Protein AF-A0A1V5QQH8-F1 (afdb_monomer)

Sequence (1277 aa):
MRKKFFIALLLLTTLILFGCTEMTRSEKNLCIKFAGKSYAFIPNCTTESSCFEKVDSLFKTNLSYADESYLYEIKNHVARSWYFYNQALLEQKQITKYCNDSDAVGAAGAINQAQFLISDSFAELDQAMKKSFVLIAKKENEFTKNEIDQIKEEKIYLNLIELRQIVSELNYGATNSDTYVSYYSKKADAFAKSSASKGFDVLIEKSPFWIEHLDIINNTVLDELGIEKKSYFPFIQNAIPFIIQEAETAFYKKQSLLALQNFPIYEFMKLYSDLGGNNNSALKRFADLINRISENEKELNKKIENLWITTNKKIAKTSELIETENKTKEFSIISEKLILKTINTNSDLKKVLEEIKKEYLNLKEKKTNSNLNKGEELNKLFLIDEDLSEIIFQLEFNQKGFEEKLIEACKKEAGKKDFEKENYNTKTNQLIEEIKYFSSRVKNTSGREGLLACTELIQKKELLTQAINDYNLFESQKKEVAKDCLIFIEKIFQTENFYELKIEYEELKESQITKENMGEFVIKCNSIQEKIKKQLSEENIYKKILAEYLESKNNLNKLQKIYFYSNNNKILTQINSFEKTINSFDEYFFEDNLIFEKIGLIKETLLEKLETLNENISKTILEETINYVEANIQIKKINESIILLNEPNYSENIIVIENPFEEINKEIYLKINKKIDLFATKDDCVDSIQNNLLKLNCLPKGKTIATFFEETTLHQTEKDSIKYASNELSLLQREITIEPKIQAKKVLVKTLIPKDNSLTLVLINSKEILSSKENNHTSFLIEELKEDTKIEVNYYVKNGINISKELVETKTTDLDETLIYKVQAKNNFSTKVNATLIISLPSTSAEIIIYSNNYTKKEFKKIEEKVVLQNQPMEANEILYYEIWVKTSNALDYYKEGLERQESFFSARNLVEKEENTRKARESEKLDLMKKVFESNIEEINKIELKEKEKTELALMKQKLLEKIEELRKKQEELLLIGLISQSKKIKTTLDTIINEKLDDEKSIAKAFDSLVNLVYSSDNKIKSEVEKMWKDILKKTIDDEELTTIKNNFLETKIEFEEIFYLDASKSNNLFLKLKEEYDLFIKKLKELEKTKNIEQKELEKKFNYYIEYCNTNLNYFEEHLLKNNSELLKSKFILPLTQTRIEKIRFLLNELNIKEDSIENKLKIIEPLFDEVWLANENVKRQAITSFNDAIDNQSSKEILSQGKKLIDENNFIEAYLILKDTNQRPLDLTGLGVFLPILIIIITALILKNNFSKKEKEENEKKKILNEEWEKIE

Secondary structure (DSSP, 8-state):
-HHHHHHHHHHHHHHHHT---SPPHHHHHHHHHHTPPP--S----SSHHHHHHHHHTT------HHHHHHHHHHHHHHHHHHHHHHHHHHHHHHHHHHHHHT-HHHHHHHHHHHHHHHHHHHHHHHHHHHHHHHHHHHHHHHHHHTTGGG-TTSHHHHHHHHHHHHHHHHHH---SS-SHHHHHHHHHHHHHHHHHHHTTT----S--HHHHHHHHHHHHHHHHTT--S--S-HHHHHHHHHHHHHHHHHHHHHHHHHHHHHS-HHHHHHHHHHHH-SSSSHHHHHHHHHHHHHHHHHHHHHHHHHHHHHHHHHHHHHHHHHHHTT--HHHHHHHHHTT------HHHHHHHHHHHHHHHHHHHHHHHTT---HHHHHHHHHHHHHHHHHHHHHHHHHHHHHHHHHHHHHHHHHH--TT--S---HHHHHHHHHHHHHHHHHHH--THHHHHHHHHHHHHHHHHHHHHH-HHHHHHHHHHHHHHHHHHHHHHHTT---TTTHHHHHHHHHS---TTTHHHHHHHHHHHHHHHHHHHHHSHHHHHHHHHHHHHHHHHHHHHHHHHHH--HHHHHHHHHHHHHHHHHGGGEETTEE-HHHHTTTHHHHHHHHHHHHHHHHHHHHHHHHHHHHHT-EEEEE--S-EETTSPEEEEEEEEEEE-S--B-S-EEEE-SS---------TTEEEEETTEEEES-B-SEEEEEEEEEEE---EEEEEEEEEEESS-EEEEEEEEE--SS--S-EEEEEE-SSSSEEEEEEETTEEE-EEEETTEEEEEES---TT-EEEEEEEETTSEEEEEEEEEEEEETTEEEEEEEEEEEE-SSS-EEEEEEEE-S-SSSEEEEEETT-PBPP-EEETTEEEEEEEEE-TT-EEEEEEEEEES-HHHHHHHHHHHHTTSSSS--S-SSSSSS---------SSSSSSS------STTSTTTSHHHHHHHHHHHHHHHHHHHHHHHHHHHHHTT-HHHHHHHHHHHHHHHTS---SHHHHHHHHHHHHT-----HHHHHHHHHHHHHHHHTS----HHHHHHHHHHHHHHHHHHHHTTT-HHHHHHHHHHHHHHHHHHHHHHHHHHHHHHHHHHHHHHHHHHHHHHHHHHHHHHIIIIITTHHHHHHTTPPPSS-HHHHHHHHHHHHHHHH----HHHHHHHHHHHHHHHHHHHHHHHHHHHHHHHHHHHTT--HHHHHHHHHHHHTT-HHHHHHHHHGGG----------SSHHHHHHHHHHHHTTS-SS--TTSSTTHHHHTTTGGGS--

Radius of gyration: 54.79 Å; Cα contacts (8 Å, |Δi|>4): 1405; chains: 1; bounding box: 132×102×174 Å

Mean predicted aligned error: 24.64 Å

Foldseek 3Di:
DVVVVVVVVVVLVVLVVVLPLQQDPVLLVLLLVLLDAADFLQDQDQDLVRLLVVLVVLAPFDDPPVLVVLVSLLSSLLSLLSNLLNVLNVLSVQSNVCSVVSPLLSNLVSLLSSLVSLVSSVVSLVVSVVSLLVSLVVVLVLCVQLVVVLVCVAPLVVLNVLSVVSNCCVVPNADPDPALNNLQRVLVVVLVVLCVVLPSPLRDPPDDPVVVCVVVCVVPVCVVVVPPPDDPDVCVVVSVVVSVVSVSSNVSSVSSSSSSRSCSSNVSSHSSSQDSRCPVHSSSSSSVSNNSNRVSVVVLVVLLVVLLVLLVVLLVVLVVLLVVVPDDPLLVLLCVVLVPPDPVPSVVLVVVSVVLVVLSVVLVVCVVVVNRRSSNSNSSSVVSSVSSVVSVVVSVVCVVVSQVVSLVSLLVVLVDPPDPDPDDDPVLVVLVVLLPVLSVQSNVDGGPSNSVSSSSNVVSVVLSVCCVPPVVVSVVVLVVLLVVLLVLLVLLVVQDDDPVCVVLNVVLVPDDCDPVCSVVSNVSSVVSVVVSLVVLCVDPLQVLLLVLLVLLVVLLVLLVVLCVLPVDVVSVVVSVVLVVVSVVCCVQDDPSHGPSSVCRVCSVVSSVSSVVSSVVSVVVSVVSLLVSQLVPWDWDWPDDDAAEAQDWGKTKIKIKTARQGAKFQAKDKHAAPDDADFDDWPDPQWDDDDRRITIGNMDHHGMDITITIHIDHWHKDKDWDWPAAEQAKTKIKIKIWTADPDKHQKHKDKDFADDPDKDKWKAKVNDTFDWDDDDGIIIGMDRTDDHGTIIMMIITDHRQKPKDKDFDDWDDDPQKIKTKIKIKIWRQAQAKDFYKYKAFFLADPWDKWKAWPVRDTADWDDDGRITIRGRHIAGGRGMTIMIIITMGRDVVVRVVSVVVPVVVPPDPDPDDPPDDPPDPDDDDDDDDPDDPDPDDDDPPPPDPPDPCVVVVVLVVLVVVLVVLLVVLVVVLVVCVVVPVPVLSVVSVVLSVVLVPDDSPDPVNSVVNVVSSVPSDDDDQPPLLVVLVVLLVVLVVDDDPDPVLVVLNVVLVVLVVVLVVCSVPDVVVNVVSSVVNVVSSVVSVVVVVVVVVVVVVVLVVLVVVLVVLLVLLVVLLVLCCVQCVVCVVLCVVLVNDQLDDPVRSVVLVVQSVVLVPDPDRSVVSCVSSVVSSVSSVVRLVVLLVLLVVLLVVLVVVVHDPVLNVVLVVCSVVSVSRVSNSSSSVRPDDDDDDDDDDPPPPVVVVVVVVVVVPDDDDDDPDDCVVVVVVVVVVVPDDD

Structure (mmCIF, N/CA/C/O backbone):
data_AF-A0A1V5QQH8-F1
#
_entry.id   AF-A0A1V5QQH8-F1
#
loop_
_atom_site.group_PDB
_atom_site.id
_atom_site.type_symbol
_atom_site.label_atom_id
_atom_site.label_alt_id
_atom_site.label_comp_id
_atom_site.label_asym_id
_atom_site.label_entity_id
_atom_site.label_seq_id
_atom_site.pdbx_PDB_ins_code
_atom_site.Cartn_x
_atom_site.Cartn_y
_atom_site.Cartn_z
_atom_site.occupancy
_atom_site.B_iso_or_equiv
_atom_site.auth_seq_id
_atom_site.auth_comp_id
_atom_site.auth_asym_id
_atom_site.auth_atom_id
_atom_site.pdbx_PDB_model_num
ATOM 1 N N . MET A 1 1 ? 46.423 6.908 -83.424 1.00 46.75 1 MET A N 1
ATOM 2 C CA . MET A 1 1 ? 45.870 7.681 -82.284 1.00 46.75 1 MET A CA 1
ATOM 3 C C . MET A 1 1 ? 44.393 8.051 -82.438 1.00 46.75 1 MET A C 1
ATOM 5 O O . MET A 1 1 ? 43.635 7.701 -81.548 1.00 46.75 1 MET A O 1
ATOM 9 N N . ARG A 1 2 ? 43.936 8.659 -83.549 1.00 43.16 2 ARG A N 1
ATOM 10 C CA . ARG A 1 2 ? 42.536 9.131 -83.712 1.00 43.16 2 ARG A CA 1
ATOM 11 C C . ARG A 1 2 ? 41.419 8.105 -83.423 1.00 43.16 2 ARG A C 1
ATOM 13 O O . ARG A 1 2 ? 40.435 8.486 -82.809 1.00 43.16 2 ARG A O 1
ATOM 20 N N . LYS A 1 3 ? 41.565 6.817 -83.779 1.00 46.19 3 LYS A N 1
ATOM 21 C CA . LYS A 1 3 ? 40.560 5.773 -83.456 1.00 46.19 3 LYS A CA 1
ATOM 22 C C . LYS A 1 3 ? 40.491 5.416 -81.963 1.00 46.19 3 LYS A C 1
ATOM 24 O O . LYS A 1 3 ? 39.401 5.210 -81.457 1.00 46.19 3 LYS A O 1
ATOM 29 N N . LYS A 1 4 ? 41.627 5.382 -81.254 1.00 51.78 4 LYS A N 1
ATOM 30 C CA . LYS A 1 4 ? 41.658 5.135 -79.798 1.00 51.78 4 LYS A CA 1
ATOM 31 C C . LYS A 1 4 ? 41.099 6.330 -79.023 1.00 51.78 4 LYS A C 1
ATOM 33 O O . LYS A 1 4 ? 40.374 6.133 -78.063 1.00 51.78 4 LYS A O 1
ATOM 38 N N . PHE A 1 5 ? 41.363 7.546 -79.506 1.00 57.59 5 PHE A N 1
ATOM 39 C CA . PHE A 1 5 ? 40.759 8.767 -78.974 1.00 57.59 5 PHE A CA 1
ATOM 40 C C . PHE A 1 5 ? 39.244 8.796 -79.199 1.00 57.59 5 PHE A C 1
ATOM 42 O O . PHE A 1 5 ? 38.510 9.095 -78.273 1.00 57.59 5 PHE A O 1
ATOM 49 N N . PHE A 1 6 ? 38.762 8.412 -80.387 1.00 59.62 6 PHE A N 1
ATOM 50 C CA . PHE A 1 6 ? 37.323 8.319 -80.645 1.00 59.62 6 PHE A CA 1
ATOM 51 C C . PHE A 1 6 ? 36.645 7.228 -79.821 1.00 59.62 6 PHE A C 1
ATOM 53 O O . PHE A 1 6 ? 35.561 7.472 -79.326 1.00 59.62 6 PHE A O 1
ATOM 60 N N . ILE A 1 7 ? 37.267 6.060 -79.632 1.00 63.28 7 ILE A N 1
ATOM 61 C CA . ILE A 1 7 ? 36.711 5.006 -78.769 1.00 63.28 7 ILE A CA 1
ATOM 62 C C . ILE A 1 7 ? 36.689 5.465 -77.311 1.00 63.28 7 ILE A C 1
ATOM 64 O O . ILE A 1 7 ? 35.673 5.280 -76.661 1.00 63.28 7 ILE A O 1
ATOM 68 N N . ALA A 1 8 ? 37.750 6.110 -76.816 1.00 58.91 8 ALA A N 1
ATOM 69 C CA . ALA A 1 8 ? 37.782 6.668 -75.465 1.00 58.91 8 ALA A CA 1
ATOM 70 C C . ALA A 1 8 ? 36.750 7.792 -75.283 1.00 58.91 8 ALA A C 1
ATOM 72 O O . ALA A 1 8 ? 36.051 7.812 -74.280 1.00 58.91 8 ALA A O 1
ATOM 73 N N . LEU A 1 9 ? 36.596 8.677 -76.272 1.00 60.75 9 LEU A N 1
ATOM 74 C CA . LEU A 1 9 ? 35.591 9.738 -76.267 1.00 60.75 9 LEU A CA 1
ATOM 75 C C . LEU A 1 9 ? 34.174 9.165 -76.362 1.00 60.75 9 LEU A C 1
ATOM 77 O O . LEU A 1 9 ? 33.282 9.688 -75.710 1.00 60.75 9 LEU A O 1
ATOM 81 N N . LEU A 1 10 ? 33.965 8.091 -77.131 1.00 65.50 10 LEU A N 1
ATOM 82 C CA . LEU A 1 10 ? 32.679 7.406 -77.262 1.00 65.50 10 LEU A CA 1
ATOM 83 C C . LEU A 1 10 ? 32.325 6.647 -75.980 1.00 65.50 10 LEU A C 1
ATOM 85 O O . LEU A 1 10 ? 31.189 6.731 -75.551 1.00 65.50 10 LEU A O 1
ATOM 89 N N . LEU A 1 11 ? 33.298 5.996 -75.330 1.00 61.38 11 LEU A N 1
ATOM 90 C CA . LEU A 1 11 ? 33.142 5.363 -74.014 1.00 61.38 11 LEU A CA 1
ATOM 91 C C . LEU A 1 11 ? 32.833 6.397 -72.930 1.00 61.38 11 LEU A C 1
ATOM 93 O O . LEU A 1 11 ? 31.907 6.199 -72.148 1.00 61.38 11 LEU A O 1
ATOM 97 N N . LEU A 1 12 ? 33.559 7.518 -72.926 1.00 55.97 12 LEU A N 1
ATOM 98 C CA . LEU A 1 12 ? 33.344 8.631 -72.007 1.00 55.97 12 LEU A CA 1
ATOM 99 C C . LEU A 1 12 ? 31.979 9.289 -72.244 1.00 55.97 12 LEU A C 1
ATOM 101 O O . LEU A 1 12 ? 31.254 9.537 -71.294 1.00 55.97 12 LEU A O 1
ATOM 105 N N . THR A 1 13 ? 31.582 9.515 -73.500 1.00 55.53 13 THR A N 1
ATOM 106 C CA . THR A 1 13 ? 30.251 10.059 -73.817 1.00 55.53 13 THR A CA 1
ATOM 107 C C . THR A 1 13 ? 29.138 9.058 -73.544 1.00 55.53 13 THR A C 1
ATOM 109 O O . THR A 1 13 ? 28.093 9.486 -73.078 1.00 55.53 13 THR A O 1
ATOM 112 N N . THR A 1 14 ? 29.333 7.745 -73.715 1.00 58.09 14 THR A N 1
ATOM 113 C CA . THR A 1 14 ? 28.358 6.749 -73.238 1.00 58.09 14 THR A CA 1
ATOM 114 C C . THR A 1 14 ? 28.289 6.701 -71.711 1.00 58.09 14 THR A C 1
ATOM 116 O O . THR A 1 14 ? 27.193 6.626 -71.176 1.00 58.09 14 THR A O 1
ATOM 119 N N . LEU A 1 15 ? 29.406 6.830 -70.989 1.00 53.81 15 LEU A N 1
ATOM 120 C CA . LEU A 1 15 ? 29.409 6.919 -69.521 1.00 53.81 15 LEU A CA 1
ATOM 121 C C . LEU A 1 15 ? 28.699 8.189 -69.022 1.00 53.81 15 LEU A C 1
ATOM 123 O O . LEU A 1 15 ? 27.943 8.119 -68.061 1.00 53.81 15 LEU A O 1
ATOM 127 N N . ILE A 1 16 ? 28.872 9.319 -69.715 1.00 53.91 16 ILE A N 1
ATOM 128 C CA . ILE A 1 16 ? 28.201 10.590 -69.399 1.00 53.91 16 ILE A CA 1
ATOM 129 C C . ILE A 1 16 ? 26.708 10.552 -69.787 1.00 53.91 16 ILE A C 1
ATOM 131 O O . ILE A 1 16 ? 25.874 11.068 -69.052 1.00 53.91 16 ILE A O 1
ATOM 135 N N . LEU A 1 17 ? 26.339 9.921 -70.909 1.00 48.91 17 LEU A N 1
ATOM 136 C CA . LEU A 1 17 ? 24.946 9.843 -71.387 1.00 48.91 17 LEU A CA 1
ATOM 137 C C . LEU A 1 17 ? 24.090 8.801 -70.644 1.00 48.91 17 LEU A C 1
ATOM 139 O O . LEU A 1 17 ? 22.867 8.893 -70.692 1.00 48.91 17 LEU A O 1
ATOM 143 N N . PHE A 1 18 ? 24.702 7.835 -69.953 1.00 53.41 18 PHE A N 1
ATOM 144 C CA . PHE A 1 18 ? 24.005 6.887 -69.069 1.00 53.41 18 PHE A CA 1
ATOM 145 C C . PHE A 1 18 ? 24.032 7.304 -67.581 1.00 53.41 18 PHE A C 1
ATOM 147 O O . PHE A 1 18 ? 23.450 6.612 -66.747 1.00 53.41 18 PHE A O 1
ATOM 154 N N . GLY A 1 19 ? 24.656 8.440 -67.245 1.00 46.38 19 GLY A N 1
ATOM 155 C CA . GLY A 1 19 ? 24.858 8.944 -65.880 1.00 46.38 19 GLY A CA 1
ATOM 156 C C . GLY A 1 19 ? 23.728 9.813 -65.313 1.00 46.38 19 GLY A C 1
ATOM 157 O O . GLY A 1 19 ? 24.006 10.817 -64.673 1.00 46.38 19 GLY A O 1
ATOM 158 N N . CYS A 1 20 ? 22.456 9.466 -65.533 1.00 50.41 20 CYS A N 1
ATOM 159 C CA . CYS A 1 20 ? 21.377 9.990 -64.682 1.00 50.41 20 CYS A CA 1
ATOM 160 C C . CYS A 1 20 ? 21.197 9.034 -63.495 1.00 50.41 20 CYS A C 1
ATOM 162 O O . CYS A 1 20 ? 20.487 8.035 -63.601 1.00 50.41 20 CYS A O 1
ATOM 164 N N . THR A 1 21 ? 21.863 9.319 -62.377 1.00 56.34 21 THR A N 1
ATOM 165 C CA . THR A 1 21 ? 21.890 8.468 -61.171 1.00 56.34 21 THR A CA 1
ATOM 166 C C . THR A 1 21 ? 20.907 8.878 -60.082 1.00 56.34 21 THR A C 1
ATOM 168 O O . THR A 1 21 ? 20.904 8.268 -59.008 1.00 56.34 21 THR A O 1
ATOM 171 N N . GLU A 1 22 ? 19.994 9.815 -60.359 1.00 59.59 22 GLU A N 1
ATOM 172 C CA . GLU A 1 22 ? 18.837 10.023 -59.489 1.00 59.59 22 GLU A CA 1
ATOM 173 C C . GLU A 1 22 ? 18.123 8.679 -59.244 1.00 59.59 22 GLU A C 1
ATOM 175 O O . GLU A 1 22 ? 18.051 7.792 -60.110 1.00 59.59 22 GLU A O 1
ATOM 180 N N . MET A 1 23 ? 17.619 8.474 -58.024 1.00 67.50 23 MET A N 1
ATOM 181 C CA . MET A 1 23 ? 16.725 7.348 -57.768 1.00 67.50 23 MET A CA 1
ATOM 182 C C . MET A 1 23 ? 15.581 7.410 -58.777 1.00 67.50 23 MET A C 1
ATOM 184 O O . MET A 1 23 ? 14.878 8.416 -58.880 1.00 67.50 23 MET A O 1
ATOM 188 N N . THR A 1 24 ? 15.365 6.324 -59.521 1.00 73.88 24 THR A N 1
ATOM 189 C CA . THR A 1 24 ? 14.197 6.239 -60.393 1.00 73.88 24 THR A CA 1
ATOM 190 C C . THR A 1 24 ? 12.955 6.426 -59.531 1.00 73.88 24 THR A C 1
ATOM 192 O O . THR A 1 24 ? 12.937 6.092 -58.343 1.00 73.88 24 THR A O 1
ATOM 195 N N . ARG A 1 25 ? 11.863 6.912 -60.121 1.00 76.06 25 ARG A N 1
ATOM 196 C CA . ARG A 1 25 ? 10.605 7.102 -59.386 1.00 76.06 25 ARG A CA 1
ATOM 197 C C . ARG A 1 25 ? 10.161 5.836 -58.632 1.00 76.06 25 ARG A C 1
ATOM 199 O O . ARG A 1 25 ? 9.598 5.941 -57.548 1.00 76.06 25 ARG A O 1
ATOM 206 N N . SER A 1 26 ? 10.445 4.651 -59.180 1.00 77.12 26 SER A N 1
ATOM 207 C CA . SER A 1 26 ? 10.181 3.361 -58.529 1.00 77.12 26 SER A CA 1
ATOM 208 C C . SER A 1 26 ? 11.075 3.121 -57.307 1.00 77.12 26 SER A C 1
ATOM 210 O O . SER A 1 26 ? 10.582 2.733 -56.252 1.00 77.12 26 SER A O 1
ATOM 212 N N . GLU A 1 27 ? 12.377 3.379 -57.423 1.00 73.69 27 GLU A N 1
ATOM 213 C CA . GLU A 1 27 ? 13.353 3.221 -56.336 1.00 73.69 27 GLU A CA 1
ATOM 214 C C . GLU A 1 27 ? 13.132 4.233 -55.211 1.00 73.69 27 GLU A C 1
ATOM 216 O O . GLU A 1 27 ? 13.143 3.859 -54.043 1.00 73.69 27 GLU A O 1
ATOM 221 N N . LYS A 1 28 ? 12.832 5.490 -55.552 1.00 81.25 28 LYS A N 1
ATOM 222 C CA . LYS A 1 28 ? 12.445 6.527 -54.590 1.00 81.25 28 LYS A CA 1
ATOM 223 C C . LYS A 1 28 ? 11.205 6.111 -53.797 1.00 81.25 28 LYS A C 1
ATOM 225 O O . LYS A 1 28 ? 11.190 6.202 -52.572 1.00 81.25 28 LYS A O 1
ATOM 230 N N . ASN A 1 29 ? 10.187 5.582 -54.478 1.00 80.69 29 ASN A N 1
ATOM 231 C CA . ASN A 1 29 ? 8.984 5.073 -53.819 1.00 80.69 29 ASN A CA 1
ATOM 232 C C . ASN A 1 29 ? 9.277 3.863 -52.914 1.00 80.69 29 ASN A C 1
ATOM 234 O O . ASN A 1 29 ? 8.669 3.749 -51.852 1.00 80.69 29 ASN A O 1
ATOM 238 N N . LEU A 1 30 ? 10.204 2.978 -53.299 1.00 80.38 30 LEU A N 1
ATOM 239 C CA . LEU A 1 30 ? 10.646 1.859 -52.458 1.00 80.38 30 LEU A CA 1
ATOM 240 C C . LEU A 1 30 ? 11.425 2.341 -51.224 1.00 80.38 30 LEU A C 1
ATOM 242 O O . LEU A 1 30 ? 11.111 1.910 -50.118 1.00 80.38 30 LEU A O 1
ATOM 246 N N . CYS A 1 31 ? 12.360 3.280 -51.392 1.00 81.56 31 CYS A N 1
ATOM 247 C CA . CYS A 1 31 ? 13.115 3.909 -50.302 1.00 81.56 31 CYS A CA 1
ATOM 248 C C . CYS A 1 31 ? 12.163 4.551 -49.282 1.00 81.56 31 CYS A C 1
ATOM 250 O O . CYS A 1 31 ? 12.214 4.236 -48.097 1.00 81.56 31 CYS A O 1
ATOM 252 N N . ILE A 1 32 ? 11.204 5.361 -49.751 1.00 81.56 32 ILE A N 1
ATOM 253 C CA . ILE A 1 32 ? 10.186 6.003 -48.902 1.00 81.56 32 ILE A CA 1
ATOM 254 C C . ILE A 1 32 ? 9.287 4.966 -48.214 1.00 81.56 32 ILE A C 1
ATOM 256 O O . ILE A 1 32 ? 8.943 5.134 -47.045 1.00 81.56 32 ILE A O 1
ATOM 260 N N . LYS A 1 33 ? 8.907 3.887 -48.911 1.00 82.69 33 LYS A N 1
ATOM 261 C CA . LYS A 1 33 ? 8.078 2.815 -48.342 1.00 82.69 33 LYS A CA 1
ATOM 262 C C . LYS A 1 33 ? 8.772 2.136 -47.160 1.00 82.69 33 LYS A C 1
ATOM 264 O O . LYS A 1 33 ? 8.125 1.905 -46.143 1.00 82.69 33 LYS A O 1
ATOM 269 N N . PHE A 1 34 ? 10.064 1.834 -47.279 1.00 78.56 34 PHE A N 1
ATOM 270 C CA . PHE A 1 34 ? 10.830 1.189 -46.209 1.00 78.56 34 PHE A CA 1
ATOM 271 C C . PHE A 1 34 ? 11.289 2.167 -45.114 1.00 78.56 34 PHE A C 1
ATOM 273 O O . PHE A 1 34 ? 11.430 1.766 -43.961 1.00 78.56 34 PHE A O 1
ATOM 280 N N . ALA A 1 35 ? 11.425 3.457 -45.437 1.00 78.25 35 ALA A N 1
ATOM 281 C CA . ALA A 1 35 ? 11.695 4.539 -44.486 1.00 78.25 35 ALA A CA 1
ATOM 282 C C . ALA A 1 35 ? 10.433 5.086 -43.782 1.00 78.25 35 ALA A C 1
ATOM 284 O O . ALA A 1 35 ? 10.516 6.073 -43.051 1.00 78.25 35 ALA A O 1
ATOM 285 N N . GLY A 1 36 ? 9.260 4.478 -44.005 1.00 74.00 36 GLY A N 1
ATOM 286 C CA . GLY A 1 36 ? 7.967 4.964 -43.513 1.00 74.00 36 GLY A CA 1
ATOM 287 C C . GLY A 1 36 ? 7.938 5.234 -42.003 1.00 74.00 36 GLY A C 1
ATOM 288 O O . GLY A 1 36 ? 8.647 4.595 -41.237 1.00 74.00 36 GLY A O 1
ATOM 289 N N . LYS A 1 37 ? 7.107 6.185 -41.558 1.00 71.06 37 LYS A N 1
ATOM 290 C CA . LYS A 1 37 ? 7.063 6.628 -40.152 1.00 71.06 37 LYS A CA 1
ATOM 291 C C . LYS A 1 37 ? 6.632 5.503 -39.205 1.00 71.06 37 LYS A C 1
ATOM 293 O O . LYS A 1 37 ? 5.597 4.875 -39.426 1.00 71.06 37 LYS A O 1
ATOM 298 N N . SER A 1 38 ? 7.382 5.316 -38.118 1.00 65.94 38 SER A N 1
ATOM 299 C CA . SER A 1 38 ? 6.968 4.464 -36.999 1.00 65.94 38 SER A CA 1
ATOM 300 C C . SER A 1 38 ? 6.062 5.228 -36.029 1.00 65.94 38 SER A C 1
ATOM 302 O O . SER A 1 38 ? 6.305 6.399 -35.728 1.00 65.94 38 SER A O 1
ATOM 304 N N . TYR A 1 39 ? 5.043 4.546 -35.508 1.00 63.88 39 TYR A N 1
ATOM 305 C CA . TYR A 1 39 ? 4.309 4.966 -34.318 1.00 63.88 39 TYR A CA 1
ATOM 306 C C . TYR A 1 39 ? 4.676 4.003 -33.197 1.00 63.88 39 TYR A C 1
ATOM 308 O O . TYR A 1 39 ? 4.320 2.827 -33.254 1.00 63.88 39 TYR A O 1
ATOM 316 N N . ALA A 1 40 ? 5.375 4.507 -32.186 1.00 67.94 40 ALA A N 1
ATOM 317 C CA . ALA A 1 40 ? 5.591 3.781 -30.947 1.00 67.94 40 ALA A CA 1
ATOM 318 C C . ALA A 1 40 ? 4.991 4.551 -29.786 1.00 67.94 40 ALA A C 1
ATOM 320 O O . ALA A 1 40 ? 4.996 5.784 -29.764 1.00 67.94 40 ALA A O 1
ATOM 321 N N . PHE A 1 41 ? 4.538 3.807 -28.787 1.00 80.94 41 PHE A N 1
ATOM 322 C CA . PHE A 1 41 ? 4.101 4.341 -27.506 1.00 80.94 41 PHE A CA 1
ATOM 323 C C . PHE A 1 41 ? 5.314 4.678 -26.626 1.00 80.94 41 PHE A C 1
ATOM 325 O O . PHE A 1 41 ? 5.368 4.309 -25.463 1.00 80.94 41 PHE A O 1
ATOM 332 N N . ILE A 1 42 ? 6.332 5.333 -27.183 1.00 87.12 42 ILE A N 1
ATOM 333 C CA . ILE A 1 42 ? 7.502 5.805 -26.439 1.00 87.12 42 ILE A CA 1
ATOM 334 C C . ILE A 1 42 ? 7.376 7.320 -26.338 1.00 87.12 42 ILE A C 1
ATOM 336 O O . ILE A 1 42 ? 7.260 7.994 -27.367 1.00 87.12 42 ILE A O 1
ATOM 340 N N . PRO A 1 43 ? 7.337 7.890 -25.127 1.00 87.12 43 PRO A N 1
ATOM 341 C CA . PRO A 1 43 ? 7.184 9.322 -24.995 1.00 87.12 43 PRO A CA 1
ATOM 342 C C . PRO A 1 43 ? 8.471 10.034 -25.435 1.00 87.12 43 PRO A C 1
ATOM 344 O O . PRO A 1 43 ? 9.582 9.631 -25.104 1.00 87.12 43 PRO A O 1
ATOM 347 N N . ASN A 1 44 ? 8.309 11.134 -26.171 1.00 88.25 44 ASN A N 1
ATOM 348 C CA . ASN A 1 44 ? 9.429 11.879 -26.745 1.00 88.25 44 ASN A CA 1
ATOM 349 C C . ASN A 1 44 ? 10.312 12.496 -25.646 1.00 88.25 44 ASN A C 1
ATOM 351 O O . ASN A 1 44 ? 9.838 13.365 -24.915 1.00 88.25 44 ASN A O 1
ATOM 355 N N . CYS A 1 45 ? 11.560 12.064 -25.517 1.00 90.81 45 CYS A N 1
ATOM 356 C CA . CYS A 1 45 ? 12.553 12.611 -24.593 1.00 90.81 45 CYS A CA 1
ATOM 357 C C . CYS A 1 45 ? 13.892 12.757 -25.323 1.00 90.81 45 CYS A C 1
ATOM 359 O O . CYS A 1 45 ? 14.265 11.907 -26.128 1.00 90.81 45 CYS A O 1
ATOM 361 N N . THR A 1 46 ? 14.589 13.867 -25.081 1.00 85.75 46 THR A N 1
ATOM 362 C CA . THR A 1 46 ? 15.791 14.259 -25.839 1.00 85.75 46 THR A CA 1
ATOM 363 C C . THR A 1 46 ? 17.097 13.985 -25.097 1.00 85.75 46 THR A C 1
ATOM 365 O O . THR A 1 46 ? 18.158 14.028 -25.713 1.00 85.75 46 THR A O 1
ATOM 368 N N . THR A 1 47 ? 17.032 13.690 -23.798 1.00 89.69 47 THR A N 1
ATOM 369 C CA . THR A 1 47 ? 18.177 13.378 -22.929 1.00 89.69 47 THR A CA 1
ATOM 370 C C . THR A 1 47 ? 17.858 12.164 -22.059 1.00 89.69 47 THR A C 1
ATOM 372 O O . THR A 1 47 ? 16.687 11.923 -21.757 1.00 89.69 47 THR A O 1
ATOM 375 N N . GLU A 1 48 ? 18.883 11.427 -21.613 1.00 85.31 48 GLU A N 1
ATOM 376 C CA . GLU A 1 48 ? 18.708 10.284 -20.698 1.00 85.31 48 GLU A CA 1
ATOM 377 C C . GLU A 1 48 ? 17.946 10.676 -19.423 1.00 85.31 48 GLU A C 1
ATOM 379 O O . GLU A 1 48 ? 17.025 9.969 -19.028 1.00 85.31 48 GLU A O 1
ATOM 384 N N . SER A 1 49 ? 18.255 11.838 -18.833 1.00 87.31 49 SER A N 1
ATOM 385 C CA . SER A 1 49 ? 17.570 12.343 -17.631 1.00 87.31 49 SER A CA 1
ATOM 386 C C . SER A 1 49 ? 16.073 12.578 -17.869 1.00 87.31 49 SER A C 1
ATOM 388 O O . SER A 1 49 ? 15.230 12.089 -17.120 1.00 87.31 49 SER A O 1
ATOM 390 N N . SER A 1 50 ? 15.714 13.233 -18.982 1.00 93.00 50 SER A N 1
ATOM 391 C CA . SER A 1 50 ? 14.305 13.443 -19.339 1.00 93.00 50 SER A CA 1
ATOM 392 C C . SER A 1 50 ? 13.582 12.125 -19.636 1.00 93.00 50 SER A C 1
ATOM 394 O O . SER A 1 50 ? 12.387 11.994 -19.364 1.00 93.00 50 SER A O 1
ATOM 396 N N . CYS A 1 51 ? 14.282 11.131 -20.192 1.00 89.62 51 CYS A N 1
ATOM 397 C CA . CYS A 1 51 ? 13.723 9.794 -20.354 1.00 89.62 51 CYS A CA 1
ATOM 398 C C . CYS A 1 51 ? 13.525 9.106 -18.998 1.00 89.62 51 CYS A C 1
ATOM 400 O O . CYS A 1 51 ? 12.481 8.492 -18.791 1.00 89.62 51 CYS A O 1
ATOM 402 N N . PHE A 1 52 ? 14.463 9.262 -18.060 1.00 93.81 52 PHE A N 1
ATOM 403 C CA . PHE A 1 52 ? 14.370 8.689 -16.720 1.00 93.81 52 PHE A CA 1
ATOM 404 C C . PHE A 1 52 ? 13.163 9.219 -15.949 1.00 93.81 52 PHE A C 1
ATOM 406 O O . PHE A 1 52 ? 12.395 8.412 -15.444 1.00 93.81 52 PHE A O 1
ATOM 413 N N . GLU A 1 53 ? 12.915 10.531 -15.935 1.00 92.31 53 GLU A N 1
ATOM 414 C CA . GLU A 1 53 ? 11.725 11.118 -15.289 1.00 92.31 53 GLU A CA 1
ATOM 415 C C . GLU A 1 53 ? 10.415 10.498 -15.804 1.00 92.31 53 GLU A C 1
ATOM 417 O O . GLU A 1 53 ? 9.481 10.216 -15.050 1.00 92.31 53 GLU A O 1
ATOM 422 N N . LYS A 1 54 ? 10.345 10.239 -17.115 1.00 93.75 54 LYS A N 1
ATOM 423 C CA . LYS A 1 54 ? 9.168 9.626 -17.737 1.00 93.75 54 LYS A CA 1
ATOM 424 C C . LYS A 1 54 ? 9.030 8.156 -17.380 1.00 93.75 54 LYS A C 1
ATOM 426 O O . LYS A 1 54 ? 7.911 7.705 -17.147 1.00 93.75 54 LYS A O 1
ATOM 431 N N . VAL A 1 55 ? 10.136 7.421 -17.332 1.00 93.62 55 VAL A N 1
ATOM 432 C CA . VAL A 1 55 ? 10.141 6.030 -16.873 1.00 93.62 55 VAL A CA 1
ATOM 433 C C . VAL A 1 55 ? 9.757 5.960 -15.399 1.00 93.62 55 VAL A C 1
ATOM 435 O O . VAL A 1 55 ? 8.910 5.151 -15.039 1.00 93.62 55 VAL A O 1
ATOM 438 N N . ASP A 1 56 ? 10.308 6.834 -14.560 1.00 91.69 56 ASP A N 1
ATOM 439 C CA . ASP A 1 56 ? 10.033 6.896 -13.127 1.00 91.69 56 ASP A CA 1
ATOM 440 C C . ASP A 1 56 ? 8.537 7.086 -12.851 1.00 91.69 56 ASP A C 1
ATOM 442 O O . ASP A 1 56 ? 7.958 6.360 -12.045 1.00 91.69 56 ASP A O 1
ATOM 446 N N . SER A 1 57 ? 7.871 7.937 -13.640 1.00 91.12 57 SER A N 1
ATOM 447 C CA . SER A 1 57 ? 6.421 8.155 -13.548 1.00 91.12 57 SER A CA 1
ATOM 448 C C . SER A 1 57 ? 5.553 6.905 -13.794 1.00 91.12 57 SER A C 1
ATOM 450 O O . SER A 1 57 ? 4.385 6.888 -13.392 1.00 91.12 57 SER A O 1
ATOM 452 N N . LEU A 1 58 ? 6.096 5.852 -14.426 1.00 91.00 58 LEU A N 1
ATOM 453 C CA . LEU A 1 58 ? 5.403 4.569 -14.612 1.00 91.00 58 LEU A CA 1
ATOM 454 C C . LEU A 1 58 ? 5.356 3.728 -13.330 1.00 91.00 58 LEU A C 1
ATOM 456 O O . LEU A 1 58 ? 4.486 2.864 -13.208 1.00 91.00 58 LEU A O 1
ATOM 460 N N . PHE A 1 59 ? 6.272 3.963 -12.391 1.00 91.56 59 PHE A N 1
ATOM 461 C CA . PHE A 1 59 ? 6.463 3.152 -11.191 1.00 91.56 59 PHE A CA 1
ATOM 462 C C . PHE A 1 59 ? 6.159 3.983 -9.939 1.00 91.56 59 PHE A C 1
ATOM 464 O O . PHE A 1 59 ? 7.026 4.674 -9.406 1.00 91.56 59 PHE A O 1
ATOM 471 N N . LYS A 1 60 ? 4.919 3.895 -9.453 1.00 85.44 60 LYS A N 1
ATOM 472 C CA . LYS A 1 60 ? 4.430 4.573 -8.243 1.00 85.44 60 LYS A CA 1
ATOM 473 C C . LYS A 1 60 ? 4.502 3.626 -7.050 1.00 85.44 60 LYS A C 1
ATOM 475 O O . LYS A 1 60 ? 3.486 3.162 -6.544 1.00 85.44 60 LYS A O 1
ATOM 480 N N . THR A 1 61 ? 5.716 3.296 -6.641 1.00 83.94 61 THR A N 1
ATOM 481 C CA . THR A 1 61 ? 5.962 2.203 -5.700 1.00 83.94 61 THR A CA 1
ATOM 482 C C . THR A 1 61 ? 6.499 2.715 -4.369 1.00 83.94 61 THR A C 1
ATOM 484 O O . THR A 1 61 ? 7.325 3.615 -4.362 1.00 83.94 61 THR A O 1
ATOM 487 N N . ASN A 1 62 ? 6.101 2.079 -3.271 1.00 76.69 62 ASN A N 1
ATOM 488 C CA . ASN A 1 62 ? 6.752 2.121 -1.960 1.00 76.69 62 ASN A CA 1
ATOM 489 C C . ASN A 1 62 ? 7.318 0.724 -1.665 1.00 76.69 62 ASN A C 1
ATOM 491 O O . ASN A 1 62 ? 6.682 -0.065 -0.962 1.00 76.69 62 ASN A O 1
ATOM 495 N N . LEU A 1 63 ? 8.454 0.376 -2.270 1.00 80.50 63 LEU A N 1
ATOM 496 C CA . LEU A 1 63 ? 9.108 -0.911 -2.012 1.00 80.50 63 LEU A CA 1
ATOM 497 C C . LEU A 1 63 ? 10.110 -0.786 -0.859 1.00 80.50 63 LEU A C 1
ATOM 499 O O . LEU A 1 63 ? 10.386 0.301 -0.352 1.00 80.50 63 LEU A O 1
ATOM 503 N N . SER A 1 64 ? 10.684 -1.915 -0.440 1.00 74.31 64 SER A N 1
ATOM 504 C CA . SER A 1 64 ? 11.837 -1.891 0.459 1.00 74.31 64 SER A CA 1
ATOM 505 C C . SER A 1 64 ? 13.018 -1.168 -0.206 1.00 74.31 64 SER A C 1
ATOM 507 O O . SER A 1 64 ? 13.176 -1.230 -1.424 1.00 74.31 64 SER A O 1
ATOM 509 N N . TYR A 1 65 ? 13.902 -0.546 0.580 1.00 68.94 65 TYR A N 1
ATOM 510 C CA . TYR A 1 65 ? 15.088 0.148 0.051 1.00 68.94 65 TYR A CA 1
ATOM 511 C C . TYR A 1 65 ? 15.935 -0.734 -0.889 1.00 68.94 65 TYR A C 1
ATOM 513 O O . TYR A 1 65 ? 16.424 -0.283 -1.924 1.00 68.94 65 TYR A O 1
ATOM 521 N N . ALA A 1 66 ? 16.079 -2.020 -0.552 1.00 69.50 66 ALA A N 1
ATOM 522 C CA . ALA A 1 66 ? 16.834 -2.973 -1.361 1.00 69.50 66 ALA A CA 1
ATOM 523 C C . ALA A 1 66 ? 16.155 -3.280 -2.707 1.00 69.50 66 ALA A C 1
ATOM 525 O O . ALA A 1 66 ? 16.841 -3.566 -3.687 1.00 69.50 66 ALA A O 1
ATOM 526 N N . ASP A 1 67 ? 14.825 -3.247 -2.760 1.00 76.75 67 ASP A N 1
ATOM 527 C CA . ASP A 1 67 ? 14.063 -3.450 -3.992 1.00 76.75 67 ASP A CA 1
ATOM 528 C C . ASP A 1 67 ? 13.967 -2.163 -4.816 1.00 76.75 67 ASP A C 1
ATOM 530 O O . ASP A 1 67 ? 14.045 -2.228 -6.040 1.00 76.75 67 ASP A O 1
ATOM 534 N N . GLU A 1 68 ? 13.879 -0.993 -4.173 1.00 83.38 68 GLU A N 1
ATOM 535 C CA . GLU A 1 68 ? 13.928 0.308 -4.852 1.00 83.38 68 GLU A CA 1
ATOM 536 C C . GLU A 1 68 ? 15.260 0.532 -5.562 1.00 83.38 68 GLU A C 1
ATOM 538 O O . GLU A 1 68 ? 15.272 0.978 -6.707 1.00 83.38 68 GLU A O 1
ATOM 543 N N . SER A 1 69 ? 16.379 0.161 -4.931 1.00 77.31 69 SER A N 1
ATOM 544 C CA . SER A 1 69 ? 17.693 0.214 -5.579 1.00 77.31 69 SER A CA 1
ATOM 545 C C . SER A 1 69 ? 17.738 -0.656 -6.838 1.00 77.31 69 SER A C 1
ATOM 547 O O . SER A 1 69 ? 18.311 -0.253 -7.847 1.00 77.31 69 SER A O 1
ATOM 549 N N . TYR A 1 70 ? 17.120 -1.839 -6.801 1.00 79.44 70 TYR A N 1
ATOM 550 C CA . TYR A 1 70 ? 17.082 -2.752 -7.945 1.00 79.44 70 TYR A CA 1
ATOM 551 C C . TYR A 1 70 ? 16.149 -2.238 -9.050 1.00 79.44 70 TYR A C 1
ATOM 553 O O . TYR A 1 70 ? 16.463 -2.314 -10.239 1.00 79.44 70 TYR A O 1
ATOM 561 N N . LEU A 1 71 ? 15.011 -1.662 -8.659 1.00 89.50 71 LEU A N 1
ATOM 562 C CA . LEU A 1 71 ? 14.069 -1.028 -9.571 1.00 89.50 71 LEU A CA 1
ATOM 563 C C . LEU A 1 71 ? 14.677 0.210 -10.246 1.00 89.50 71 LEU A C 1
ATOM 565 O O . LEU A 1 71 ? 14.431 0.434 -11.427 1.00 89.50 71 LEU A O 1
ATOM 569 N N . TYR A 1 72 ? 15.502 0.981 -9.537 1.00 89.50 72 TYR A N 1
ATOM 570 C CA . TYR A 1 72 ? 16.217 2.133 -10.088 1.00 89.50 72 TYR A CA 1
ATOM 571 C C . TYR A 1 72 ? 17.147 1.737 -11.244 1.00 89.50 72 TYR A C 1
ATOM 573 O O . TYR A 1 72 ? 17.150 2.392 -12.286 1.00 89.50 72 TYR A O 1
ATOM 581 N N . GLU A 1 73 ? 17.874 0.622 -11.120 1.00 87.12 73 GLU A N 1
ATOM 582 C CA . GLU A 1 73 ? 18.698 0.100 -12.217 1.00 87.12 73 GLU A CA 1
ATOM 583 C C . GLU A 1 73 ? 17.850 -0.280 -13.438 1.00 87.12 73 GLU A C 1
ATOM 585 O O . GLU A 1 73 ? 18.205 0.065 -14.565 1.00 87.12 73 GLU A O 1
ATOM 590 N N . ILE A 1 74 ? 16.703 -0.935 -13.227 1.00 89.19 74 ILE A N 1
ATOM 591 C CA . ILE A 1 74 ? 15.761 -1.257 -14.310 1.00 89.19 74 ILE A CA 1
ATOM 592 C C . ILE A 1 74 ? 15.277 0.032 -14.987 1.00 89.19 74 ILE A C 1
ATOM 594 O O . ILE A 1 74 ? 15.322 0.133 -16.213 1.00 89.19 74 ILE A O 1
ATOM 598 N N . LYS A 1 75 ? 14.867 1.039 -14.202 1.00 94.38 75 LYS A N 1
ATOM 599 C CA . LYS A 1 75 ? 14.420 2.346 -14.708 1.00 94.38 75 LYS A CA 1
ATOM 600 C C . LYS A 1 75 ? 15.501 3.031 -15.553 1.00 94.38 75 LYS A C 1
ATOM 602 O O . LYS A 1 75 ? 15.189 3.548 -16.623 1.00 94.38 75 LYS A O 1
ATOM 607 N N . ASN A 1 76 ? 16.763 2.981 -15.126 1.00 91.00 76 ASN A N 1
ATOM 608 C CA . ASN A 1 76 ? 17.894 3.545 -15.871 1.00 91.00 76 ASN A CA 1
ATOM 609 C C . ASN A 1 76 ? 18.106 2.873 -17.230 1.00 91.00 76 ASN A C 1
ATOM 611 O O . ASN A 1 76 ? 18.238 3.566 -18.239 1.00 91.00 76 ASN A O 1
ATOM 615 N N . HIS A 1 77 ? 18.101 1.541 -17.279 1.00 89.25 77 HIS A N 1
ATOM 616 C CA . HIS A 1 77 ? 18.240 0.809 -18.540 1.00 89.25 77 HIS A CA 1
ATOM 617 C C . HIS A 1 77 ? 17.085 1.114 -19.502 1.00 89.25 77 HIS A C 1
ATOM 619 O O . HIS A 1 77 ? 17.300 1.383 -20.682 1.00 89.25 77 HIS A O 1
ATOM 625 N N . VAL A 1 78 ? 15.850 1.185 -18.999 1.00 93.69 78 VAL A N 1
ATOM 626 C CA . VAL A 1 78 ? 14.696 1.596 -19.814 1.00 93.69 78 VAL A CA 1
ATOM 627 C C . VAL A 1 78 ? 14.851 3.036 -20.314 1.00 93.69 78 VAL A C 1
ATOM 629 O O . VAL A 1 78 ? 14.565 3.311 -21.476 1.00 93.69 78 VAL A O 1
ATOM 632 N N . ALA A 1 79 ? 15.329 3.957 -19.476 1.00 93.31 79 ALA A N 1
ATOM 633 C CA . ALA A 1 79 ? 15.526 5.354 -19.853 1.00 93.31 79 ALA A CA 1
ATOM 634 C C . ALA A 1 79 ? 16.559 5.515 -20.978 1.00 93.31 79 ALA A C 1
ATOM 636 O O . ALA A 1 79 ? 16.301 6.229 -21.949 1.00 93.31 79 ALA A O 1
ATOM 637 N N . ARG A 1 80 ? 17.693 4.810 -20.887 1.00 88.75 80 ARG A N 1
ATOM 638 C CA . ARG A 1 80 ? 18.711 4.755 -21.951 1.00 88.75 80 ARG A CA 1
ATOM 639 C C . ARG A 1 80 ? 18.167 4.131 -23.224 1.00 88.75 80 ARG A C 1
ATOM 641 O O . ARG A 1 80 ? 18.349 4.666 -24.313 1.00 88.75 80 ARG A O 1
ATOM 648 N N . SER A 1 81 ? 17.421 3.046 -23.072 1.00 93.31 81 SER A N 1
ATOM 649 C CA . SER A 1 81 ? 16.743 2.385 -24.176 1.00 93.31 81 SER A CA 1
ATOM 650 C C . SER A 1 81 ? 15.792 3.341 -24.920 1.00 93.31 81 SER A C 1
ATOM 652 O O . SER A 1 81 ? 15.863 3.462 -26.144 1.00 93.31 81 SER A O 1
ATOM 654 N N . TRP A 1 82 ? 14.965 4.099 -24.191 1.00 94.56 82 TRP A N 1
ATOM 655 C CA . TRP A 1 82 ? 14.075 5.122 -24.755 1.00 94.56 82 TRP A CA 1
ATOM 656 C C . TRP A 1 82 ? 14.834 6.279 -25.401 1.00 94.56 82 TRP A C 1
ATOM 658 O O . TRP A 1 82 ? 14.399 6.802 -26.429 1.00 94.56 82 TRP A O 1
ATOM 668 N N . TYR A 1 83 ? 15.969 6.674 -24.823 1.00 94.31 83 TYR A N 1
ATOM 669 C CA . TYR A 1 83 ? 16.843 7.689 -25.397 1.00 94.31 83 TYR A CA 1
ATOM 670 C C . TYR A 1 83 ? 17.371 7.249 -26.769 1.00 94.31 83 TYR A C 1
ATOM 672 O O . TYR A 1 83 ? 17.146 7.957 -27.753 1.00 94.31 83 TYR A O 1
ATOM 680 N N . PHE A 1 84 ? 17.976 6.060 -26.871 1.00 88.94 84 PHE A N 1
ATOM 681 C CA . PHE A 1 84 ? 18.470 5.527 -28.145 1.00 88.94 84 PHE A CA 1
ATOM 682 C C . PHE A 1 84 ? 17.351 5.345 -29.174 1.00 88.94 84 PHE A C 1
ATOM 684 O O . PHE A 1 84 ? 17.511 5.724 -30.335 1.00 88.94 84 PHE A O 1
ATOM 691 N N . TYR A 1 85 ? 16.177 4.876 -28.743 1.00 92.56 85 TYR A N 1
ATOM 692 C CA . TYR A 1 85 ? 14.994 4.788 -29.599 1.00 92.56 85 TYR A CA 1
ATOM 693 C C . TYR A 1 85 ? 14.581 6.158 -30.174 1.00 92.56 85 TYR A C 1
ATOM 695 O O . TYR A 1 85 ? 14.308 6.289 -31.371 1.00 92.56 85 TYR A O 1
ATOM 703 N N . ASN A 1 86 ? 14.555 7.205 -29.343 1.00 92.12 86 ASN A N 1
ATOM 704 C CA . ASN A 1 86 ? 14.208 8.556 -29.787 1.00 92.12 86 ASN A CA 1
ATOM 705 C C . ASN A 1 86 ? 15.270 9.156 -30.721 1.00 92.12 86 ASN A C 1
ATOM 707 O O . ASN A 1 86 ? 14.905 9.869 -31.656 1.00 92.12 86 ASN A O 1
ATOM 711 N N . GLN A 1 87 ? 16.555 8.831 -30.541 1.00 90.75 87 GLN A N 1
ATOM 712 C CA . GLN A 1 87 ? 17.600 9.189 -31.509 1.00 90.75 87 GLN A CA 1
ATOM 713 C C . GLN A 1 87 ? 17.400 8.451 -32.844 1.00 90.75 87 GLN A C 1
ATOM 715 O O . GLN A 1 87 ? 17.466 9.069 -33.906 1.00 90.75 87 GLN A O 1
ATOM 720 N N . ALA A 1 88 ? 17.045 7.162 -32.816 1.00 89.62 88 ALA A N 1
ATOM 721 C CA . ALA A 1 88 ? 16.740 6.404 -34.031 1.00 89.62 88 ALA A CA 1
ATOM 722 C C . ALA A 1 88 ? 15.539 6.988 -34.801 1.00 89.62 88 ALA A C 1
ATOM 724 O O . ALA A 1 88 ? 15.534 6.994 -36.032 1.00 89.62 88 ALA A O 1
ATOM 725 N N . LEU A 1 89 ? 14.541 7.547 -34.101 1.00 90.19 89 LEU A N 1
ATOM 726 C CA . LEU A 1 89 ? 13.430 8.273 -34.736 1.00 90.19 89 LEU A CA 1
ATOM 727 C C . LEU A 1 89 ? 13.898 9.531 -35.479 1.00 90.19 89 LEU A C 1
ATOM 729 O O . LEU A 1 89 ? 13.272 9.922 -36.469 1.00 90.19 89 LEU A O 1
ATOM 733 N N . LEU A 1 90 ? 14.952 10.199 -35.003 1.00 89.44 90 LEU A N 1
ATOM 734 C CA . LEU A 1 90 ? 15.533 11.349 -35.698 1.00 89.44 90 LEU A CA 1
ATOM 735 C C . LEU A 1 90 ? 16.243 10.899 -36.976 1.00 89.44 90 LEU A C 1
ATOM 737 O O . LEU A 1 90 ? 15.990 11.478 -38.033 1.00 89.44 90 LEU A O 1
ATOM 741 N N . GLU A 1 91 ? 17.021 9.820 -36.916 1.00 88.75 91 GLU A N 1
ATOM 742 C CA . GLU A 1 91 ? 17.682 9.249 -38.095 1.00 88.75 91 GLU A CA 1
ATOM 743 C C . GLU A 1 91 ? 16.680 8.715 -39.125 1.00 88.75 91 GLU A C 1
ATOM 745 O O . GLU A 1 91 ? 16.814 8.982 -40.315 1.00 88.75 91 GLU A O 1
ATOM 750 N N . GLN A 1 92 ? 15.585 8.076 -38.701 1.00 88.94 92 GLN A N 1
ATOM 751 C CA . GLN A 1 92 ? 14.506 7.659 -39.606 1.00 88.94 92 GLN A CA 1
ATOM 752 C C . GLN A 1 92 ? 13.923 8.840 -40.406 1.00 88.94 92 GLN A C 1
ATOM 754 O O . GLN A 1 92 ? 13.620 8.718 -41.602 1.00 88.94 92 GLN A O 1
ATOM 759 N N . LYS A 1 93 ? 13.777 10.010 -39.766 1.00 89.62 93 LYS A N 1
ATOM 760 C CA . LYS A 1 93 ? 13.338 11.237 -40.449 1.00 89.62 93 LYS A CA 1
ATOM 761 C C . LYS A 1 93 ? 14.385 11.716 -41.455 1.00 89.62 93 LYS A C 1
ATOM 763 O O . LYS A 1 93 ? 13.992 12.150 -42.538 1.00 89.62 93 LYS A O 1
ATOM 768 N N . GLN A 1 94 ? 15.676 11.606 -41.131 1.00 88.50 94 GLN A N 1
ATOM 769 C CA . GLN A 1 94 ? 16.761 11.931 -42.062 1.00 88.50 94 GLN A CA 1
ATOM 770 C C . GLN A 1 94 ? 16.767 10.986 -43.264 1.00 88.50 94 GLN A C 1
ATOM 772 O O . GLN A 1 94 ? 16.781 11.459 -44.393 1.00 88.50 94 GLN A O 1
ATOM 777 N N . ILE A 1 95 ? 16.622 9.674 -43.061 1.00 86.56 95 ILE A N 1
ATOM 778 C CA . ILE A 1 95 ? 16.511 8.692 -44.153 1.00 86.56 95 ILE A CA 1
ATOM 779 C C . ILE A 1 95 ? 15.342 9.043 -45.074 1.00 86.56 95 ILE A C 1
ATOM 781 O O . ILE A 1 95 ? 15.500 9.078 -46.289 1.00 86.56 95 ILE A O 1
ATOM 785 N N . THR A 1 96 ? 14.175 9.369 -44.510 1.00 87.81 96 THR A N 1
ATOM 786 C CA . THR A 1 96 ? 13.006 9.784 -45.304 1.00 87.81 96 THR A CA 1
ATOM 787 C C . THR A 1 96 ? 13.298 11.043 -46.123 1.00 87.81 96 THR A C 1
ATOM 789 O O . THR A 1 96 ? 12.872 11.146 -47.274 1.00 87.81 96 THR A O 1
ATOM 792 N N . LYS A 1 97 ? 14.016 12.011 -45.541 1.00 89.88 97 LYS A N 1
ATOM 793 C CA . LYS A 1 97 ? 14.442 13.231 -46.230 1.00 89.88 97 LYS A CA 1
ATOM 794 C C . LYS A 1 97 ? 15.408 12.903 -47.374 1.00 89.88 97 LYS A C 1
ATOM 796 O O . LYS A 1 97 ? 15.119 13.264 -48.507 1.00 89.88 97 LYS A O 1
ATOM 801 N N . TYR A 1 98 ? 16.457 12.126 -47.116 1.00 87.56 98 TYR A N 1
ATOM 802 C CA . TYR A 1 98 ? 17.427 11.704 -48.128 1.00 87.56 98 TYR A CA 1
ATOM 803 C C . TYR A 1 98 ? 16.789 10.877 -49.256 1.00 87.56 98 TYR A C 1
ATOM 805 O O . TYR A 1 98 ? 17.057 11.132 -50.427 1.00 87.56 98 TYR A O 1
ATOM 813 N N . CYS A 1 99 ? 15.852 9.972 -48.947 1.00 84.62 99 CYS A N 1
ATOM 814 C CA . CYS A 1 99 ? 15.056 9.267 -49.959 1.00 84.62 99 CYS A CA 1
ATOM 815 C C . CYS A 1 99 ? 14.216 10.235 -50.820 1.00 84.62 99 CYS A C 1
ATOM 817 O O . CYS A 1 99 ? 14.028 9.999 -52.013 1.00 84.62 99 CYS A O 1
ATOM 819 N N . ASN A 1 100 ? 13.674 11.311 -50.235 1.00 86.00 100 ASN A N 1
ATOM 820 C CA . ASN A 1 100 ? 12.919 12.323 -50.981 1.00 86.00 100 ASN A CA 1
ATOM 821 C C . ASN A 1 100 ? 13.822 13.175 -51.877 1.00 86.00 100 ASN A C 1
ATOM 823 O O . ASN A 1 100 ? 13.429 13.480 -53.006 1.00 86.00 100 ASN A O 1
ATOM 827 N N . ASP A 1 101 ? 15.017 13.497 -51.396 1.00 85.25 101 ASP A N 1
ATOM 828 C CA . ASP A 1 101 ? 16.012 14.308 -52.098 1.00 85.25 101 ASP A CA 1
ATOM 829 C C . ASP A 1 101 ? 16.843 13.476 -53.101 1.00 85.25 101 ASP A C 1
ATOM 831 O O . ASP A 1 101 ? 17.620 14.026 -53.872 1.00 85.25 101 ASP A O 1
ATOM 835 N N . SER A 1 102 ? 16.626 12.154 -53.154 1.00 79.69 102 SER A N 1
ATOM 836 C CA . SER A 1 102 ? 17.386 11.179 -53.958 1.00 79.69 102 SER A CA 1
ATOM 837 C C . SER A 1 102 ? 18.878 11.078 -53.591 1.00 79.69 102 SER A C 1
ATOM 839 O O . SER A 1 102 ? 19.677 10.612 -54.401 1.00 79.69 102 SER A O 1
ATOM 841 N N . ASP A 1 103 ? 19.244 11.459 -52.363 1.00 79.75 103 ASP A N 1
ATOM 842 C CA . ASP A 1 103 ? 20.609 11.394 -51.826 1.00 79.75 103 ASP A CA 1
ATOM 843 C C . ASP A 1 103 ? 20.906 10.003 -51.235 1.00 79.75 103 ASP A C 1
ATOM 845 O O . ASP A 1 103 ? 20.614 9.703 -50.075 1.00 79.75 103 ASP A O 1
ATOM 849 N N . ALA A 1 104 ? 21.484 9.122 -52.053 1.00 72.00 104 ALA A N 1
ATOM 850 C CA . ALA A 1 104 ? 21.792 7.751 -51.654 1.00 72.00 104 ALA A CA 1
ATOM 851 C C . ALA A 1 104 ? 22.916 7.642 -50.604 1.00 72.00 104 ALA A C 1
ATOM 853 O O . ALA A 1 104 ? 22.881 6.740 -49.766 1.00 72.00 104 ALA A O 1
ATOM 854 N N . VAL A 1 105 ? 23.896 8.551 -50.625 1.00 72.38 105 VAL A N 1
ATOM 855 C CA . VAL A 1 105 ? 25.047 8.523 -49.706 1.00 72.38 105 VAL A CA 1
ATOM 856 C C . VAL A 1 105 ? 24.624 9.007 -48.318 1.00 72.38 105 VAL A C 1
ATOM 858 O O . VAL A 1 105 ? 24.935 8.358 -47.315 1.00 72.38 105 VAL A O 1
ATOM 861 N N . GLY A 1 106 ? 23.835 10.087 -48.254 1.00 75.69 106 GLY A N 1
ATOM 862 C CA . GLY A 1 106 ? 23.203 10.552 -47.018 1.00 75.69 106 GLY A CA 1
ATOM 863 C C . GLY A 1 106 ? 22.270 9.498 -46.414 1.00 75.69 106 GLY A C 1
ATOM 864 O O . GLY A 1 106 ? 22.343 9.215 -45.215 1.00 75.69 106 GLY A O 1
ATOM 865 N N . ALA A 1 107 ? 21.465 8.830 -47.252 1.00 79.25 107 ALA A N 1
ATOM 866 C CA . ALA A 1 107 ? 20.610 7.728 -46.816 1.00 79.25 107 ALA A CA 1
ATOM 867 C C . ALA A 1 107 ? 21.421 6.565 -46.215 1.00 79.25 107 ALA A C 1
ATOM 869 O O . ALA A 1 107 ? 21.060 6.082 -45.145 1.00 79.25 107 ALA A O 1
ATOM 870 N N . ALA A 1 108 ? 22.528 6.139 -46.840 1.00 74.75 108 ALA A N 1
ATOM 871 C CA . ALA A 1 108 ? 23.398 5.080 -46.314 1.00 74.75 108 ALA A CA 1
ATOM 872 C C . ALA A 1 108 ? 23.945 5.398 -44.911 1.00 74.75 108 ALA A C 1
ATOM 874 O O . ALA A 1 108 ? 23.893 4.553 -44.016 1.00 74.75 108 ALA A O 1
ATOM 875 N N . GLY A 1 109 ? 24.431 6.627 -44.701 1.00 73.75 109 GLY A N 1
ATOM 876 C CA . GLY A 1 109 ? 24.944 7.068 -43.403 1.00 73.75 109 GLY A CA 1
ATOM 877 C C . GLY A 1 109 ? 23.881 7.044 -42.303 1.00 73.75 109 GLY A C 1
ATOM 878 O O . GLY A 1 109 ? 24.134 6.511 -41.222 1.00 73.75 109 GLY A O 1
ATOM 879 N N . ALA A 1 110 ? 22.688 7.565 -42.598 1.00 82.56 110 ALA A N 1
ATOM 880 C CA . ALA A 1 110 ? 21.579 7.599 -41.648 1.00 82.56 110 ALA A CA 1
ATOM 881 C C . ALA A 1 110 ? 20.988 6.200 -41.370 1.00 82.56 110 ALA A C 1
ATOM 883 O O . ALA A 1 110 ? 20.584 5.923 -40.243 1.00 82.56 110 ALA A O 1
ATOM 884 N N . ILE A 1 111 ? 20.988 5.283 -42.352 1.00 83.06 111 ILE A N 1
ATOM 885 C CA . ILE A 1 111 ? 20.579 3.874 -42.166 1.00 83.06 111 ILE A CA 1
ATOM 886 C C . ILE A 1 111 ? 21.492 3.166 -41.160 1.00 83.06 111 ILE A C 1
ATOM 888 O O . ILE A 1 111 ? 20.983 2.585 -40.201 1.00 83.06 111 ILE A O 1
ATOM 892 N N . ASN A 1 112 ? 22.816 3.256 -41.333 1.00 75.81 112 ASN A N 1
ATOM 893 C CA . ASN A 1 112 ? 23.774 2.640 -40.407 1.00 75.81 112 ASN A CA 1
ATOM 894 C C . ASN A 1 112 ? 23.616 3.196 -38.980 1.00 75.81 112 ASN A C 1
ATOM 896 O O . ASN A 1 112 ? 23.636 2.441 -38.009 1.00 75.81 112 ASN A O 1
ATOM 900 N N . GLN A 1 113 ? 23.423 4.514 -38.847 1.00 81.31 113 GLN A N 1
ATOM 901 C CA . GLN A 1 113 ? 23.222 5.148 -37.543 1.00 81.31 113 GLN A CA 1
ATOM 902 C C . GLN A 1 113 ? 21.898 4.711 -36.895 1.00 81.31 113 GLN A C 1
ATOM 904 O O . GLN A 1 113 ? 21.869 4.403 -35.704 1.00 81.31 113 GLN A O 1
ATOM 909 N N . ALA A 1 114 ? 20.808 4.632 -37.664 1.00 85.62 114 ALA A N 1
ATOM 910 C CA . ALA A 1 114 ? 19.519 4.150 -37.171 1.00 85.62 114 ALA A CA 1
ATOM 911 C C . ALA A 1 114 ? 19.584 2.681 -36.722 1.00 85.62 114 ALA A C 1
ATOM 913 O O . ALA A 1 114 ? 19.028 2.346 -35.679 1.00 85.62 114 ALA A O 1
ATOM 914 N N . GLN A 1 115 ? 20.275 1.815 -37.471 1.00 81.00 115 GLN A N 1
ATOM 915 C CA . GLN A 1 115 ? 20.510 0.415 -37.094 1.00 81.00 115 GLN A CA 1
ATOM 916 C C . GLN A 1 115 ? 21.264 0.305 -35.766 1.00 81.00 115 GLN A C 1
ATOM 918 O O . GLN A 1 115 ? 20.804 -0.395 -34.865 1.00 81.00 115 GLN A O 1
ATOM 923 N N . PHE A 1 116 ? 22.372 1.040 -35.624 1.00 82.19 116 PHE A N 1
ATOM 924 C CA . PHE A 1 116 ? 23.157 1.083 -34.391 1.00 82.19 116 PHE A CA 1
ATOM 925 C C . PHE A 1 116 ? 22.302 1.511 -33.188 1.00 82.19 116 PHE A C 1
ATOM 927 O O . PHE A 1 116 ? 22.235 0.807 -32.185 1.00 82.19 116 PHE A O 1
ATOM 934 N N . LEU A 1 117 ? 21.560 2.614 -33.318 1.00 85.19 117 LEU A N 1
ATOM 935 C CA . LEU A 1 117 ? 20.710 3.135 -32.244 1.00 85.19 117 LEU A CA 1
ATOM 936 C C . LEU A 1 117 ? 19.548 2.193 -31.892 1.00 85.19 117 LEU A C 1
ATOM 938 O O . LEU A 1 117 ? 19.191 2.058 -30.723 1.00 85.19 117 LEU A O 1
ATOM 942 N N . ILE A 1 118 ? 18.953 1.519 -32.881 1.00 84.44 118 ILE A N 1
ATOM 943 C CA . ILE A 1 118 ? 17.921 0.507 -32.625 1.00 84.44 118 ILE A CA 1
ATOM 944 C C . ILE A 1 118 ? 18.531 -0.691 -31.893 1.00 84.44 118 ILE A C 1
ATOM 946 O O . ILE A 1 118 ? 17.945 -1.147 -30.912 1.00 84.44 118 ILE A O 1
ATOM 950 N N . SER A 1 119 ? 19.706 -1.164 -32.310 1.00 80.88 119 SER A N 1
ATOM 951 C CA . SER A 1 119 ? 20.441 -2.233 -31.626 1.00 80.88 119 SER A CA 1
ATOM 952 C C . SER A 1 119 ? 20.695 -1.902 -30.156 1.00 80.88 119 SER A C 1
ATOM 954 O O . SER A 1 119 ? 20.303 -2.674 -29.279 1.00 80.88 119 SER A O 1
ATOM 956 N N . ASP A 1 120 ? 21.252 -0.724 -29.876 1.00 82.00 120 ASP A N 1
ATOM 957 C CA . ASP A 1 120 ? 21.526 -0.273 -28.509 1.00 82.00 120 ASP A CA 1
ATOM 958 C C . ASP A 1 120 ? 20.238 -0.114 -27.693 1.00 82.00 120 ASP A C 1
ATOM 960 O O . ASP A 1 120 ? 20.185 -0.505 -26.524 1.00 82.00 120 ASP A O 1
ATOM 964 N N . SER A 1 121 ? 19.153 0.368 -28.314 1.00 87.56 121 SER A N 1
ATOM 965 C CA . SER A 1 121 ? 17.852 0.432 -27.644 1.00 87.56 121 SER A CA 1
ATOM 966 C C . SER A 1 121 ? 17.374 -0.956 -27.199 1.00 87.56 121 SER A C 1
ATOM 968 O O . SER A 1 121 ? 16.954 -1.118 -26.052 1.00 87.56 121 SER A O 1
ATOM 970 N N . PHE A 1 122 ? 17.486 -1.985 -28.044 1.00 83.81 122 PHE A N 1
ATOM 971 C CA . PHE A 1 122 ? 17.112 -3.352 -27.674 1.00 83.81 122 PHE A CA 1
ATOM 972 C C . PHE A 1 122 ? 18.056 -3.955 -26.631 1.00 83.81 122 PHE A C 1
ATOM 974 O O . PHE A 1 122 ? 17.577 -4.642 -25.731 1.00 83.81 122 PHE A O 1
ATOM 981 N N . ALA A 1 123 ? 19.361 -3.684 -26.710 1.00 79.06 123 ALA A N 1
ATOM 982 C CA . ALA A 1 123 ? 20.341 -4.183 -25.748 1.00 79.06 123 ALA A CA 1
ATOM 983 C C . ALA A 1 123 ? 20.067 -3.661 -24.328 1.00 79.06 123 ALA A C 1
ATOM 985 O O . ALA A 1 123 ? 20.023 -4.440 -23.375 1.00 79.06 123 ALA A O 1
ATOM 986 N N . GLU A 1 124 ? 19.814 -2.358 -24.188 1.00 86.75 124 GLU A N 1
ATOM 987 C CA . GLU A 1 124 ? 19.448 -1.745 -22.906 1.00 86.75 124 GLU A CA 1
ATOM 988 C C . GLU A 1 124 ? 18.095 -2.263 -22.395 1.00 86.75 124 GLU A C 1
ATOM 990 O O . GLU A 1 124 ? 17.941 -2.578 -21.212 1.00 86.75 124 GLU A O 1
ATOM 995 N N . LEU A 1 125 ? 17.112 -2.437 -23.287 1.00 87.19 125 LEU A N 1
ATOM 996 C CA . LEU A 1 125 ? 15.816 -2.997 -22.903 1.00 87.19 125 LEU A CA 1
ATOM 997 C C . LEU A 1 125 ? 15.950 -4.442 -22.407 1.00 87.19 125 LEU A C 1
ATOM 999 O O . LEU A 1 125 ? 15.346 -4.799 -21.402 1.00 87.19 125 LEU A O 1
ATOM 1003 N N . ASP A 1 126 ? 16.752 -5.269 -23.074 1.00 79.00 126 ASP A N 1
ATOM 1004 C CA . ASP A 1 126 ? 17.002 -6.652 -22.665 1.00 79.00 126 ASP A CA 1
ATOM 1005 C C . ASP A 1 126 ? 17.662 -6.727 -21.278 1.00 79.00 126 ASP A C 1
ATOM 1007 O O . ASP A 1 126 ? 17.264 -7.541 -20.441 1.00 79.00 126 ASP A O 1
ATOM 1011 N N . GLN A 1 127 ? 18.602 -5.823 -20.977 1.00 80.25 127 GLN A N 1
ATOM 1012 C CA . GLN A 1 127 ? 19.181 -5.705 -19.634 1.00 80.25 127 GLN A CA 1
ATOM 1013 C C . GLN A 1 127 ? 18.126 -5.339 -18.582 1.00 80.25 127 GLN A C 1
ATOM 1015 O O . GLN A 1 127 ? 18.092 -5.954 -17.509 1.00 80.25 127 GLN A O 1
ATOM 1020 N N . ALA A 1 128 ? 17.229 -4.398 -18.893 1.00 86.38 128 ALA A N 1
ATOM 1021 C CA . ALA A 1 128 ? 16.111 -4.052 -18.019 1.00 86.38 128 ALA A CA 1
ATOM 1022 C C . ALA A 1 128 ? 15.191 -5.258 -17.759 1.00 86.38 128 ALA A C 1
ATOM 1024 O O . ALA A 1 128 ? 14.845 -5.533 -16.609 1.00 86.38 128 ALA A O 1
ATOM 1025 N N . MET A 1 129 ? 14.829 -6.008 -18.806 1.00 84.50 129 MET A N 1
ATOM 1026 C CA . MET A 1 129 ? 13.949 -7.178 -18.689 1.00 84.50 129 MET A CA 1
ATOM 1027 C C . MET A 1 129 ? 14.617 -8.300 -17.878 1.00 84.50 129 MET A C 1
ATOM 1029 O O . MET A 1 129 ? 14.001 -8.825 -16.952 1.00 84.50 129 MET A O 1
ATOM 1033 N N . LYS A 1 130 ? 15.904 -8.593 -18.105 1.00 78.44 130 LYS A N 1
ATOM 1034 C CA . LYS A 1 130 ? 16.671 -9.564 -17.300 1.00 78.44 130 LYS A CA 1
ATOM 1035 C C . LYS A 1 130 ? 16.679 -9.216 -15.813 1.00 78.44 130 LYS A C 1
ATOM 1037 O O . LYS A 1 130 ? 16.416 -10.077 -14.976 1.00 78.44 130 LYS A O 1
ATOM 1042 N N . LYS A 1 131 ? 16.944 -7.952 -15.471 1.00 82.56 131 LYS A N 1
ATOM 1043 C CA . LYS A 1 131 ? 16.904 -7.481 -14.076 1.00 82.56 131 LYS A CA 1
ATOM 1044 C C . LYS A 1 131 ? 15.493 -7.557 -13.486 1.00 82.56 131 LYS A C 1
ATOM 1046 O O . LYS A 1 131 ? 15.339 -7.905 -12.317 1.00 82.56 131 LYS A O 1
ATOM 1051 N N . SER A 1 132 ? 14.463 -7.298 -14.289 1.00 86.56 132 SER A N 1
ATOM 1052 C CA . SER A 1 132 ? 13.070 -7.411 -13.845 1.00 86.56 132 SER A CA 1
ATOM 1053 C C . SER A 1 132 ? 12.691 -8.841 -13.436 1.00 86.56 132 SER A C 1
ATOM 1055 O O . SER A 1 132 ? 12.025 -9.024 -12.418 1.00 86.56 132 SER A O 1
ATOM 1057 N N . PHE A 1 133 ? 13.191 -9.862 -14.144 1.00 83.62 133 PHE A N 1
ATOM 1058 C CA . PHE A 1 133 ? 12.973 -11.269 -13.791 1.00 83.62 133 PHE A CA 1
ATOM 1059 C C . PHE A 1 133 ? 13.584 -11.614 -12.431 1.00 83.62 133 PHE A C 1
ATOM 1061 O O . PHE A 1 133 ? 12.968 -12.319 -11.633 1.00 83.62 133 PHE A O 1
ATOM 1068 N N . VAL A 1 134 ? 14.770 -11.069 -12.136 1.00 81.19 134 VAL A N 1
ATOM 1069 C CA . VAL A 1 134 ? 15.429 -11.247 -10.835 1.00 81.19 134 VAL A CA 1
ATOM 1070 C C . VAL A 1 134 ? 14.618 -10.597 -9.716 1.00 81.19 134 VAL A C 1
ATOM 1072 O O . VAL A 1 134 ? 14.422 -11.218 -8.671 1.00 81.19 134 VAL A O 1
ATOM 1075 N N . LEU A 1 135 ? 14.104 -9.380 -9.928 1.00 84.38 135 LEU A N 1
ATOM 1076 C CA . LEU A 1 135 ? 13.249 -8.712 -8.944 1.00 84.38 135 LEU A CA 1
ATOM 1077 C C . LEU A 1 135 ? 11.962 -9.510 -8.681 1.00 84.38 135 LEU A C 1
ATOM 1079 O O . LEU A 1 135 ? 11.576 -9.679 -7.527 1.00 84.38 135 LEU A O 1
ATOM 1083 N N . ILE A 1 136 ? 11.339 -10.052 -9.731 1.00 84.50 136 ILE A N 1
ATOM 1084 C CA . ILE A 1 136 ? 10.151 -10.909 -9.621 1.00 84.50 136 ILE A CA 1
ATOM 1085 C C . ILE A 1 136 ? 10.450 -12.170 -8.803 1.00 84.50 136 ILE A C 1
ATOM 1087 O O . ILE A 1 136 ? 9.725 -12.465 -7.855 1.00 84.50 136 ILE A O 1
ATOM 1091 N N . ALA A 1 137 ? 11.539 -12.879 -9.107 1.00 80.12 137 ALA A N 1
ATOM 1092 C CA . ALA A 1 137 ? 11.936 -14.069 -8.355 1.00 80.12 137 ALA A CA 1
ATOM 1093 C C . ALA A 1 137 ? 12.245 -13.750 -6.881 1.00 80.12 137 ALA A C 1
ATOM 1095 O O . ALA A 1 137 ? 11.902 -14.518 -5.982 1.00 80.12 137 ALA A O 1
ATOM 1096 N N . LYS A 1 138 ? 12.858 -12.590 -6.611 1.00 82.81 138 LYS A N 1
ATOM 1097 C CA . LYS A 1 138 ? 13.111 -12.118 -5.245 1.00 82.81 138 LYS A CA 1
ATOM 1098 C C . LYS A 1 138 ? 11.804 -11.863 -4.491 1.00 82.81 138 LYS A C 1
ATOM 1100 O O . LYS A 1 138 ? 11.694 -12.290 -3.343 1.00 82.81 138 LYS A O 1
ATOM 1105 N N . LYS A 1 139 ? 10.826 -11.216 -5.133 1.00 88.25 139 LYS A N 1
ATOM 1106 C CA . LYS A 1 139 ? 9.508 -10.945 -4.544 1.00 88.25 139 LYS A CA 1
ATOM 1107 C C . LYS A 1 139 ? 8.687 -12.204 -4.298 1.00 88.25 139 LYS A C 1
ATOM 1109 O O . LYS A 1 139 ? 8.088 -12.324 -3.236 1.00 88.25 139 LYS A O 1
ATOM 1114 N N . GLU A 1 140 ? 8.719 -13.170 -5.212 1.00 91.12 140 GLU A N 1
ATOM 1115 C CA . GLU A 1 140 ? 8.083 -14.476 -4.999 1.00 91.12 140 GLU A CA 1
ATOM 1116 C C . GLU A 1 140 ? 8.647 -15.167 -3.749 1.00 91.12 140 GLU A C 1
ATOM 1118 O O . GLU A 1 140 ? 7.894 -15.565 -2.861 1.00 91.12 140 GLU A O 1
ATOM 1123 N N . ASN A 1 141 ? 9.976 -15.227 -3.635 1.00 84.31 141 ASN A N 1
ATOM 1124 C CA . ASN A 1 141 ? 10.643 -15.844 -2.493 1.00 84.31 141 ASN A CA 1
ATOM 1125 C C . ASN A 1 141 ? 10.368 -15.082 -1.187 1.00 84.31 141 ASN A C 1
ATOM 1127 O O . ASN A 1 141 ? 10.165 -15.696 -0.143 1.00 84.31 141 ASN A O 1
ATOM 1131 N N . GLU A 1 142 ? 10.346 -13.748 -1.226 1.00 88.06 142 GLU A N 1
ATOM 1132 C CA . GLU A 1 142 ? 9.961 -12.922 -0.078 1.00 88.06 142 GLU A CA 1
ATOM 1133 C C . GLU A 1 142 ? 8.532 -13.239 0.384 1.00 88.06 142 GLU A C 1
ATOM 1135 O O . GLU A 1 142 ? 8.308 -13.434 1.575 1.00 88.06 142 GLU A O 1
ATOM 1140 N N . PHE A 1 143 ? 7.573 -13.343 -0.537 1.00 92.06 143 PHE A N 1
ATOM 1141 C CA . PHE A 1 143 ? 6.181 -13.667 -0.210 1.00 92.06 143 PHE A CA 1
ATOM 1142 C C . PHE A 1 143 ? 6.025 -15.087 0.325 1.00 92.06 143 PHE A C 1
ATOM 1144 O O . PHE A 1 143 ? 5.293 -15.295 1.291 1.00 92.06 143 PHE A O 1
ATOM 1151 N N . THR A 1 144 ? 6.749 -16.048 -0.247 1.00 85.12 144 THR A N 1
ATOM 1152 C CA . THR A 1 144 ? 6.786 -17.422 0.261 1.00 85.12 144 THR A CA 1
ATOM 1153 C C . THR A 1 144 ? 7.403 -17.477 1.666 1.00 85.12 144 THR A C 1
ATOM 1155 O O . THR A 1 144 ? 6.852 -18.136 2.541 1.00 85.12 144 THR A O 1
ATOM 1158 N N . LYS A 1 145 ? 8.490 -16.739 1.937 1.00 87.31 145 LYS A N 1
ATOM 1159 C CA . LYS A 1 145 ? 9.082 -16.638 3.287 1.00 87.31 145 LYS A CA 1
ATOM 1160 C C . LYS A 1 145 ? 8.170 -15.950 4.291 1.00 87.31 145 LYS A C 1
ATOM 1162 O O . LYS A 1 145 ? 8.139 -16.353 5.442 1.00 87.31 145 LYS A O 1
ATOM 1167 N N . ASN A 1 146 ? 7.438 -14.930 3.854 1.00 87.38 146 ASN A N 1
ATOM 1168 C CA . ASN A 1 146 ? 6.452 -14.235 4.675 1.00 87.38 146 ASN A CA 1
ATOM 1169 C C . ASN A 1 146 ? 5.141 -15.025 4.833 1.00 87.38 146 ASN A C 1
ATOM 1171 O O . ASN A 1 146 ? 4.208 -14.489 5.428 1.00 87.38 146 ASN A O 1
ATOM 1175 N N . GLU A 1 147 ? 5.066 -16.262 4.328 1.00 90.62 147 GLU A N 1
ATOM 1176 C CA . GLU A 1 147 ? 3.917 -17.170 4.459 1.00 90.62 147 GLU A CA 1
ATOM 1177 C C . GLU A 1 147 ? 2.601 -16.556 3.960 1.00 90.62 147 GLU A C 1
ATOM 1179 O O . GLU A 1 147 ? 1.524 -16.793 4.504 1.00 90.62 147 GLU A O 1
ATOM 1184 N N . ILE A 1 148 ? 2.675 -15.747 2.897 1.00 92.12 148 ILE A N 1
ATOM 1185 C CA . ILE A 1 148 ? 1.506 -15.088 2.293 1.00 92.12 148 ILE A CA 1
ATOM 1186 C C . ILE A 1 148 ? 0.464 -16.108 1.789 1.00 92.12 148 ILE A C 1
ATOM 1188 O O . ILE A 1 148 ? -0.707 -15.788 1.623 1.00 92.12 148 ILE A O 1
ATOM 1192 N N . ASP A 1 149 ? 0.848 -17.365 1.580 1.00 87.94 149 ASP A N 1
ATOM 1193 C CA . ASP A 1 149 ? -0.063 -18.455 1.230 1.00 87.94 149 ASP A CA 1
ATOM 1194 C C . ASP A 1 149 ? -1.015 -18.891 2.358 1.00 87.94 149 ASP A C 1
ATOM 1196 O O . ASP A 1 149 ? -1.987 -19.603 2.081 1.00 87.94 149 ASP A O 1
ATOM 1200 N N . GLN A 1 150 ? -0.781 -18.442 3.596 1.00 85.94 150 GLN A N 1
ATOM 1201 C CA . GLN A 1 150 ? -1.698 -18.642 4.723 1.00 85.94 150 GLN A CA 1
ATOM 1202 C C . GLN A 1 150 ? -2.893 -17.679 4.723 1.00 85.94 150 GLN A C 1
ATOM 1204 O O . GLN A 1 150 ? -3.873 -17.966 5.400 1.00 85.94 150 GLN A O 1
ATOM 1209 N N . ILE A 1 151 ? -2.833 -16.582 3.959 1.00 85.31 151 ILE A N 1
ATOM 1210 C CA . ILE A 1 151 ? -3.828 -15.492 3.956 1.00 85.31 151 ILE A CA 1
ATOM 1211 C C . ILE A 1 151 ? -4.480 -15.354 2.575 1.00 85.31 151 ILE A C 1
ATOM 1213 O O . ILE A 1 151 ? -4.297 -14.375 1.848 1.00 85.31 151 ILE A O 1
ATOM 1217 N N . LYS A 1 152 ? -5.202 -16.402 2.162 1.00 87.75 152 LYS A N 1
ATOM 1218 C CA . LYS A 1 152 ? -5.714 -16.572 0.786 1.00 87.75 152 LYS A CA 1
ATOM 1219 C C . LYS A 1 152 ? -6.776 -15.546 0.392 1.00 87.75 152 LYS A C 1
ATOM 1221 O O . LYS A 1 152 ? -7.000 -15.318 -0.794 1.00 87.75 152 LYS A O 1
ATOM 1226 N N . GLU A 1 153 ? -7.428 -14.965 1.385 1.00 82.00 153 GLU A N 1
ATOM 1227 C CA . GLU A 1 153 ? -8.440 -13.921 1.292 1.00 82.00 153 GLU A CA 1
ATOM 1228 C C . GLU A 1 153 ? -7.861 -12.535 0.961 1.00 82.00 153 GLU A C 1
ATOM 1230 O O . GLU A 1 153 ? -8.596 -11.652 0.520 1.00 82.00 153 GLU A O 1
ATOM 1235 N N . GLU A 1 154 ? -6.553 -12.323 1.130 1.00 88.62 154 GLU A N 1
ATOM 1236 C CA . GLU A 1 154 ? -5.920 -11.031 0.867 1.00 88.62 154 GLU A CA 1
ATOM 1237 C C . GLU A 1 154 ? -5.499 -10.876 -0.601 1.00 88.62 154 GLU A C 1
ATOM 1239 O O . GLU A 1 154 ? -4.928 -11.780 -1.213 1.00 88.62 154 GLU A O 1
ATOM 1244 N N . LYS A 1 155 ? -5.661 -9.670 -1.167 1.00 90.94 155 LYS A N 1
ATOM 1245 C CA . LYS A 1 155 ? -5.277 -9.360 -2.564 1.00 90.94 155 LYS A CA 1
ATOM 1246 C C . LYS A 1 155 ? -3.816 -9.697 -2.880 1.00 90.94 155 LYS A C 1
ATOM 1248 O O . LYS A 1 155 ? -3.484 -10.067 -4.004 1.00 90.94 155 LYS A O 1
ATOM 1253 N N . ILE A 1 156 ? -2.930 -9.587 -1.892 1.00 91.25 156 ILE A N 1
ATOM 1254 C CA . ILE A 1 156 ? -1.506 -9.896 -2.047 1.00 91.25 156 ILE A CA 1
ATOM 1255 C C . ILE A 1 156 ? -1.233 -11.381 -2.336 1.00 91.25 156 ILE A C 1
ATOM 1257 O O . ILE A 1 156 ? -0.223 -11.701 -2.964 1.00 91.25 156 ILE A O 1
ATOM 1261 N N . TYR A 1 157 ? -2.145 -12.284 -1.968 1.00 92.88 157 TYR A N 1
ATOM 1262 C CA . TYR A 1 157 ? -2.058 -13.697 -2.329 1.00 92.88 157 TYR A CA 1
ATOM 1263 C C . TYR A 1 157 ? -2.220 -13.915 -3.840 1.00 92.88 157 TYR A C 1
ATOM 1265 O O . TYR A 1 157 ? -1.506 -14.729 -4.429 1.00 92.88 157 TYR A O 1
ATOM 1273 N N . LEU A 1 158 ? -3.075 -13.129 -4.506 1.00 90.44 158 LEU A N 1
ATOM 1274 C CA . LEU A 1 158 ? -3.195 -13.160 -5.969 1.00 90.44 158 LEU A CA 1
ATOM 1275 C C . LEU A 1 158 ? -1.875 -12.769 -6.640 1.00 90.44 158 LEU A C 1
ATOM 1277 O O . LEU A 1 158 ? -1.469 -13.397 -7.616 1.00 90.44 158 LEU A O 1
ATOM 1281 N N . ASN A 1 159 ? -1.157 -11.801 -6.062 1.00 93.19 159 ASN A N 1
ATOM 1282 C CA . ASN A 1 159 ? 0.172 -11.430 -6.540 1.00 93.19 159 ASN A CA 1
ATOM 1283 C C . ASN A 1 159 ? 1.176 -12.577 -6.349 1.00 93.19 159 ASN A C 1
ATOM 1285 O O . ASN A 1 159 ? 1.991 -12.804 -7.234 1.00 93.19 159 ASN A O 1
ATOM 1289 N N . LEU A 1 160 ? 1.119 -13.335 -5.243 1.00 93.00 160 LEU A N 1
ATOM 1290 C CA . LEU A 1 160 ? 1.957 -14.531 -5.061 1.00 93.00 160 LEU A CA 1
ATOM 1291 C C . LEU A 1 160 ? 1.676 -15.589 -6.138 1.00 93.00 160 LEU A C 1
ATOM 1293 O O . LEU A 1 160 ? 2.614 -16.176 -6.676 1.00 93.00 160 LEU A O 1
ATOM 1297 N N . ILE A 1 161 ? 0.406 -15.826 -6.477 1.00 90.81 161 ILE A N 1
ATOM 1298 C CA . ILE A 1 161 ? 0.033 -16.751 -7.558 1.00 90.81 161 ILE A CA 1
ATOM 1299 C C . ILE A 1 161 ? 0.597 -16.262 -8.897 1.00 90.81 161 ILE A C 1
ATOM 1301 O O . ILE A 1 161 ? 1.246 -17.042 -9.596 1.00 90.81 161 ILE A O 1
ATOM 1305 N N . GLU A 1 162 ? 0.398 -14.982 -9.233 1.00 92.25 162 GLU A N 1
ATOM 1306 C CA . GLU A 1 162 ? 0.914 -14.379 -10.469 1.00 92.25 162 GLU A CA 1
ATOM 1307 C C . GLU A 1 162 ? 2.451 -14.464 -10.526 1.00 92.25 162 GLU A C 1
ATOM 1309 O O . GLU A 1 162 ? 3.013 -14.885 -11.537 1.00 92.25 162 GLU A O 1
ATOM 1314 N N . LEU A 1 163 ? 3.147 -14.162 -9.425 1.00 89.06 163 LEU A N 1
ATOM 1315 C CA . LEU A 1 163 ? 4.605 -14.263 -9.319 1.00 89.06 163 LEU A CA 1
ATOM 1316 C C . LEU A 1 163 ? 5.100 -15.708 -9.473 1.00 89.06 163 LEU A C 1
ATOM 1318 O O . LEU A 1 163 ? 6.050 -15.942 -10.219 1.00 89.06 163 LEU A O 1
ATOM 1322 N N . ARG A 1 164 ? 4.453 -16.690 -8.833 1.00 89.25 164 ARG A N 1
ATOM 1323 C CA . ARG A 1 164 ? 4.791 -18.118 -8.989 1.00 89.25 164 ARG A CA 1
ATOM 1324 C C . ARG A 1 164 ? 4.584 -18.596 -10.415 1.00 89.25 164 ARG A C 1
ATOM 1326 O O . ARG A 1 164 ? 5.421 -19.331 -10.938 1.00 89.25 164 ARG A O 1
ATOM 1333 N N . GLN A 1 165 ? 3.499 -18.167 -11.052 1.00 87.31 165 GLN A N 1
ATOM 1334 C CA . GLN A 1 165 ? 3.259 -18.455 -12.458 1.00 87.31 165 GLN A CA 1
ATOM 1335 C C . GLN A 1 165 ? 4.368 -17.858 -13.331 1.00 87.31 165 GLN A C 1
ATOM 1337 O O . GLN A 1 165 ? 4.923 -18.566 -14.166 1.00 87.31 165 GLN A O 1
ATOM 1342 N N . ILE A 1 166 ? 4.748 -16.600 -13.099 1.00 83.69 166 ILE A N 1
ATOM 1343 C CA . ILE A 1 166 ? 5.839 -15.951 -13.830 1.00 83.69 166 ILE A CA 1
ATOM 1344 C C . ILE A 1 166 ? 7.175 -16.683 -13.622 1.00 83.69 166 ILE A C 1
ATOM 1346 O O . ILE A 1 166 ? 7.885 -16.946 -14.590 1.00 83.69 166 ILE A O 1
ATOM 1350 N N . VAL A 1 167 ? 7.529 -17.041 -12.385 1.00 81.50 167 VAL A N 1
ATOM 1351 C CA . VAL A 1 167 ? 8.767 -17.784 -12.084 1.00 81.50 167 VAL A CA 1
ATOM 1352 C C . VAL A 1 167 ? 8.750 -19.170 -12.736 1.00 81.50 167 VAL A C 1
ATOM 1354 O O . VAL A 1 167 ? 9.765 -19.617 -13.267 1.00 81.50 167 VAL A O 1
ATOM 1357 N N . SER A 1 168 ? 7.596 -19.838 -12.753 1.00 78.38 168 SER A N 1
ATOM 1358 C CA . SER A 1 168 ? 7.409 -21.101 -13.471 1.00 78.38 168 SER A CA 1
ATOM 1359 C C . SER A 1 168 ? 7.639 -20.928 -14.977 1.00 78.38 168 SER A C 1
ATOM 1361 O O . SER A 1 168 ? 8.403 -21.683 -15.572 1.00 78.38 168 SER A O 1
ATOM 1363 N N . GLU A 1 169 ? 7.063 -19.891 -15.585 1.00 80.12 169 GLU A N 1
ATOM 1364 C CA . GLU A 1 169 ? 7.241 -19.577 -17.009 1.00 80.12 169 GLU A CA 1
ATOM 1365 C C . GLU A 1 169 ? 8.695 -19.230 -17.359 1.00 80.12 169 GLU A C 1
ATOM 1367 O O . GLU A 1 169 ? 9.173 -19.589 -18.433 1.00 80.12 169 GLU A O 1
ATOM 1372 N N . LEU A 1 170 ? 9.438 -18.596 -16.448 1.00 74.56 170 LEU A N 1
ATOM 1373 C CA . LEU A 1 170 ? 10.874 -18.357 -16.623 1.00 74.56 170 LEU A CA 1
ATOM 1374 C C . LEU A 1 170 ? 11.694 -19.656 -16.602 1.00 74.56 170 LEU A C 1
ATOM 1376 O O . LEU A 1 170 ? 12.675 -19.767 -17.334 1.00 74.56 170 LEU A O 1
ATOM 1380 N N . ASN A 1 171 ? 11.300 -20.636 -15.785 1.00 67.25 171 ASN A N 1
ATOM 1381 C CA . ASN A 1 171 ? 12.025 -21.902 -15.634 1.00 67.25 171 ASN A CA 1
ATOM 1382 C C . ASN A 1 171 ? 11.674 -22.937 -16.710 1.00 67.25 171 ASN A C 1
ATOM 1384 O O . ASN A 1 171 ? 12.539 -23.702 -17.137 1.00 67.25 171 ASN A O 1
ATOM 1388 N N . TYR A 1 172 ? 10.408 -22.989 -17.122 1.00 71.00 172 TYR A N 1
ATOM 1389 C CA . TYR A 1 172 ? 9.870 -24.045 -17.986 1.00 71.00 172 TYR A CA 1
ATOM 1390 C C . TYR A 1 172 ? 9.454 -23.550 -19.377 1.00 71.00 172 TYR A C 1
ATOM 1392 O O . TYR A 1 172 ? 9.104 -24.364 -20.231 1.00 71.00 172 TYR A O 1
ATOM 1400 N N . GLY A 1 173 ? 9.543 -22.241 -19.625 1.00 62.88 173 GLY A N 1
ATOM 1401 C CA . GLY A 1 173 ? 9.155 -21.597 -20.875 1.00 62.88 173 GLY A CA 1
ATOM 1402 C C . GLY A 1 173 ? 7.796 -20.900 -20.785 1.00 62.88 173 GLY A C 1
ATOM 1403 O O . GLY A 1 173 ? 6.913 -21.288 -20.017 1.00 62.88 173 GLY A O 1
ATOM 1404 N N . ALA A 1 174 ? 7.637 -19.846 -21.587 1.00 72.25 174 ALA A N 1
ATOM 1405 C CA . ALA A 1 174 ? 6.412 -19.058 -21.640 1.00 72.25 174 ALA A CA 1
ATOM 1406 C C . ALA A 1 174 ? 5.202 -19.899 -22.067 1.00 72.25 174 ALA A C 1
ATOM 1408 O O . ALA A 1 174 ? 5.276 -20.698 -23.003 1.00 72.25 174 ALA A O 1
ATOM 1409 N N . THR A 1 175 ? 4.068 -19.668 -21.410 1.00 69.38 175 THR A N 1
ATOM 1410 C CA . THR A 1 175 ? 2.792 -20.303 -21.752 1.00 69.38 175 THR A CA 1
ATOM 1411 C C . THR A 1 175 ? 1.928 -19.344 -22.577 1.00 69.38 175 THR A C 1
ATOM 1413 O O . THR A 1 175 ? 2.320 -18.218 -22.899 1.00 69.38 175 THR A O 1
ATOM 1416 N N . ASN A 1 176 ? 0.715 -19.761 -22.949 1.00 71.75 176 ASN A N 1
ATOM 1417 C CA . ASN A 1 176 ? -0.232 -18.866 -23.613 1.00 71.75 176 ASN A CA 1
ATOM 1418 C C . ASN A 1 176 ? -0.905 -17.848 -22.673 1.00 71.75 176 ASN A C 1
ATOM 1420 O O . ASN A 1 176 ? -1.784 -17.121 -23.134 1.00 71.75 176 ASN A O 1
ATOM 1424 N N . SER A 1 177 ? -0.457 -17.727 -21.423 1.00 74.44 177 SER A N 1
ATOM 1425 C CA . SER A 1 177 ? -0.987 -16.792 -20.430 1.00 74.44 177 SER A CA 1
ATOM 1426 C C . SER A 1 177 ? -0.807 -15.308 -20.807 1.00 74.44 177 SER A C 1
ATOM 1428 O O . SER A 1 177 ? -0.078 -14.951 -21.745 1.00 74.44 177 SER A O 1
ATOM 1430 N N . ASP A 1 178 ? -1.504 -14.437 -20.065 1.00 78.81 178 ASP A N 1
ATOM 1431 C CA . ASP A 1 178 ? -1.439 -12.971 -20.192 1.00 78.81 178 ASP A CA 1
ATOM 1432 C C . ASP A 1 178 ? -0.448 -12.319 -19.201 1.00 78.81 178 ASP A C 1
ATOM 1434 O O . ASP A 1 178 ? -0.516 -11.122 -18.912 1.00 78.81 178 ASP A O 1
ATOM 1438 N N . THR A 1 179 ? 0.497 -13.096 -18.664 1.00 85.19 179 THR A N 1
ATOM 1439 C CA . THR A 1 179 ? 1.523 -12.576 -17.751 1.00 85.19 179 THR A CA 1
ATOM 1440 C C . THR A 1 179 ? 2.522 -11.674 -18.481 1.00 85.19 179 THR A C 1
ATOM 1442 O O . THR A 1 179 ? 2.684 -11.710 -19.707 1.00 85.19 179 THR A O 1
ATOM 1445 N N . TYR A 1 180 ? 3.267 -10.885 -17.705 1.00 86.44 180 TYR A N 1
ATOM 1446 C CA . TYR A 1 180 ? 4.380 -10.082 -18.210 1.00 86.44 180 TYR A CA 1
ATOM 1447 C C . TYR A 1 180 ? 5.420 -10.918 -18.990 1.00 86.44 180 TYR A C 1
ATOM 1449 O O . TYR A 1 180 ? 5.784 -10.541 -20.106 1.00 86.44 180 TYR A O 1
ATOM 1457 N N . VAL A 1 181 ? 5.869 -12.058 -18.448 1.00 80.88 181 VAL A N 1
ATOM 1458 C CA . VAL A 1 181 ? 6.917 -12.893 -19.070 1.00 80.88 181 VAL A CA 1
ATOM 1459 C C . VAL A 1 181 ? 6.419 -13.603 -20.319 1.00 80.88 181 VAL A C 1
ATOM 1461 O O . VAL A 1 181 ? 7.142 -13.655 -21.317 1.00 80.88 181 VAL A O 1
ATOM 1464 N N . SER A 1 182 ? 5.180 -14.094 -20.313 1.00 81.88 182 SER A N 1
ATOM 1465 C CA . SER A 1 182 ? 4.601 -14.713 -21.505 1.00 81.88 182 SER A CA 1
ATOM 1466 C C . SER A 1 182 ? 4.382 -13.691 -22.620 1.00 81.88 182 SER A C 1
ATOM 1468 O O . SER A 1 182 ? 4.668 -13.977 -23.785 1.00 81.88 182 SER A O 1
ATOM 1470 N N . TYR A 1 183 ? 3.980 -12.461 -22.282 1.00 87.06 183 TYR A N 1
ATOM 1471 C CA . TYR A 1 183 ? 3.904 -11.367 -23.250 1.00 87.06 183 TYR A CA 1
ATOM 1472 C C . TYR A 1 183 ? 5.288 -10.979 -23.795 1.00 87.06 183 TYR A C 1
ATOM 1474 O O . TYR A 1 183 ? 5.456 -10.905 -25.013 1.00 87.06 183 TYR A O 1
ATOM 1482 N N . TYR A 1 184 ? 6.288 -10.788 -22.923 1.00 85.94 184 TYR A N 1
ATOM 1483 C CA . TYR A 1 184 ? 7.673 -10.514 -23.325 1.00 85.94 184 TYR A CA 1
ATOM 1484 C C . TYR A 1 184 ? 8.197 -11.596 -24.272 1.00 85.94 184 TYR A C 1
ATOM 1486 O O . TYR A 1 184 ? 8.652 -11.269 -25.361 1.00 85.94 184 TYR A O 1
ATOM 1494 N N . SER A 1 185 ? 8.057 -12.873 -23.911 1.00 80.88 185 SER A N 1
ATOM 1495 C CA . SER A 1 185 ? 8.595 -13.994 -24.691 1.00 80.88 185 SER A CA 1
ATOM 1496 C C . SER A 1 185 ? 7.949 -14.089 -26.074 1.00 80.88 185 SER A C 1
ATOM 1498 O O . SER A 1 185 ? 8.653 -14.171 -27.075 1.00 80.88 185 SER A O 1
ATOM 1500 N N . LYS A 1 186 ? 6.615 -13.954 -26.169 1.00 83.75 186 LYS A N 1
ATOM 1501 C CA . LYS A 1 186 ? 5.895 -13.927 -27.459 1.00 83.75 186 LYS A CA 1
ATOM 1502 C C . LYS A 1 186 ? 6.396 -12.803 -28.376 1.00 83.75 186 LYS A C 1
ATOM 1504 O O . LYS A 1 186 ? 6.506 -12.988 -29.590 1.00 83.75 186 LYS A O 1
ATOM 1509 N N . LYS A 1 187 ? 6.675 -11.625 -27.812 1.00 84.19 187 LYS A N 1
ATOM 1510 C CA . LYS A 1 187 ? 7.148 -10.453 -28.563 1.00 84.19 187 LYS A CA 1
ATOM 1511 C C . LYS A 1 187 ? 8.640 -10.532 -28.896 1.00 84.19 187 LYS A C 1
ATOM 1513 O O . LYS A 1 187 ? 9.018 -10.184 -30.012 1.00 84.19 187 LYS A O 1
ATOM 1518 N N . ALA A 1 188 ? 9.461 -11.053 -27.989 1.00 77.25 188 ALA A N 1
ATOM 1519 C CA . ALA A 1 188 ? 10.878 -11.318 -28.210 1.00 77.25 188 ALA A CA 1
ATOM 1520 C C . ALA A 1 188 ? 11.082 -12.383 -29.300 1.00 77.25 188 ALA A C 1
ATOM 1522 O O . ALA A 1 188 ? 11.902 -12.189 -30.192 1.00 77.25 188 ALA A O 1
ATOM 1523 N N . ASP A 1 189 ? 10.265 -13.439 -29.324 1.00 75.81 189 ASP A N 1
ATOM 1524 C CA . ASP A 1 189 ? 10.266 -14.442 -30.395 1.00 75.81 189 ASP A CA 1
ATOM 1525 C C . ASP A 1 189 ? 9.871 -13.847 -31.751 1.00 75.81 189 ASP A C 1
ATOM 1527 O O . ASP A 1 189 ? 10.446 -14.196 -32.785 1.00 75.81 189 ASP A O 1
ATOM 1531 N N . ALA A 1 190 ? 8.883 -12.945 -31.773 1.00 77.31 190 ALA A N 1
ATOM 1532 C CA . ALA A 1 190 ? 8.503 -12.230 -32.989 1.00 77.31 190 ALA A CA 1
ATOM 1533 C C . ALA A 1 190 ? 9.658 -11.354 -33.501 1.00 77.31 190 ALA A C 1
ATOM 1535 O O . ALA A 1 190 ? 9.939 -11.345 -34.702 1.00 77.31 190 ALA A O 1
ATOM 1536 N N . PHE A 1 191 ? 10.369 -10.682 -32.592 1.00 79.06 191 PHE A N 1
ATOM 1537 C CA . PHE A 1 191 ? 11.582 -9.936 -32.912 1.00 79.06 191 PHE A CA 1
ATOM 1538 C C . PHE A 1 191 ? 12.699 -10.846 -33.434 1.00 79.06 191 PHE A C 1
ATOM 1540 O O . PHE A 1 191 ? 13.242 -10.568 -34.500 1.00 79.06 191 PHE A O 1
ATOM 1547 N N . ALA A 1 192 ? 12.990 -11.962 -32.763 1.00 69.12 192 ALA A N 1
ATOM 1548 C CA . ALA A 1 192 ? 14.024 -12.908 -33.176 1.00 69.12 192 ALA A CA 1
ATOM 1549 C C . ALA A 1 192 ? 13.746 -13.484 -34.574 1.00 69.12 192 ALA A C 1
ATOM 1551 O O . ALA A 1 192 ? 14.642 -13.537 -35.414 1.00 69.12 192 ALA A O 1
ATOM 1552 N N . LYS A 1 193 ? 12.487 -13.835 -34.875 1.00 75.69 193 LYS A N 1
ATOM 1553 C CA . LYS A 1 193 ? 12.067 -14.292 -36.212 1.00 75.69 193 LYS A CA 1
ATOM 1554 C C . LYS A 1 193 ? 12.200 -13.195 -37.270 1.00 75.69 193 LYS A C 1
ATOM 1556 O O . LYS A 1 193 ? 12.642 -13.475 -38.385 1.00 75.69 193 LYS A O 1
ATOM 1561 N N . SER A 1 194 ? 11.839 -11.954 -36.940 1.00 71.19 194 SER A N 1
ATOM 1562 C CA . SER A 1 194 ? 11.999 -10.809 -37.849 1.00 71.19 194 SER A CA 1
ATOM 1563 C C . SER A 1 194 ? 13.476 -10.502 -38.117 1.00 71.19 194 SER A C 1
ATOM 1565 O O . SER A 1 194 ? 13.866 -10.293 -39.262 1.00 71.19 194 SER A O 1
ATOM 1567 N N . SER A 1 195 ? 14.308 -10.545 -37.077 1.00 68.56 195 SER A N 1
ATOM 1568 C CA . SER A 1 195 ? 15.758 -10.352 -37.146 1.00 68.56 195 SER A CA 1
ATOM 1569 C C . SER A 1 195 ? 16.437 -11.436 -37.996 1.00 68.56 195 SER A C 1
ATOM 1571 O O . SER A 1 195 ? 17.166 -11.117 -38.934 1.00 68.56 195 SER A O 1
ATOM 1573 N N . ALA A 1 196 ? 16.111 -12.713 -37.760 1.00 65.00 196 ALA A N 1
ATOM 1574 C CA . ALA A 1 196 ? 16.690 -13.845 -38.486 1.00 65.00 196 ALA A CA 1
ATOM 1575 C C . ALA A 1 196 ? 16.255 -13.928 -39.960 1.00 65.00 196 ALA A C 1
ATOM 1577 O O . ALA A 1 196 ? 17.037 -14.350 -40.806 1.00 65.00 196 ALA A O 1
ATOM 1578 N N . SER A 1 197 ? 15.014 -13.546 -40.281 1.00 67.06 197 SER A N 1
ATOM 1579 C CA . SER A 1 197 ? 14.495 -13.624 -41.657 1.00 67.06 197 SER A CA 1
ATOM 1580 C C . SER A 1 197 ? 14.928 -12.464 -42.549 1.00 67.06 197 SER A C 1
ATOM 1582 O O . SER A 1 197 ? 14.958 -12.629 -43.768 1.00 67.06 197 SER A O 1
ATOM 1584 N N . LYS A 1 198 ? 15.242 -11.301 -41.965 1.00 65.94 198 LYS A N 1
ATOM 1585 C CA . LYS A 1 198 ? 15.521 -10.078 -42.729 1.00 65.94 198 LYS A CA 1
ATOM 1586 C C . LYS A 1 198 ? 16.975 -9.604 -42.620 1.00 65.94 198 LYS A C 1
ATOM 1588 O O . LYS A 1 198 ? 17.445 -8.957 -43.543 1.00 65.94 198 LYS A O 1
ATOM 1593 N N . GLY A 1 199 ? 17.722 -10.036 -41.600 1.00 57.78 199 GLY A N 1
ATOM 1594 C CA . GLY A 1 199 ? 19.152 -9.757 -41.443 1.00 57.78 199 GLY A CA 1
ATOM 1595 C C . GLY A 1 199 ? 19.410 -8.437 -40.716 1.00 57.78 199 GLY A C 1
ATOM 1596 O O . GLY A 1 199 ? 19.452 -7.376 -41.330 1.00 57.78 199 GLY A O 1
ATOM 1597 N N . PHE A 1 200 ? 19.611 -8.513 -39.399 1.00 58.09 200 PHE A N 1
ATOM 1598 C CA . PHE A 1 200 ? 19.900 -7.359 -38.534 1.00 58.09 200 PHE A CA 1
ATOM 1599 C C . PHE A 1 200 ? 21.322 -6.785 -38.733 1.00 58.09 200 PHE A C 1
ATOM 1601 O O . PHE A 1 200 ? 21.554 -5.622 -38.423 1.00 58.09 200 PHE A O 1
ATOM 1608 N N . ASP A 1 201 ? 22.236 -7.562 -39.331 1.00 52.56 201 ASP A N 1
ATOM 1609 C CA . ASP A 1 201 ? 23.680 -7.268 -39.409 1.00 52.56 201 ASP A CA 1
ATOM 1610 C C . ASP A 1 201 ? 24.155 -6.686 -40.758 1.00 52.56 201 ASP A C 1
ATOM 1612 O O . ASP A 1 201 ? 25.345 -6.726 -41.077 1.00 52.56 201 ASP A O 1
ATOM 1616 N N . VAL A 1 202 ? 23.256 -6.160 -41.599 1.00 54.31 202 VAL A N 1
ATOM 1617 C CA . VAL A 1 202 ? 23.656 -5.563 -42.889 1.00 54.31 202 VAL A CA 1
ATOM 1618 C C . VAL A 1 202 ? 24.217 -4.157 -42.657 1.00 54.31 202 VAL A C 1
ATOM 1620 O O . VAL A 1 202 ? 23.514 -3.165 -42.844 1.00 54.31 202 VAL A O 1
ATOM 1623 N N . LEU A 1 203 ? 25.484 -4.079 -42.243 1.00 57.50 203 LEU A N 1
ATOM 1624 C CA . LEU A 1 203 ? 26.244 -2.830 -42.185 1.00 57.50 203 LEU A CA 1
ATOM 1625 C C . LEU A 1 203 ? 26.667 -2.414 -43.596 1.00 57.50 203 LEU A C 1
ATOM 1627 O O . LEU A 1 203 ? 27.312 -3.178 -44.317 1.00 57.50 203 LEU A O 1
ATOM 1631 N N . ILE A 1 204 ? 26.342 -1.181 -43.992 1.00 61.44 204 ILE A N 1
ATOM 1632 C CA . ILE A 1 204 ? 26.856 -0.612 -45.240 1.00 61.44 204 ILE A CA 1
ATOM 1633 C C . ILE A 1 204 ? 28.289 -0.140 -44.968 1.00 61.44 204 ILE A C 1
ATOM 1635 O O . ILE A 1 204 ? 28.489 0.926 -44.378 1.00 61.44 204 ILE A O 1
ATOM 1639 N N . GLU A 1 205 ? 29.294 -0.923 -45.366 1.00 56.72 205 GLU A N 1
ATOM 1640 C CA . GLU A 1 205 ? 30.698 -0.501 -45.294 1.00 56.72 205 GLU A CA 1
ATOM 1641 C C . GLU A 1 205 ? 30.898 0.780 -46.117 1.00 56.72 205 GLU A C 1
ATOM 1643 O O . GLU A 1 205 ? 30.614 0.821 -47.315 1.00 56.72 205 GLU A O 1
ATOM 1648 N N . LYS A 1 206 ? 31.395 1.846 -45.473 1.00 52.03 206 LYS A N 1
ATOM 1649 C CA . LYS A 1 206 ? 31.657 3.149 -46.114 1.00 52.03 206 LYS A CA 1
ATOM 1650 C C . LYS A 1 206 ? 32.876 3.140 -47.058 1.00 52.03 206 LYS A C 1
ATOM 1652 O O . LYS A 1 206 ? 33.279 4.198 -47.533 1.00 52.03 206 LYS A O 1
ATOM 1657 N N . SER A 1 207 ? 33.472 1.976 -47.321 1.00 49.16 207 SER A N 1
ATOM 1658 C CA . SER A 1 207 ? 34.608 1.801 -48.228 1.00 49.16 207 SER A CA 1
ATOM 1659 C C . SER A 1 207 ? 34.255 0.765 -49.301 1.00 49.16 207 SER A C 1
ATOM 1661 O O . SER A 1 207 ? 34.181 -0.428 -49.009 1.00 49.16 207 SER A O 1
ATOM 1663 N N . PRO A 1 208 ? 34.031 1.167 -50.561 1.00 51.59 208 PRO A N 1
ATOM 1664 C CA . PRO A 1 208 ? 34.091 0.247 -51.680 1.00 51.59 208 PRO A CA 1
ATOM 1665 C C . PRO A 1 208 ? 35.556 -0.171 -51.873 1.00 51.59 208 PRO A C 1
ATOM 1667 O O . PRO A 1 208 ? 36.413 0.680 -52.095 1.00 51.59 208 PRO A O 1
ATOM 1670 N N . PHE A 1 209 ? 35.830 -1.478 -51.887 1.00 44.62 209 PHE A N 1
ATOM 1671 C CA . PHE A 1 209 ? 37.148 -2.102 -52.128 1.00 44.62 209 PHE A CA 1
ATOM 1672 C C . PHE A 1 209 ? 37.983 -1.477 -53.278 1.00 44.62 209 PHE A C 1
ATOM 1674 O O . PHE A 1 209 ? 39.212 -1.521 -53.273 1.00 44.62 209 PHE A O 1
ATOM 1681 N N . TRP A 1 210 ? 37.329 -0.861 -54.268 1.00 46.09 210 TRP A N 1
ATOM 1682 C CA . TRP A 1 210 ? 37.962 -0.211 -55.420 1.00 46.09 210 TRP A CA 1
ATOM 1683 C C . TRP A 1 210 ? 38.578 1.167 -55.115 1.00 46.09 210 TRP A C 1
ATOM 1685 O O . TRP A 1 210 ? 39.483 1.575 -55.838 1.00 46.09 210 TRP A O 1
ATOM 1695 N N . ILE A 1 211 ? 38.133 1.874 -54.068 1.00 50.50 211 ILE A N 1
ATOM 1696 C CA . ILE A 1 211 ? 38.641 3.211 -53.703 1.00 50.50 211 ILE A CA 1
ATOM 1697 C C . ILE A 1 211 ? 40.062 3.124 -53.141 1.00 50.50 211 ILE A C 1
ATOM 1699 O O . ILE A 1 211 ? 40.930 3.883 -53.562 1.00 50.50 211 ILE A O 1
ATOM 1703 N N . GLU A 1 212 ? 40.347 2.132 -52.295 1.00 46.31 212 GLU A N 1
ATOM 1704 C CA . GLU A 1 212 ? 41.706 1.889 -51.781 1.00 46.31 212 GLU A CA 1
ATOM 1705 C C . GLU A 1 212 ? 42.700 1.490 -52.889 1.00 46.31 212 GLU A C 1
ATOM 1707 O O . GLU A 1 212 ? 43.897 1.746 -52.784 1.00 46.31 212 GLU A O 1
ATOM 1712 N N . HIS A 1 213 ? 42.216 0.898 -53.987 1.00 49.34 213 HIS A N 1
ATOM 1713 C CA . HIS A 1 213 ? 43.042 0.526 -55.143 1.00 49.34 213 HIS A CA 1
ATOM 1714 C C . HIS A 1 213 ? 43.127 1.631 -56.207 1.00 49.34 213 HIS A C 1
ATOM 1716 O O . HIS A 1 213 ? 44.003 1.582 -57.072 1.00 49.34 213 HIS A O 1
ATOM 1722 N N . LEU A 1 214 ? 42.258 2.645 -56.155 1.00 50.44 214 LEU A N 1
ATOM 1723 C CA . LEU A 1 214 ? 42.266 3.761 -57.098 1.00 50.44 214 LEU A CA 1
ATOM 1724 C C . LEU A 1 214 ? 43.444 4.703 -56.864 1.00 50.44 214 LEU A C 1
ATOM 1726 O O . LEU A 1 214 ? 44.006 5.156 -57.850 1.00 50.44 214 LEU A O 1
ATOM 1730 N N . ASP A 1 215 ? 43.907 4.916 -55.630 1.00 48.34 215 ASP A N 1
ATOM 1731 C CA . ASP A 1 215 ? 45.151 5.669 -55.378 1.00 48.34 215 ASP A CA 1
ATOM 1732 C C . ASP A 1 215 ? 46.384 4.958 -55.956 1.00 48.34 215 ASP A C 1
ATOM 1734 O O . ASP A 1 215 ? 47.324 5.596 -56.440 1.00 48.34 215 ASP A O 1
ATOM 1738 N N . ILE A 1 216 ? 46.358 3.623 -55.987 1.00 48.25 216 ILE A N 1
ATOM 1739 C CA . ILE A 1 216 ? 47.391 2.805 -56.627 1.00 48.25 216 ILE A CA 1
ATOM 1740 C C . ILE A 1 216 ? 47.270 2.919 -58.151 1.00 48.25 216 ILE A C 1
ATOM 1742 O O . ILE A 1 216 ? 48.276 3.116 -58.824 1.00 48.25 216 ILE A O 1
ATOM 1746 N N . ILE A 1 217 ? 46.065 2.877 -58.722 1.00 44.53 217 ILE A N 1
ATOM 1747 C CA . ILE A 1 217 ? 45.858 3.006 -60.175 1.00 44.53 217 ILE A CA 1
ATOM 1748 C C . ILE A 1 217 ? 46.171 4.430 -60.661 1.00 44.53 217 ILE A C 1
ATOM 1750 O O . ILE A 1 217 ? 46.800 4.589 -61.704 1.00 44.53 217 ILE A O 1
ATOM 1754 N N . ASN A 1 218 ? 45.797 5.461 -59.904 1.00 47.56 218 ASN A N 1
ATOM 1755 C CA . ASN A 1 218 ? 46.004 6.863 -60.259 1.00 47.56 218 ASN A CA 1
ATOM 1756 C C . ASN A 1 218 ? 47.497 7.222 -60.234 1.00 47.56 218 ASN A C 1
ATOM 1758 O O . ASN A 1 218 ? 47.963 7.928 -61.118 1.00 47.56 218 ASN A O 1
ATOM 1762 N N . ASN A 1 219 ? 48.279 6.666 -59.302 1.00 50.88 219 ASN A N 1
ATOM 1763 C CA . ASN A 1 219 ? 49.729 6.880 -59.277 1.00 50.88 219 ASN A CA 1
ATOM 1764 C C . ASN A 1 219 ? 50.487 5.957 -60.251 1.00 50.88 219 ASN A C 1
ATOM 1766 O O . ASN A 1 219 ? 51.403 6.408 -60.929 1.00 50.88 219 ASN A O 1
ATOM 1770 N N . THR A 1 220 ? 50.088 4.689 -60.396 1.00 50.94 220 THR A N 1
ATOM 1771 C CA . THR A 1 220 ? 50.856 3.709 -61.195 1.00 50.94 220 THR A CA 1
ATOM 1772 C C . THR A 1 220 ? 50.562 3.801 -62.696 1.00 50.94 220 THR A C 1
ATOM 1774 O O . THR A 1 220 ? 51.477 3.714 -63.510 1.00 50.94 220 THR A O 1
ATOM 1777 N N . VAL A 1 221 ? 49.303 4.021 -63.097 1.00 48.16 221 VAL A N 1
ATOM 1778 C CA . VAL A 1 221 ? 48.923 4.082 -64.523 1.00 48.16 221 VAL A CA 1
ATOM 1779 C C . VAL A 1 221 ? 49.293 5.428 -65.149 1.00 48.16 221 VAL A C 1
ATOM 1781 O O . VAL A 1 221 ? 49.635 5.474 -66.330 1.00 48.16 221 VAL A O 1
ATOM 1784 N N . LEU A 1 222 ? 49.265 6.526 -64.385 1.00 47.25 222 LEU A N 1
ATOM 1785 C CA . LEU A 1 222 ? 49.694 7.838 -64.884 1.00 47.25 222 LEU A CA 1
ATOM 1786 C C . LEU A 1 222 ? 51.221 7.923 -6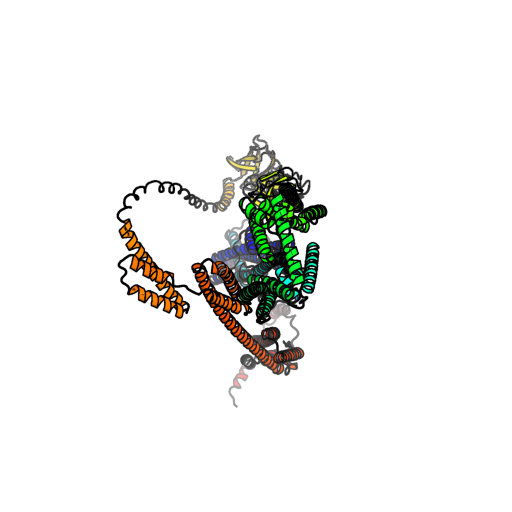5.055 1.00 47.25 222 LEU A C 1
ATOM 1788 O O . LEU A 1 222 ? 51.671 8.498 -66.050 1.00 47.25 222 LEU A O 1
ATOM 1792 N N . ASP A 1 223 ? 51.995 7.282 -64.170 1.00 49.56 223 ASP A N 1
ATOM 1793 C CA . ASP A 1 223 ? 53.455 7.176 -64.304 1.00 49.56 223 ASP A CA 1
ATOM 1794 C C . ASP A 1 223 ? 53.865 6.229 -65.453 1.00 49.56 223 ASP A C 1
ATOM 1796 O O . ASP A 1 223 ? 54.734 6.583 -66.254 1.00 49.56 223 ASP A O 1
ATOM 1800 N N . GLU A 1 224 ? 53.208 5.071 -65.631 1.00 49.78 224 GLU A N 1
ATOM 1801 C CA . GLU A 1 224 ? 53.498 4.153 -66.754 1.00 49.78 224 GLU A CA 1
ATOM 1802 C C . GLU A 1 224 ? 53.095 4.707 -68.135 1.00 49.78 224 GLU A C 1
ATOM 1804 O O . GLU A 1 224 ? 53.672 4.322 -69.155 1.00 49.78 224 GLU A O 1
ATOM 1809 N N . LEU A 1 225 ? 52.134 5.636 -68.199 1.00 45.31 225 LEU A N 1
ATOM 1810 C CA . LEU A 1 225 ? 51.746 6.313 -69.444 1.00 45.31 225 LEU A CA 1
ATOM 1811 C C . LEU A 1 225 ? 52.661 7.498 -69.812 1.00 45.31 225 LEU A C 1
ATOM 1813 O O . LEU A 1 225 ? 52.469 8.093 -70.876 1.00 45.31 225 LEU A O 1
ATOM 1817 N N . GLY A 1 226 ? 53.664 7.825 -68.984 1.00 40.53 226 GLY A N 1
ATOM 1818 C CA . GLY A 1 226 ? 54.666 8.861 -69.264 1.00 40.53 226 GLY A CA 1
ATOM 1819 C C . GLY A 1 226 ? 54.101 10.284 -69.318 1.00 40.53 226 GLY A C 1
ATOM 1820 O O . GLY A 1 226 ? 54.646 11.144 -70.012 1.00 40.53 226 GLY A O 1
ATOM 1821 N N . ILE A 1 227 ? 52.982 10.534 -68.635 1.00 48.06 227 ILE A N 1
ATOM 1822 C CA . ILE A 1 227 ? 52.306 11.831 -68.650 1.00 48.06 227 ILE A CA 1
ATOM 1823 C C . ILE A 1 227 ? 52.827 12.648 -67.465 1.00 48.06 227 ILE A C 1
ATOM 1825 O O . ILE A 1 227 ? 52.310 12.558 -66.355 1.00 48.06 227 ILE A O 1
ATOM 1829 N N . GLU A 1 228 ? 53.863 13.462 -67.692 1.00 45.88 228 GLU A N 1
ATOM 1830 C CA . GLU A 1 228 ? 54.319 14.446 -66.703 1.00 45.88 228 GLU A CA 1
ATOM 1831 C C . GLU A 1 228 ? 53.145 15.323 -66.223 1.00 45.88 228 GLU A C 1
ATOM 1833 O O . GLU A 1 228 ? 52.233 15.632 -66.994 1.00 45.88 228 GLU A O 1
ATOM 1838 N N . LYS A 1 229 ? 53.195 15.755 -64.951 1.00 44.81 229 LYS A N 1
ATOM 1839 C CA . LYS A 1 229 ? 52.168 16.470 -64.148 1.00 44.81 229 LYS A CA 1
ATOM 1840 C C . LYS A 1 229 ? 51.503 17.723 -64.767 1.00 44.81 229 LYS A C 1
ATOM 1842 O O . LYS A 1 229 ? 50.719 18.390 -64.098 1.00 44.81 229 LYS A O 1
ATOM 1847 N N . LYS A 1 230 ? 51.750 18.048 -66.036 1.00 44.94 230 LYS A N 1
ATOM 1848 C CA . LYS A 1 230 ? 50.982 19.003 -66.847 1.00 44.94 230 LYS A CA 1
ATOM 1849 C C . LYS A 1 230 ? 50.213 18.263 -67.946 1.00 44.94 230 LYS A C 1
ATOM 1851 O O . LYS A 1 230 ? 50.596 18.262 -69.114 1.00 44.94 230 LYS A O 1
ATOM 1856 N N . SER A 1 231 ? 49.095 17.646 -67.575 1.00 36.25 231 SER A N 1
ATOM 1857 C CA . SER A 1 231 ? 48.169 17.054 -68.546 1.00 36.25 231 SER A CA 1
ATOM 1858 C C . SER A 1 231 ? 47.398 18.139 -69.312 1.00 36.25 231 SER A C 1
ATOM 1860 O O . SER A 1 231 ? 46.739 18.985 -68.718 1.00 36.25 231 SER A O 1
ATOM 1862 N N . TYR A 1 232 ? 47.435 18.084 -70.647 1.00 41.78 232 TYR A N 1
ATOM 1863 C CA . TYR A 1 232 ? 46.804 19.025 -71.594 1.00 41.78 232 TYR A CA 1
ATOM 1864 C C . TYR A 1 232 ? 45.268 18.881 -71.746 1.00 41.78 232 TYR A C 1
ATOM 1866 O O . TYR A 1 232 ? 44.682 19.435 -72.676 1.00 41.78 232 TYR A O 1
ATOM 1874 N N . PHE A 1 233 ? 44.592 18.140 -70.862 1.00 41.34 233 PHE A N 1
ATOM 1875 C CA . PHE A 1 233 ? 43.164 17.824 -70.988 1.00 41.34 233 PHE A CA 1
ATOM 1876 C C . PHE A 1 233 ? 42.411 18.037 -69.662 1.00 41.34 233 PHE A C 1
ATOM 1878 O O . PHE A 1 233 ? 42.202 17.074 -68.921 1.00 41.34 233 PHE A O 1
ATOM 1885 N N . PRO A 1 234 ? 41.938 19.267 -69.373 1.00 45.78 234 PRO A N 1
ATOM 1886 C CA . PRO A 1 234 ? 41.184 19.584 -68.151 1.00 45.78 234 PRO A CA 1
ATOM 1887 C C . PRO A 1 234 ? 39.887 18.770 -67.983 1.00 45.78 234 PRO A C 1
ATOM 1889 O O . PRO A 1 234 ? 39.356 18.669 -66.883 1.00 45.78 234 PRO A O 1
ATOM 1892 N N . PHE A 1 235 ? 39.384 18.130 -69.046 1.00 46.62 235 PHE A N 1
ATOM 1893 C CA . PHE A 1 235 ? 38.188 17.290 -68.957 1.00 46.62 235 PHE A CA 1
ATOM 1894 C C . PHE A 1 235 ? 38.415 15.996 -68.156 1.00 46.62 235 PHE A C 1
ATOM 1896 O O . PHE A 1 235 ? 37.485 15.540 -67.506 1.00 46.62 235 PHE A O 1
ATOM 1903 N N . ILE A 1 236 ? 39.620 15.405 -68.170 1.00 46.69 236 ILE A N 1
ATOM 1904 C CA . ILE A 1 236 ? 39.892 14.132 -67.469 1.00 46.69 236 ILE A CA 1
ATOM 1905 C C . ILE A 1 236 ? 39.999 14.369 -65.958 1.00 46.69 236 ILE A C 1
ATOM 1907 O O . ILE A 1 236 ? 39.450 13.594 -65.179 1.00 46.69 236 ILE A O 1
ATOM 1911 N N . GLN A 1 237 ? 40.627 15.478 -65.550 1.00 47.06 237 GLN A N 1
ATOM 1912 C CA . GLN A 1 237 ? 40.737 15.883 -64.143 1.00 47.06 237 GLN A CA 1
ATOM 1913 C C . GLN A 1 237 ? 39.376 16.156 -63.490 1.00 47.06 237 GLN A C 1
ATOM 1915 O O . GLN A 1 237 ? 39.211 15.851 -62.317 1.00 47.06 237 GLN A O 1
ATOM 1920 N N . ASN A 1 238 ? 38.400 16.667 -64.248 1.00 46.03 238 ASN A N 1
ATOM 1921 C CA . ASN A 1 238 ? 37.049 16.924 -63.739 1.00 46.03 238 ASN A CA 1
ATOM 1922 C C . ASN A 1 238 ? 36.105 15.720 -63.912 1.00 46.03 238 ASN A C 1
ATOM 1924 O O . ASN A 1 238 ? 35.186 15.540 -63.118 1.00 46.03 238 ASN A O 1
ATOM 1928 N N . ALA A 1 239 ? 36.324 14.878 -64.928 1.00 49.34 239 ALA A N 1
ATOM 1929 C CA . ALA A 1 239 ? 35.479 13.714 -65.188 1.00 49.34 239 ALA A CA 1
ATOM 1930 C C . ALA A 1 239 ? 35.75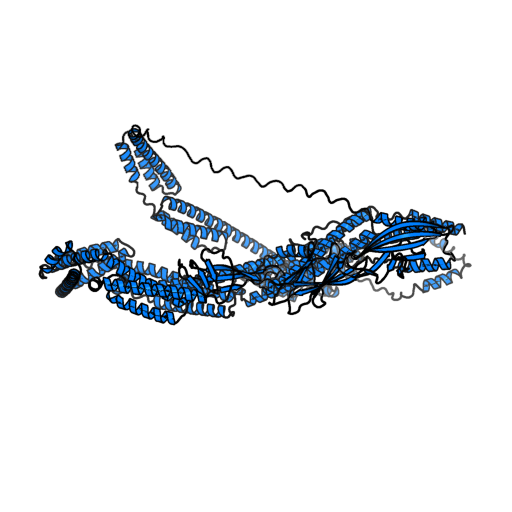9 12.543 -64.239 1.00 49.34 239 ALA A C 1
ATOM 1932 O O . ALA A 1 239 ? 34.830 11.807 -63.934 1.00 49.34 239 ALA A O 1
ATOM 1933 N N . ILE A 1 240 ? 36.997 12.352 -63.765 1.00 52.41 240 ILE A N 1
ATOM 1934 C CA . ILE A 1 240 ? 37.321 11.249 -62.844 1.00 52.41 240 ILE A CA 1
ATOM 1935 C C . ILE A 1 240 ? 36.603 11.409 -61.490 1.00 52.41 240 ILE A C 1
ATOM 1937 O O . ILE A 1 240 ? 35.912 10.468 -61.110 1.00 52.41 240 ILE A O 1
ATOM 1941 N N . PRO A 1 241 ? 36.659 12.566 -60.793 1.00 50.94 241 PRO A N 1
ATOM 1942 C CA . PRO A 1 241 ? 35.894 12.780 -59.563 1.00 50.94 241 PRO A CA 1
ATOM 1943 C C . PRO A 1 241 ? 34.387 12.634 -59.772 1.00 50.94 241 PRO A C 1
ATOM 1945 O O . PRO A 1 241 ? 33.723 12.017 -58.950 1.00 50.94 241 PRO A O 1
ATOM 1948 N N . PHE A 1 242 ? 33.863 13.124 -60.902 1.00 52.62 242 PHE A N 1
ATOM 1949 C CA . PHE A 1 242 ? 32.457 12.950 -61.267 1.00 52.62 242 PHE A CA 1
ATOM 1950 C C . PHE A 1 242 ? 32.106 11.465 -61.449 1.00 52.62 242 PHE A C 1
ATOM 1952 O O . PHE A 1 242 ? 31.194 10.976 -60.807 1.00 52.62 242 PHE A O 1
ATOM 1959 N N . ILE A 1 243 ? 32.871 10.696 -62.231 1.00 54.41 243 ILE A N 1
ATOM 1960 C CA . ILE A 1 243 ? 32.639 9.253 -62.431 1.00 54.41 243 ILE A CA 1
ATOM 1961 C C . ILE A 1 243 ? 32.777 8.466 -61.116 1.00 54.41 243 ILE A C 1
ATOM 1963 O O . ILE A 1 243 ? 32.031 7.512 -60.907 1.00 54.41 243 ILE A O 1
ATOM 1967 N N . ILE A 1 244 ? 33.701 8.856 -60.230 1.00 55.78 244 ILE A N 1
ATOM 1968 C CA . ILE A 1 244 ? 33.863 8.256 -58.895 1.00 55.78 244 ILE A CA 1
ATOM 1969 C C . ILE A 1 244 ? 32.634 8.549 -58.032 1.00 55.78 244 ILE A C 1
ATOM 1971 O O . ILE A 1 244 ? 32.039 7.613 -57.509 1.00 55.78 244 ILE A O 1
ATOM 1975 N N . GLN A 1 245 ? 32.204 9.808 -57.956 1.00 55.78 245 GLN A N 1
ATOM 1976 C CA . GLN A 1 245 ? 31.008 10.221 -57.221 1.00 55.78 245 GLN A CA 1
ATOM 1977 C C . GLN A 1 245 ? 29.744 9.525 -57.754 1.00 55.78 245 GLN A C 1
ATOM 1979 O O . GLN A 1 245 ? 28.889 9.092 -56.982 1.00 55.78 245 GLN A O 1
ATOM 1984 N N . GLU A 1 246 ? 29.637 9.359 -59.071 1.00 59.25 246 GLU A N 1
ATOM 1985 C CA . GLU A 1 246 ? 28.536 8.658 -59.735 1.00 59.25 246 GLU A CA 1
ATOM 1986 C C . GLU A 1 246 ? 28.552 7.145 -59.445 1.00 59.25 246 GLU A C 1
ATOM 1988 O O . GLU A 1 246 ? 27.514 6.547 -59.150 1.00 59.25 246 GLU A O 1
ATOM 1993 N N . ALA A 1 247 ? 29.730 6.511 -59.465 1.00 59.12 247 ALA A N 1
ATOM 1994 C CA . ALA A 1 247 ? 29.894 5.097 -59.129 1.00 59.12 247 ALA A CA 1
ATOM 1995 C C . ALA A 1 247 ? 29.642 4.817 -57.637 1.00 59.12 247 ALA A C 1
ATOM 1997 O O . ALA A 1 247 ? 28.992 3.823 -57.304 1.00 59.12 247 ALA A O 1
ATOM 1998 N N . GLU A 1 248 ? 30.097 5.703 -56.747 1.00 60.81 248 GLU A N 1
ATOM 1999 C CA . GLU A 1 248 ? 29.784 5.682 -55.315 1.00 60.81 248 GLU A CA 1
ATOM 2000 C C . GLU A 1 248 ? 28.278 5.806 -55.092 1.00 60.81 248 GLU A C 1
ATOM 2002 O O . GLU A 1 248 ? 27.680 4.962 -54.425 1.00 60.81 248 GLU A O 1
ATOM 2007 N N . THR A 1 249 ? 27.641 6.803 -55.710 1.00 60.22 249 THR A N 1
ATOM 2008 C CA . THR A 1 249 ? 26.195 7.033 -55.594 1.00 60.22 249 THR A CA 1
ATOM 2009 C C . THR A 1 249 ? 25.411 5.817 -56.085 1.00 60.22 249 THR A C 1
ATOM 2011 O O . THR A 1 249 ? 24.484 5.377 -55.408 1.00 60.22 249 THR A O 1
ATOM 2014 N N . ALA A 1 250 ? 25.806 5.198 -57.202 1.00 62.84 250 ALA A N 1
ATOM 2015 C CA . ALA A 1 250 ? 25.169 3.986 -57.718 1.00 62.84 250 ALA A CA 1
ATOM 2016 C C . ALA A 1 250 ? 25.371 2.753 -56.812 1.00 62.84 250 ALA A C 1
ATOM 2018 O O . ALA A 1 250 ? 24.436 1.966 -56.623 1.00 62.84 250 ALA A O 1
ATOM 2019 N N . PHE A 1 251 ? 26.564 2.581 -56.230 1.00 66.81 251 PHE A N 1
ATOM 2020 C CA . PHE A 1 251 ? 26.864 1.494 -55.293 1.00 66.81 251 PHE A CA 1
ATOM 2021 C C . PHE A 1 251 ? 26.070 1.642 -53.990 1.00 66.81 251 PHE A C 1
ATOM 2023 O O . PHE A 1 251 ? 25.339 0.722 -53.604 1.00 66.81 251 PHE A O 1
ATOM 2030 N N . TYR A 1 252 ? 26.140 2.816 -53.355 1.00 67.44 252 TYR A N 1
ATOM 2031 C CA . TYR A 1 252 ? 25.414 3.108 -52.122 1.00 67.44 252 TYR A CA 1
ATOM 2032 C C . TYR A 1 252 ? 23.904 3.097 -52.336 1.00 67.44 252 TYR A C 1
ATOM 2034 O O . TYR A 1 252 ? 23.195 2.539 -51.514 1.00 67.44 252 TYR A O 1
ATOM 2042 N N . LYS A 1 253 ? 23.392 3.565 -53.480 1.00 70.25 253 LYS A N 1
ATOM 2043 C CA . LYS A 1 253 ? 21.964 3.468 -53.835 1.00 70.25 253 LYS A CA 1
ATOM 2044 C C . LYS A 1 253 ? 21.440 2.034 -53.754 1.00 70.25 253 LYS A C 1
ATOM 2046 O O . LYS A 1 253 ? 20.392 1.796 -53.153 1.00 70.25 253 LYS A O 1
ATOM 2051 N N . LYS A 1 254 ? 22.164 1.071 -54.335 1.00 70.69 254 LYS A N 1
ATOM 2052 C CA . LYS A 1 254 ? 21.780 -0.348 -54.300 1.00 70.69 254 LYS A CA 1
ATOM 2053 C C . LYS A 1 254 ? 21.912 -0.933 -52.890 1.00 70.69 254 LYS A C 1
ATOM 2055 O O . LYS A 1 254 ? 21.016 -1.657 -52.460 1.00 70.69 254 LYS A O 1
ATOM 2060 N N . GLN A 1 255 ? 22.990 -0.605 -52.177 1.00 70.56 255 GLN A N 1
ATOM 2061 C CA . GLN A 1 255 ? 23.232 -1.076 -50.810 1.00 70.56 255 GLN A CA 1
ATOM 2062 C C . GLN A 1 255 ? 22.215 -0.514 -49.809 1.00 70.56 255 GLN A C 1
ATOM 2064 O O . GLN A 1 255 ? 21.667 -1.278 -49.030 1.00 70.56 255 GLN A O 1
ATOM 2069 N N . SER A 1 256 ? 21.877 0.775 -49.867 1.00 70.94 256 SER A N 1
ATOM 2070 C CA . SER A 1 256 ? 20.867 1.413 -49.012 1.00 70.94 256 SER A CA 1
ATOM 2071 C C . SER A 1 256 ? 19.470 0.842 -49.229 1.00 70.94 256 SER A C 1
ATOM 2073 O O . SER A 1 256 ? 18.743 0.627 -48.264 1.00 70.94 256 SER A O 1
ATOM 2075 N N . LEU A 1 257 ? 19.085 0.568 -50.481 1.00 74.56 257 LEU A N 1
ATOM 2076 C CA . LEU A 1 257 ? 17.802 -0.074 -50.784 1.00 74.56 257 LEU A CA 1
ATOM 2077 C C . LEU A 1 257 ? 17.759 -1.518 -50.277 1.00 74.56 257 LEU A C 1
ATOM 2079 O O . LEU A 1 257 ? 16.763 -1.908 -49.673 1.00 74.56 257 LEU A O 1
ATOM 2083 N N . LEU A 1 258 ? 18.833 -2.288 -50.477 1.00 75.81 258 LEU A N 1
ATOM 2084 C CA . LEU A 1 258 ? 18.951 -3.642 -49.931 1.00 75.81 258 LEU A CA 1
ATOM 2085 C C . LEU A 1 258 ? 18.955 -3.629 -48.399 1.00 75.81 258 LEU A C 1
ATOM 2087 O O . LEU A 1 258 ? 18.239 -4.417 -47.792 1.00 75.81 258 LEU A O 1
ATOM 2091 N N . ALA A 1 259 ? 19.683 -2.705 -47.774 1.00 73.38 259 ALA A N 1
ATOM 2092 C CA . ALA A 1 259 ? 19.737 -2.542 -46.327 1.00 73.38 259 ALA A CA 1
ATOM 2093 C C . ALA A 1 259 ? 18.373 -2.149 -45.750 1.00 73.38 259 ALA A C 1
ATOM 2095 O O . ALA A 1 259 ? 17.965 -2.730 -44.760 1.00 73.38 259 ALA A O 1
ATOM 2096 N N . LEU A 1 260 ? 17.615 -1.245 -46.378 1.00 76.31 260 LEU A N 1
ATOM 2097 C CA . LEU A 1 260 ? 16.251 -0.902 -45.945 1.00 76.31 260 LEU A CA 1
ATOM 2098 C C . LEU A 1 260 ? 15.231 -2.020 -46.201 1.00 76.31 260 LEU A C 1
ATOM 2100 O O . LEU A 1 260 ? 14.259 -2.151 -45.459 1.00 76.31 260 LEU A O 1
ATOM 2104 N N . GLN A 1 261 ? 15.432 -2.820 -47.248 1.00 80.25 261 GLN A N 1
ATOM 2105 C CA . GLN A 1 261 ? 14.596 -3.984 -47.540 1.00 80.25 261 GLN A CA 1
ATOM 2106 C C . GLN A 1 261 ? 14.840 -5.121 -46.532 1.00 80.25 261 GLN A C 1
ATOM 2108 O O . GLN A 1 261 ? 13.889 -5.776 -46.105 1.00 80.25 261 GLN A O 1
ATOM 2113 N N . ASN A 1 262 ? 16.099 -5.318 -46.140 1.00 76.75 262 ASN A N 1
ATOM 2114 C CA . ASN A 1 262 ? 16.555 -6.291 -45.144 1.00 76.75 262 ASN A CA 1
ATOM 2115 C C . ASN A 1 262 ? 16.356 -5.783 -43.702 1.00 76.75 262 ASN A C 1
ATOM 2117 O O . ASN A 1 262 ? 16.150 -6.543 -42.765 1.00 76.75 262 ASN A O 1
ATOM 2121 N N . PHE A 1 263 ? 16.328 -4.472 -43.507 1.00 76.19 263 PHE A N 1
ATOM 2122 C CA . PHE A 1 263 ? 16.117 -3.839 -42.215 1.00 76.19 263 PHE A CA 1
ATOM 2123 C C . PHE A 1 263 ? 15.081 -2.714 -42.331 1.00 76.19 263 PHE A C 1
ATOM 2125 O O . PHE A 1 263 ? 15.422 -1.527 -42.305 1.00 76.19 263 PHE A O 1
ATOM 2132 N N . PRO A 1 264 ? 13.786 -3.057 -42.470 1.00 80.00 264 PRO A N 1
ATOM 2133 C CA . PRO A 1 264 ? 12.721 -2.066 -42.466 1.00 80.00 264 PRO A CA 1
ATOM 2134 C C . PRO A 1 264 ? 12.615 -1.429 -41.076 1.00 80.00 264 PRO A C 1
ATOM 2136 O O . PRO A 1 264 ? 11.975 -1.963 -40.169 1.00 80.00 264 PRO A O 1
ATOM 2139 N N . ILE A 1 265 ? 13.238 -0.259 -40.920 1.00 79.88 265 ILE A N 1
ATOM 2140 C CA . ILE A 1 265 ? 13.370 0.487 -39.657 1.00 79.88 265 ILE A CA 1
ATOM 2141 C C . ILE A 1 265 ? 12.028 0.614 -38.924 1.00 79.88 265 ILE A C 1
ATOM 2143 O O . ILE A 1 265 ? 11.948 0.388 -37.719 1.00 79.88 265 ILE A O 1
ATOM 2147 N N . TYR A 1 266 ? 10.944 0.897 -39.651 1.00 81.69 266 TYR A N 1
ATOM 2148 C CA . TYR A 1 266 ? 9.613 1.054 -39.060 1.00 81.69 266 TYR A CA 1
ATOM 2149 C C . TYR A 1 266 ? 9.106 -0.208 -38.338 1.00 81.69 266 TYR A C 1
ATOM 2151 O O . TYR A 1 266 ? 8.398 -0.106 -37.337 1.00 81.69 266 TYR A O 1
ATOM 2159 N N . GLU A 1 267 ? 9.433 -1.398 -38.843 1.00 79.44 267 GLU A N 1
ATOM 2160 C CA . GLU A 1 267 ? 8.936 -2.671 -38.320 1.00 79.44 267 GLU A CA 1
ATOM 2161 C C . GLU A 1 267 ? 9.661 -3.042 -37.030 1.00 79.44 267 GLU A C 1
ATOM 2163 O O . GLU A 1 267 ? 9.021 -3.399 -36.041 1.00 79.44 267 GLU A O 1
ATOM 2168 N N . PHE A 1 268 ? 10.981 -2.859 -37.010 1.00 81.75 268 PHE A N 1
ATOM 2169 C CA . PHE A 1 268 ? 11.797 -3.057 -35.815 1.00 81.75 268 PHE A CA 1
ATOM 2170 C C . PHE A 1 268 ? 11.439 -2.064 -34.710 1.00 81.75 268 PHE A C 1
ATOM 2172 O O . PHE A 1 268 ? 11.305 -2.457 -33.553 1.00 81.75 268 PHE A O 1
ATOM 2179 N N . MET A 1 269 ? 11.174 -0.804 -35.058 1.00 84.81 269 MET A N 1
ATOM 2180 C CA . MET A 1 269 ? 10.699 0.191 -34.095 1.00 84.81 269 MET A CA 1
ATOM 2181 C C . MET A 1 269 ? 9.306 -0.134 -33.535 1.00 84.81 269 MET A C 1
ATOM 2183 O O . MET A 1 269 ? 9.033 0.119 -32.362 1.00 84.81 269 MET A O 1
ATOM 2187 N N . LYS A 1 270 ? 8.421 -0.733 -34.341 1.00 83.88 270 LYS A N 1
ATOM 2188 C CA . LYS A 1 270 ? 7.116 -1.215 -33.869 1.00 83.88 270 LYS A CA 1
ATOM 2189 C C . LYS A 1 270 ? 7.264 -2.402 -32.912 1.00 83.88 270 LYS A C 1
ATOM 2191 O O . LYS A 1 270 ? 6.634 -2.409 -31.859 1.00 83.88 270 LYS A O 1
ATOM 2196 N N . LEU A 1 271 ? 8.106 -3.379 -33.254 1.00 82.50 271 LEU A N 1
ATOM 2197 C CA . LEU A 1 271 ? 8.407 -4.526 -32.387 1.00 82.50 271 LEU A CA 1
ATOM 2198 C C . LEU A 1 271 ? 9.033 -4.078 -31.061 1.00 82.50 271 LEU A C 1
ATOM 2200 O O . LEU A 1 271 ? 8.675 -4.596 -30.006 1.00 82.50 271 LEU A O 1
ATOM 2204 N N . TYR A 1 272 ? 9.899 -3.064 -31.105 1.00 87.56 272 TYR A N 1
ATOM 2205 C CA . TYR A 1 272 ? 10.433 -2.422 -29.910 1.00 87.56 272 TYR A CA 1
ATOM 2206 C C . TYR A 1 272 ? 9.315 -1.826 -29.046 1.00 87.56 272 TYR A C 1
ATOM 2208 O O . TYR A 1 272 ? 9.291 -2.051 -27.839 1.00 87.56 272 TYR A O 1
ATOM 2216 N N . SER A 1 273 ? 8.354 -1.113 -29.646 1.00 86.38 273 SER A N 1
ATOM 2217 C CA . SER A 1 273 ? 7.224 -0.532 -28.910 1.00 86.38 273 SER A CA 1
ATOM 2218 C C . SER A 1 273 ? 6.411 -1.577 -28.141 1.00 86.38 273 SER A C 1
ATOM 2220 O O . SER A 1 273 ? 5.933 -1.276 -27.049 1.00 86.38 273 SER A O 1
ATOM 2222 N N . ASP A 1 274 ? 6.259 -2.788 -28.680 1.00 86.94 274 ASP A N 1
ATOM 2223 C CA . ASP A 1 274 ? 5.556 -3.880 -27.998 1.00 86.94 274 ASP A CA 1
ATOM 2224 C C . ASP A 1 274 ? 6.329 -4.386 -26.762 1.00 86.94 274 ASP A C 1
ATOM 2226 O O . ASP A 1 274 ? 5.737 -4.953 -25.848 1.00 86.94 274 ASP A O 1
ATOM 2230 N N . LEU A 1 275 ? 7.643 -4.175 -26.688 1.00 88.56 275 LEU A N 1
ATOM 2231 C CA . LEU A 1 275 ? 8.465 -4.571 -25.542 1.00 88.56 275 LEU A CA 1
ATOM 2232 C C . LEU A 1 275 ? 8.662 -3.408 -24.560 1.00 88.56 275 LEU A C 1
ATOM 2234 O O . LEU A 1 275 ? 8.352 -3.538 -23.377 1.00 88.56 275 LEU A O 1
ATOM 2238 N N . GLY A 1 276 ? 9.144 -2.268 -25.056 1.00 88.44 276 GLY A N 1
ATOM 2239 C CA . GLY A 1 276 ? 9.590 -1.124 -24.262 1.00 88.44 276 GLY A CA 1
ATOM 2240 C C . GLY A 1 276 ? 8.602 0.037 -24.185 1.00 88.44 276 GLY A C 1
ATOM 2241 O O . GLY A 1 276 ? 8.915 1.027 -23.538 1.00 88.44 276 GLY A O 1
ATOM 2242 N N . GLY A 1 277 ? 7.433 -0.037 -24.831 1.00 88.50 277 GLY A N 1
ATOM 2243 C CA . GLY A 1 277 ? 6.418 1.027 -24.822 1.00 88.50 277 GLY A CA 1
ATOM 2244 C C . GLY A 1 277 ? 5.953 1.440 -23.421 1.00 88.50 277 GLY A C 1
ATOM 2245 O O . GLY A 1 277 ? 6.049 0.673 -22.469 1.00 88.50 277 GLY A O 1
ATOM 2246 N N . ASN A 1 278 ? 5.371 2.627 -23.283 1.00 87.00 278 ASN A N 1
ATOM 2247 C CA . ASN A 1 278 ? 4.674 3.051 -22.067 1.00 87.00 278 ASN A CA 1
ATOM 2248 C C . ASN A 1 278 ? 3.224 2.534 -21.987 1.00 87.00 278 ASN A C 1
ATOM 2250 O O . ASN A 1 278 ? 2.615 2.613 -20.925 1.00 87.00 278 ASN A O 1
ATOM 2254 N N . ASN A 1 279 ? 2.698 1.980 -23.087 1.00 82.94 279 ASN A N 1
ATOM 2255 C CA . ASN A 1 279 ? 1.358 1.410 -23.215 1.00 82.94 279 ASN A CA 1
ATOM 2256 C C . ASN A 1 279 ? 1.412 0.079 -23.976 1.00 82.94 279 ASN A C 1
ATOM 2258 O O . ASN A 1 279 ? 2.204 -0.059 -24.908 1.00 82.94 279 ASN A O 1
ATOM 2262 N N . ASN A 1 280 ? 0.535 -0.867 -23.614 1.00 84.19 280 ASN A N 1
ATOM 2263 C CA . ASN A 1 280 ? 0.379 -2.179 -24.267 1.00 84.19 280 ASN A CA 1
ATOM 2264 C C . ASN A 1 280 ? 1.706 -2.920 -24.528 1.00 84.19 280 ASN A C 1
ATOM 2266 O O . ASN A 1 280 ? 1.881 -3.573 -25.559 1.00 84.19 280 ASN A O 1
ATOM 2270 N N . SER A 1 281 ? 2.642 -2.821 -23.587 1.00 90.94 281 SER A N 1
ATOM 2271 C CA . SER A 1 281 ? 3.994 -3.357 -23.718 1.00 90.94 281 SER A CA 1
ATOM 2272 C C . SER A 1 281 ? 4.353 -4.303 -22.575 1.00 90.94 281 SER A C 1
ATOM 2274 O O . SER A 1 281 ? 3.692 -4.323 -21.530 1.00 90.94 281 SER A O 1
ATOM 2276 N N . ALA A 1 282 ? 5.438 -5.059 -22.749 1.00 89.88 282 ALA A N 1
ATOM 2277 C CA . ALA A 1 282 ? 6.008 -5.861 -21.672 1.00 89.88 282 ALA A CA 1
ATOM 2278 C C . ALA A 1 282 ? 6.430 -4.976 -20.481 1.00 89.88 282 ALA A C 1
ATOM 2280 O O . ALA A 1 282 ? 6.051 -5.254 -19.346 1.00 89.88 282 ALA A O 1
ATOM 2281 N N . LEU A 1 283 ? 7.118 -3.858 -20.736 1.00 93.00 283 LEU A N 1
ATOM 2282 C CA . LEU A 1 283 ? 7.513 -2.898 -19.703 1.00 93.00 283 LEU A CA 1
ATOM 2283 C C . LEU A 1 283 ? 6.321 -2.386 -18.883 1.00 93.00 283 LEU A C 1
ATOM 2285 O O . LEU A 1 283 ? 6.402 -2.318 -17.658 1.00 93.00 283 LEU A O 1
ATOM 2289 N N . LYS A 1 284 ? 5.211 -2.032 -19.542 1.00 93.38 284 LYS A N 1
ATOM 2290 C CA . LYS A 1 284 ? 4.022 -1.520 -18.857 1.00 93.38 284 LYS A CA 1
ATOM 2291 C C . LYS A 1 284 ? 3.384 -2.594 -17.977 1.00 93.38 284 LYS A C 1
ATOM 2293 O O . LYS A 1 284 ? 3.084 -2.315 -16.823 1.00 93.38 284 LYS A O 1
ATOM 2298 N N . ARG A 1 285 ? 3.263 -3.830 -18.476 1.00 93.44 285 ARG A N 1
ATOM 2299 C CA . ARG A 1 285 ? 2.769 -4.971 -17.681 1.00 93.44 285 ARG A CA 1
ATOM 2300 C C . ARG A 1 285 ? 3.641 -5.234 -16.452 1.00 93.44 285 ARG A C 1
ATOM 2302 O O . ARG A 1 285 ? 3.109 -5.485 -15.377 1.00 93.44 285 ARG A O 1
ATOM 2309 N N . PHE A 1 286 ? 4.963 -5.135 -16.594 1.00 94.31 286 PHE A N 1
ATOM 2310 C CA . PHE A 1 286 ? 5.886 -5.230 -15.462 1.00 94.31 286 PHE A CA 1
ATOM 2311 C C . PHE A 1 286 ? 5.682 -4.091 -14.452 1.00 94.31 286 PHE A C 1
ATOM 2313 O O . PHE A 1 286 ? 5.563 -4.348 -13.256 1.00 94.31 286 PHE A O 1
ATOM 2320 N N . ALA A 1 287 ? 5.594 -2.842 -14.919 1.00 94.88 287 ALA A N 1
ATOM 2321 C CA . ALA A 1 287 ? 5.339 -1.694 -14.051 1.00 94.88 287 ALA A CA 1
ATOM 2322 C C . ALA A 1 287 ? 4.009 -1.829 -13.296 1.00 94.88 287 ALA A C 1
ATOM 2324 O O . ALA A 1 287 ? 3.960 -1.584 -12.093 1.00 94.88 287 ALA A O 1
ATOM 2325 N N . ASP A 1 288 ? 2.954 -2.284 -13.974 1.00 93.81 288 ASP A N 1
ATOM 2326 C CA . ASP A 1 288 ? 1.644 -2.520 -13.367 1.00 93.81 288 ASP A CA 1
ATOM 2327 C C . ASP A 1 288 ? 1.697 -3.624 -12.306 1.00 93.81 288 ASP A C 1
ATOM 2329 O O . ASP A 1 288 ? 1.164 -3.432 -11.216 1.00 93.81 288 ASP A O 1
ATOM 2333 N N . LEU A 1 289 ? 2.391 -4.736 -12.572 1.00 94.19 289 LEU A N 1
ATOM 2334 C CA . LEU A 1 289 ? 2.608 -5.800 -11.589 1.00 94.19 289 LEU A CA 1
ATOM 2335 C C . LEU A 1 289 ? 3.301 -5.272 -10.324 1.00 94.19 289 LEU A C 1
ATOM 2337 O O . LEU A 1 289 ? 2.828 -5.512 -9.215 1.00 94.19 289 LEU A O 1
ATOM 2341 N N . ILE A 1 290 ? 4.398 -4.526 -10.473 1.00 94.69 290 ILE A N 1
ATOM 2342 C CA . ILE A 1 290 ? 5.156 -4.003 -9.329 1.00 94.69 290 ILE A CA 1
ATOM 2343 C C . ILE A 1 290 ? 4.360 -2.942 -8.554 1.00 94.69 290 ILE A C 1
ATOM 2345 O O . ILE A 1 290 ? 4.375 -2.952 -7.321 1.00 94.69 290 ILE A O 1
ATOM 2349 N N . ASN A 1 291 ? 3.628 -2.061 -9.244 1.00 93.81 291 ASN A N 1
ATOM 2350 C CA . ASN A 1 291 ? 2.740 -1.092 -8.598 1.00 93.81 291 ASN A CA 1
ATOM 2351 C C . ASN A 1 291 ? 1.656 -1.810 -7.779 1.00 93.81 291 ASN A C 1
ATOM 2353 O O . ASN A 1 291 ? 1.499 -1.516 -6.595 1.00 93.81 291 ASN A O 1
ATOM 2357 N N . ARG A 1 292 ? 0.981 -2.813 -8.367 1.00 94.00 292 ARG A N 1
ATOM 2358 C CA . ARG A 1 292 ? -0.022 -3.631 -7.662 1.00 94.00 292 ARG A CA 1
ATOM 2359 C C . ARG A 1 292 ? 0.570 -4.346 -6.451 1.00 94.00 292 ARG A C 1
ATOM 2361 O O . ARG A 1 292 ? -0.067 -4.381 -5.402 1.00 94.00 292 ARG A O 1
ATOM 2368 N N . ILE A 1 293 ? 1.769 -4.917 -6.570 1.00 92.62 293 ILE A N 1
ATOM 2369 C CA . ILE A 1 293 ? 2.466 -5.563 -5.447 1.00 92.62 293 ILE A CA 1
ATOM 2370 C C . ILE A 1 293 ? 2.679 -4.567 -4.308 1.00 92.62 293 ILE A C 1
ATOM 2372 O O . ILE A 1 293 ? 2.317 -4.852 -3.169 1.00 92.62 293 ILE A O 1
ATOM 2376 N N . SER A 1 294 ? 3.208 -3.385 -4.621 1.00 91.69 294 SER A N 1
ATOM 2377 C CA . SER A 1 294 ? 3.507 -2.363 -3.621 1.00 91.69 294 SER A CA 1
ATOM 2378 C C . SER A 1 294 ? 2.252 -1.818 -2.928 1.00 91.69 294 SER A C 1
ATOM 2380 O O . SER A 1 294 ? 2.237 -1.664 -1.705 1.00 91.69 294 SER A O 1
ATOM 2382 N N . GLU A 1 295 ? 1.182 -1.560 -3.682 1.00 91.56 295 GLU A N 1
ATOM 2383 C CA . GLU A 1 295 ? -0.097 -1.100 -3.130 1.00 91.56 295 GLU A CA 1
ATOM 2384 C C . GLU A 1 295 ? -0.714 -2.144 -2.193 1.00 91.56 295 GLU A C 1
ATOM 2386 O O . GLU A 1 295 ? -1.082 -1.816 -1.063 1.00 91.56 295 GLU A O 1
ATOM 2391 N N . ASN A 1 296 ? -0.751 -3.410 -2.617 1.00 91.81 296 ASN A N 1
ATOM 2392 C CA . ASN A 1 296 ? -1.309 -4.496 -1.814 1.00 91.81 296 ASN A CA 1
ATOM 2393 C C . ASN A 1 296 ? -0.454 -4.809 -0.570 1.00 91.81 296 ASN A C 1
ATOM 2395 O O . ASN A 1 296 ? -1.008 -5.114 0.483 1.00 91.81 296 ASN A O 1
ATOM 2399 N N . GLU A 1 297 ? 0.881 -4.693 -0.637 1.00 88.81 297 GLU A N 1
ATOM 2400 C CA . GLU A 1 297 ? 1.754 -4.810 0.547 1.00 88.81 297 GLU A CA 1
ATOM 2401 C C . GLU A 1 297 ? 1.442 -3.716 1.576 1.00 88.81 297 GLU A C 1
ATOM 2403 O O . GLU A 1 297 ? 1.389 -3.974 2.783 1.00 88.81 297 GLU A O 1
ATOM 2408 N N . LYS A 1 298 ? 1.223 -2.482 1.109 1.00 87.38 298 LYS A N 1
ATOM 2409 C CA . LYS A 1 298 ? 0.850 -1.353 1.965 1.00 87.38 298 LYS A CA 1
ATOM 2410 C C . LYS A 1 298 ? -0.522 -1.567 2.609 1.00 87.38 298 LYS A C 1
ATOM 2412 O O . LYS A 1 298 ? -0.671 -1.293 3.801 1.00 87.38 298 LYS A O 1
ATOM 2417 N N . GLU A 1 299 ? -1.499 -2.053 1.843 1.00 88.69 299 GLU A N 1
ATOM 2418 C CA . GLU A 1 299 ? -2.842 -2.389 2.334 1.00 88.69 299 GLU A CA 1
ATOM 2419 C C . GLU A 1 299 ? -2.776 -3.485 3.409 1.00 88.69 299 GLU A C 1
ATOM 2421 O O . GLU A 1 299 ? -3.314 -3.289 4.502 1.00 88.69 299 GLU A O 1
ATOM 2426 N N . LEU A 1 300 ? -2.019 -4.564 3.162 1.00 89.94 300 LEU A N 1
ATOM 2427 C CA . LEU A 1 300 ? -1.794 -5.647 4.124 1.00 89.94 300 LEU A CA 1
ATOM 2428 C C . LEU A 1 300 ? -1.201 -5.129 5.443 1.00 89.94 300 LEU A C 1
ATOM 2430 O O . LEU A 1 300 ? -1.733 -5.420 6.514 1.00 89.94 300 LEU A O 1
ATOM 2434 N N . ASN A 1 301 ? -0.123 -4.337 5.389 1.00 86.81 301 ASN A N 1
ATOM 2435 C CA . ASN A 1 301 ? 0.519 -3.823 6.606 1.00 86.81 301 ASN A CA 1
ATOM 2436 C C . ASN A 1 301 ? -0.449 -2.959 7.431 1.00 86.81 301 ASN A C 1
ATOM 2438 O O . ASN A 1 301 ? -0.506 -3.088 8.654 1.00 86.81 301 ASN A O 1
ATOM 2442 N N . LYS A 1 302 ? -1.243 -2.111 6.761 1.00 87.62 302 LYS A N 1
ATOM 2443 C CA . LYS A 1 302 ? -2.259 -1.280 7.420 1.00 87.62 302 LYS A CA 1
ATOM 2444 C C . LYS A 1 302 ? -3.350 -2.142 8.061 1.00 87.62 302 LYS A C 1
ATOM 2446 O O . LYS A 1 302 ? -3.807 -1.835 9.160 1.00 87.62 302 LYS A O 1
ATOM 2451 N N . LYS A 1 303 ? -3.768 -3.224 7.396 1.00 89.31 303 LYS A N 1
ATOM 2452 C CA . LYS A 1 303 ? -4.775 -4.158 7.914 1.00 89.31 303 LYS A CA 1
ATOM 2453 C C . LYS A 1 303 ? -4.274 -4.898 9.155 1.00 89.31 303 LYS A C 1
ATOM 2455 O O . LYS A 1 303 ? -4.989 -4.924 10.151 1.00 89.31 303 LYS A O 1
ATOM 2460 N N . ILE A 1 304 ? -3.036 -5.397 9.131 1.00 88.81 304 ILE A N 1
ATOM 2461 C CA . ILE A 1 304 ? -2.373 -6.009 10.294 1.00 88.81 304 ILE A CA 1
ATOM 2462 C C . ILE A 1 304 ? -2.330 -5.024 11.472 1.00 88.81 304 ILE A C 1
ATOM 2464 O O . ILE A 1 304 ? -2.709 -5.376 12.587 1.00 88.81 304 ILE A O 1
ATOM 2468 N N . GLU A 1 305 ? -1.907 -3.778 11.240 1.00 87.25 305 GLU A N 1
ATOM 2469 C CA . GLU A 1 305 ? -1.838 -2.745 12.283 1.00 87.25 305 GLU A CA 1
ATOM 2470 C C . GLU A 1 305 ? -3.218 -2.434 12.890 1.00 87.25 305 GLU A C 1
ATOM 2472 O O . GLU A 1 305 ? -3.369 -2.375 14.113 1.00 87.25 305 GLU A O 1
ATOM 2477 N N . ASN A 1 306 ? -4.250 -2.321 12.051 1.00 88.06 306 ASN A N 1
ATOM 2478 C CA . ASN A 1 306 ? -5.626 -2.123 12.504 1.00 88.06 306 ASN A CA 1
ATOM 2479 C C . ASN A 1 306 ? -6.162 -3.318 13.308 1.00 88.06 306 ASN A C 1
ATOM 2481 O O . ASN A 1 306 ? -6.861 -3.112 14.305 1.00 88.06 306 ASN A O 1
ATOM 2485 N N . LEU A 1 307 ? -5.842 -4.549 12.895 1.00 87.69 307 LEU A N 1
ATOM 2486 C CA . LEU A 1 307 ? -6.220 -5.769 13.613 1.00 87.69 307 LEU A CA 1
ATOM 2487 C C . LEU A 1 307 ? -5.594 -5.790 15.004 1.00 87.69 307 LEU A C 1
ATOM 2489 O O . LEU A 1 307 ? -6.331 -5.912 15.973 1.00 87.69 307 LEU A O 1
ATOM 2493 N N . TRP A 1 308 ? -4.295 -5.506 15.140 1.00 88.94 308 TRP A N 1
ATOM 2494 C CA . TRP A 1 308 ? -3.649 -5.361 16.454 1.00 88.94 308 TRP A CA 1
ATOM 2495 C C . TRP A 1 308 ? -4.409 -4.415 17.395 1.00 88.94 308 TRP A C 1
ATOM 2497 O O . TRP A 1 308 ? -4.672 -4.755 18.551 1.00 88.94 308 TRP A O 1
ATOM 2507 N N . ILE A 1 309 ? -4.780 -3.228 16.905 1.00 84.81 309 ILE A N 1
ATOM 2508 C CA . ILE A 1 309 ? -5.513 -2.227 17.694 1.00 84.81 309 ILE A CA 1
ATOM 2509 C C . ILE A 1 309 ? -6.901 -2.749 18.085 1.00 84.81 309 ILE A C 1
ATOM 2511 O O . ILE A 1 309 ? -7.335 -2.570 19.226 1.00 84.81 309 ILE A O 1
ATOM 2515 N N . THR A 1 310 ? -7.605 -3.374 17.142 1.00 84.06 310 THR A N 1
ATOM 2516 C CA . THR A 1 310 ? -8.983 -3.846 17.325 1.00 84.06 310 THR A CA 1
ATOM 2517 C C . THR A 1 310 ? -9.042 -5.031 18.282 1.00 84.06 310 THR A C 1
ATOM 2519 O O . THR A 1 310 ? -9.805 -4.992 19.248 1.00 84.06 310 THR A O 1
ATOM 2522 N N . THR A 1 311 ? -8.171 -6.021 18.094 1.00 87.50 311 THR A N 1
ATOM 2523 C CA . THR A 1 311 ? -8.030 -7.186 18.968 1.00 87.50 311 THR A CA 1
ATOM 2524 C C . THR A 1 311 ? -7.724 -6.759 20.404 1.00 87.50 311 THR A C 1
ATOM 2526 O O . THR A 1 311 ? -8.396 -7.201 21.333 1.00 87.50 311 THR A O 1
ATOM 2529 N N . ASN A 1 312 ? -6.796 -5.816 20.613 1.00 85.06 312 ASN A N 1
ATOM 2530 C CA . ASN A 1 312 ? -6.478 -5.310 21.954 1.00 85.06 312 ASN A CA 1
ATOM 2531 C C . ASN A 1 312 ? -7.687 -4.645 22.640 1.00 85.06 312 ASN A C 1
ATOM 2533 O O . ASN A 1 312 ? -7.932 -4.850 23.829 1.00 85.06 312 ASN A O 1
ATOM 2537 N N . LYS A 1 313 ? -8.474 -3.864 21.884 1.00 84.75 313 LYS A N 1
ATOM 2538 C CA . LYS A 1 313 ? -9.718 -3.260 22.389 1.00 84.75 313 LYS A CA 1
ATOM 2539 C C . LYS A 1 313 ? -10.752 -4.323 22.758 1.00 84.75 313 LYS A C 1
ATOM 2541 O O . LYS A 1 313 ? -11.396 -4.187 23.796 1.00 84.75 313 LYS A O 1
ATOM 2546 N N . LYS A 1 314 ? -10.900 -5.377 21.946 1.00 86.44 314 LYS A N 1
ATOM 2547 C CA . LYS A 1 314 ? -11.807 -6.494 22.244 1.00 86.44 314 LYS A CA 1
ATOM 2548 C C . LYS A 1 314 ? -11.373 -7.247 23.501 1.00 86.44 314 LYS A C 1
ATOM 2550 O O . LYS A 1 314 ? -12.211 -7.426 24.370 1.00 86.44 314 LYS A O 1
ATOM 2555 N N . ILE A 1 315 ? -10.084 -7.563 23.678 1.00 85.69 315 ILE A N 1
ATOM 2556 C CA . ILE A 1 315 ? -9.561 -8.175 24.921 1.00 85.69 315 ILE A CA 1
ATOM 2557 C C . ILE A 1 315 ? -9.953 -7.349 26.158 1.00 85.69 315 ILE A C 1
ATOM 2559 O O . ILE A 1 315 ? -10.395 -7.908 27.168 1.00 85.69 315 ILE A O 1
ATOM 2563 N N . ALA A 1 316 ? -9.804 -6.021 26.085 1.00 80.25 316 ALA A N 1
ATOM 2564 C CA . ALA A 1 316 ? -10.181 -5.121 27.173 1.00 80.25 316 ALA A CA 1
ATOM 2565 C C . ALA A 1 316 ? -11.697 -5.142 27.437 1.00 80.25 316 ALA A C 1
ATOM 2567 O O . ALA A 1 316 ? -12.104 -5.348 28.580 1.00 80.25 316 ALA A O 1
ATOM 2568 N N . LYS A 1 317 ? -12.523 -5.020 26.386 1.00 82.06 317 LYS A N 1
ATOM 2569 C CA . LYS A 1 317 ? -13.992 -5.076 26.487 1.00 82.06 317 LYS A CA 1
ATOM 2570 C C . LYS A 1 317 ? -14.473 -6.408 27.078 1.00 82.06 317 LYS A C 1
ATOM 2572 O O . LYS A 1 317 ? -15.318 -6.413 27.966 1.00 82.06 317 LYS A O 1
ATOM 2577 N N . THR A 1 318 ? -13.926 -7.537 26.627 1.00 79.44 318 THR A N 1
ATOM 2578 C CA . THR A 1 318 ? -14.280 -8.868 27.145 1.00 79.44 318 THR A CA 1
ATOM 2579 C C . THR A 1 318 ? -13.919 -9.010 28.622 1.00 79.44 318 THR A C 1
ATOM 2581 O O . THR A 1 318 ? -14.699 -9.565 29.392 1.00 79.44 318 THR A O 1
ATOM 2584 N N . SER A 1 319 ? -12.763 -8.476 29.036 1.00 79.50 319 SER A N 1
ATOM 2585 C CA . SER A 1 319 ? -12.357 -8.476 30.449 1.00 79.50 319 SER A CA 1
ATOM 2586 C C . SER A 1 319 ? -13.344 -7.676 31.311 1.00 79.50 319 SER A C 1
ATOM 2588 O O . SER A 1 319 ? -13.773 -8.161 32.353 1.00 79.50 319 SER A O 1
ATOM 2590 N N . GLU A 1 320 ? -13.767 -6.498 30.842 1.00 76.31 320 GLU A N 1
ATOM 2591 C CA . GLU A 1 320 ? -14.748 -5.643 31.525 1.00 76.31 320 GLU A CA 1
ATOM 2592 C C . GLU A 1 320 ? -16.133 -6.306 31.644 1.00 76.31 320 GLU A C 1
ATOM 2594 O O . GLU A 1 320 ? -16.745 -6.268 32.714 1.00 76.31 320 GLU A O 1
ATOM 2599 N N . LEU A 1 321 ? -16.618 -6.964 30.583 1.00 70.44 321 LEU A N 1
ATOM 2600 C CA . LEU A 1 321 ? -17.902 -7.681 30.591 1.00 70.44 321 LEU A CA 1
ATOM 2601 C C . LEU A 1 321 ? -17.916 -8.840 31.603 1.00 70.44 321 LEU A C 1
ATOM 2603 O O . LEU A 1 321 ? -18.868 -8.978 32.367 1.00 70.44 321 LEU A O 1
ATOM 2607 N N . ILE A 1 322 ? -16.836 -9.627 31.679 1.00 71.38 322 ILE A N 1
ATOM 2608 C CA . ILE A 1 322 ? -16.705 -10.722 32.661 1.00 71.38 322 ILE A CA 1
ATOM 2609 C C . ILE A 1 322 ? -16.658 -10.186 34.107 1.00 71.38 322 ILE A C 1
ATOM 2611 O O . ILE A 1 322 ? -17.132 -10.844 35.039 1.00 71.38 322 ILE A O 1
ATOM 2615 N N . GLU A 1 323 ? -16.085 -8.999 34.323 1.00 65.56 323 GLU A N 1
ATOM 2616 C CA . GLU A 1 323 ? -15.997 -8.373 35.649 1.00 65.56 323 GLU A CA 1
ATOM 2617 C C . GLU A 1 323 ? -17.310 -7.713 36.099 1.00 65.56 323 GLU A C 1
ATOM 2619 O O . GLU A 1 323 ? -17.642 -7.755 37.289 1.00 65.56 323 GLU A O 1
ATOM 2624 N N . THR A 1 324 ? -18.077 -7.136 35.169 1.00 59.59 324 THR A N 1
ATOM 2625 C CA . THR A 1 324 ? -19.342 -6.435 35.454 1.00 59.59 324 THR A CA 1
ATOM 2626 C C . THR A 1 324 ? -20.525 -7.379 35.692 1.00 59.59 324 THR A C 1
ATOM 2628 O O . THR A 1 324 ? -21.395 -7.059 36.506 1.00 59.59 324 THR A O 1
ATOM 2631 N N . GLU A 1 325 ? -20.534 -8.577 35.097 1.00 54.69 325 GLU A N 1
ATOM 2632 C CA . GLU A 1 325 ? -21.621 -9.563 35.254 1.00 54.69 325 GLU A CA 1
ATOM 2633 C C . GLU A 1 325 ? -21.745 -10.145 36.684 1.00 54.69 325 GLU A C 1
ATOM 2635 O O . GLU A 1 325 ? -22.767 -10.723 37.042 1.00 54.69 325 GLU A O 1
ATOM 2640 N N . ASN A 1 326 ? -20.738 -9.950 37.546 1.00 49.78 326 ASN A N 1
ATOM 2641 C CA . ASN A 1 326 ? -20.700 -10.509 38.905 1.00 49.78 326 ASN A CA 1
ATOM 2642 C C . ASN A 1 326 ? -21.188 -9.566 40.029 1.00 49.78 326 ASN A C 1
ATOM 2644 O O . ASN A 1 326 ? -21.091 -9.945 41.197 1.00 49.78 326 ASN A O 1
ATOM 2648 N N . LYS A 1 327 ? -21.662 -8.338 39.746 1.00 47.06 327 LYS A N 1
ATOM 2649 C CA . LYS A 1 327 ? -21.731 -7.285 40.793 1.00 47.06 327 LYS A CA 1
ATOM 2650 C C . LYS A 1 327 ? -23.054 -6.550 41.043 1.00 47.06 327 LYS A C 1
ATOM 2652 O O . LYS A 1 327 ? -23.054 -5.637 41.863 1.00 47.06 327 LYS A O 1
ATOM 2657 N N . THR A 1 328 ? -24.195 -6.925 40.464 1.00 53.91 328 THR A N 1
ATOM 2658 C CA . THR A 1 328 ? -25.480 -6.313 40.878 1.00 53.91 328 THR A CA 1
ATOM 2659 C C . THR A 1 328 ? -26.191 -7.167 41.931 1.00 53.91 328 THR A C 1
ATOM 2661 O O . THR A 1 328 ? -26.632 -8.288 41.686 1.00 53.91 328 THR A O 1
ATOM 2664 N N . LYS A 1 329 ? -26.278 -6.627 43.150 1.00 52.53 329 LYS A N 1
ATOM 2665 C CA . LYS A 1 329 ? -26.831 -7.259 44.360 1.00 52.53 329 LYS A CA 1
ATOM 2666 C C . LYS A 1 329 ? -28.271 -7.758 44.190 1.00 52.53 329 LYS A C 1
ATOM 2668 O O . LYS A 1 329 ? -28.664 -8.732 44.826 1.00 52.53 329 LYS A O 1
ATOM 2673 N N . GLU A 1 330 ? -29.054 -7.131 43.307 1.00 55.47 330 GLU A N 1
ATOM 2674 C CA . GLU A 1 330 ? -30.417 -7.571 42.994 1.00 55.47 330 GLU A CA 1
ATOM 2675 C C . GLU A 1 330 ? -30.442 -8.938 42.285 1.00 55.47 330 GLU A C 1
ATOM 2677 O O . GLU A 1 330 ? -31.340 -9.744 42.527 1.00 55.47 330 GLU A O 1
ATOM 2682 N N . PHE A 1 331 ? -29.433 -9.241 41.460 1.00 60.34 331 PHE A N 1
ATOM 2683 C CA . PHE A 1 331 ? -29.340 -10.509 40.734 1.00 60.34 331 PHE A CA 1
ATOM 2684 C C . PHE A 1 331 ? -28.918 -11.675 41.632 1.00 60.34 331 PHE A C 1
ATOM 2686 O O . PHE A 1 331 ? -29.417 -12.792 41.456 1.00 60.34 331 PHE A O 1
ATOM 2693 N N . SER A 1 332 ? -28.045 -11.442 42.620 1.00 56.56 332 SER A N 1
ATOM 2694 C CA . SER A 1 332 ? -27.620 -12.506 43.541 1.00 56.56 332 SER A CA 1
ATOM 2695 C C . SER A 1 332 ? -28.765 -12.957 44.456 1.00 56.56 332 SER A C 1
ATOM 2697 O O . SER A 1 332 ? -28.999 -14.154 44.583 1.00 56.56 332 SER A O 1
ATOM 2699 N N . ILE A 1 333 ? -29.563 -12.021 44.991 1.00 60.91 333 ILE A N 1
ATOM 2700 C CA . ILE A 1 333 ? -30.694 -12.331 45.884 1.00 60.91 333 ILE A CA 1
ATOM 2701 C C . ILE A 1 333 ? -31.762 -13.165 45.159 1.00 60.91 333 ILE A C 1
ATOM 2703 O O . ILE A 1 333 ? -32.250 -14.161 45.698 1.00 60.91 333 ILE A O 1
ATOM 2707 N N . ILE A 1 334 ? -32.129 -12.780 43.930 1.00 63.09 334 ILE A N 1
ATOM 2708 C CA . ILE A 1 334 ? -33.162 -13.483 43.154 1.00 63.09 334 ILE A CA 1
ATOM 2709 C C . ILE A 1 334 ? -32.664 -14.872 42.720 1.00 63.09 334 ILE A C 1
ATOM 2711 O O . ILE A 1 334 ? -33.406 -15.852 42.833 1.00 63.09 334 ILE A O 1
ATOM 2715 N N . SER A 1 335 ? -31.416 -14.979 42.250 1.00 58.94 335 SER A N 1
ATOM 2716 C CA . SER A 1 335 ? -30.844 -16.252 41.785 1.00 58.94 335 SER A CA 1
ATOM 2717 C C . SER A 1 335 ? -30.634 -17.269 42.915 1.00 58.94 335 SER A C 1
ATOM 2719 O O . SER A 1 335 ? -30.943 -18.449 42.729 1.00 58.94 335 SER A O 1
ATOM 2721 N N . GLU A 1 336 ? -30.201 -16.817 44.096 1.00 63.62 336 GLU A N 1
ATOM 2722 C CA . GLU A 1 336 ? -29.997 -17.653 45.285 1.00 63.62 336 GLU A CA 1
ATOM 2723 C C . GLU A 1 336 ? -31.326 -18.190 45.848 1.00 63.62 336 GLU A C 1
ATOM 2725 O O . GLU A 1 336 ? -31.427 -19.363 46.214 1.00 63.62 336 GLU A O 1
ATOM 2730 N N . LYS A 1 337 ? -32.384 -17.365 45.861 1.00 67.31 337 LYS A N 1
ATOM 2731 C CA . LYS A 1 337 ? -33.687 -17.716 46.459 1.00 67.31 337 LYS A CA 1
ATOM 2732 C C . LYS A 1 337 ? -34.616 -18.501 45.534 1.00 67.31 337 LYS A C 1
ATOM 2734 O O . LYS A 1 337 ? -35.363 -19.353 46.013 1.00 67.31 337 LYS A O 1
ATOM 2739 N N . LEU A 1 338 ? -34.583 -18.254 44.221 1.00 64.44 338 LEU A N 1
ATOM 2740 C CA . LEU A 1 338 ? -35.437 -18.960 43.251 1.00 64.44 338 LEU A CA 1
ATOM 2741 C C . LEU A 1 338 ? -34.833 -20.283 42.738 1.00 64.44 338 LEU A C 1
ATOM 2743 O O . LEU A 1 338 ? -35.441 -20.934 41.890 1.00 64.44 338 LEU A O 1
ATOM 2747 N N . ILE A 1 339 ? -33.676 -20.705 43.273 1.00 53.38 339 ILE A N 1
ATOM 2748 C CA . ILE A 1 339 ? -32.951 -21.943 42.926 1.00 53.38 339 ILE A CA 1
ATOM 2749 C C . ILE A 1 339 ? -32.822 -22.112 41.404 1.00 53.38 339 ILE A C 1
ATOM 2751 O O . ILE A 1 339 ? -33.171 -23.144 40.822 1.00 53.38 339 ILE A O 1
ATOM 2755 N N . LEU A 1 340 ? -32.282 -21.099 40.732 1.00 52.28 340 LEU A N 1
ATOM 2756 C CA . LEU A 1 340 ? -31.712 -21.317 39.408 1.00 52.28 340 LEU A CA 1
ATOM 2757 C C . LEU A 1 340 ? -30.331 -21.927 39.635 1.00 52.28 340 LEU A C 1
ATOM 2759 O O . LEU A 1 340 ? -29.372 -21.207 39.892 1.00 52.28 340 LEU A O 1
ATOM 2763 N N . LYS A 1 341 ? -30.248 -23.268 39.616 1.00 46.09 341 LYS A N 1
ATOM 2764 C CA . LYS A 1 341 ? -28.973 -24.004 39.645 1.00 46.09 341 LYS A CA 1
ATOM 2765 C C . LYS A 1 341 ? -27.979 -23.290 38.729 1.00 46.09 341 LYS A C 1
ATOM 2767 O O . LYS A 1 341 ? -28.222 -23.177 37.529 1.00 46.09 341 LYS A O 1
ATOM 2772 N N . THR A 1 342 ? -26.900 -22.818 39.339 1.00 44.34 342 THR A N 1
ATOM 2773 C CA . THR A 1 342 ? -25.767 -22.122 38.741 1.00 44.34 342 THR A CA 1
ATOM 2774 C C . THR A 1 342 ? -25.373 -22.791 37.428 1.00 44.34 342 THR A C 1
ATOM 2776 O O . THR A 1 342 ? -24.853 -23.909 37.416 1.00 44.34 342 THR A O 1
ATOM 2779 N N . ILE A 1 343 ? -25.634 -22.115 36.308 1.00 41.97 343 ILE A N 1
ATOM 2780 C CA . ILE A 1 343 ? -24.959 -22.431 35.054 1.00 41.97 343 ILE A CA 1
ATOM 2781 C C . ILE A 1 343 ? -23.543 -21.889 35.233 1.00 41.97 343 ILE A C 1
ATOM 2783 O O . ILE A 1 343 ? -23.316 -20.687 35.295 1.00 41.97 343 ILE A O 1
ATOM 2787 N N . ASN A 1 344 ? -22.604 -22.806 35.419 1.00 44.41 344 ASN A N 1
ATOM 2788 C CA . ASN A 1 344 ? -21.207 -22.546 35.743 1.00 44.41 344 ASN A CA 1
ATOM 2789 C C . ASN A 1 344 ? -20.402 -22.113 34.493 1.00 44.41 344 ASN A C 1
ATOM 2791 O O . ASN A 1 344 ? -19.309 -22.613 34.268 1.00 44.41 344 ASN A O 1
ATOM 2795 N N . THR A 1 345 ? -20.949 -21.243 33.633 1.00 50.16 345 THR A N 1
ATOM 2796 C CA . THR A 1 345 ? -20.348 -20.875 32.331 1.00 50.16 345 THR A CA 1
ATOM 2797 C C . THR A 1 345 ? -19.212 -19.851 32.435 1.00 50.16 345 THR A C 1
ATOM 2799 O O . THR A 1 345 ? -18.344 -19.817 31.566 1.00 50.16 345 THR A O 1
ATOM 2802 N N . ASN A 1 346 ? -19.136 -19.062 33.515 1.00 57.84 346 ASN A N 1
ATOM 2803 C CA . ASN A 1 346 ? -18.154 -17.970 33.615 1.00 57.84 346 ASN A CA 1
ATOM 2804 C C . ASN A 1 346 ? -16.729 -18.416 33.996 1.00 57.84 346 ASN A C 1
ATOM 2806 O O . ASN A 1 346 ? -15.776 -17.694 33.702 1.00 57.84 346 ASN A O 1
ATOM 2810 N N . SER A 1 347 ? -16.531 -19.603 34.591 1.00 59.41 347 SER A N 1
ATOM 2811 C CA . SER A 1 347 ? -15.167 -20.102 34.852 1.00 59.41 347 SER A CA 1
ATOM 2812 C C . SER A 1 347 ? -14.450 -20.547 33.582 1.00 59.41 347 SER A C 1
ATOM 2814 O O . SER A 1 347 ? -13.229 -20.417 33.495 1.00 59.41 347 SER A O 1
ATOM 2816 N N . ASP A 1 348 ? -15.202 -21.067 32.612 1.00 64.12 348 ASP A N 1
ATOM 2817 C CA . ASP A 1 348 ? -14.647 -21.600 31.372 1.00 64.12 348 ASP A CA 1
ATOM 2818 C C . ASP A 1 348 ? -14.328 -20.461 30.398 1.00 64.12 348 ASP A C 1
ATOM 2820 O O . ASP A 1 348 ? -13.211 -20.400 29.893 1.00 64.12 348 ASP A O 1
ATOM 2824 N N . LEU A 1 349 ? -15.212 -19.464 30.265 1.00 71.62 349 LEU A N 1
ATOM 2825 C CA . LEU A 1 349 ? -14.946 -18.262 29.459 1.00 71.62 349 LEU A CA 1
ATOM 2826 C C . LEU A 1 349 ? -13.750 -17.449 29.975 1.00 71.62 349 LEU A C 1
ATOM 2828 O O . LEU A 1 349 ? -12.953 -16.944 29.185 1.00 71.62 349 LEU A O 1
ATOM 2832 N N . LYS A 1 350 ? -13.566 -17.368 31.301 1.00 76.00 350 LYS A N 1
ATOM 2833 C CA . LYS A 1 350 ? -12.395 -16.705 31.892 1.00 76.00 350 LYS A CA 1
ATOM 2834 C C . LYS A 1 350 ? -11.091 -17.441 31.567 1.00 76.00 350 LYS A C 1
ATOM 2836 O O . LYS A 1 350 ? -10.083 -16.788 31.319 1.00 76.00 350 LYS A O 1
ATOM 2841 N N . LYS A 1 351 ? -11.098 -18.780 31.551 1.00 79.94 351 LYS A N 1
ATOM 2842 C CA . LYS A 1 351 ? -9.927 -19.572 31.137 1.00 79.94 351 LYS A CA 1
ATOM 2843 C C . LYS A 1 351 ? -9.599 -19.355 29.663 1.00 79.94 351 LYS A C 1
ATOM 2845 O O . LYS A 1 351 ? -8.444 -19.085 29.360 1.00 79.94 351 LYS A O 1
ATOM 2850 N N . VAL A 1 352 ? -10.608 -19.398 28.790 1.00 79.62 352 VAL A N 1
ATOM 2851 C CA . VAL A 1 352 ? -10.434 -19.155 27.348 1.00 79.62 352 VAL A CA 1
ATOM 2852 C C . VAL A 1 352 ? -9.870 -17.750 27.098 1.00 79.62 352 VAL A C 1
ATOM 2854 O O . VAL A 1 352 ? -8.921 -17.595 26.336 1.00 79.62 352 VAL A O 1
ATOM 2857 N N . LEU A 1 353 ? -10.360 -16.721 27.802 1.00 84.00 353 LEU A N 1
ATOM 2858 C CA . LEU A 1 353 ? -9.817 -15.363 27.679 1.00 84.00 353 LEU A CA 1
ATOM 2859 C C . LEU A 1 353 ? -8.345 -15.261 28.122 1.00 84.00 353 LEU A C 1
ATOM 2861 O O . LEU A 1 353 ? -7.566 -14.546 27.494 1.00 84.00 353 LEU A O 1
ATOM 2865 N N . GLU A 1 354 ? -7.945 -15.946 29.196 1.00 84.38 354 GLU A N 1
ATOM 2866 C CA . GLU A 1 354 ? -6.543 -15.960 29.640 1.00 84.38 354 GLU A CA 1
ATOM 2867 C C . GLU A 1 354 ? -5.629 -16.720 28.662 1.00 84.38 354 GLU A C 1
ATOM 2869 O O . GLU A 1 354 ? -4.490 -16.305 28.436 1.00 84.38 354 GLU A O 1
ATOM 2874 N N . GLU A 1 355 ? -6.129 -17.781 28.022 1.00 86.00 355 GLU A N 1
ATOM 2875 C CA . GLU A 1 355 ? -5.428 -18.471 26.931 1.00 86.00 355 GLU A CA 1
ATOM 2876 C C . GLU A 1 355 ? -5.238 -17.549 25.719 1.00 86.00 355 GLU A C 1
ATOM 2878 O O . GLU A 1 355 ? -4.106 -17.385 25.256 1.00 86.00 355 GLU A O 1
ATOM 2883 N N . ILE A 1 356 ? -6.292 -16.843 25.300 1.00 86.81 356 ILE A N 1
ATOM 2884 C CA . ILE A 1 356 ? -6.239 -15.845 24.223 1.00 86.81 356 ILE A CA 1
ATOM 2885 C C . ILE A 1 356 ? -5.248 -14.717 24.544 1.00 86.81 356 ILE A C 1
ATOM 2887 O O . ILE A 1 356 ? -4.431 -14.344 23.701 1.00 86.81 356 ILE A O 1
ATOM 2891 N N . LYS A 1 357 ? -5.263 -14.174 25.771 1.00 86.56 357 LYS A N 1
ATOM 2892 C CA . LYS A 1 357 ? -4.298 -13.142 26.199 1.00 86.56 357 LYS A CA 1
ATOM 2893 C C . LYS A 1 357 ? -2.864 -13.648 26.109 1.00 86.56 357 LYS A C 1
ATOM 2895 O O . LYS A 1 357 ? -1.984 -12.922 25.645 1.00 86.56 357 LYS A O 1
ATOM 2900 N N . LYS A 1 358 ? -2.619 -14.882 26.552 1.00 87.69 358 LYS A N 1
ATOM 2901 C CA . LYS A 1 358 ? -1.296 -15.507 26.486 1.00 87.69 358 LYS A CA 1
ATOM 2902 C C . LYS A 1 358 ? -0.845 -15.693 25.039 1.00 87.69 358 LYS A C 1
ATOM 2904 O O . LYS A 1 358 ? 0.314 -15.414 24.730 1.00 87.69 358 LYS A O 1
ATOM 2909 N N . GLU A 1 359 ? -1.740 -16.128 24.158 1.00 85.50 359 GLU A N 1
ATOM 2910 C CA . GLU A 1 359 ? -1.447 -16.290 22.736 1.00 85.50 359 GLU A CA 1
ATOM 2911 C C . GLU A 1 359 ? -1.153 -14.947 22.058 1.00 85.50 359 GLU A C 1
ATOM 2913 O O . GLU A 1 359 ? -0.120 -14.808 21.402 1.00 85.50 359 GLU A O 1
ATOM 2918 N N . TYR A 1 360 ? -1.969 -13.924 22.319 1.00 90.62 360 TYR A N 1
ATOM 2919 C CA . TYR A 1 360 ? -1.759 -12.555 21.846 1.00 90.62 360 TYR A CA 1
ATOM 2920 C C . TYR A 1 360 ? -0.414 -11.965 22.311 1.00 90.62 360 TYR A C 1
ATOM 2922 O O . TYR A 1 360 ? 0.320 -11.374 21.515 1.00 90.62 360 TYR A O 1
ATOM 2930 N N . LEU A 1 361 ? -0.046 -12.151 23.586 1.00 86.06 361 LEU A N 1
ATOM 2931 C CA . LEU A 1 361 ? 1.241 -11.694 24.126 1.00 86.06 361 LEU A CA 1
ATOM 2932 C C . LEU A 1 361 ? 2.430 -12.418 23.483 1.00 86.06 361 LEU A C 1
ATOM 2934 O O . LEU A 1 361 ? 3.409 -11.768 23.122 1.00 86.06 361 LEU A O 1
ATOM 2938 N N . ASN A 1 362 ? 2.331 -13.734 23.283 1.00 86.88 362 ASN A N 1
ATOM 2939 C CA . ASN A 1 362 ? 3.356 -14.520 22.591 1.00 86.88 362 ASN A CA 1
ATOM 2940 C C . ASN A 1 362 ? 3.518 -14.061 21.131 1.00 86.88 362 ASN A C 1
ATOM 2942 O O . ASN A 1 362 ? 4.633 -13.906 20.632 1.00 86.88 362 ASN A O 1
ATOM 2946 N N . LEU A 1 363 ? 2.406 -13.770 20.449 1.00 86.00 363 LEU A N 1
ATOM 2947 C CA . LEU A 1 363 ? 2.423 -13.209 19.100 1.00 86.00 363 LEU A CA 1
ATOM 2948 C C . LEU A 1 363 ? 3.144 -11.852 19.065 1.00 86.00 363 LEU A C 1
ATOM 2950 O O . LEU A 1 363 ? 3.968 -11.594 18.186 1.00 86.00 363 LEU A O 1
ATOM 2954 N N . LYS A 1 364 ? 2.876 -11.001 20.062 1.00 85.69 364 LYS A N 1
ATOM 2955 C CA . LYS A 1 364 ? 3.490 -9.675 20.197 1.00 85.69 364 LYS A CA 1
ATOM 2956 C C . LYS A 1 364 ? 4.993 -9.774 20.459 1.00 85.69 364 LYS A C 1
ATOM 2958 O O . LYS A 1 364 ? 5.758 -9.020 19.864 1.00 85.69 364 LYS A O 1
ATOM 2963 N N . GLU A 1 365 ? 5.414 -10.729 21.285 1.00 81.56 365 GLU A N 1
ATOM 2964 C CA . GLU A 1 365 ? 6.825 -11.009 21.564 1.00 81.56 365 GLU A CA 1
ATOM 2965 C C . GLU A 1 365 ? 7.571 -11.484 20.303 1.00 81.56 365 GLU A C 1
ATOM 2967 O O . GLU A 1 365 ? 8.648 -10.971 19.974 1.00 81.56 365 GLU A O 1
ATOM 2972 N N . LYS A 1 366 ? 6.973 -12.405 19.533 1.00 80.50 366 LYS A N 1
ATOM 2973 C CA . LYS A 1 366 ? 7.527 -12.857 18.245 1.00 80.50 366 LYS A CA 1
ATOM 2974 C C . LYS A 1 366 ? 7.678 -11.715 17.241 1.00 80.50 366 LYS A C 1
ATOM 2976 O O . LYS A 1 366 ? 8.698 -11.651 16.552 1.00 80.50 366 LYS A O 1
ATOM 2981 N N . LYS A 1 367 ? 6.701 -10.801 17.191 1.00 82.06 367 LYS A N 1
ATOM 2982 C CA . LYS A 1 367 ? 6.757 -9.590 16.362 1.00 82.06 367 LYS A CA 1
ATOM 2983 C C . LYS A 1 367 ? 7.931 -8.690 16.753 1.00 82.06 367 LYS A C 1
ATOM 2985 O O . LYS A 1 367 ? 8.697 -8.288 15.882 1.00 82.06 367 LYS A O 1
ATOM 2990 N N . THR A 1 368 ? 8.121 -8.405 18.045 1.00 75.81 368 THR A N 1
ATOM 2991 C CA . THR A 1 368 ? 9.256 -7.586 18.523 1.00 75.81 368 THR A CA 1
ATOM 2992 C C . THR A 1 368 ? 10.613 -8.222 18.240 1.00 75.81 368 THR A C 1
ATOM 2994 O O . THR A 1 368 ? 11.566 -7.514 17.926 1.00 75.81 368 THR A O 1
ATOM 2997 N N . ASN A 1 369 ? 10.691 -9.553 18.264 1.00 70.94 369 ASN A N 1
ATOM 2998 C CA . ASN A 1 369 ? 11.911 -10.295 17.953 1.00 70.94 369 ASN A CA 1
ATOM 2999 C C . ASN A 1 369 ? 12.154 -10.476 16.440 1.00 70.94 369 ASN A C 1
ATOM 3001 O O . ASN A 1 369 ? 13.087 -11.180 16.065 1.00 70.94 369 ASN A O 1
ATOM 3005 N N . SER A 1 370 ? 11.346 -9.849 15.569 1.00 60.94 370 SER A N 1
ATOM 3006 C CA . SER A 1 370 ? 11.433 -9.935 14.096 1.00 60.94 370 SER A CA 1
ATOM 3007 C C . SER A 1 370 ? 11.353 -11.361 13.525 1.00 60.94 370 SER A C 1
ATOM 3009 O O . SER A 1 370 ? 11.799 -11.606 12.408 1.00 60.94 370 SER A O 1
ATOM 3011 N N . ASN A 1 371 ? 10.771 -12.299 14.278 1.00 65.75 371 ASN A N 1
ATOM 3012 C CA . ASN A 1 371 ? 10.663 -13.717 13.909 1.00 65.75 371 ASN A CA 1
ATOM 3013 C C . ASN A 1 371 ? 9.255 -14.104 13.434 1.00 65.75 371 ASN A C 1
ATOM 3015 O O . ASN A 1 371 ? 8.951 -15.291 13.341 1.00 65.75 371 ASN A O 1
ATOM 3019 N N . LEU A 1 372 ? 8.375 -13.126 13.211 1.00 78.94 372 LEU A N 1
ATOM 3020 C CA . LEU A 1 372 ? 6.991 -13.372 12.827 1.00 78.94 372 LEU A CA 1
ATOM 3021 C C . LEU A 1 372 ? 6.791 -13.034 11.350 1.00 78.94 372 LEU A C 1
ATOM 3023 O O . LEU A 1 372 ? 6.961 -11.887 10.935 1.00 78.94 372 LEU A O 1
ATOM 3027 N N . ASN A 1 373 ? 6.435 -14.052 10.573 1.00 87.81 373 ASN A N 1
ATOM 3028 C CA . ASN A 1 373 ? 6.088 -13.908 9.166 1.00 87.81 373 ASN A CA 1
ATOM 3029 C C . ASN A 1 373 ? 4.725 -13.210 9.042 1.00 87.81 373 ASN A C 1
ATOM 3031 O O . ASN A 1 373 ? 3.832 -13.436 9.857 1.00 87.81 373 ASN A O 1
ATOM 3035 N N . LYS A 1 374 ? 4.540 -12.358 8.025 1.00 87.12 374 LYS A N 1
ATOM 3036 C CA . LYS A 1 374 ? 3.330 -11.516 7.908 1.00 87.12 374 LYS A CA 1
ATOM 3037 C C . LYS A 1 374 ? 2.034 -12.314 7.728 1.00 87.12 374 LYS A C 1
ATOM 3039 O O . LYS A 1 374 ? 1.002 -11.908 8.256 1.00 87.12 374 LYS A O 1
ATOM 3044 N N . GLY A 1 375 ? 2.077 -13.419 6.983 1.00 87.00 375 GLY A N 1
ATOM 3045 C CA . GLY A 1 375 ? 0.932 -14.312 6.811 1.00 87.00 375 GLY A CA 1
ATOM 3046 C C . GLY A 1 375 ? 0.549 -15.012 8.113 1.00 87.00 375 GLY A C 1
ATOM 3047 O O . GLY A 1 375 ? -0.617 -14.972 8.500 1.00 87.00 375 GLY A O 1
ATOM 3048 N N . GLU A 1 376 ? 1.538 -15.545 8.844 1.00 87.06 376 GLU A N 1
ATOM 3049 C CA . GLU A 1 376 ? 1.332 -16.115 10.186 1.00 87.06 376 GLU A CA 1
ATOM 3050 C C . GLU A 1 376 ? 0.769 -15.061 11.156 1.00 87.06 376 GLU A C 1
ATOM 3052 O O . GLU A 1 376 ? -0.156 -15.349 11.916 1.00 87.06 376 GLU A O 1
ATOM 3057 N N . GLU A 1 377 ? 1.305 -13.834 11.123 1.00 89.12 377 GLU A N 1
ATOM 3058 C CA . GLU A 1 377 ? 0.858 -12.710 11.954 1.00 89.12 377 GLU A CA 1
ATOM 3059 C C . GLU A 1 377 ? -0.618 -12.389 11.720 1.00 89.12 377 GLU A C 1
ATOM 3061 O O . GLU A 1 377 ? -1.395 -12.366 12.676 1.00 89.12 377 GLU A O 1
ATOM 3066 N N . LEU A 1 378 ? -1.011 -12.150 10.465 1.00 90.00 378 LEU A N 1
ATOM 3067 C CA . LEU A 1 378 ? -2.383 -11.775 10.137 1.00 90.00 378 LEU A CA 1
ATOM 3068 C C . LEU A 1 378 ? -3.365 -12.904 10.465 1.00 90.00 378 LEU A C 1
ATOM 3070 O O . LEU A 1 378 ? -4.369 -12.645 11.124 1.00 90.00 378 LEU A O 1
ATOM 3074 N N . ASN A 1 379 ? -3.062 -14.138 10.054 1.00 87.56 379 ASN A N 1
ATOM 3075 C CA . ASN A 1 379 ? -3.939 -15.287 10.271 1.00 87.56 379 ASN A CA 1
ATOM 3076 C C . ASN A 1 379 ? -4.196 -15.521 11.769 1.00 87.56 379 ASN A C 1
ATOM 3078 O O . ASN A 1 379 ? -5.339 -15.635 12.204 1.00 87.56 379 ASN A O 1
ATOM 3082 N N . LYS A 1 380 ? -3.145 -15.498 12.599 1.00 88.62 380 LYS A N 1
ATOM 3083 C CA . LYS A 1 380 ? -3.302 -15.677 14.050 1.00 88.62 380 LYS A CA 1
ATOM 3084 C C . LYS A 1 380 ? -4.042 -14.525 14.718 1.00 88.62 380 LYS A C 1
ATOM 3086 O O . LYS A 1 380 ? -4.838 -14.770 15.617 1.00 88.62 380 LYS A O 1
ATOM 3091 N N . LEU A 1 381 ? -3.819 -13.282 14.288 1.00 88.44 381 LEU A N 1
ATOM 3092 C CA . LEU A 1 381 ? -4.608 -12.151 14.787 1.00 88.44 381 LEU A CA 1
ATOM 3093 C C . LEU A 1 381 ? -6.082 -12.271 14.413 1.00 88.44 381 LEU A C 1
ATOM 3095 O O . LEU A 1 381 ? -6.929 -11.909 15.223 1.00 88.44 381 LEU A O 1
ATOM 3099 N N . PHE A 1 382 ? -6.378 -12.767 13.212 1.00 87.19 382 PHE A N 1
ATOM 3100 C CA . PHE A 1 382 ? -7.745 -12.971 12.753 1.00 87.19 382 PHE A CA 1
ATOM 3101 C C . PHE A 1 382 ? -8.461 -14.029 13.596 1.00 87.19 382 PHE A C 1
ATOM 3103 O O . PHE A 1 382 ? -9.552 -13.760 14.086 1.00 87.19 382 PHE A O 1
ATOM 3110 N N . LEU A 1 383 ? -7.809 -15.169 13.854 1.00 85.81 383 LEU A N 1
ATOM 3111 C CA . LEU A 1 383 ? -8.334 -16.215 14.741 1.00 85.81 383 LEU A CA 1
ATOM 3112 C C . LEU A 1 383 ? -8.605 -15.677 16.152 1.00 85.81 383 LEU A C 1
ATOM 3114 O O . LEU A 1 383 ? -9.696 -15.852 16.682 1.00 85.81 383 LEU A O 1
ATOM 3118 N N . ILE A 1 384 ? -7.654 -14.933 16.727 1.00 87.56 384 ILE A N 1
ATOM 3119 C CA . ILE A 1 384 ? -7.842 -14.308 18.043 1.00 87.56 384 ILE A CA 1
ATOM 3120 C C . ILE A 1 384 ? -9.014 -13.308 18.026 1.00 87.56 384 ILE A C 1
ATOM 3122 O O . ILE A 1 384 ? -9.779 -13.222 18.988 1.00 87.56 384 ILE A O 1
ATOM 3126 N N . ASP A 1 385 ? -9.148 -12.507 16.967 1.00 88.00 385 ASP A N 1
ATOM 3127 C CA . ASP A 1 385 ? -10.235 -11.534 16.829 1.00 88.00 385 ASP A CA 1
ATOM 3128 C C . ASP A 1 385 ? -11.610 -12.209 16.697 1.00 88.00 385 ASP A C 1
ATOM 3130 O O . ASP A 1 385 ? -12.587 -11.724 17.281 1.00 88.00 385 ASP A O 1
ATOM 3134 N N . GLU A 1 386 ? -11.680 -13.327 15.973 1.00 83.25 386 GLU A N 1
ATOM 3135 C CA . GLU A 1 386 ? -12.874 -14.159 15.821 1.00 83.25 386 GLU A CA 1
ATOM 3136 C C . GLU A 1 386 ? -13.275 -14.787 17.162 1.00 83.25 386 GLU A C 1
ATOM 3138 O O . GLU A 1 386 ? -14.400 -14.559 17.617 1.00 83.25 386 GLU A O 1
ATOM 3143 N N . ASP A 1 387 ? -12.333 -15.428 17.860 1.00 82.19 387 ASP A N 1
ATOM 3144 C CA . ASP A 1 387 ? -12.553 -16.027 19.182 1.00 82.19 387 ASP A CA 1
ATOM 3145 C C . ASP A 1 387 ? -13.060 -14.986 20.195 1.00 82.19 387 ASP A C 1
ATOM 3147 O O . ASP A 1 387 ? -14.030 -15.206 20.924 1.00 82.19 387 ASP A O 1
ATOM 3151 N N . LEU A 1 388 ? -12.452 -13.793 20.227 1.00 83.31 388 LEU A N 1
ATOM 3152 C CA . LEU A 1 388 ? -12.904 -12.706 21.101 1.00 83.31 388 LEU A CA 1
ATOM 3153 C C . LEU A 1 388 ? -14.300 -12.206 20.739 1.00 83.31 388 LEU A C 1
ATOM 3155 O O . LEU A 1 388 ? -15.065 -11.839 21.631 1.00 83.31 388 LEU A O 1
ATOM 3159 N N . SER A 1 389 ? -14.630 -12.160 19.449 1.00 80.12 389 SER A N 1
ATOM 3160 C CA . SER A 1 389 ? -15.956 -11.747 18.984 1.00 80.12 389 SER A CA 1
ATOM 3161 C C . SER A 1 389 ? -17.016 -12.759 19.392 1.00 80.12 389 SER A C 1
ATOM 3163 O O . SER A 1 389 ? -18.092 -12.357 19.836 1.00 80.12 389 SER A O 1
ATOM 3165 N N . GLU A 1 390 ? -16.702 -14.053 19.306 1.00 78.25 390 GLU A N 1
ATOM 3166 C CA . GLU A 1 390 ? -17.576 -15.116 19.786 1.00 78.25 390 GLU A CA 1
ATOM 3167 C C . GLU A 1 390 ? -17.781 -15.018 21.300 1.00 78.25 390 GLU A C 1
ATOM 3169 O O . GLU A 1 390 ? -18.922 -15.045 21.757 1.00 78.25 390 GLU A O 1
ATOM 3174 N N . ILE A 1 391 ? -16.718 -14.813 22.085 1.00 76.69 391 ILE A N 1
ATOM 3175 C CA . ILE A 1 391 ? -16.840 -14.657 23.543 1.00 76.69 391 ILE A CA 1
ATOM 3176 C C . ILE A 1 391 ? -17.677 -13.424 23.896 1.00 76.69 391 ILE A C 1
ATOM 3178 O O . ILE A 1 391 ? -18.560 -13.516 24.747 1.00 76.69 391 ILE A O 1
ATOM 3182 N N . ILE A 1 392 ? -17.442 -12.277 23.248 1.00 76.62 392 ILE A N 1
ATOM 3183 C CA . ILE A 1 392 ? -18.245 -11.062 23.467 1.00 76.62 392 ILE A CA 1
ATOM 3184 C C . ILE A 1 392 ? -19.712 -11.339 23.140 1.00 76.62 392 ILE A C 1
ATOM 3186 O O . ILE A 1 392 ? -20.583 -11.001 23.936 1.00 76.62 392 ILE A O 1
ATOM 3190 N N . PHE A 1 393 ? -19.989 -11.992 22.010 1.00 71.25 393 PHE A N 1
ATOM 3191 C CA . PHE A 1 393 ? -21.346 -12.365 21.629 1.00 71.25 393 PHE A CA 1
ATOM 3192 C C . PHE A 1 393 ? -21.984 -13.314 22.649 1.00 71.25 393 PHE A C 1
ATOM 3194 O O . PHE A 1 393 ? -23.128 -13.099 23.041 1.00 71.25 393 PHE A O 1
ATOM 3201 N N . GLN A 1 394 ? -21.258 -14.333 23.120 1.00 67.12 394 GLN A N 1
ATOM 3202 C CA . GLN A 1 394 ? -21.744 -15.267 24.135 1.00 67.12 394 GLN A CA 1
ATOM 3203 C C . GLN A 1 394 ? -22.030 -14.560 25.467 1.00 67.12 394 GLN A C 1
ATOM 3205 O O . GLN A 1 394 ? -23.068 -14.826 26.068 1.00 67.12 394 GLN A O 1
ATOM 3210 N N . LEU A 1 395 ? -21.170 -13.639 25.911 1.00 69.38 395 LEU A N 1
ATOM 3211 C CA . LEU A 1 395 ? -21.384 -12.840 27.125 1.00 69.38 395 LEU A CA 1
ATOM 3212 C C . LEU A 1 395 ? -22.603 -11.916 26.981 1.00 69.38 395 LEU A C 1
ATOM 3214 O O . LEU A 1 395 ? -23.496 -11.939 27.823 1.00 69.38 395 LEU A O 1
ATOM 3218 N N . GLU A 1 396 ? -22.708 -11.171 25.878 1.00 65.00 396 GLU A N 1
ATOM 3219 C CA . GLU A 1 396 ? -23.841 -10.268 25.618 1.00 65.00 396 GLU A CA 1
ATOM 3220 C C . GLU A 1 396 ? -25.171 -11.036 25.444 1.00 65.00 396 GLU A C 1
ATOM 3222 O O . GLU A 1 396 ? -26.235 -10.576 25.875 1.00 65.00 396 GLU A O 1
ATOM 3227 N N . PHE A 1 397 ? -25.131 -12.231 24.842 1.00 56.44 397 PHE A N 1
ATOM 3228 C CA . PHE A 1 397 ? -26.291 -13.110 24.678 1.00 56.44 397 PHE A CA 1
ATOM 3229 C C . PHE A 1 397 ? -26.722 -13.753 26.004 1.00 56.44 397 PHE A C 1
ATOM 3231 O O . PHE A 1 397 ? -27.919 -13.798 26.310 1.00 56.44 397 PHE A O 1
ATOM 3238 N N . ASN A 1 398 ? -25.763 -14.216 26.812 1.00 59.34 398 ASN A N 1
ATOM 3239 C CA . ASN A 1 398 ? -26.029 -14.805 28.122 1.00 59.34 398 ASN A CA 1
ATOM 3240 C C . ASN A 1 398 ? -26.622 -13.777 29.089 1.00 59.34 398 ASN A C 1
ATOM 3242 O O . ASN A 1 398 ? -27.578 -14.114 29.785 1.00 59.34 398 ASN A O 1
ATOM 3246 N N . GLN A 1 399 ? -26.164 -12.524 29.055 1.00 59.78 399 GLN A N 1
ATOM 3247 C CA . GLN A 1 399 ? -26.683 -11.457 29.909 1.00 59.78 399 GLN A CA 1
ATOM 3248 C C . GLN A 1 399 ? -28.184 -11.197 29.664 1.00 59.78 399 GLN A C 1
ATOM 3250 O O . GLN A 1 399 ? -28.984 -11.211 30.603 1.00 59.78 399 GLN A O 1
ATOM 3255 N N . LYS A 1 400 ? -28.610 -11.070 28.395 1.00 56.19 400 LYS A N 1
ATOM 3256 C CA . LYS A 1 400 ? -30.038 -10.911 28.039 1.00 56.19 400 LYS A CA 1
ATOM 3257 C C . LYS A 1 400 ? -30.872 -12.153 28.353 1.00 56.19 400 LYS A C 1
ATOM 3259 O O . LYS A 1 400 ? -31.959 -12.042 28.917 1.00 56.19 400 LYS A O 1
ATOM 3264 N N . GLY A 1 401 ? -30.367 -13.343 28.018 1.00 56.50 401 GLY A N 1
ATOM 3265 C CA . GLY A 1 401 ? -31.071 -14.599 28.287 1.00 56.50 401 GLY A CA 1
ATOM 3266 C C . GLY A 1 401 ? -31.211 -14.908 29.783 1.00 56.50 401 GLY A C 1
ATOM 3267 O O . GLY A 1 401 ? -32.168 -15.566 30.197 1.00 56.50 401 GLY A O 1
ATOM 3268 N N . PHE A 1 402 ? -30.276 -14.435 30.608 1.00 64.12 402 PHE A N 1
ATOM 3269 C CA . PHE A 1 402 ? -30.312 -14.581 32.059 1.00 64.12 402 PHE A CA 1
ATOM 3270 C C . PHE A 1 402 ? -31.322 -13.624 32.706 1.00 64.12 402 PHE A C 1
ATOM 3272 O O . PHE A 1 402 ? -32.123 -14.063 33.535 1.00 64.12 402 PHE A O 1
ATOM 3279 N N . GLU A 1 403 ? -31.365 -12.360 32.272 1.00 63.56 403 GLU A N 1
ATOM 3280 C CA . GLU A 1 403 ? -32.381 -11.387 32.698 1.00 63.56 403 GLU A CA 1
ATOM 3281 C C . GLU A 1 403 ? -33.805 -11.859 32.383 1.00 63.56 403 GLU A C 1
ATOM 3283 O O . GLU A 1 403 ? -34.682 -11.822 33.249 1.00 63.56 403 GLU A O 1
ATOM 3288 N N . GLU A 1 404 ? -34.040 -12.365 31.170 1.00 65.00 404 GLU A N 1
ATOM 3289 C CA . GLU A 1 404 ? -35.351 -12.879 30.763 1.00 65.00 404 GLU A CA 1
ATOM 3290 C C . GLU A 1 404 ? -35.778 -14.096 31.597 1.00 65.00 404 GLU A C 1
ATOM 3292 O O . GLU A 1 404 ? -36.912 -14.139 32.081 1.00 65.00 404 GLU A O 1
ATOM 3297 N N . LYS A 1 405 ? -34.863 -15.045 31.852 1.00 65.75 405 LYS A N 1
ATOM 3298 C CA . LYS A 1 405 ? -35.126 -16.215 32.710 1.00 65.75 405 LYS A CA 1
ATOM 3299 C C . LYS A 1 405 ? -35.418 -15.829 34.159 1.00 65.75 405 LYS A C 1
ATOM 3301 O O . LYS A 1 405 ? -36.291 -16.437 34.781 1.00 65.75 405 LYS A O 1
ATOM 3306 N N . LEU A 1 406 ? -34.721 -14.830 34.702 1.00 68.31 406 LEU A N 1
ATOM 3307 C CA . LEU A 1 406 ? -34.980 -14.319 36.050 1.00 68.31 406 LEU A CA 1
ATOM 3308 C C . LEU A 1 406 ? -36.335 -13.618 36.134 1.00 68.31 406 LEU A C 1
ATOM 3310 O O . LEU A 1 406 ? -37.090 -13.876 37.068 1.00 68.31 406 LEU A O 1
ATOM 3314 N N . ILE A 1 407 ? -36.692 -12.796 35.143 1.00 70.62 407 ILE A N 1
ATOM 3315 C CA . ILE A 1 407 ? -38.010 -12.149 35.074 1.00 70.62 407 ILE A CA 1
ATOM 3316 C C . ILE A 1 407 ? -39.117 -13.196 34.948 1.00 70.62 407 ILE A C 1
ATOM 3318 O O . ILE A 1 407 ? -40.157 -13.070 35.592 1.00 70.62 407 ILE A O 1
ATOM 3322 N N . GLU A 1 408 ? -38.920 -14.240 34.148 1.00 71.88 408 GLU A N 1
ATOM 3323 C CA . GLU A 1 408 ? -39.899 -15.313 33.996 1.00 71.88 408 GLU A CA 1
ATOM 3324 C C . GLU A 1 408 ? -40.058 -16.127 35.289 1.00 71.88 408 GLU A C 1
ATOM 3326 O O . GLU A 1 408 ? -41.185 -16.374 35.731 1.00 71.88 408 GLU A O 1
ATOM 3331 N N . ALA A 1 409 ? -38.951 -16.458 35.962 1.00 71.56 409 ALA A N 1
ATOM 3332 C CA . ALA A 1 409 ? -38.970 -17.076 37.286 1.00 71.56 409 ALA A CA 1
ATOM 3333 C C . ALA A 1 409 ? -39.691 -16.185 38.315 1.00 71.56 409 ALA A C 1
ATOM 3335 O O . ALA A 1 409 ? -40.549 -16.666 39.057 1.00 71.56 409 ALA A O 1
ATOM 3336 N N . CYS A 1 410 ? -39.430 -14.878 38.295 1.00 76.88 410 CYS A N 1
ATOM 3337 C CA . CYS A 1 410 ? -40.091 -13.876 39.127 1.00 76.88 410 CYS A CA 1
ATOM 3338 C C . CYS A 1 410 ? -41.592 -13.753 38.847 1.00 76.88 410 CYS A C 1
ATOM 3340 O O . CYS A 1 410 ? -42.400 -13.718 39.775 1.00 76.88 410 CYS A O 1
ATOM 3342 N N . LYS A 1 411 ? -42.006 -13.744 37.577 1.00 79.12 411 LYS A N 1
ATOM 3343 C CA . LYS A 1 411 ? -43.424 -13.732 37.183 1.00 79.12 411 LYS A CA 1
ATOM 3344 C C . LYS A 1 411 ? -44.135 -15.007 37.619 1.00 79.12 411 LYS A C 1
ATOM 3346 O O . LYS A 1 411 ? -45.275 -14.945 38.085 1.00 79.12 411 LYS A O 1
ATOM 3351 N N . LYS A 1 412 ? -43.457 -16.153 37.527 1.00 78.69 412 LYS A N 1
ATOM 3352 C CA . LYS A 1 412 ? -43.958 -17.439 38.022 1.00 78.69 412 LYS A CA 1
ATOM 3353 C C . LYS A 1 412 ? -44.117 -17.425 39.543 1.00 78.69 412 LYS A C 1
ATOM 3355 O O . LYS A 1 412 ? -45.152 -17.857 40.045 1.00 78.69 412 LYS A O 1
ATOM 3360 N N . GLU A 1 413 ? -43.150 -16.863 40.264 1.00 75.50 413 GLU A N 1
ATOM 3361 C CA . GLU A 1 413 ? -43.202 -16.690 41.718 1.00 75.50 413 GLU A CA 1
ATOM 3362 C C . GLU A 1 413 ? -44.325 -15.731 42.154 1.00 75.50 413 GLU A C 1
ATOM 3364 O O . GLU A 1 413 ? -45.074 -16.020 43.091 1.00 75.50 413 GLU A O 1
ATOM 3369 N N . ALA A 1 414 ? -44.521 -14.630 41.424 1.00 76.06 414 ALA A N 1
ATOM 3370 C CA . ALA A 1 414 ? -45.638 -13.704 41.608 1.00 76.06 414 ALA A CA 1
ATOM 3371 C C . ALA A 1 414 ? -47.005 -14.326 41.268 1.00 76.06 414 ALA A C 1
ATOM 3373 O O . ALA A 1 414 ? -48.045 -13.843 41.722 1.00 76.06 414 ALA A O 1
ATOM 3374 N N . GLY A 1 415 ? -47.028 -15.383 40.454 1.00 67.06 415 GLY A N 1
ATOM 3375 C CA . GLY A 1 415 ? -48.224 -16.131 40.072 1.00 67.06 415 GLY A CA 1
ATOM 3376 C C . GLY A 1 415 ? -48.707 -17.154 41.103 1.00 67.06 415 GLY A C 1
ATOM 3377 O O . GLY A 1 415 ? -49.858 -17.581 41.010 1.00 67.06 415 GLY A O 1
ATOM 3378 N N . LYS A 1 416 ? -47.877 -17.545 42.080 1.00 73.94 416 LYS A N 1
ATOM 3379 C CA . LYS A 1 416 ? -48.258 -18.544 43.091 1.00 73.94 416 LYS A CA 1
ATOM 3380 C C . LYS A 1 416 ? -49.356 -18.010 44.020 1.00 73.94 416 LYS A C 1
ATOM 3382 O O . LYS A 1 416 ? -49.235 -16.928 44.594 1.00 73.94 416 LYS A O 1
ATOM 3387 N N . LYS A 1 417 ? -50.434 -18.785 44.169 1.00 59.44 417 LYS A N 1
ATOM 3388 C CA . LYS A 1 417 ? -51.582 -18.491 45.043 1.00 59.44 417 LYS A CA 1
ATOM 3389 C C . LYS A 1 417 ? -51.320 -18.946 46.484 1.00 59.44 417 LYS A C 1
ATOM 3391 O O . LYS A 1 417 ? -52.059 -19.756 47.030 1.00 59.44 417 LYS A O 1
ATOM 3396 N N . ASP A 1 418 ? -50.272 -18.427 47.111 1.00 59.44 418 ASP A N 1
ATOM 3397 C CA . ASP A 1 418 ? -49.869 -18.890 48.449 1.00 59.44 418 ASP A CA 1
ATOM 3398 C C . ASP A 1 418 ? -50.691 -18.251 49.596 1.00 59.44 418 ASP A C 1
ATOM 3400 O O . ASP A 1 418 ? -50.491 -18.586 50.761 1.00 59.44 418 ASP A O 1
ATOM 3404 N N . PHE A 1 419 ? -51.636 -17.345 49.293 1.00 60.53 419 PHE A N 1
ATOM 3405 C CA . PHE A 1 419 ? -52.244 -16.427 50.277 1.00 60.53 419 PHE A CA 1
ATOM 3406 C C . PHE A 1 419 ? -53.776 -16.536 50.431 1.00 60.53 419 PHE A C 1
ATOM 3408 O O . PHE A 1 419 ? -54.388 -15.675 51.058 1.00 60.53 419 PHE A O 1
ATOM 3415 N N . GLU A 1 420 ? -54.419 -17.580 49.893 1.00 51.78 420 GLU A N 1
ATOM 3416 C CA . GLU A 1 420 ? -55.884 -17.791 49.961 1.00 51.78 420 GLU A CA 1
ATOM 3417 C C . GLU A 1 420 ? -56.353 -18.500 51.260 1.00 51.78 420 GLU A C 1
ATOM 3419 O O . GLU A 1 420 ? -57.195 -19.394 51.215 1.00 51.78 420 GLU A O 1
ATOM 3424 N N . LYS A 1 421 ? -55.836 -18.136 52.446 1.00 53.28 421 LYS A N 1
ATOM 3425 C CA . LYS A 1 421 ? -56.464 -18.539 53.727 1.00 53.28 421 LYS A CA 1
ATOM 3426 C C . LYS A 1 421 ? -57.299 -17.387 54.291 1.00 53.28 421 LYS A C 1
ATOM 3428 O O . LYS A 1 421 ? -56.787 -16.305 54.543 1.00 53.28 421 LYS A O 1
ATOM 3433 N N . GLU A 1 422 ? -58.587 -17.638 54.517 1.00 47.41 422 GLU A N 1
ATOM 3434 C CA . GLU A 1 422 ? -59.624 -16.627 54.802 1.00 47.41 422 GLU A CA 1
ATOM 3435 C C . GLU A 1 422 ? -59.603 -15.993 56.212 1.00 47.41 422 GLU A C 1
ATOM 3437 O O . GLU A 1 422 ? -60.553 -15.312 56.581 1.00 47.41 422 GLU A O 1
ATOM 3442 N N . ASN A 1 423 ? -58.553 -16.152 57.025 1.00 53.09 423 ASN A N 1
ATOM 3443 C CA . ASN A 1 423 ? -58.511 -15.509 58.347 1.00 53.09 423 ASN A CA 1
ATOM 3444 C C . ASN A 1 423 ? -57.080 -15.190 58.795 1.00 53.09 423 ASN A C 1
ATOM 3446 O O . ASN A 1 423 ? -56.438 -15.972 59.496 1.00 53.09 423 ASN A O 1
ATOM 3450 N N . TYR A 1 424 ? -56.593 -14.011 58.408 1.00 58.94 424 TYR A N 1
ATOM 3451 C CA . TYR A 1 424 ? -55.371 -13.419 58.945 1.00 58.94 424 TYR A CA 1
ATOM 3452 C C . TYR A 1 424 ? -55.703 -12.178 59.792 1.00 58.94 424 TYR A C 1
ATOM 3454 O O . TYR A 1 424 ? -56.657 -11.450 59.518 1.00 58.94 424 TYR A O 1
ATOM 3462 N N . ASN A 1 425 ? -54.909 -11.942 60.841 1.00 60.88 425 ASN A N 1
ATOM 3463 C CA . ASN A 1 425 ? -54.970 -10.750 61.698 1.00 60.88 425 ASN A CA 1
ATOM 3464 C C . ASN A 1 425 ? -54.861 -9.458 60.848 1.00 60.88 425 ASN A C 1
ATOM 3466 O O . ASN A 1 425 ? -54.130 -9.419 59.859 1.00 60.88 425 ASN A O 1
ATOM 3470 N N . THR A 1 426 ? -55.545 -8.379 61.251 1.00 56.12 426 THR A N 1
ATOM 3471 C CA . THR A 1 426 ? -55.498 -7.042 60.626 1.00 56.12 426 THR A CA 1
ATOM 3472 C C . THR A 1 426 ? -54.081 -6.521 60.341 1.00 56.12 426 THR A C 1
ATOM 3474 O O . THR A 1 426 ? -53.883 -5.877 59.314 1.00 56.12 426 THR A O 1
ATOM 3477 N N . LYS A 1 427 ? -53.076 -6.845 61.171 1.00 54.97 427 LYS A N 1
ATOM 3478 C CA . LYS A 1 427 ? -51.655 -6.487 60.949 1.00 54.97 427 LYS A CA 1
ATOM 3479 C C . LYS A 1 427 ? -50.968 -7.325 59.852 1.00 54.97 427 LYS A C 1
ATOM 3481 O O . LYS A 1 427 ? -50.023 -6.856 59.225 1.00 54.97 427 LYS A O 1
ATOM 3486 N N . THR A 1 428 ? -51.443 -8.540 59.585 1.00 61.75 428 THR A N 1
ATOM 3487 C CA . THR A 1 428 ? -50.952 -9.430 58.515 1.00 61.75 428 THR A CA 1
ATOM 3488 C C . THR A 1 428 ? -51.571 -9.066 57.157 1.00 61.75 428 THR A C 1
ATOM 3490 O O . THR A 1 428 ? -50.938 -9.247 56.120 1.00 61.75 428 THR A O 1
ATOM 3493 N N . ASN A 1 429 ? -52.770 -8.470 57.161 1.00 63.25 429 ASN A N 1
ATOM 3494 C CA . ASN A 1 429 ? -53.475 -8.046 55.948 1.00 63.25 429 ASN A CA 1
ATOM 3495 C C . ASN A 1 429 ? -52.768 -6.904 55.195 1.00 63.25 429 ASN A C 1
ATOM 3497 O O . ASN A 1 429 ? -52.782 -6.909 53.969 1.00 63.25 429 ASN A O 1
ATOM 3501 N N . GLN A 1 430 ? -52.087 -5.977 55.884 1.00 65.75 430 GLN A N 1
ATOM 3502 C CA . GLN A 1 430 ? -51.269 -4.946 55.218 1.00 65.75 430 GLN A CA 1
ATOM 3503 C C . GLN A 1 430 ? -50.092 -5.550 54.434 1.00 65.75 430 GLN A C 1
ATOM 3505 O O . GLN A 1 430 ? -49.886 -5.197 53.278 1.00 65.75 430 GLN A O 1
ATOM 3510 N N . LEU A 1 431 ? -49.372 -6.516 55.021 1.00 68.50 431 LEU A N 1
ATOM 3511 C CA . LEU A 1 431 ? -48.299 -7.249 54.332 1.00 68.50 431 LEU A CA 1
ATOM 3512 C C . LEU A 1 431 ? -48.828 -8.027 53.120 1.00 68.50 431 LEU A C 1
ATOM 3514 O O . LEU A 1 431 ? -48.166 -8.082 52.090 1.00 68.50 431 LEU A O 1
ATOM 3518 N N . ILE A 1 432 ? -50.034 -8.592 53.220 1.00 72.25 432 ILE A N 1
ATOM 3519 C CA . ILE A 1 432 ? -50.695 -9.280 52.104 1.00 72.25 432 ILE A CA 1
ATOM 3520 C C . ILE A 1 432 ? -51.043 -8.298 50.972 1.00 72.25 432 ILE A C 1
ATOM 3522 O O . ILE A 1 432 ? -50.839 -8.633 49.806 1.00 72.25 432 ILE A O 1
ATOM 3526 N N . GLU A 1 433 ? -51.526 -7.090 51.277 1.00 69.69 433 GLU A N 1
ATOM 3527 C CA . GLU A 1 433 ? -51.799 -6.057 50.264 1.00 69.69 433 GLU A CA 1
ATOM 3528 C C . GLU A 1 433 ? -50.514 -5.527 49.605 1.00 69.69 433 GLU A C 1
ATOM 3530 O O . GLU A 1 433 ? -50.472 -5.383 48.383 1.00 69.69 433 GLU A O 1
ATOM 3535 N N . GLU A 1 434 ? -49.427 -5.337 50.361 1.00 71.38 434 GLU A N 1
ATOM 3536 C CA . GLU A 1 434 ? -48.110 -4.999 49.795 1.00 71.38 434 GLU A CA 1
ATOM 3537 C C . GLU A 1 434 ? -47.589 -6.115 48.872 1.00 71.38 434 GLU A C 1
ATOM 3539 O O . GLU A 1 434 ? -47.143 -5.845 47.755 1.00 71.38 434 GLU A O 1
ATOM 3544 N N . ILE A 1 435 ? -47.713 -7.384 49.280 1.00 77.56 435 ILE A N 1
ATOM 3545 C CA . ILE A 1 435 ? -47.351 -8.544 48.449 1.00 77.56 435 ILE A CA 1
ATOM 3546 C C . ILE A 1 435 ? -48.199 -8.590 47.172 1.00 77.56 435 ILE A C 1
ATOM 3548 O O . ILE A 1 435 ? -47.664 -8.867 46.099 1.00 77.56 435 ILE A O 1
ATOM 3552 N N . LYS A 1 436 ? -49.504 -8.288 47.241 1.00 76.12 436 LYS A N 1
ATOM 3553 C CA . LYS A 1 436 ? -50.371 -8.190 46.052 1.00 76.12 436 LYS A CA 1
ATOM 3554 C C . LYS A 1 436 ? -49.947 -7.045 45.134 1.00 76.12 436 LYS A C 1
ATOM 3556 O O . LYS A 1 436 ? -49.889 -7.242 43.919 1.00 76.12 436 LYS A O 1
ATOM 3561 N N . TYR A 1 437 ? -49.616 -5.883 45.696 1.00 77.12 437 TYR A N 1
ATOM 3562 C CA . TYR A 1 437 ? -49.132 -4.728 44.945 1.00 77.12 437 TYR A CA 1
ATOM 3563 C C . TYR A 1 437 ? -47.851 -5.066 44.175 1.00 77.12 437 TYR A C 1
ATOM 3565 O O . TYR A 1 437 ? -47.834 -4.953 42.945 1.00 77.12 437 TYR A O 1
ATOM 3573 N N . PHE A 1 438 ? -46.821 -5.579 44.859 1.00 76.69 438 PHE A N 1
ATOM 3574 C CA . PHE A 1 438 ? -45.557 -5.960 44.224 1.00 76.69 438 PHE A CA 1
ATOM 3575 C C . PHE A 1 438 ? -45.715 -7.157 43.275 1.00 76.69 438 PHE A C 1
ATOM 3577 O O . PHE A 1 438 ? -45.136 -7.144 42.193 1.00 76.69 438 PHE A O 1
ATOM 3584 N N . SER A 1 439 ? -46.581 -8.131 43.584 1.00 79.12 439 SER A N 1
ATOM 3585 C CA . SER A 1 439 ? -46.940 -9.227 42.665 1.00 79.12 439 SER A CA 1
ATOM 3586 C C . SER A 1 439 ? -47.566 -8.707 41.367 1.00 79.12 439 SER A C 1
ATOM 3588 O O . SER A 1 439 ? -47.221 -9.180 40.282 1.00 79.12 439 SER A O 1
ATOM 3590 N N . SER A 1 440 ? -48.449 -7.704 41.446 1.00 75.31 440 SER A N 1
ATOM 3591 C CA . SER A 1 440 ? -49.017 -7.060 40.255 1.00 75.31 440 SER A CA 1
ATOM 3592 C C . SER A 1 440 ? -47.952 -6.295 39.469 1.00 75.31 440 SER A C 1
ATOM 3594 O O . SER A 1 440 ? -47.921 -6.368 38.242 1.00 75.31 440 SER A O 1
ATOM 3596 N N . ARG A 1 441 ? -47.031 -5.623 40.171 1.00 76.00 441 ARG A N 1
ATOM 3597 C CA . ARG A 1 441 ? -45.965 -4.833 39.559 1.00 76.00 441 ARG A CA 1
ATOM 3598 C C . ARG A 1 441 ? -45.009 -5.737 38.783 1.00 76.00 441 ARG A C 1
ATOM 3600 O O . ARG A 1 441 ? -44.835 -5.506 37.598 1.00 76.00 441 ARG A O 1
ATOM 3607 N N . VAL A 1 442 ? -44.549 -6.845 39.373 1.00 82.25 442 VAL A N 1
ATOM 3608 C CA . VAL A 1 442 ? -43.726 -7.876 38.699 1.00 82.25 442 VAL A CA 1
ATOM 3609 C C . VAL A 1 442 ? -44.409 -8.463 37.457 1.00 82.25 442 VAL A C 1
ATOM 3611 O O . VAL A 1 442 ? -43.747 -8.766 36.465 1.00 82.25 442 VAL A O 1
ATOM 3614 N N . LYS A 1 443 ? -45.739 -8.633 37.476 1.00 79.75 443 LYS A N 1
ATOM 3615 C CA . LYS A 1 443 ? -46.496 -9.124 36.309 1.00 79.75 443 LYS A CA 1
ATOM 3616 C C . LYS A 1 443 ? -46.577 -8.090 35.184 1.00 79.75 443 LYS A C 1
ATOM 3618 O O . LYS A 1 443 ? -46.560 -8.481 34.017 1.00 79.75 443 LYS A O 1
ATOM 3623 N N . ASN A 1 444 ? -46.649 -6.809 35.540 1.00 74.31 444 ASN A N 1
ATOM 3624 C CA . ASN A 1 444 ? -46.927 -5.705 34.622 1.00 74.31 444 ASN A CA 1
ATOM 3625 C C . ASN A 1 444 ? -45.676 -4.957 34.140 1.00 74.31 444 ASN A C 1
ATOM 3627 O O . ASN A 1 444 ? -45.769 -4.210 33.170 1.00 74.31 444 ASN A O 1
ATOM 3631 N N . THR A 1 445 ? -44.522 -5.144 34.782 1.00 71.38 445 THR A N 1
ATOM 3632 C CA . THR A 1 445 ? -43.253 -4.516 34.394 1.00 71.38 445 THR A CA 1
ATOM 3633 C C . THR A 1 445 ? -42.266 -5.533 33.804 1.00 71.38 445 THR A C 1
ATOM 3635 O O . THR A 1 445 ? -42.397 -6.752 33.960 1.00 71.38 445 THR A O 1
ATOM 3638 N N . SER A 1 446 ? -41.291 -5.037 33.041 1.00 71.50 446 SER A N 1
ATOM 3639 C CA . SER A 1 446 ? -40.229 -5.816 32.387 1.00 71.50 446 SER A CA 1
ATOM 3640 C C . SER A 1 446 ? -38.858 -5.193 32.656 1.00 71.50 446 SER A C 1
ATOM 3642 O O . SER A 1 446 ? -38.773 -4.042 33.079 1.00 71.50 446 SER A O 1
ATOM 3644 N N . GLY A 1 447 ? -37.781 -5.939 32.405 1.00 66.25 447 GLY A N 1
ATOM 3645 C CA . GLY A 1 447 ? -36.412 -5.476 32.647 1.00 66.25 447 GLY A CA 1
ATOM 3646 C C . GLY A 1 447 ? -36.111 -5.246 34.133 1.00 66.25 447 GLY A C 1
ATOM 3647 O O . GLY A 1 447 ? -36.676 -5.905 35.011 1.00 66.25 447 GLY A O 1
ATOM 3648 N N . ARG A 1 448 ? -35.237 -4.274 34.417 1.00 62.50 448 ARG A N 1
ATOM 3649 C CA . ARG A 1 448 ? -34.737 -3.966 35.767 1.00 62.50 448 ARG A CA 1
ATOM 3650 C C . ARG A 1 448 ? -35.834 -3.576 36.765 1.00 62.50 448 ARG A C 1
ATOM 3652 O O . ARG A 1 448 ? -35.766 -3.980 37.920 1.00 62.50 448 ARG A O 1
ATOM 3659 N N . GLU A 1 449 ? -36.877 -2.865 36.333 1.00 65.88 449 GLU A N 1
ATOM 3660 C CA . GLU A 1 449 ? -38.017 -2.527 37.204 1.00 65.88 449 GLU A CA 1
ATOM 3661 C C . GLU A 1 449 ? -38.815 -3.764 37.642 1.00 65.88 449 GLU A C 1
ATOM 3663 O O . GLU A 1 449 ? -39.322 -3.813 38.764 1.00 65.88 449 GLU A O 1
ATOM 3668 N N . GLY A 1 450 ? -38.922 -4.775 36.772 1.00 71.31 450 GLY A N 1
ATOM 3669 C CA . GLY A 1 450 ? -39.541 -6.061 37.105 1.00 71.31 450 GLY A CA 1
ATOM 3670 C C . GLY A 1 450 ? -38.713 -6.864 38.106 1.00 71.31 450 GLY A C 1
ATOM 3671 O O . GLY A 1 450 ? -39.276 -7.458 39.025 1.00 71.31 450 GLY A O 1
ATOM 3672 N N . LEU A 1 451 ? -37.384 -6.831 37.973 1.00 70.19 451 LEU A N 1
ATOM 3673 C CA . LEU A 1 451 ? -36.458 -7.469 38.913 1.00 70.19 451 LEU A CA 1
ATOM 3674 C C . LEU A 1 451 ? -36.471 -6.776 40.283 1.00 70.19 451 LEU A C 1
ATOM 3676 O O . LEU A 1 451 ? -36.628 -7.455 41.291 1.00 70.19 451 LEU A O 1
ATOM 3680 N N . LEU A 1 452 ? -36.425 -5.440 40.335 1.00 69.69 452 LEU A N 1
ATOM 3681 C CA . LEU A 1 452 ? -36.534 -4.676 41.587 1.00 69.69 452 LEU A CA 1
ATOM 3682 C C . LEU A 1 452 ? -37.848 -4.966 42.322 1.00 69.69 452 LEU A C 1
ATOM 3684 O O . LEU A 1 452 ? -37.849 -5.262 43.516 1.00 69.69 452 LEU A O 1
ATOM 3688 N N . ALA A 1 453 ? -38.971 -4.960 41.597 1.00 74.62 453 ALA A N 1
ATOM 3689 C CA . ALA A 1 453 ? -40.263 -5.328 42.168 1.00 74.62 453 ALA A CA 1
ATOM 3690 C C . ALA A 1 453 ? -40.299 -6.792 42.651 1.00 74.62 453 ALA A C 1
ATOM 3692 O O . ALA A 1 453 ? -41.027 -7.109 43.591 1.00 74.62 453 ALA A O 1
ATOM 3693 N N . CYS A 1 454 ? -39.523 -7.683 42.027 1.00 79.31 454 CYS A N 1
ATOM 3694 C CA . CYS A 1 454 ? -39.428 -9.086 42.415 1.00 79.31 454 CYS A CA 1
ATOM 3695 C C . CYS A 1 454 ? -38.594 -9.289 43.680 1.00 79.31 454 CYS A C 1
ATOM 3697 O O . CYS A 1 454 ? -38.994 -10.069 44.542 1.00 79.31 454 CYS A O 1
ATOM 3699 N N . THR A 1 455 ? -37.490 -8.559 43.835 1.00 74.94 455 THR A N 1
ATOM 3700 C CA . THR A 1 455 ? -36.698 -8.556 45.072 1.00 74.94 455 THR A CA 1
ATOM 3701 C C . THR A 1 455 ? -37.564 -8.152 46.263 1.00 74.94 455 THR A C 1
ATOM 3703 O O . THR A 1 455 ? -37.618 -8.876 47.258 1.00 74.94 455 THR A O 1
ATOM 3706 N N . GLU A 1 456 ? -38.322 -7.061 46.122 1.00 76.56 456 GLU A N 1
ATOM 3707 C CA . GLU A 1 456 ? -39.283 -6.604 47.135 1.00 76.56 456 GLU A CA 1
ATOM 3708 C C . GLU A 1 456 ? -40.361 -7.659 47.411 1.00 76.56 456 GLU A C 1
ATOM 3710 O O . GLU A 1 456 ? -40.663 -7.973 48.562 1.00 76.56 456 GLU A O 1
ATOM 3715 N N . LEU A 1 457 ? -40.912 -8.282 46.364 1.00 80.88 457 LEU A N 1
ATOM 3716 C CA . LEU A 1 457 ? -41.900 -9.348 46.515 1.00 80.88 457 LEU A CA 1
ATOM 3717 C C . LEU A 1 457 ? -41.358 -10.535 47.329 1.00 80.88 457 LEU A C 1
ATOM 3719 O O . LEU A 1 457 ? -42.046 -11.011 48.232 1.00 80.88 457 LEU A O 1
ATOM 3723 N N . ILE A 1 458 ? -40.147 -11.012 47.023 1.00 77.44 458 ILE A N 1
ATOM 3724 C CA . ILE A 1 458 ? -39.512 -12.146 47.713 1.00 77.44 458 ILE A CA 1
ATOM 3725 C C . ILE A 1 458 ? -39.288 -11.806 49.191 1.00 77.44 458 ILE A C 1
ATOM 3727 O O . ILE A 1 458 ? -39.717 -12.567 50.058 1.00 77.44 458 ILE A O 1
ATOM 3731 N N . GLN A 1 459 ? -38.710 -10.641 49.493 1.00 74.88 459 GLN A N 1
ATOM 3732 C CA . GLN A 1 459 ? -38.463 -10.205 50.873 1.00 74.88 459 GLN A CA 1
ATOM 3733 C C . GLN A 1 459 ? -39.763 -10.091 51.684 1.00 74.88 459 GLN A C 1
ATOM 3735 O O . GLN A 1 459 ? -39.846 -10.557 52.823 1.00 74.88 459 GLN A O 1
ATOM 3740 N N . LYS A 1 460 ? -40.824 -9.530 51.091 1.00 76.38 460 LYS A N 1
ATOM 3741 C CA . LYS A 1 460 ? -42.133 -9.399 51.751 1.00 76.38 460 LYS A CA 1
ATOM 3742 C C . LYS A 1 460 ? -42.809 -10.756 51.969 1.00 76.38 460 LYS A C 1
ATOM 3744 O O . LYS A 1 460 ? -43.405 -10.968 53.026 1.00 76.38 460 LYS A O 1
ATOM 3749 N N . LYS A 1 461 ? -42.681 -11.700 51.026 1.00 75.31 461 LYS A N 1
ATOM 3750 C CA . LYS A 1 461 ? -43.161 -13.085 51.196 1.00 75.31 461 LYS A CA 1
ATOM 3751 C C . LYS A 1 461 ? -42.444 -13.815 52.336 1.00 75.31 461 LYS A C 1
ATOM 3753 O O . LYS A 1 461 ? -43.095 -14.548 53.085 1.00 75.31 461 LYS A O 1
ATOM 3758 N N . GLU A 1 462 ? -41.136 -13.623 52.495 1.00 72.69 462 GLU A N 1
ATOM 3759 C CA . GLU A 1 462 ? -40.376 -14.215 53.606 1.00 72.69 462 GLU A CA 1
ATOM 3760 C C . GLU A 1 462 ? -40.836 -13.668 54.958 1.00 72.69 462 GLU A C 1
ATOM 3762 O O . GLU A 1 462 ? -41.123 -14.448 55.868 1.00 72.69 462 GLU A O 1
ATOM 3767 N N . LEU A 1 463 ? -41.020 -12.347 55.051 1.00 67.44 463 LEU A N 1
ATOM 3768 C CA . LEU A 1 463 ? -41.565 -11.692 56.243 1.00 67.44 463 LEU A CA 1
ATOM 3769 C C . LEU A 1 463 ? -42.969 -12.202 56.594 1.00 67.44 463 LEU A C 1
ATOM 3771 O O . LEU A 1 463 ? -43.272 -12.416 57.767 1.00 67.44 463 LEU A O 1
ATOM 3775 N N . LEU A 1 464 ? -43.823 -12.446 55.595 1.00 72.56 464 LEU A N 1
ATOM 3776 C CA . LEU A 1 464 ? -45.146 -13.033 55.813 1.00 72.56 464 LEU A CA 1
ATOM 3777 C C . LEU A 1 464 ? -45.058 -14.497 56.272 1.00 72.56 464 LEU A C 1
ATOM 3779 O O . LEU A 1 464 ? -45.771 -14.894 57.190 1.00 72.56 464 LEU A O 1
ATOM 3783 N N . THR A 1 465 ? -44.166 -15.293 55.682 1.00 69.25 465 THR A N 1
ATOM 3784 C CA . THR A 1 465 ? -43.954 -16.699 56.066 1.00 69.25 465 THR A CA 1
ATOM 3785 C C . THR A 1 465 ? -43.459 -16.807 57.511 1.00 69.25 465 THR A C 1
ATOM 3787 O O . THR A 1 465 ? -43.936 -17.646 58.272 1.00 69.25 465 THR A O 1
ATOM 3790 N N . GLN A 1 466 ? -42.561 -15.912 57.927 1.00 63.72 466 GLN A N 1
ATOM 3791 C CA . GLN A 1 466 ? -42.119 -15.799 59.317 1.00 63.72 466 GLN A CA 1
ATOM 3792 C C . GLN A 1 466 ? -43.239 -15.320 60.248 1.00 63.72 466 GLN A C 1
ATOM 3794 O O . GLN A 1 466 ? -43.442 -15.929 61.294 1.00 63.72 466 GLN A O 1
ATOM 3799 N N . ALA A 1 467 ? -44.021 -14.308 59.859 1.00 63.47 467 ALA A N 1
ATOM 3800 C CA . ALA A 1 467 ? -45.158 -13.829 60.650 1.00 63.47 467 ALA A CA 1
ATOM 3801 C C . ALA A 1 467 ? -46.255 -14.896 60.847 1.00 63.47 467 ALA A C 1
ATOM 3803 O O . ALA A 1 467 ? -46.958 -14.869 61.856 1.00 63.47 467 ALA A O 1
ATOM 3804 N N . ILE A 1 468 ? -46.398 -15.830 59.897 1.00 66.44 468 ILE A N 1
ATOM 3805 C CA . ILE A 1 468 ? -47.316 -16.977 59.979 1.00 66.44 468 ILE A CA 1
ATOM 3806 C C . ILE A 1 468 ? -46.753 -18.090 60.880 1.00 66.44 468 ILE A C 1
ATOM 3808 O O . ILE A 1 468 ? -47.520 -18.711 61.614 1.00 66.44 468 ILE A O 1
ATOM 3812 N N . ASN A 1 469 ? -45.441 -18.348 60.829 1.00 62.41 469 ASN A N 1
ATOM 3813 C CA . ASN A 1 469 ? -44.814 -19.488 61.509 1.00 62.41 469 ASN A CA 1
ATOM 3814 C C . ASN A 1 469 ? -44.360 -19.190 62.950 1.00 62.41 469 ASN A C 1
ATOM 3816 O O . ASN A 1 469 ? -44.430 -20.081 63.793 1.00 62.41 469 ASN A O 1
ATOM 3820 N N . ASP A 1 470 ? -43.912 -17.967 63.248 1.00 59.41 470 ASP A N 1
ATOM 3821 C CA . ASP A 1 470 ? -43.497 -17.538 64.590 1.00 59.41 470 ASP A CA 1
ATOM 3822 C C . ASP A 1 470 ? -43.684 -16.019 64.763 1.00 59.41 470 ASP A C 1
ATOM 3824 O O . ASP A 1 470 ? -42.787 -15.200 64.540 1.00 59.41 470 ASP A O 1
ATOM 3828 N N . TYR A 1 471 ? -44.892 -15.632 65.181 1.00 61.66 471 TYR A N 1
ATOM 3829 C CA . TYR A 1 471 ? -45.260 -14.228 65.373 1.00 61.66 471 TYR A CA 1
ATOM 3830 C C . TYR A 1 471 ? -44.412 -13.524 66.452 1.00 61.66 471 TYR A C 1
ATOM 3832 O O . TYR A 1 471 ? -44.201 -12.313 66.376 1.00 61.66 471 TYR A O 1
ATOM 3840 N N . ASN A 1 472 ? -43.886 -14.258 67.441 1.00 56.62 472 ASN A N 1
ATOM 3841 C CA . ASN A 1 472 ? -43.059 -13.671 68.498 1.00 56.62 472 ASN A CA 1
ATOM 3842 C C . ASN A 1 472 ? -41.646 -13.334 67.996 1.00 56.62 472 ASN A C 1
ATOM 3844 O O . ASN A 1 472 ? -41.105 -12.302 68.394 1.00 56.62 472 ASN A O 1
ATOM 3848 N N . LEU A 1 473 ? -41.077 -14.150 67.102 1.00 56.16 473 LEU A N 1
ATOM 3849 C CA . LEU A 1 473 ? -39.803 -13.861 66.429 1.00 56.16 473 LEU A CA 1
ATOM 3850 C C . LEU A 1 473 ? -39.932 -12.670 65.461 1.00 56.16 473 LEU A C 1
ATOM 3852 O O . LEU A 1 473 ? -39.064 -11.798 65.421 1.00 56.16 473 LEU A O 1
ATOM 3856 N N . PHE A 1 474 ? -41.055 -12.577 64.743 1.00 62.94 474 PHE A N 1
ATOM 3857 C CA . PHE A 1 474 ? -41.387 -11.414 63.911 1.00 62.94 474 PHE A CA 1
ATOM 3858 C C . PHE A 1 474 ? -41.532 -10.123 64.741 1.00 62.94 474 PHE A C 1
ATOM 3860 O O . PHE A 1 474 ? -40.993 -9.080 64.361 1.00 62.94 474 PHE A O 1
ATOM 3867 N N . GLU A 1 475 ? -42.200 -10.172 65.904 1.00 57.84 475 GLU A N 1
ATOM 3868 C CA . GLU A 1 475 ? -42.254 -9.024 66.823 1.00 57.84 475 GLU A CA 1
ATOM 3869 C C . GLU A 1 475 ? -40.889 -8.688 67.440 1.00 57.84 475 GLU A C 1
ATOM 3871 O O . GLU A 1 475 ? -40.593 -7.505 67.612 1.00 57.84 475 GLU A O 1
ATOM 3876 N N . SER A 1 476 ? -40.032 -9.670 67.749 1.00 57.22 476 SER A N 1
ATOM 3877 C CA . SER A 1 476 ? -38.701 -9.388 68.305 1.00 57.22 476 SER A CA 1
ATOM 3878 C C . SER A 1 476 ? -37.781 -8.717 67.285 1.00 57.22 476 SER A C 1
ATOM 3880 O O . SER A 1 476 ? -37.077 -7.777 67.644 1.00 57.22 476 SER A O 1
ATOM 3882 N N . GLN A 1 477 ? -37.834 -9.129 66.015 1.00 58.66 477 GLN A N 1
ATOM 3883 C CA . GLN A 1 477 ? -37.078 -8.499 64.929 1.00 58.66 477 GLN A CA 1
ATOM 3884 C C . GLN A 1 477 ? -37.612 -7.103 64.590 1.00 58.66 477 GLN A C 1
ATOM 3886 O O . GLN A 1 477 ? -36.822 -6.177 64.440 1.00 58.66 477 GLN A O 1
ATOM 3891 N N . LYS A 1 478 ? -38.938 -6.885 64.572 1.00 60.91 478 LYS A N 1
ATOM 3892 C CA . LYS A 1 478 ? -39.492 -5.521 64.457 1.00 60.91 478 LYS A CA 1
ATOM 3893 C C . LYS A 1 478 ? -39.100 -4.626 65.632 1.00 60.91 478 LYS A C 1
ATOM 3895 O O . LYS A 1 478 ? -38.930 -3.425 65.441 1.00 60.91 478 LYS A O 1
ATOM 3900 N N . LYS A 1 479 ? -38.929 -5.192 66.831 1.00 60.44 479 LYS A N 1
ATOM 3901 C CA . LYS A 1 479 ? -38.427 -4.471 68.008 1.00 60.44 479 LYS A CA 1
ATOM 3902 C C . LYS A 1 479 ? -36.958 -4.083 67.884 1.00 60.44 479 LYS A C 1
ATOM 3904 O O . LYS A 1 479 ? -36.603 -3.016 68.372 1.00 60.44 479 LYS A O 1
ATOM 3909 N N . GLU A 1 480 ? -36.125 -4.914 67.261 1.00 61.44 480 GLU A N 1
ATOM 3910 C CA . GLU A 1 480 ? -34.742 -4.545 66.934 1.00 61.44 480 GLU A CA 1
ATOM 3911 C C . GLU A 1 480 ? -34.682 -3.497 65.825 1.00 61.44 480 GLU A C 1
ATOM 3913 O O . GLU A 1 480 ? -34.081 -2.456 66.040 1.00 61.44 480 GLU A O 1
ATOM 3918 N N . VAL A 1 481 ? -35.421 -3.665 64.725 1.00 62.50 481 VAL A N 1
ATOM 3919 C CA . VAL A 1 481 ? -35.480 -2.665 63.639 1.00 62.50 481 VAL A CA 1
ATOM 3920 C C . VAL A 1 481 ? -35.986 -1.304 64.141 1.00 62.50 481 VAL A C 1
ATOM 3922 O O . VAL A 1 481 ? -35.462 -0.262 63.756 1.00 62.50 481 VAL A O 1
ATOM 3925 N N . ALA A 1 482 ? -36.972 -1.291 65.046 1.00 65.56 482 ALA A N 1
ATOM 3926 C CA . ALA A 1 482 ? -37.444 -0.068 65.700 1.00 65.56 482 ALA A CA 1
ATOM 3927 C C . ALA A 1 482 ? -36.362 0.591 66.572 1.00 65.56 482 ALA A C 1
ATOM 3929 O O . ALA A 1 482 ? -36.275 1.816 66.616 1.00 65.56 482 ALA A O 1
ATOM 3930 N N . LYS A 1 483 ? -35.541 -0.210 67.265 1.00 70.75 483 LYS A N 1
ATOM 3931 C CA . LYS A 1 483 ? -34.409 0.288 68.056 1.00 70.75 483 LYS A CA 1
ATOM 3932 C C . LYS A 1 483 ? -33.296 0.821 67.163 1.00 70.75 483 LYS A C 1
ATOM 3934 O O . LYS A 1 483 ? -32.798 1.902 67.443 1.00 70.75 483 LYS A O 1
ATOM 3939 N N . ASP A 1 484 ? -32.948 0.115 66.095 1.00 71.69 484 ASP A N 1
ATOM 3940 C CA . ASP A 1 484 ? -31.890 0.516 65.165 1.00 71.69 484 ASP A CA 1
ATOM 3941 C C . ASP A 1 484 ? -32.247 1.817 64.441 1.00 71.69 484 ASP A C 1
ATOM 3943 O O . ASP A 1 484 ? -31.418 2.721 64.345 1.00 71.69 484 ASP A O 1
ATOM 3947 N N . CYS A 1 485 ? -33.505 1.962 64.014 1.00 79.12 485 CYS A N 1
ATOM 3948 C CA . CYS A 1 485 ? -34.004 3.208 63.440 1.00 79.12 485 CYS A CA 1
ATOM 3949 C C . CYS A 1 485 ? -33.963 4.365 64.456 1.00 79.12 485 CYS A C 1
ATOM 3951 O O . CYS A 1 485 ? -33.527 5.467 64.119 1.00 79.12 485 CYS A O 1
ATOM 3953 N N . LEU A 1 486 ? -34.342 4.131 65.718 1.00 79.69 486 LEU A N 1
ATOM 3954 C CA . LEU A 1 486 ? -34.248 5.167 66.749 1.00 79.69 486 LEU A CA 1
ATOM 3955 C C . LEU A 1 486 ? -32.784 5.558 67.014 1.00 79.69 486 LEU A C 1
ATOM 3957 O O . LEU A 1 486 ? -32.476 6.742 67.068 1.00 79.69 486 LEU A O 1
ATOM 3961 N N . ILE A 1 487 ? -31.877 4.579 67.095 1.00 79.25 487 ILE A N 1
ATOM 3962 C CA . ILE A 1 487 ? -30.431 4.791 67.272 1.00 79.25 487 ILE A CA 1
ATOM 3963 C C . ILE A 1 487 ? -29.844 5.598 66.104 1.00 79.25 487 ILE A C 1
ATOM 3965 O O . ILE A 1 487 ? -29.037 6.499 66.339 1.00 79.25 487 ILE A O 1
ATOM 3969 N N . PHE A 1 488 ? -30.253 5.309 64.862 1.00 82.38 488 PHE A N 1
ATOM 3970 C CA . PHE A 1 488 ? -29.893 6.100 63.681 1.00 82.38 488 PHE A CA 1
ATOM 3971 C C . PHE A 1 488 ? -30.291 7.566 63.873 1.00 82.38 488 PHE A C 1
ATOM 3973 O O . PHE A 1 488 ? -29.451 8.462 63.776 1.00 82.38 488 PHE A O 1
ATOM 3980 N N . ILE A 1 489 ? -31.573 7.811 64.166 1.00 81.56 489 ILE A N 1
ATOM 3981 C CA . ILE A 1 489 ? -32.128 9.165 64.267 1.00 81.56 489 ILE A CA 1
ATOM 3982 C C . ILE A 1 489 ? -31.470 9.918 65.430 1.00 81.56 489 ILE A C 1
ATOM 3984 O O . ILE A 1 489 ? -31.076 11.070 65.263 1.00 81.56 489 ILE A O 1
ATOM 3988 N N . GLU A 1 490 ? -31.276 9.263 66.579 1.00 81.31 490 GLU A N 1
ATOM 3989 C CA . GLU A 1 490 ? -30.612 9.845 67.749 1.00 81.31 490 GLU A CA 1
ATOM 3990 C C . GLU A 1 490 ? -29.171 10.271 67.450 1.00 81.31 490 GLU A C 1
ATOM 3992 O O . GLU A 1 490 ? -28.787 11.387 67.798 1.00 81.31 490 GLU A O 1
ATOM 3997 N N . LYS A 1 491 ? -28.375 9.427 66.782 1.00 80.06 491 LYS A N 1
ATOM 3998 C CA . LYS A 1 491 ? -26.995 9.773 66.394 1.00 80.06 491 LYS A CA 1
ATOM 3999 C C . LYS A 1 491 ? -26.943 10.944 65.419 1.00 80.06 491 LYS A C 1
ATOM 4001 O O . LYS A 1 491 ? -26.064 11.797 65.520 1.00 80.06 491 LYS A O 1
ATOM 4006 N N . ILE A 1 492 ? -27.885 11.006 64.485 1.00 82.69 492 ILE A N 1
ATOM 4007 C CA . ILE A 1 492 ? -27.941 12.089 63.509 1.00 82.69 492 ILE A CA 1
ATOM 4008 C C . ILE A 1 492 ? -28.352 13.412 64.178 1.00 82.69 492 ILE A C 1
ATOM 4010 O O . ILE A 1 492 ? -27.658 14.407 64.005 1.00 82.69 492 ILE A O 1
ATOM 4014 N N . PHE A 1 493 ? -29.370 13.431 65.044 1.00 81.69 493 PHE A N 1
ATOM 4015 C CA . PHE A 1 493 ? -29.756 14.642 65.791 1.00 81.69 493 PHE A CA 1
ATOM 4016 C C . PHE A 1 493 ? -28.728 15.102 66.842 1.00 81.69 493 PHE A C 1
ATOM 4018 O O . PHE A 1 493 ? -28.803 16.235 67.316 1.00 81.69 493 PHE A O 1
ATOM 4025 N N . GLN A 1 494 ? -27.766 14.254 67.225 1.00 79.62 494 GLN A N 1
ATOM 4026 C CA . GLN A 1 494 ? -26.616 14.667 68.044 1.00 79.62 494 GLN A CA 1
ATOM 4027 C C . GLN A 1 494 ? -25.608 15.524 67.267 1.00 79.62 494 GLN A C 1
ATOM 4029 O O . GLN A 1 494 ? -24.798 16.214 67.884 1.00 79.62 494 GLN A O 1
ATOM 4034 N N . THR A 1 495 ? -25.636 15.461 65.935 1.00 71.62 495 THR A N 1
ATOM 4035 C CA . THR A 1 495 ? -24.617 16.055 65.055 1.00 71.62 495 THR A CA 1
ATOM 4036 C C . THR A 1 495 ? -25.190 17.111 64.116 1.00 71.62 495 THR A C 1
ATOM 4038 O O . THR A 1 495 ? -24.511 18.088 63.816 1.00 71.62 495 THR A O 1
ATOM 4041 N N . GLU A 1 496 ? -26.458 16.972 63.733 1.00 77.88 496 GLU A N 1
ATOM 4042 C CA . GLU A 1 496 ? -27.155 17.817 62.768 1.00 77.88 496 GLU A CA 1
ATOM 4043 C C . GLU A 1 496 ? -28.462 18.360 63.361 1.00 77.88 496 GLU A C 1
ATOM 4045 O O . GLU A 1 496 ? -29.130 17.699 64.160 1.00 77.88 496 GLU A O 1
ATOM 4050 N N . ASN A 1 497 ? -28.859 19.573 62.969 1.00 76.00 497 ASN A N 1
ATOM 4051 C CA . ASN A 1 497 ? -30.046 20.233 63.514 1.00 76.00 497 ASN A CA 1
ATOM 4052 C C . ASN A 1 497 ? -31.138 20.404 62.451 1.00 76.00 497 ASN A C 1
ATOM 4054 O O . ASN A 1 497 ? -31.167 21.398 61.726 1.00 76.00 497 ASN A O 1
ATOM 4058 N N . PHE A 1 498 ? -32.083 19.466 62.408 1.00 81.69 498 PHE A N 1
ATOM 4059 C CA . PHE A 1 498 ? -33.253 19.546 61.531 1.00 81.69 498 PHE A CA 1
ATOM 4060 C C . PHE A 1 498 ? -34.415 20.223 62.256 1.00 81.69 498 PHE A C 1
ATOM 4062 O O . PHE A 1 498 ? -35.212 19.561 62.924 1.00 81.69 498 PHE A O 1
ATOM 4069 N N . TYR A 1 499 ? -34.524 21.548 62.130 1.00 74.69 499 TYR A N 1
ATOM 4070 C CA . TYR A 1 499 ? -35.555 22.338 62.820 1.00 74.69 499 TYR A CA 1
ATOM 4071 C C . TYR A 1 499 ? -36.980 21.811 62.571 1.00 74.69 499 TYR A C 1
ATOM 4073 O O . TYR A 1 499 ? -37.770 21.702 63.506 1.00 74.69 499 TYR A O 1
ATOM 4081 N N . GLU A 1 500 ? -37.282 21.416 61.333 1.00 75.06 500 GLU A N 1
ATOM 4082 C CA . GLU A 1 500 ? -38.605 20.928 60.919 1.00 75.06 500 GLU A CA 1
ATOM 4083 C C . GLU A 1 500 ? -38.910 19.504 61.412 1.00 75.06 500 GLU A C 1
ATOM 4085 O O . GLU A 1 500 ? -40.064 19.176 61.670 1.00 75.06 500 GLU A O 1
ATOM 4090 N N . LEU A 1 501 ? -37.885 18.664 61.592 1.00 83.75 501 LEU A N 1
ATOM 4091 C CA . LEU A 1 501 ? -38.041 17.264 62.013 1.00 83.75 501 LEU A CA 1
ATOM 4092 C C . LEU A 1 501 ? -37.909 17.081 63.527 1.00 83.75 501 LEU A C 1
ATOM 4094 O O . LEU A 1 501 ? -38.238 16.018 64.047 1.00 83.75 501 LEU A O 1
ATOM 4098 N N . LYS A 1 502 ? -37.444 18.110 64.245 1.00 78.94 502 LYS A N 1
ATOM 4099 C CA . LYS A 1 502 ? -37.199 18.060 65.689 1.00 78.94 502 LYS A CA 1
ATOM 4100 C C . LYS A 1 502 ? -38.462 17.734 66.485 1.00 78.94 502 LYS A C 1
ATOM 4102 O O . LYS A 1 502 ? -38.399 16.929 67.404 1.00 78.94 502 LYS A O 1
ATOM 4107 N N . ILE A 1 503 ? -39.601 18.321 66.115 1.00 78.94 503 ILE A N 1
ATOM 4108 C CA . ILE A 1 503 ? -40.888 18.057 66.779 1.00 78.94 503 ILE A CA 1
ATOM 4109 C C . ILE A 1 503 ? -41.321 16.603 66.536 1.00 78.94 503 ILE A C 1
ATOM 4111 O O . ILE A 1 503 ? -41.638 15.895 67.485 1.00 78.94 503 ILE A O 1
ATOM 4115 N N . GLU A 1 504 ? -41.257 16.129 65.285 1.00 81.12 504 GLU A N 1
ATOM 4116 C CA . GLU A 1 504 ? -41.612 14.745 64.930 1.00 81.12 504 GLU A CA 1
ATOM 4117 C C . GLU A 1 504 ? -40.711 13.712 65.637 1.00 81.12 504 GLU A C 1
ATOM 4119 O O . GLU A 1 504 ? -41.185 12.643 66.029 1.00 81.12 504 GLU A O 1
ATOM 4124 N N . TYR A 1 505 ? -39.425 14.032 65.816 1.00 84.06 505 TYR A N 1
ATOM 4125 C CA . TYR A 1 505 ? -38.456 13.203 66.533 1.00 84.06 505 TYR A CA 1
ATOM 4126 C C . TYR A 1 505 ? -38.695 13.172 68.047 1.00 84.06 505 TYR A C 1
ATOM 4128 O O . TYR A 1 505 ? -38.704 12.081 68.612 1.00 84.06 505 TYR A O 1
ATOM 4136 N N . GLU A 1 506 ? -38.920 14.313 68.708 1.00 80.50 506 GLU A N 1
ATOM 4137 C CA . GLU A 1 506 ? -39.219 14.327 70.150 1.00 80.50 506 GLU A CA 1
ATOM 4138 C C . GLU A 1 506 ? -40.532 13.577 70.442 1.00 80.50 506 GLU A C 1
ATOM 4140 O O . GLU A 1 506 ? -40.584 12.762 71.361 1.00 80.50 506 GLU A O 1
ATOM 4145 N N . GLU A 1 507 ? -41.552 13.721 69.585 1.00 80.38 507 GLU A N 1
ATOM 4146 C CA . GLU A 1 507 ? -42.781 12.917 69.666 1.00 80.38 507 GLU A CA 1
ATOM 4147 C C . GLU A 1 507 ? -42.520 11.409 69.510 1.00 80.38 507 GLU A C 1
ATOM 4149 O O . GLU A 1 507 ? -43.142 10.590 70.191 1.00 80.38 507 GLU A O 1
ATOM 4154 N N . LEU A 1 508 ? -41.622 11.016 68.598 1.00 82.75 508 LEU A N 1
ATOM 4155 C CA . LEU A 1 508 ? -41.229 9.617 68.421 1.00 82.75 508 LEU A CA 1
ATOM 4156 C C . LEU A 1 508 ? -40.465 9.103 69.652 1.00 82.75 508 LEU A C 1
ATOM 4158 O O . LEU A 1 508 ? -40.715 7.990 70.110 1.00 82.75 508 LEU A O 1
ATOM 4162 N N . LYS A 1 509 ? -39.571 9.915 70.219 1.00 80.38 509 LYS A N 1
ATOM 4163 C CA . LYS A 1 509 ? -38.736 9.565 71.373 1.00 80.38 509 LYS A CA 1
ATOM 4164 C C . LYS A 1 509 ? -39.537 9.422 72.669 1.00 80.38 509 LYS A C 1
ATOM 4166 O O . LYS A 1 509 ? -39.249 8.532 73.468 1.00 80.38 509 LYS A O 1
ATOM 4171 N N . GLU A 1 510 ? -40.549 10.265 72.872 1.00 79.62 510 GLU A N 1
ATOM 4172 C CA . GLU A 1 510 ? -41.462 10.183 74.020 1.00 79.62 510 GLU A CA 1
ATOM 4173 C C . GLU A 1 510 ? -42.429 8.989 73.924 1.00 79.62 510 GLU A C 1
ATOM 4175 O O . GLU A 1 510 ? -42.927 8.498 74.944 1.00 79.62 510 GLU A O 1
ATOM 4180 N N . SER A 1 511 ? -42.677 8.471 72.717 1.00 73.69 511 SER A N 1
ATOM 4181 C CA . SER A 1 511 ? -43.541 7.307 72.521 1.00 73.69 511 SER A CA 1
ATOM 4182 C C . SER A 1 511 ? -42.852 6.003 72.966 1.00 73.69 511 SER A C 1
ATOM 4184 O O . SER A 1 511 ? -41.876 5.542 72.380 1.00 73.69 511 SER A O 1
ATOM 4186 N N . GLN A 1 512 ? -43.348 5.372 74.039 1.00 66.75 512 GLN A N 1
ATOM 4187 C CA . GLN A 1 512 ? -42.821 4.079 74.500 1.00 66.75 512 GLN A CA 1
ATOM 4188 C C . GLN A 1 512 ? -43.157 2.963 73.498 1.00 66.75 512 GLN A C 1
ATOM 4190 O O . GLN A 1 512 ? -44.309 2.838 73.092 1.00 66.75 512 GLN A O 1
ATOM 4195 N N . ILE A 1 513 ? -42.187 2.107 73.146 1.00 68.88 513 ILE A N 1
ATOM 4196 C CA . ILE A 1 513 ? -42.406 0.955 72.249 1.00 68.88 513 ILE A CA 1
ATOM 4197 C C . ILE A 1 513 ? -43.240 -0.119 72.975 1.00 68.88 513 ILE A C 1
ATOM 4199 O O . ILE A 1 513 ? -42.701 -0.931 73.736 1.00 68.88 513 ILE A O 1
ATOM 4203 N N . THR A 1 514 ? -44.550 -0.155 72.723 1.00 66.94 514 THR A N 1
ATOM 4204 C CA . THR A 1 514 ? -45.488 -1.178 73.218 1.00 66.94 514 THR A CA 1
ATOM 4205 C C . THR A 1 514 ? -45.902 -2.146 72.104 1.00 66.94 514 THR A C 1
ATOM 4207 O O . THR A 1 514 ? -45.663 -1.913 70.918 1.00 66.94 514 THR A O 1
ATOM 4210 N N . LYS A 1 515 ? -46.529 -3.276 72.465 1.00 56.31 515 LYS A N 1
ATOM 4211 C CA . LYS A 1 515 ? -47.051 -4.238 71.474 1.00 56.31 515 LYS A CA 1
ATOM 4212 C C . LYS A 1 515 ? -48.165 -3.641 70.605 1.00 56.31 515 LYS A C 1
ATOM 4214 O O . LYS A 1 515 ? -48.293 -3.999 69.430 1.00 56.31 515 LYS A O 1
ATOM 4219 N N . GLU A 1 516 ? -48.977 -2.731 71.147 1.00 55.56 516 GLU A N 1
ATOM 4220 C CA . GLU A 1 516 ? -50.053 -2.110 70.374 1.00 55.56 516 GLU A CA 1
ATOM 4221 C C . GLU A 1 516 ? -49.5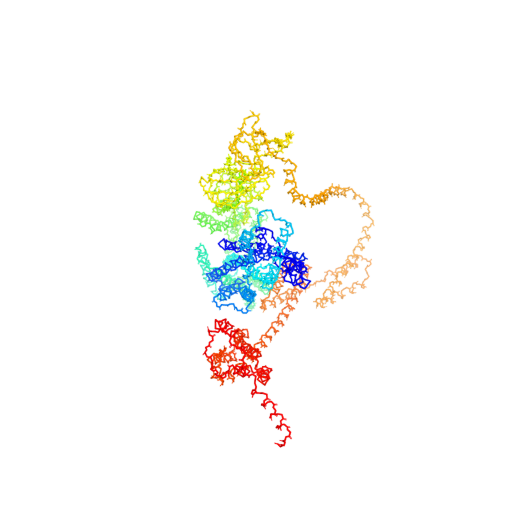24 -1.112 69.331 1.00 55.56 516 GLU A C 1
ATOM 4223 O O . GLU A 1 516 ? -49.975 -1.179 68.185 1.00 55.56 516 GLU A O 1
ATOM 4228 N N . ASN A 1 517 ? -48.532 -0.274 69.671 1.00 64.75 517 ASN A N 1
ATOM 4229 C CA . ASN A 1 517 ? -48.085 0.858 68.840 1.00 64.75 517 ASN A CA 1
ATOM 4230 C C . ASN A 1 517 ? -46.838 0.601 67.962 1.00 64.75 517 ASN A C 1
ATOM 4232 O O . ASN A 1 517 ? -46.490 1.442 67.137 1.00 64.75 517 ASN A O 1
ATOM 4236 N N . MET A 1 518 ? -46.187 -0.563 68.073 1.00 65.31 518 MET A N 1
ATOM 4237 C CA . MET A 1 518 ? -44.931 -0.878 67.367 1.00 65.31 518 MET A CA 1
ATOM 4238 C C . MET A 1 518 ? -44.980 -0.686 65.840 1.00 65.31 518 MET A C 1
ATOM 4240 O O . MET A 1 518 ? -43.994 -0.264 65.241 1.00 65.31 518 MET A O 1
ATOM 4244 N N . GLY A 1 519 ? -46.102 -1.003 65.187 1.00 61.91 519 GLY A N 1
ATOM 4245 C CA . GLY A 1 519 ? -46.233 -0.833 63.734 1.00 61.91 519 GLY A CA 1
ATOM 4246 C C . GLY A 1 519 ? -46.198 0.636 63.310 1.00 61.91 519 GLY A C 1
ATOM 4247 O O . GLY A 1 519 ? -45.484 0.993 62.379 1.00 61.91 519 GLY A O 1
ATOM 4248 N N . GLU A 1 520 ? -46.926 1.480 64.035 1.00 67.94 520 GLU A N 1
ATOM 4249 C CA . GLU A 1 520 ? -46.997 2.922 63.801 1.00 67.94 520 GLU A CA 1
ATOM 4250 C C . GLU A 1 520 ? -45.679 3.612 64.180 1.00 67.94 520 GLU A C 1
ATOM 4252 O O . GLU A 1 520 ? -45.199 4.470 63.442 1.00 67.94 520 GLU A O 1
ATOM 4257 N N . PHE A 1 521 ? -45.029 3.145 65.252 1.00 76.19 521 PHE A N 1
ATOM 4258 C CA . PHE A 1 521 ? -43.693 3.581 65.657 1.00 76.19 521 PHE A CA 1
ATOM 4259 C C . PHE A 1 521 ? -42.650 3.345 64.557 1.00 76.19 521 PHE A C 1
ATOM 4261 O O . PHE A 1 521 ? -41.929 4.268 64.191 1.00 76.19 521 PHE A O 1
ATOM 4268 N N . VAL A 1 522 ? -42.586 2.135 63.982 1.00 70.62 522 VAL A N 1
ATOM 4269 C CA . VAL A 1 522 ? -41.635 1.812 62.899 1.00 70.62 522 VAL A CA 1
ATOM 4270 C C . VAL A 1 522 ? -41.908 2.651 61.649 1.00 70.62 522 VAL A C 1
ATOM 4272 O O . VAL A 1 522 ? -40.966 3.134 61.030 1.00 70.62 522 VAL A O 1
ATOM 4275 N N . ILE A 1 523 ? -43.178 2.870 61.290 1.00 71.94 523 ILE A N 1
ATOM 4276 C CA . ILE A 1 523 ? -43.548 3.712 60.140 1.00 71.94 523 ILE A CA 1
ATOM 4277 C C . ILE A 1 523 ? -43.108 5.163 60.368 1.00 71.94 523 ILE A C 1
ATOM 4279 O O . ILE A 1 523 ? -42.476 5.753 59.490 1.00 71.94 523 ILE A O 1
ATOM 4283 N N . LYS A 1 524 ? -43.402 5.733 61.544 1.00 77.31 524 LYS A N 1
ATOM 4284 C CA . LYS A 1 524 ? -43.034 7.114 61.885 1.00 77.31 524 LYS A CA 1
ATOM 4285 C C . LYS A 1 524 ? -41.513 7.278 61.970 1.00 77.31 524 LYS A C 1
ATOM 4287 O O . LYS A 1 524 ? -40.980 8.234 61.416 1.00 77.31 524 LYS A O 1
ATOM 4292 N N . CYS A 1 525 ? -40.815 6.304 62.556 1.00 81.44 525 CYS A N 1
ATOM 4293 C CA . CYS A 1 525 ? -39.357 6.263 62.611 1.00 81.44 525 CYS A CA 1
ATOM 4294 C C . CYS A 1 525 ? -38.733 6.222 61.208 1.00 81.44 525 CYS A C 1
ATOM 4296 O O . CYS A 1 525 ? -37.954 7.105 60.860 1.00 81.44 525 CYS A O 1
ATOM 4298 N N . ASN A 1 526 ? -39.144 5.279 60.355 1.00 76.06 526 ASN A N 1
ATOM 4299 C CA . ASN A 1 526 ? -38.626 5.175 58.988 1.00 76.06 526 ASN A CA 1
ATOM 4300 C C . ASN A 1 526 ? -38.934 6.433 58.164 1.00 76.06 526 ASN A C 1
ATOM 4302 O O . ASN A 1 526 ? -38.088 6.889 57.406 1.00 76.06 526 ASN A O 1
ATOM 4306 N N . SER A 1 527 ? -40.115 7.034 58.340 1.00 81.56 527 SER A N 1
ATOM 4307 C CA . SER A 1 527 ? -40.464 8.306 57.696 1.00 81.56 527 SER A CA 1
ATOM 4308 C C . SER A 1 527 ? -39.501 9.430 58.095 1.00 81.56 527 SER A C 1
ATOM 4310 O O . SER A 1 527 ? -39.021 10.160 57.230 1.00 81.56 527 SER A O 1
ATOM 4312 N N . ILE A 1 528 ? -39.194 9.574 59.388 1.00 81.75 528 ILE A N 1
ATOM 4313 C CA . ILE A 1 528 ? -38.233 10.577 59.872 1.00 81.75 528 ILE A CA 1
ATOM 4314 C C . ILE A 1 528 ? -36.828 10.266 59.339 1.00 81.75 528 ILE A C 1
ATOM 4316 O O . ILE A 1 528 ? -36.162 11.163 58.828 1.00 81.75 528 ILE A O 1
ATOM 4320 N N . GLN A 1 529 ? -36.400 9.002 59.379 1.00 82.06 529 GLN A N 1
ATOM 4321 C CA . GLN A 1 529 ? -35.119 8.556 58.829 1.00 82.06 529 GLN A CA 1
ATOM 4322 C C . GLN A 1 529 ? -34.982 8.873 57.329 1.00 82.06 529 GLN A C 1
ATOM 4324 O O . GLN A 1 529 ? -33.937 9.368 56.912 1.00 82.06 529 GLN A O 1
ATOM 4329 N N . GLU A 1 530 ? -36.016 8.639 56.520 1.00 80.38 530 GLU A N 1
ATOM 4330 C CA . GLU A 1 530 ? -36.015 8.957 55.085 1.00 80.38 530 GLU A CA 1
ATOM 4331 C C . GLU A 1 530 ? -35.965 10.470 54.827 1.00 80.38 530 GLU A C 1
ATOM 4333 O O . GLU A 1 530 ? -35.192 10.926 53.984 1.00 80.38 530 GLU A O 1
ATOM 4338 N N . LYS A 1 531 ? -36.721 11.276 55.590 1.00 82.69 531 LYS A N 1
ATOM 4339 C CA . LYS A 1 531 ? -36.657 12.747 55.498 1.00 82.69 531 LYS A CA 1
ATOM 4340 C C . LYS A 1 531 ? -35.263 13.279 55.864 1.00 82.69 531 LYS A C 1
ATOM 4342 O O . LYS A 1 531 ? -34.741 14.134 55.151 1.00 82.69 531 LYS A O 1
ATOM 4347 N N . ILE A 1 532 ? -34.648 12.733 56.917 1.00 83.62 532 ILE A N 1
ATOM 4348 C CA . ILE A 1 532 ? -33.276 13.049 57.345 1.00 83.62 532 ILE A CA 1
ATOM 4349 C C . ILE A 1 532 ? -32.266 12.686 56.256 1.00 83.62 532 ILE A C 1
ATOM 4351 O O . ILE A 1 532 ? -31.462 13.528 55.863 1.00 83.62 532 ILE A O 1
ATOM 4355 N N . LYS A 1 533 ? -32.306 11.450 55.737 1.00 81.19 533 LYS A N 1
ATOM 4356 C CA . LYS A 1 533 ? -31.400 10.999 54.668 1.00 81.19 533 LYS A CA 1
ATOM 4357 C C . LYS A 1 533 ? -31.531 11.874 53.430 1.00 81.19 533 LYS A C 1
ATOM 4359 O O . LYS A 1 533 ? -30.518 12.241 52.845 1.00 81.19 533 LYS A O 1
ATOM 4364 N N . LYS A 1 534 ? -32.761 12.242 53.057 1.00 81.88 534 LYS A N 1
ATOM 4365 C CA . LYS A 1 534 ? -33.016 13.141 51.933 1.00 81.88 534 LYS A CA 1
ATOM 4366 C C . LYS A 1 534 ? -32.379 14.514 52.164 1.00 81.88 534 LYS A C 1
ATOM 4368 O O . LYS A 1 534 ? -31.597 14.945 51.323 1.00 81.88 534 LYS A O 1
ATOM 4373 N N . GLN A 1 535 ? -32.632 15.157 53.306 1.00 82.19 535 GLN A N 1
ATOM 4374 C CA . GLN A 1 535 ? -32.036 16.463 53.623 1.00 82.19 535 GLN A CA 1
ATOM 4375 C C . GLN A 1 535 ? -30.500 16.405 53.670 1.00 82.19 535 GLN A C 1
ATOM 4377 O O . GLN A 1 535 ? -29.843 17.239 53.052 1.00 82.19 535 GLN A O 1
ATOM 4382 N N . LEU A 1 536 ? -29.916 15.375 54.291 1.00 82.31 536 LEU A N 1
ATOM 4383 C CA . LEU A 1 536 ? -28.458 15.200 54.335 1.00 82.31 536 LEU A CA 1
ATOM 4384 C C . LEU A 1 536 ? -27.845 14.901 52.969 1.00 82.31 536 LEU A C 1
ATOM 4386 O O . LEU A 1 536 ? -26.758 15.377 52.661 1.00 82.31 536 LEU A O 1
ATOM 4390 N N . SER A 1 537 ? -28.538 14.142 52.121 1.00 79.75 537 SER A N 1
ATOM 4391 C CA . SER A 1 537 ? -28.093 13.897 50.747 1.00 79.75 537 SER A CA 1
ATOM 4392 C C . SER A 1 537 ? -28.141 15.157 49.879 1.00 79.75 537 SER A C 1
ATOM 4394 O O . SER A 1 537 ? -27.417 15.252 48.890 1.00 79.75 537 SER A O 1
ATOM 4396 N N . GLU A 1 538 ? -28.980 16.134 50.237 1.00 80.06 538 GLU A N 1
ATOM 4397 C CA . GLU A 1 538 ? -29.110 17.407 49.533 1.00 80.06 538 GLU A CA 1
ATOM 4398 C C . GLU A 1 538 ? -28.056 18.436 49.976 1.00 80.06 538 GLU A C 1
ATOM 4400 O O . GLU A 1 538 ? -27.705 19.315 49.176 1.00 80.06 538 GLU A O 1
ATOM 4405 N N . GLU A 1 539 ? -27.499 18.288 51.182 1.00 83.94 539 GLU A N 1
ATOM 4406 C CA . GLU A 1 539 ? -26.436 19.135 51.720 1.00 83.94 539 GLU A CA 1
ATOM 4407 C C . GLU A 1 539 ? -25.138 19.065 50.903 1.00 83.94 539 GLU A C 1
ATOM 4409 O O . GLU A 1 539 ? -24.641 18.007 50.507 1.00 83.94 539 GLU A O 1
ATOM 4414 N N . ASN A 1 540 ? -24.542 20.239 50.689 1.00 84.50 540 ASN A N 1
ATOM 4415 C CA . ASN A 1 540 ? -23.388 20.393 49.808 1.00 84.50 540 ASN A CA 1
ATOM 4416 C C . ASN A 1 540 ? -22.152 19.621 50.304 1.00 84.50 540 ASN A C 1
ATOM 4418 O O . ASN A 1 540 ? -21.416 19.061 49.499 1.00 84.50 540 ASN A O 1
ATOM 4422 N N . ILE A 1 541 ? -21.928 19.564 51.621 1.00 87.88 541 ILE A N 1
ATOM 4423 C CA . ILE A 1 541 ? -20.743 18.907 52.190 1.00 87.88 541 ILE A CA 1
ATOM 4424 C C . ILE A 1 541 ? -20.757 17.393 51.949 1.00 87.88 541 ILE A C 1
ATOM 4426 O O . ILE A 1 541 ? -19.753 16.829 51.529 1.00 87.88 541 ILE A O 1
ATOM 4430 N N . TYR A 1 542 ? -21.909 16.744 52.112 1.00 88.56 542 TYR A N 1
ATOM 4431 C CA . TYR A 1 542 ? -22.070 15.313 51.869 1.00 88.56 542 TYR A CA 1
ATOM 4432 C C . TYR A 1 542 ? -21.966 14.976 50.379 1.00 88.56 542 TYR A C 1
ATOM 4434 O O . TYR A 1 542 ? -21.263 14.034 50.016 1.00 88.56 542 TYR A O 1
ATOM 4442 N N . LYS A 1 543 ? -22.567 15.792 49.500 1.00 85.81 543 LYS A N 1
ATOM 4443 C CA . LYS A 1 543 ? -22.380 15.665 48.043 1.00 85.81 543 LYS A CA 1
ATOM 4444 C C . LYS A 1 543 ? -20.908 15.737 47.646 1.00 85.81 543 LYS A C 1
ATOM 4446 O O . LYS A 1 543 ? -20.464 14.918 46.847 1.00 85.81 543 LYS A O 1
ATOM 4451 N N . LYS A 1 544 ? -20.156 16.679 48.224 1.00 89.31 544 LYS A N 1
ATOM 4452 C CA . LYS A 1 544 ? -18.713 16.809 47.992 1.00 89.31 544 LYS A CA 1
ATOM 4453 C C . LYS A 1 544 ? -17.929 15.602 48.495 1.00 89.31 544 LYS A C 1
ATOM 4455 O O . LYS A 1 544 ? -17.136 15.070 47.738 1.00 89.31 544 LYS A O 1
ATOM 4460 N N . ILE A 1 545 ? -18.192 15.118 49.712 1.00 91.94 545 ILE A N 1
ATOM 4461 C CA . ILE A 1 545 ? -17.526 13.918 50.257 1.00 91.94 545 ILE A CA 1
ATOM 4462 C C . ILE A 1 545 ? -17.720 12.716 49.326 1.00 91.94 545 ILE A C 1
ATOM 4464 O O . ILE A 1 545 ? -16.767 11.996 49.033 1.00 91.94 545 ILE A O 1
ATOM 4468 N N . LEU A 1 546 ? -18.949 12.503 48.845 1.00 89.44 546 LEU A N 1
ATOM 4469 C CA . LEU A 1 546 ? -19.232 11.413 47.917 1.00 89.44 546 LEU A CA 1
ATOM 4470 C C . LEU A 1 546 ? -18.521 11.608 46.571 1.00 89.44 546 LEU A C 1
ATOM 4472 O O . LEU A 1 546 ? -17.931 10.661 46.055 1.00 89.44 546 LEU A O 1
ATOM 4476 N N . ALA A 1 547 ? -18.555 12.826 46.025 1.00 88.44 547 ALA A N 1
ATOM 4477 C CA . ALA A 1 547 ? -17.876 13.158 44.778 1.00 88.44 547 ALA A CA 1
ATOM 4478 C C . ALA A 1 547 ? -16.359 12.927 44.874 1.00 88.44 547 ALA A C 1
ATOM 4480 O O . ALA A 1 547 ? -15.818 12.215 44.036 1.00 88.44 547 ALA A O 1
ATOM 4481 N N . GLU A 1 548 ? -15.696 13.425 45.921 1.00 91.56 548 GLU A N 1
ATOM 4482 C CA . GLU A 1 548 ? -14.244 13.284 46.122 1.00 91.56 548 GLU A CA 1
ATOM 4483 C C . GLU A 1 548 ? -13.810 11.827 46.329 1.00 91.56 548 GLU A C 1
ATOM 4485 O O . GLU A 1 548 ? -12.762 11.402 45.840 1.00 91.56 548 GLU A O 1
ATOM 4490 N N . TYR A 1 549 ? -14.618 11.017 47.020 1.00 92.00 549 TYR A N 1
ATOM 4491 C CA . TYR A 1 549 ? -14.339 9.587 47.177 1.00 92.00 549 TYR A CA 1
ATOM 4492 C C . TYR A 1 549 ? -14.462 8.827 45.849 1.00 92.00 549 TYR A C 1
ATOM 4494 O O . TYR A 1 549 ? -13.587 8.027 45.501 1.00 92.00 549 TYR A O 1
ATOM 4502 N N . LEU A 1 550 ? -15.518 9.102 45.076 1.00 88.69 550 LEU A N 1
ATOM 4503 C CA . LEU A 1 550 ? -15.703 8.522 43.744 1.00 88.69 550 LEU A CA 1
ATOM 4504 C C . LEU A 1 550 ? -14.613 8.974 42.770 1.00 88.69 550 LEU A C 1
ATOM 4506 O O . LEU A 1 550 ? -14.094 8.165 41.998 1.00 88.69 550 LEU A O 1
ATOM 4510 N N . GLU A 1 551 ? -14.230 10.246 42.832 1.00 89.12 551 GLU A N 1
ATOM 4511 C CA . GLU A 1 551 ? -13.155 10.805 42.024 1.00 89.12 551 GLU A CA 1
ATOM 4512 C C . GLU A 1 551 ? -11.804 10.187 42.396 1.00 89.12 551 GLU A C 1
ATOM 4514 O O . GLU A 1 551 ? -11.075 9.757 41.504 1.00 89.12 551 GLU A O 1
ATOM 4519 N N . SER A 1 552 ? -11.524 9.992 43.689 1.00 89.62 552 SER A N 1
ATOM 4520 C CA . SER A 1 552 ? -10.332 9.279 44.167 1.00 89.62 552 SER A CA 1
ATOM 4521 C C . SER A 1 552 ? -10.261 7.842 43.633 1.00 89.62 552 SER A C 1
ATOM 4523 O O . SER A 1 552 ? -9.205 7.415 43.161 1.00 89.62 552 SER A O 1
ATOM 4525 N N . LYS A 1 553 ? -11.377 7.092 43.637 1.00 88.25 553 LYS A N 1
ATOM 4526 C CA . LYS A 1 553 ? -11.451 5.746 43.028 1.00 88.25 553 LYS A CA 1
ATOM 4527 C C . LYS A 1 553 ? -11.204 5.783 41.520 1.00 88.25 553 LYS A C 1
ATOM 4529 O O . LYS A 1 553 ? -10.464 4.955 40.989 1.00 88.25 553 LYS A O 1
ATOM 4534 N N . ASN A 1 554 ? -11.809 6.741 40.823 1.00 87.06 554 ASN A N 1
ATOM 4535 C CA . ASN A 1 554 ? -11.639 6.888 39.381 1.00 87.06 554 ASN A CA 1
ATOM 4536 C C . ASN A 1 554 ? -10.187 7.246 39.021 1.00 87.06 554 ASN A C 1
ATOM 4538 O O . ASN A 1 554 ? -9.595 6.649 38.121 1.00 87.06 554 ASN A O 1
ATOM 4542 N N . ASN A 1 555 ? -9.579 8.163 39.769 1.00 87.19 555 ASN A N 1
ATOM 4543 C CA . ASN A 1 555 ? -8.188 8.560 39.603 1.00 87.19 555 ASN A CA 1
ATOM 4544 C C . ASN A 1 555 ? -7.229 7.406 39.948 1.00 87.19 555 ASN A C 1
ATOM 4546 O O . ASN A 1 555 ? -6.269 7.173 39.211 1.00 87.19 555 ASN A O 1
ATOM 4550 N N . LEU A 1 556 ? -7.523 6.585 40.962 1.00 88.88 556 LEU A N 1
ATOM 4551 C CA . LEU A 1 556 ? -6.753 5.362 41.215 1.00 88.88 556 LEU A CA 1
ATOM 4552 C C . LEU A 1 556 ? -6.801 4.399 40.013 1.00 88.88 556 LEU A C 1
ATOM 4554 O O . LEU A 1 556 ? -5.759 3.893 39.594 1.00 88.88 556 LEU A O 1
ATOM 4558 N N . ASN A 1 557 ? -7.972 4.205 39.399 1.00 84.25 557 ASN A N 1
ATOM 4559 C CA . ASN A 1 557 ? -8.109 3.385 38.189 1.00 84.25 557 ASN A CA 1
ATOM 4560 C C . ASN A 1 557 ? -7.319 3.962 37.000 1.00 84.25 557 ASN A C 1
ATOM 4562 O O . ASN A 1 557 ? -6.719 3.211 36.226 1.00 84.25 557 ASN A O 1
ATOM 4566 N N . LYS A 1 558 ? -7.281 5.293 36.836 1.00 85.12 558 LYS A N 1
ATOM 4567 C CA . LYS A 1 558 ? -6.426 5.944 35.825 1.00 85.12 558 LYS A CA 1
ATOM 4568 C C . LYS A 1 558 ? -4.945 5.660 36.083 1.00 85.12 558 LYS A C 1
ATOM 4570 O O . LYS A 1 558 ? -4.227 5.295 35.153 1.00 85.12 558 LYS A O 1
ATOM 4575 N N . LEU A 1 559 ? -4.500 5.751 37.336 1.00 84.88 559 LEU A N 1
ATOM 4576 C CA . LEU A 1 559 ? -3.117 5.462 37.716 1.00 84.88 559 LEU A CA 1
ATOM 4577 C C . LEU A 1 559 ? -2.746 3.985 37.480 1.00 84.88 559 LEU A C 1
ATOM 4579 O O . LEU A 1 559 ? -1.657 3.694 36.987 1.00 84.88 559 LEU A O 1
ATOM 4583 N N . GLN A 1 560 ? -3.668 3.051 37.735 1.00 84.19 560 GLN A N 1
ATOM 4584 C CA . GLN A 1 560 ? -3.493 1.630 37.405 1.00 84.19 560 GLN A CA 1
ATOM 4585 C C . GLN A 1 560 ? -3.330 1.390 35.898 1.00 84.19 560 GLN A C 1
ATOM 4587 O O . GLN A 1 560 ? -2.486 0.587 35.492 1.00 84.19 560 GLN A O 1
ATOM 4592 N N . LYS A 1 561 ? -4.068 2.122 35.052 1.00 81.88 561 LYS A N 1
ATOM 4593 C CA . LYS A 1 561 ? -3.858 2.086 33.596 1.00 81.88 561 LYS A CA 1
ATOM 4594 C C . LYS A 1 561 ? -2.450 2.567 33.238 1.00 81.88 561 LYS A C 1
ATOM 4596 O O . LYS A 1 561 ? -1.771 1.888 32.478 1.00 81.88 561 LYS A O 1
ATOM 4601 N N . ILE A 1 562 ? -1.973 3.674 33.814 1.00 81.00 562 ILE A N 1
ATOM 4602 C CA . ILE A 1 562 ? -0.600 4.172 33.587 1.00 81.00 562 ILE A CA 1
ATOM 4603 C C . ILE A 1 562 ? 0.450 3.131 34.003 1.00 81.00 562 ILE A C 1
ATOM 4605 O O . ILE A 1 562 ? 1.411 2.896 33.264 1.00 81.00 562 ILE A O 1
ATOM 4609 N N . TYR A 1 563 ? 0.259 2.449 35.137 1.00 81.62 563 TYR A N 1
ATOM 4610 C CA . TYR A 1 563 ? 1.134 1.351 35.559 1.00 81.62 563 TYR A CA 1
ATOM 4611 C C . TYR A 1 563 ? 1.179 0.210 34.535 1.00 81.62 563 TYR A C 1
ATOM 4613 O O . TYR A 1 563 ? 2.266 -0.243 34.185 1.00 81.62 563 TYR A O 1
ATOM 4621 N N . PHE A 1 564 ? 0.030 -0.207 33.995 1.00 75.62 564 PHE A N 1
ATOM 4622 C CA . PHE A 1 564 ? -0.033 -1.261 32.977 1.00 75.62 564 PHE A CA 1
ATOM 4623 C C . PHE A 1 564 ? 0.807 -0.934 31.730 1.00 75.62 564 PHE A C 1
ATOM 4625 O O . PHE A 1 564 ? 1.450 -1.820 31.169 1.00 75.62 564 PHE A O 1
ATOM 4632 N N . TYR A 1 565 ? 0.843 0.335 31.312 1.00 70.12 565 TYR A N 1
ATOM 4633 C CA . TYR A 1 565 ? 1.633 0.767 30.153 1.00 70.12 565 TYR A CA 1
ATOM 4634 C C . TYR A 1 565 ? 3.117 1.005 30.468 1.00 70.12 565 TYR A C 1
ATOM 4636 O O . TYR A 1 565 ? 3.962 0.773 29.606 1.00 70.12 565 TYR A O 1
ATOM 4644 N N . SER A 1 566 ? 3.448 1.470 31.675 1.00 68.81 566 SER A N 1
ATOM 4645 C CA . SER A 1 566 ? 4.822 1.834 32.066 1.00 68.81 566 SER A CA 1
ATOM 4646 C C . SER A 1 566 ? 5.620 0.691 32.706 1.00 68.81 566 SER A C 1
ATOM 4648 O O . SER A 1 566 ? 6.848 0.733 32.702 1.00 68.81 566 SER A O 1
ATOM 4650 N N . ASN A 1 567 ? 4.942 -0.314 33.271 1.00 66.19 567 ASN A N 1
ATOM 4651 C CA . ASN A 1 567 ? 5.515 -1.432 34.029 1.00 66.19 567 ASN A CA 1
ATOM 4652 C C . ASN A 1 567 ? 6.519 -1.002 35.128 1.00 66.19 567 ASN A C 1
ATOM 4654 O O . ASN A 1 567 ? 7.498 -1.692 35.420 1.00 66.19 567 ASN A O 1
ATOM 4658 N N . ASN A 1 568 ? 6.302 0.172 35.732 1.00 72.31 568 ASN A N 1
ATOM 4659 C CA . ASN A 1 568 ? 7.198 0.752 36.729 1.00 72.31 568 ASN A CA 1
ATOM 4660 C C . ASN A 1 568 ? 6.802 0.321 38.155 1.00 72.31 568 ASN A C 1
ATOM 4662 O O . ASN A 1 568 ? 5.785 0.755 38.698 1.00 72.31 568 ASN A O 1
ATOM 4666 N N . ASN A 1 569 ? 7.641 -0.493 38.805 1.00 74.44 569 ASN A N 1
ATOM 4667 C CA . ASN A 1 569 ? 7.408 -1.004 40.167 1.00 74.44 569 ASN A CA 1
ATOM 4668 C C . ASN A 1 569 ? 7.260 0.095 41.241 1.00 74.44 569 ASN A C 1
ATOM 4670 O O . ASN A 1 569 ? 6.653 -0.140 42.292 1.00 74.44 569 ASN A O 1
ATOM 4674 N N . LYS A 1 570 ? 7.783 1.304 40.995 1.00 76.81 570 LYS A N 1
ATOM 4675 C CA . LYS A 1 570 ? 7.603 2.450 41.897 1.00 76.81 570 LYS A CA 1
ATOM 4676 C C . LYS A 1 570 ? 6.141 2.915 41.923 1.00 76.81 570 LYS A C 1
ATOM 4678 O O . LYS A 1 570 ? 5.619 3.186 43.003 1.00 76.81 570 LYS A O 1
ATOM 4683 N N . ILE A 1 571 ? 5.471 2.899 40.768 1.00 81.56 571 ILE A N 1
ATOM 4684 C CA . ILE A 1 571 ? 4.049 3.247 40.628 1.00 81.56 571 ILE A CA 1
ATOM 4685 C C . ILE A 1 571 ? 3.183 2.206 41.330 1.00 81.56 571 ILE A C 1
ATOM 4687 O O . ILE A 1 571 ? 2.280 2.572 42.071 1.00 81.56 571 ILE A O 1
ATOM 4691 N N . LEU A 1 572 ? 3.496 0.913 41.184 1.00 82.25 572 LEU A N 1
ATOM 4692 C CA . LEU A 1 572 ? 2.768 -0.152 41.886 1.00 82.25 572 LEU A CA 1
ATOM 4693 C C . LEU A 1 572 ? 2.779 0.058 43.407 1.00 82.25 572 LEU A C 1
ATOM 4695 O O . LEU A 1 572 ? 1.769 -0.131 44.079 1.00 82.25 572 LEU A O 1
ATOM 4699 N N . THR A 1 573 ? 3.913 0.502 43.952 1.00 83.81 573 THR A N 1
ATOM 4700 C CA . THR A 1 573 ? 4.037 0.796 45.387 1.00 83.81 573 THR A CA 1
ATOM 4701 C C . THR A 1 573 ? 3.139 1.969 45.805 1.00 83.81 573 THR A C 1
ATOM 4703 O O . THR A 1 573 ? 2.503 1.905 46.856 1.00 83.81 573 THR A O 1
ATOM 4706 N N . GLN A 1 574 ? 3.044 3.018 44.981 1.00 85.94 574 GLN A N 1
ATOM 4707 C CA . GLN A 1 574 ? 2.153 4.160 45.223 1.00 85.94 574 GLN A CA 1
ATOM 4708 C C . GLN A 1 574 ? 0.676 3.786 45.058 1.00 85.94 574 GLN A C 1
ATOM 4710 O O . GLN A 1 574 ? -0.124 4.155 45.912 1.00 85.94 574 GLN A O 1
ATOM 4715 N N . ILE A 1 575 ? 0.323 3.000 44.035 1.00 87.88 575 ILE A N 1
ATOM 4716 C CA . ILE A 1 575 ? -1.030 2.459 43.832 1.00 87.88 575 ILE A CA 1
ATOM 4717 C C . ILE A 1 575 ? -1.469 1.689 45.071 1.00 87.88 575 ILE A C 1
ATOM 4719 O O . ILE A 1 575 ? -2.505 2.009 45.637 1.00 87.88 575 ILE A O 1
ATOM 4723 N N . ASN A 1 576 ? -0.650 0.751 45.550 1.00 87.88 576 ASN A N 1
ATOM 4724 C CA . ASN A 1 576 ? -0.970 -0.032 46.744 1.00 87.88 576 ASN A CA 1
ATOM 4725 C C . ASN A 1 576 ? -1.126 0.857 47.989 1.00 87.88 576 ASN A C 1
ATOM 4727 O O . ASN A 1 576 ? -1.943 0.572 48.864 1.00 87.88 576 ASN A O 1
ATOM 4731 N N . SER A 1 577 ? -0.346 1.941 48.086 1.00 90.06 577 SER A N 1
ATOM 4732 C CA . SER A 1 577 ? -0.482 2.919 49.169 1.00 90.06 577 SER A CA 1
ATOM 4733 C C . SER A 1 577 ? -1.806 3.677 49.080 1.00 90.06 577 SER A C 1
ATOM 4735 O O . SER A 1 577 ? -2.509 3.775 50.082 1.00 90.06 577 SER A O 1
ATOM 4737 N N . PHE A 1 578 ? -2.159 4.198 47.903 1.00 93.19 578 PHE A N 1
ATOM 4738 C CA . PHE A 1 578 ? -3.409 4.926 47.689 1.00 93.19 578 PHE A CA 1
ATOM 4739 C C . PHE A 1 578 ? -4.627 4.023 47.850 1.00 93.19 578 PHE A C 1
ATOM 4741 O O . PHE A 1 578 ? -5.577 4.416 48.516 1.00 93.19 578 PHE A O 1
ATOM 4748 N N . GLU A 1 579 ? -4.575 2.799 47.331 1.00 90.50 579 GLU A N 1
ATOM 4749 C CA . GLU A 1 579 ? -5.614 1.786 47.505 1.00 90.50 579 GLU A CA 1
ATOM 4750 C C . GLU A 1 579 ? -5.837 1.485 48.988 1.00 90.50 579 GLU A C 1
ATOM 4752 O O . GLU A 1 579 ? -6.968 1.502 49.465 1.00 90.50 579 GLU A O 1
ATOM 4757 N N . LYS A 1 580 ? -4.762 1.319 49.767 1.00 89.81 580 LYS A N 1
ATOM 4758 C CA . LYS A 1 580 ? -4.870 1.138 51.218 1.00 89.81 580 LYS A CA 1
ATOM 4759 C C . LYS A 1 580 ? -5.510 2.345 51.913 1.00 89.81 580 LYS A C 1
ATOM 4761 O O . LYS A 1 580 ? -6.283 2.155 52.851 1.00 89.81 580 LYS A O 1
ATOM 4766 N N . THR A 1 581 ? -5.198 3.567 51.478 1.00 89.50 581 THR A N 1
ATOM 4767 C CA . THR A 1 581 ? -5.812 4.788 52.019 1.00 89.50 581 THR A CA 1
ATOM 4768 C C . THR A 1 581 ? -7.289 4.897 51.633 1.00 89.50 581 THR A C 1
ATOM 4770 O O . THR A 1 581 ? -8.104 5.159 52.513 1.00 89.50 581 THR A O 1
ATOM 4773 N N . ILE A 1 582 ? -7.664 4.622 50.379 1.00 89.00 582 ILE A N 1
ATOM 4774 C CA . ILE A 1 582 ? -9.069 4.590 49.934 1.00 89.00 582 ILE A CA 1
ATOM 4775 C C . ILE A 1 582 ? -9.856 3.552 50.733 1.00 89.00 582 ILE A C 1
ATOM 4777 O O . ILE A 1 582 ? -10.886 3.890 51.309 1.00 89.00 582 ILE A O 1
ATOM 4781 N N . ASN A 1 583 ? -9.320 2.337 50.866 1.00 87.31 583 ASN A N 1
ATOM 4782 C CA . ASN A 1 583 ? -9.962 1.256 51.612 1.00 87.31 583 ASN A CA 1
ATOM 4783 C C . ASN A 1 583 ? -10.121 1.592 53.105 1.00 87.31 583 ASN A C 1
ATOM 4785 O O . ASN A 1 583 ? -11.017 1.078 53.769 1.00 87.31 583 ASN A O 1
ATOM 4789 N N . SER A 1 584 ? -9.280 2.475 53.660 1.00 88.19 584 SER A N 1
ATOM 4790 C CA . SER A 1 584 ? -9.459 2.956 55.038 1.00 88.19 584 SER A CA 1
ATOM 4791 C C . SER A 1 584 ? -10.682 3.865 55.207 1.00 88.19 584 SER A C 1
ATOM 4793 O O . SER A 1 584 ? -11.187 3.994 56.318 1.00 88.19 584 SER A O 1
ATOM 4795 N N . PHE A 1 585 ? -11.184 4.458 54.118 1.00 90.25 585 PHE A N 1
ATOM 4796 C CA . PHE A 1 585 ? -12.408 5.255 54.122 1.00 90.25 585 PHE A CA 1
ATOM 4797 C C . PHE A 1 585 ? -13.669 4.423 53.876 1.00 90.25 585 PHE A C 1
ATOM 4799 O O . PHE A 1 585 ? -14.757 4.916 54.159 1.00 90.25 585 PHE A O 1
ATOM 4806 N N . ASP A 1 586 ? -13.554 3.166 53.433 1.00 83.62 586 ASP A N 1
ATOM 4807 C CA . ASP A 1 586 ? -14.701 2.289 53.150 1.00 83.62 586 ASP A CA 1
ATOM 4808 C C . ASP A 1 586 ? -15.634 2.120 54.354 1.00 83.62 586 ASP A C 1
ATOM 4810 O O . ASP A 1 586 ? -16.813 1.840 54.189 1.00 83.62 586 ASP A O 1
ATOM 4814 N N . GLU A 1 587 ? -15.172 2.342 55.586 1.00 84.19 587 GLU A N 1
ATOM 4815 C CA . GLU A 1 587 ? -16.062 2.296 56.747 1.00 84.19 587 GLU A CA 1
ATOM 4816 C C . GLU A 1 587 ? -17.155 3.379 56.748 1.00 84.19 587 GLU A C 1
ATOM 4818 O O . GLU A 1 587 ? -18.149 3.209 57.464 1.00 84.19 587 GLU A O 1
ATOM 4823 N N . TYR A 1 588 ? -16.977 4.452 55.970 1.00 87.75 588 TYR A N 1
ATOM 4824 C CA . TYR A 1 588 ? -17.903 5.576 55.793 1.00 87.75 588 TYR A CA 1
ATOM 4825 C C . TYR A 1 588 ? -18.783 5.438 54.546 1.00 87.75 588 TYR A C 1
ATOM 4827 O O . TYR A 1 588 ? -19.744 6.195 54.397 1.00 87.75 588 TYR A O 1
ATOM 4835 N N . PHE A 1 589 ? -18.483 4.475 53.672 1.00 86.00 589 PHE A N 1
ATOM 4836 C CA . PHE A 1 589 ? -19.168 4.285 52.399 1.00 86.00 589 PHE A CA 1
ATOM 4837 C C . PHE A 1 589 ? -19.712 2.862 52.276 1.00 86.00 589 PHE A C 1
ATOM 4839 O O . PHE A 1 589 ? -19.083 1.888 52.667 1.00 86.00 589 PHE A O 1
ATOM 4846 N N . PHE A 1 590 ? -20.894 2.713 51.696 1.00 74.38 590 PHE A N 1
ATOM 4847 C CA . PHE A 1 590 ? -21.446 1.406 51.365 1.00 74.38 590 PHE A CA 1
ATOM 4848 C C . PHE A 1 590 ? -21.954 1.422 49.932 1.00 74.38 590 PHE A C 1
ATOM 4850 O O . PHE A 1 590 ? -22.889 2.161 49.637 1.00 74.38 590 PHE A O 1
ATOM 4857 N N . GLU A 1 591 ? -21.339 0.624 49.052 1.00 63.31 591 GLU A N 1
ATOM 4858 C CA . GLU A 1 591 ? -21.722 0.540 47.629 1.00 63.31 591 GLU A CA 1
ATOM 4859 C C . GLU A 1 591 ? -21.874 1.938 47.002 1.00 63.31 591 GLU A C 1
ATOM 4861 O O . GLU A 1 591 ? -22.900 2.261 46.411 1.00 63.31 591 GLU A O 1
ATOM 4866 N N . ASP A 1 592 ? -20.868 2.792 47.220 1.00 70.12 592 ASP A N 1
ATOM 4867 C CA . ASP A 1 592 ? -20.821 4.173 46.727 1.00 70.12 592 ASP A CA 1
ATOM 4868 C C . ASP A 1 592 ? -21.937 5.096 47.268 1.00 70.12 592 ASP A C 1
ATOM 4870 O O . ASP A 1 592 ? -22.274 6.110 46.665 1.00 70.12 592 ASP A O 1
ATOM 4874 N N . ASN A 1 593 ? -22.486 4.782 48.447 1.00 74.31 593 ASN A N 1
ATOM 4875 C CA . ASN A 1 593 ? -23.378 5.655 49.214 1.00 74.31 593 ASN A CA 1
ATOM 4876 C C . ASN A 1 593 ? -22.775 6.022 50.575 1.00 74.31 593 ASN A C 1
ATOM 4878 O O . ASN A 1 593 ? -21.998 5.264 51.151 1.00 74.31 593 ASN A O 1
ATOM 4882 N N . LEU A 1 594 ? -23.165 7.177 51.116 1.00 81.88 594 LEU A N 1
ATOM 4883 C CA . LEU A 1 594 ? -22.690 7.677 52.408 1.00 81.88 594 LEU A CA 1
ATOM 4884 C C . LEU A 1 594 ? -23.372 6.964 53.581 1.00 81.88 594 LEU A C 1
ATOM 4886 O O . LEU A 1 594 ? -24.597 6.848 53.630 1.00 81.88 594 LEU A O 1
ATOM 4890 N N . ILE A 1 595 ? -22.589 6.586 54.589 1.00 84.44 595 ILE A N 1
ATOM 4891 C CA . ILE A 1 595 ? -23.101 6.130 55.885 1.00 84.44 595 ILE A CA 1
ATOM 4892 C C . ILE A 1 595 ? -23.168 7.340 56.824 1.00 84.44 595 ILE A C 1
ATOM 4894 O O . ILE A 1 595 ? -22.253 7.597 57.610 1.00 84.44 595 ILE A O 1
ATOM 4898 N N . PHE A 1 596 ? -24.261 8.103 56.736 1.00 81.56 596 PHE A N 1
ATOM 4899 C CA . PHE A 1 596 ? -24.425 9.388 57.435 1.00 81.56 596 PHE A CA 1
ATOM 4900 C C . PHE A 1 596 ? -24.113 9.327 58.942 1.00 81.56 596 PHE A C 1
ATOM 4902 O O . PHE A 1 596 ? -23.445 10.216 59.467 1.00 81.56 596 PHE A O 1
ATOM 4909 N N . GLU A 1 597 ? -24.510 8.245 59.621 1.00 75.38 597 GLU A N 1
ATOM 4910 C CA . GLU A 1 597 ? -24.318 8.044 61.069 1.00 75.38 597 GLU A CA 1
ATOM 4911 C C . GLU A 1 597 ? -22.852 8.052 61.516 1.00 75.38 597 GLU A C 1
ATOM 4913 O O . GLU A 1 597 ? -22.560 8.334 62.677 1.00 75.38 597 GLU A O 1
ATOM 4918 N N . LYS A 1 598 ? -21.930 7.689 60.620 1.00 81.19 598 LYS A N 1
ATOM 4919 C CA . LYS A 1 598 ? -20.492 7.632 60.907 1.00 81.19 598 LYS A CA 1
ATOM 4920 C C . LYS A 1 598 ? -19.761 8.897 60.476 1.00 81.19 598 LYS A C 1
ATOM 4922 O O . LYS A 1 598 ? -18.676 9.169 60.976 1.00 81.19 598 LYS A O 1
ATOM 4927 N N . ILE A 1 599 ? -20.350 9.654 59.553 1.00 84.06 599 ILE A N 1
ATOM 4928 C CA . ILE A 1 599 ? -19.724 10.823 58.934 1.00 84.06 599 ILE A CA 1
ATOM 4929 C C . ILE A 1 599 ? -20.032 12.101 59.716 1.00 84.06 599 ILE A C 1
ATOM 4931 O O . ILE A 1 599 ? -19.169 12.968 59.774 1.00 84.06 599 ILE A O 1
ATOM 4935 N N . GLY A 1 600 ? -21.208 12.218 60.350 1.00 77.31 600 GLY A N 1
ATOM 4936 C CA . GLY A 1 600 ? -21.683 13.461 60.987 1.00 77.31 600 GLY A CA 1
ATOM 4937 C C . GLY A 1 600 ? -20.630 14.228 61.803 1.00 77.31 600 GLY A C 1
ATOM 4938 O O . GLY A 1 600 ? -20.404 15.409 61.558 1.00 77.31 600 GLY A O 1
ATOM 4939 N N . LEU A 1 601 ? -19.905 13.549 62.702 1.00 78.19 601 LEU A N 1
ATOM 4940 C CA . LEU A 1 601 ? -18.886 14.172 63.569 1.00 78.19 601 LEU A CA 1
ATOM 4941 C C . LEU A 1 601 ? -17.544 14.481 62.888 1.00 78.19 601 LEU A C 1
ATOM 4943 O O . LEU A 1 601 ? -16.739 15.219 63.448 1.00 78.19 601 LEU A O 1
ATOM 4947 N N . ILE A 1 602 ? -17.271 13.892 61.725 1.00 84.75 602 ILE A N 1
ATOM 4948 C CA . ILE A 1 602 ? -15.963 13.958 61.056 1.00 84.75 602 ILE A CA 1
ATOM 4949 C C . ILE A 1 602 ? -16.053 14.496 59.625 1.00 84.75 602 ILE A C 1
ATOM 4951 O O . ILE A 1 602 ? -15.054 14.469 58.916 1.00 84.75 602 ILE A O 1
ATOM 4955 N N . LYS A 1 603 ? -17.230 14.954 59.182 1.00 86.88 603 LYS A N 1
ATOM 4956 C CA . LYS A 1 603 ? -17.523 15.310 57.785 1.00 86.88 603 LYS A CA 1
ATOM 4957 C C . LYS A 1 603 ? -16.513 16.290 57.186 1.00 86.88 603 LYS A C 1
ATOM 4959 O O . LYS A 1 603 ? -16.033 16.061 56.082 1.00 86.88 603 LYS A O 1
ATOM 4964 N N . GLU A 1 604 ? -16.126 17.317 57.941 1.00 86.50 604 GLU A N 1
ATOM 4965 C CA . GLU A 1 604 ? -15.125 18.298 57.504 1.00 86.50 604 GLU A CA 1
ATOM 4966 C C . GLU A 1 604 ? -13.730 17.668 57.376 1.00 86.50 604 GLU A C 1
ATOM 4968 O O . GLU A 1 604 ? -13.081 17.804 56.345 1.00 86.50 604 GLU A O 1
ATOM 4973 N N . THR A 1 605 ? -13.298 16.896 58.377 1.00 88.31 605 THR A N 1
ATOM 4974 C CA . THR A 1 605 ? -11.991 16.216 58.369 1.00 88.31 605 THR A CA 1
ATOM 4975 C C . THR A 1 605 ? -11.906 15.110 57.313 1.00 88.31 605 THR A C 1
ATOM 4977 O O . THR A 1 605 ? -10.839 14.852 56.760 1.00 88.31 605 THR A O 1
ATOM 4980 N N . LEU A 1 606 ? -13.013 14.414 57.049 1.00 91.06 606 LEU A N 1
ATOM 4981 C CA . LEU A 1 606 ? -13.100 13.386 56.016 1.00 91.06 606 LEU A CA 1
ATOM 4982 C C . LEU A 1 606 ? -13.006 14.016 54.626 1.00 91.06 606 LEU A C 1
ATOM 4984 O O . LEU A 1 606 ? -12.261 13.502 53.796 1.00 91.06 606 LEU A O 1
ATOM 4988 N N . LEU A 1 607 ? -13.706 15.133 54.398 1.00 92.75 607 LEU A N 1
ATOM 4989 C CA . LEU A 1 607 ? -13.613 15.883 53.149 1.00 92.75 607 LEU A CA 1
ATOM 4990 C C . LEU A 1 607 ? -12.176 16.354 52.898 1.00 92.75 607 LEU A C 1
ATOM 4992 O O . LEU A 1 607 ? -11.625 16.031 51.856 1.00 92.75 607 LEU A O 1
ATOM 4996 N N . GLU A 1 608 ? -11.536 16.999 53.877 1.00 91.25 608 GLU A N 1
ATOM 4997 C CA . GLU A 1 608 ? -10.147 17.472 53.760 1.00 91.25 608 GLU A CA 1
ATOM 4998 C C . GLU A 1 608 ? -9.170 16.327 53.426 1.00 91.25 608 GLU A C 1
ATOM 5000 O O . GLU A 1 608 ? -8.287 16.463 52.577 1.00 91.25 608 GLU A O 1
ATOM 5005 N N . LYS A 1 609 ? -9.338 15.157 54.060 1.00 91.81 609 LYS A N 1
ATOM 5006 C CA . LYS A 1 609 ? -8.514 13.971 53.778 1.00 91.81 609 LYS A CA 1
ATOM 5007 C C . LYS A 1 609 ? -8.752 13.396 52.383 1.00 91.81 609 LYS A C 1
ATOM 5009 O O . LYS A 1 609 ? -7.794 12.921 51.775 1.00 91.81 609 LYS A O 1
ATOM 5014 N N . LEU A 1 610 ? -9.995 13.402 51.903 1.00 92.62 610 LEU A N 1
ATOM 5015 C CA . LEU A 1 610 ? -10.341 12.939 50.560 1.00 92.62 610 LEU A CA 1
ATOM 5016 C C . LEU A 1 610 ? -9.828 13.911 49.495 1.00 92.62 610 LEU A C 1
ATOM 5018 O O . LEU A 1 610 ? -9.177 13.454 48.564 1.00 92.62 610 LEU A O 1
ATOM 5022 N N . GLU A 1 611 ? -10.004 15.221 49.682 1.00 91.31 611 GLU A N 1
ATOM 5023 C CA . GLU A 1 611 ? -9.438 16.261 48.810 1.00 91.31 611 GLU A CA 1
ATOM 5024 C C . GLU A 1 611 ? -7.906 16.122 48.742 1.00 91.31 611 GLU A C 1
ATOM 5026 O O . GLU A 1 611 ? -7.331 16.013 47.660 1.00 91.31 611 GLU A O 1
ATOM 5031 N N . THR A 1 612 ? -7.238 15.978 49.894 1.00 91.88 612 THR A N 1
ATOM 5032 C CA . THR A 1 612 ? -5.780 15.763 49.959 1.00 91.88 612 THR A CA 1
ATOM 5033 C C . THR A 1 612 ? -5.353 14.474 49.250 1.00 91.88 612 THR A C 1
ATOM 5035 O O . THR A 1 612 ? -4.322 14.427 48.572 1.00 91.88 612 THR A O 1
ATOM 5038 N N . LEU A 1 613 ? -6.102 13.382 49.418 1.00 91.81 613 LEU A N 1
ATOM 5039 C CA . LEU A 1 613 ? -5.825 12.127 48.724 1.00 91.81 613 LEU A CA 1
ATOM 5040 C C . LEU A 1 613 ? -5.963 12.309 47.210 1.00 91.81 613 LEU A C 1
ATOM 5042 O O . LEU A 1 613 ? -5.078 11.893 46.463 1.00 91.81 613 LEU A O 1
ATOM 5046 N N . ASN A 1 614 ? -7.043 12.944 46.771 1.00 89.31 614 ASN A N 1
ATOM 5047 C CA . ASN A 1 614 ? -7.356 13.135 45.368 1.00 89.31 614 ASN A CA 1
ATOM 5048 C C . ASN A 1 614 ? -6.327 14.048 44.678 1.00 89.31 614 ASN A C 1
ATOM 5050 O O . ASN A 1 614 ? -5.851 13.731 43.584 1.00 89.31 614 ASN A O 1
ATOM 5054 N N . GLU A 1 615 ? -5.877 15.110 45.353 1.00 89.56 615 GLU A N 1
ATOM 5055 C CA . G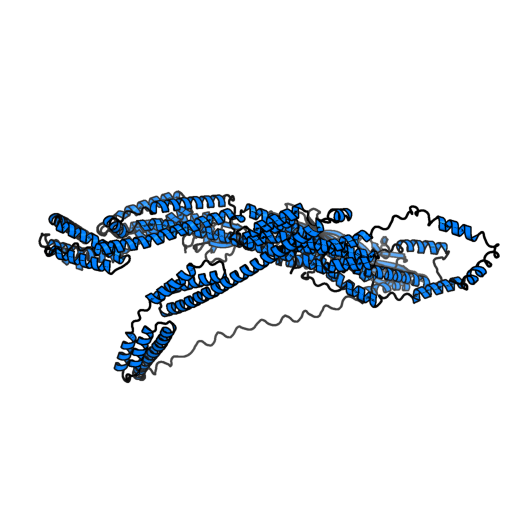LU A 1 615 ? -4.754 15.948 44.916 1.00 89.56 615 GLU A CA 1
ATOM 5056 C C . GLU A 1 615 ? -3.461 15.135 44.749 1.00 89.56 615 GLU A C 1
ATOM 5058 O O . GLU A 1 615 ? -2.772 15.258 43.733 1.00 89.56 615 GLU A O 1
ATOM 5063 N N . ASN A 1 616 ? -3.139 14.260 45.708 1.00 91.25 616 ASN A N 1
ATOM 5064 C CA . ASN A 1 616 ? -1.939 13.423 45.653 1.00 91.25 616 ASN A CA 1
ATOM 5065 C C . ASN A 1 616 ? -1.996 12.379 44.529 1.00 91.25 616 ASN A C 1
ATOM 5067 O O . ASN A 1 616 ? -0.995 12.165 43.838 1.00 91.25 616 ASN A O 1
ATOM 5071 N N . ILE A 1 617 ? -3.149 11.738 44.317 1.00 89.69 617 ILE A N 1
ATOM 5072 C CA . ILE A 1 617 ? -3.338 10.800 43.204 1.00 89.69 617 ILE A CA 1
ATOM 5073 C C . ILE A 1 617 ? -3.233 11.562 41.878 1.00 89.69 617 ILE A C 1
ATOM 5075 O O . ILE A 1 617 ? -2.472 11.151 41.006 1.00 89.69 617 ILE A O 1
ATOM 5079 N N . SER A 1 618 ? -3.914 12.702 41.742 1.00 87.12 618 SER A N 1
ATOM 5080 C CA . SER A 1 618 ? -3.891 13.540 40.534 1.00 87.12 618 SER A CA 1
ATOM 5081 C C . SER A 1 618 ? -2.487 14.035 40.188 1.00 87.12 618 SER A C 1
ATOM 5083 O O . SER A 1 618 ? -2.074 13.996 39.027 1.00 87.12 618 SER A O 1
ATOM 5085 N N . LYS A 1 619 ? -1.713 14.450 41.196 1.00 88.56 619 LYS A N 1
ATOM 5086 C CA . LYS A 1 619 ? -0.306 14.821 41.027 1.00 88.56 619 LYS A CA 1
ATOM 5087 C C . LYS A 1 619 ? 0.526 13.642 40.521 1.00 88.56 619 LYS A C 1
ATOM 5089 O O . LYS A 1 619 ? 1.318 13.808 39.600 1.00 88.56 619 LYS A O 1
ATOM 5094 N N . THR A 1 620 ? 0.300 12.452 41.077 1.00 88.19 620 THR A N 1
ATOM 5095 C CA . THR A 1 620 ? 1.004 11.227 40.675 1.00 88.19 620 THR A CA 1
ATOM 5096 C C . THR A 1 620 ? 0.635 10.809 39.246 1.00 88.19 620 THR A C 1
ATOM 5098 O O . THR A 1 620 ? 1.511 10.441 38.472 1.00 88.19 620 THR A O 1
ATOM 5101 N N . ILE A 1 621 ? -0.641 10.915 38.855 1.00 86.12 621 ILE A N 1
ATOM 5102 C CA . ILE A 1 621 ? -1.103 10.679 37.475 1.00 86.12 621 ILE A CA 1
ATOM 5103 C C . ILE A 1 621 ? -0.363 11.593 36.499 1.00 86.12 621 ILE A C 1
ATOM 5105 O O . ILE A 1 621 ? 0.112 11.121 35.466 1.00 86.12 621 ILE A O 1
ATOM 5109 N N . LEU A 1 622 ? -0.253 12.886 36.821 1.00 85.94 622 LEU A N 1
ATOM 5110 C CA . LEU A 1 622 ? 0.440 13.858 35.978 1.00 85.94 622 LEU A CA 1
ATOM 5111 C C . LEU A 1 622 ? 1.929 13.517 35.843 1.00 85.94 622 LEU A C 1
ATOM 5113 O O . LEU A 1 622 ? 2.434 13.431 34.725 1.00 85.94 622 LEU A O 1
ATOM 5117 N N . GLU A 1 623 ? 2.613 13.298 36.968 1.00 87.00 623 GLU A N 1
ATOM 5118 C CA . GLU A 1 623 ? 4.040 12.959 36.998 1.00 87.00 623 GLU A CA 1
ATOM 5119 C C . GLU A 1 623 ? 4.333 11.683 36.199 1.00 87.00 623 GLU A C 1
ATOM 5121 O O . GLU A 1 623 ? 5.234 11.667 35.365 1.00 87.00 623 GLU A O 1
ATOM 5126 N N . GLU A 1 624 ? 3.544 10.627 36.391 1.00 86.19 624 GLU A N 1
ATOM 5127 C CA . GLU A 1 624 ? 3.781 9.351 35.714 1.00 86.19 624 GLU A CA 1
ATOM 5128 C C . GLU A 1 624 ? 3.346 9.358 34.244 1.00 86.19 624 GLU A C 1
ATOM 5130 O O . GLU A 1 624 ? 3.961 8.679 33.420 1.00 86.19 624 GLU A O 1
ATOM 5135 N N . THR A 1 625 ? 2.351 10.171 33.876 1.00 86.25 625 THR A N 1
ATOM 5136 C CA . THR A 1 625 ? 2.025 10.426 32.465 1.00 86.25 625 THR A CA 1
ATOM 5137 C C . THR A 1 625 ? 3.184 11.127 31.765 1.00 86.25 625 THR A C 1
ATOM 5139 O O . THR A 1 625 ? 3.589 10.695 30.688 1.00 86.25 625 THR A O 1
ATOM 5142 N N . ILE A 1 626 ? 3.760 12.161 32.388 1.00 85.00 626 ILE A N 1
ATOM 5143 C CA . ILE A 1 626 ? 4.941 12.860 31.867 1.00 85.00 626 ILE A CA 1
ATOM 5144 C C . ILE A 1 626 ? 6.112 11.883 31.736 1.00 85.00 626 ILE A C 1
ATOM 5146 O O . ILE A 1 626 ? 6.667 11.770 30.648 1.00 85.00 626 ILE A O 1
ATOM 5150 N N . ASN A 1 627 ? 6.430 11.112 32.782 1.00 84.06 627 ASN A N 1
ATOM 5151 C CA . ASN A 1 627 ? 7.516 10.126 32.748 1.00 84.06 627 ASN A CA 1
ATOM 5152 C C . ASN A 1 627 ? 7.333 9.100 31.622 1.00 84.06 627 ASN A C 1
ATOM 5154 O O . ASN A 1 627 ? 8.286 8.762 30.920 1.00 84.06 627 ASN A O 1
ATOM 5158 N N . TYR A 1 628 ? 6.109 8.591 31.447 1.00 85.25 628 TYR A N 1
ATOM 5159 C CA . TYR A 1 628 ? 5.795 7.657 30.372 1.00 85.25 628 TYR A CA 1
ATOM 5160 C C . TYR A 1 628 ? 6.012 8.300 29.004 1.00 85.25 628 TYR A C 1
ATOM 5162 O O . TYR A 1 628 ? 6.657 7.709 28.140 1.00 85.25 628 TYR A O 1
ATOM 5170 N N . VAL A 1 629 ? 5.486 9.506 28.805 1.00 85.31 629 VAL A N 1
ATOM 5171 C CA . VAL A 1 629 ? 5.587 10.220 27.534 1.00 85.31 629 VAL A CA 1
ATOM 5172 C C . VAL A 1 629 ? 7.049 10.526 27.221 1.00 85.31 629 VAL A C 1
ATOM 5174 O O . VAL A 1 629 ? 7.493 10.172 26.136 1.00 85.31 629 VAL A O 1
ATOM 5177 N N . GLU A 1 630 ? 7.814 11.073 28.175 1.00 84.31 630 GLU A N 1
ATOM 5178 C CA . GLU A 1 630 ? 9.259 11.323 28.058 1.00 84.31 630 GLU A CA 1
ATOM 5179 C C . GLU A 1 630 ? 10.037 10.063 27.662 1.00 84.31 630 GLU A C 1
ATOM 5181 O O . GLU A 1 630 ? 10.866 10.103 26.751 1.00 84.31 630 GLU A O 1
ATOM 5186 N N . ALA A 1 631 ? 9.746 8.928 28.305 1.00 78.69 631 ALA A N 1
ATOM 5187 C CA . ALA A 1 631 ? 10.406 7.657 28.019 1.00 78.69 631 ALA A CA 1
ATOM 5188 C C . ALA A 1 631 ? 10.105 7.115 26.610 1.00 78.69 631 ALA A C 1
ATOM 5190 O O . ALA A 1 631 ? 10.887 6.320 26.086 1.00 78.69 631 ALA A O 1
ATOM 5191 N N . ASN A 1 632 ? 8.997 7.538 25.997 1.00 78.38 632 ASN A N 1
ATOM 5192 C CA . ASN A 1 632 ? 8.515 7.037 24.709 1.00 78.38 632 ASN A CA 1
ATOM 5193 C C . ASN A 1 632 ? 8.596 8.069 23.571 1.00 78.38 632 ASN A C 1
ATOM 5195 O O . ASN A 1 632 ? 8.118 7.794 22.468 1.00 78.38 632 ASN A O 1
ATOM 5199 N N . ILE A 1 633 ? 9.226 9.231 23.788 1.00 82.56 633 ILE A N 1
ATOM 5200 C CA . ILE A 1 633 ? 9.457 10.210 22.718 1.00 82.56 633 ILE A CA 1
ATOM 5201 C C . ILE A 1 633 ? 10.335 9.582 21.636 1.00 82.56 633 ILE A C 1
ATOM 5203 O O . ILE A 1 633 ? 11.486 9.209 21.876 1.00 82.56 633 ILE A O 1
ATOM 5207 N N . GLN A 1 634 ? 9.822 9.532 20.407 1.00 79.69 634 GLN A N 1
ATOM 5208 C CA . GLN A 1 634 ? 10.603 9.096 19.254 1.00 79.69 634 GLN A CA 1
ATOM 5209 C C . GLN A 1 634 ? 11.118 10.314 18.497 1.00 79.69 634 GLN A C 1
ATOM 5211 O O . GLN A 1 634 ? 10.343 11.125 18.000 1.00 79.69 634 GLN A O 1
ATOM 5216 N N . ILE A 1 635 ? 12.436 10.414 18.348 1.00 67.31 635 ILE A N 1
ATOM 5217 C CA . ILE A 1 635 ? 13.060 11.421 17.489 1.00 67.31 635 ILE A CA 1
ATOM 5218 C C . ILE A 1 635 ? 13.443 10.731 16.186 1.00 67.31 635 ILE A C 1
ATOM 5220 O O . ILE A 1 635 ? 14.394 9.950 16.133 1.00 67.31 635 ILE A O 1
ATOM 5224 N N . LYS A 1 636 ? 12.691 11.006 15.124 1.00 69.25 636 LYS A N 1
ATOM 5225 C CA . LYS A 1 636 ? 13.002 10.556 13.770 1.00 69.25 636 LYS A CA 1
ATOM 5226 C C . LYS A 1 636 ? 13.798 11.646 13.072 1.00 69.25 636 LYS A C 1
ATOM 5228 O O . LYS A 1 636 ? 13.263 12.700 12.747 1.00 69.25 636 LYS A O 1
ATOM 5233 N N . LYS A 1 637 ? 15.082 11.389 12.831 1.00 56.69 637 LYS A N 1
ATOM 5234 C CA . LYS A 1 637 ? 15.895 12.250 11.971 1.00 56.69 637 LYS A CA 1
ATOM 5235 C C . LYS A 1 637 ? 15.625 11.882 10.516 1.00 56.69 637 LYS A C 1
ATOM 5237 O O . LYS A 1 637 ? 15.877 10.743 10.121 1.00 56.69 637 LYS A O 1
ATOM 5242 N N . ILE A 1 638 ? 15.142 12.829 9.724 1.00 55.44 638 ILE A N 1
ATOM 5243 C CA . ILE A 1 638 ? 15.108 12.701 8.271 1.00 55.44 638 ILE A CA 1
ATOM 5244 C C . ILE A 1 638 ? 16.481 13.170 7.767 1.00 55.44 638 ILE A C 1
ATOM 5246 O O . ILE A 1 638 ? 16.743 14.359 7.626 1.00 55.44 638 ILE A O 1
ATOM 5250 N N . ASN A 1 639 ? 17.395 12.221 7.557 1.00 49.00 639 ASN A N 1
ATOM 5251 C CA . ASN A 1 639 ? 18.661 12.436 6.844 1.00 49.00 639 ASN A CA 1
ATOM 5252 C C . ASN A 1 639 ? 18.473 11.957 5.394 1.00 49.00 639 ASN A C 1
ATOM 5254 O O . ASN A 1 639 ? 17.890 10.898 5.190 1.00 49.00 639 ASN A O 1
ATOM 5258 N N . GLU A 1 640 ? 18.972 12.579 4.334 1.00 47.84 640 GLU A N 1
ATOM 5259 C CA . GLU A 1 640 ? 19.703 13.828 4.100 1.00 47.84 640 GLU A CA 1
ATOM 5260 C C . GLU A 1 640 ? 19.262 14.237 2.687 1.00 47.84 640 GLU A C 1
ATOM 5262 O O . GLU A 1 640 ? 19.424 13.457 1.743 1.00 47.84 640 GLU A O 1
ATOM 5267 N N . SER A 1 641 ? 18.682 15.427 2.519 1.00 54.62 641 SER A N 1
ATOM 5268 C CA . SER A 1 641 ? 18.692 16.058 1.201 1.00 54.62 641 SER A CA 1
ATOM 5269 C C . SER A 1 641 ? 20.148 16.247 0.782 1.00 54.62 641 SER A C 1
ATOM 5271 O O . SER A 1 641 ? 21.019 16.452 1.628 1.00 54.62 641 SER A O 1
ATOM 5273 N N . ILE A 1 642 ? 20.410 16.154 -0.520 1.00 61.12 642 ILE A N 1
ATOM 5274 C CA . ILE A 1 642 ? 21.724 16.415 -1.110 1.00 61.12 642 ILE A CA 1
ATOM 5275 C C . ILE A 1 642 ? 22.292 17.706 -0.503 1.00 61.12 642 ILE A C 1
ATOM 5277 O O . ILE A 1 642 ? 21.676 18.761 -0.641 1.00 61.12 642 ILE A O 1
ATOM 5281 N N . ILE A 1 643 ? 23.433 17.610 0.187 1.00 66.06 643 ILE A N 1
ATOM 5282 C CA . ILE A 1 643 ? 24.025 18.760 0.870 1.00 66.06 643 ILE A CA 1
ATOM 5283 C C . ILE A 1 643 ? 24.582 19.712 -0.185 1.00 66.06 643 ILE A C 1
ATOM 5285 O O . ILE A 1 643 ? 25.445 19.333 -0.983 1.00 66.06 643 ILE A O 1
ATOM 5289 N N . LEU A 1 644 ? 24.080 20.945 -0.181 1.00 67.25 644 LEU A N 1
ATOM 5290 C CA . LEU A 1 644 ? 24.565 22.037 -1.015 1.00 67.25 644 LEU A CA 1
ATOM 5291 C C . LEU A 1 644 ? 25.704 22.745 -0.278 1.00 67.25 644 LEU A C 1
ATOM 5293 O O . LEU A 1 644 ? 25.519 23.277 0.818 1.00 67.25 644 LEU A O 1
ATOM 5297 N N . LEU A 1 645 ? 26.902 22.733 -0.864 1.00 68.31 645 LEU A N 1
ATOM 5298 C CA . LEU A 1 645 ? 28.050 23.453 -0.308 1.00 68.31 645 LEU A CA 1
ATOM 5299 C C . LEU A 1 645 ? 27.815 24.968 -0.352 1.00 68.31 645 LEU A C 1
ATOM 5301 O O . LEU A 1 645 ? 27.271 25.488 -1.324 1.00 68.31 645 LEU A O 1
ATOM 5305 N N . ASN A 1 646 ? 28.278 25.672 0.685 1.00 64.69 646 ASN A N 1
ATOM 5306 C CA . ASN A 1 646 ? 28.112 27.115 0.902 1.00 64.69 646 ASN A CA 1
ATOM 5307 C C . ASN A 1 646 ? 26.661 27.613 1.063 1.00 64.69 646 ASN A C 1
ATOM 5309 O O . ASN A 1 646 ? 26.447 28.825 1.107 1.00 64.69 646 ASN A O 1
ATOM 5313 N N . GLU A 1 647 ? 25.685 26.714 1.196 1.00 64.31 647 GLU A N 1
ATOM 5314 C CA . GLU A 1 647 ? 24.291 27.044 1.510 1.00 64.31 647 GLU A CA 1
ATOM 5315 C C . GLU A 1 647 ? 23.911 26.475 2.894 1.00 64.31 647 GLU A C 1
ATOM 5317 O O . GLU A 1 647 ? 24.479 25.461 3.318 1.00 64.31 647 GLU A O 1
ATOM 5322 N N . PRO A 1 648 ? 22.989 27.119 3.638 1.00 56.97 648 PRO A N 1
ATOM 5323 C CA . PRO A 1 648 ? 22.465 26.561 4.879 1.00 56.97 648 PRO A CA 1
ATOM 5324 C C . PRO A 1 648 ? 21.610 25.327 4.564 1.00 56.97 648 PRO A C 1
ATOM 5326 O O . PRO A 1 648 ? 20.613 25.409 3.848 1.00 56.97 648 PRO A O 1
ATOM 5329 N N . ASN A 1 649 ? 22.008 24.167 5.084 1.00 63.16 649 ASN A N 1
ATOM 5330 C CA . ASN A 1 649 ? 21.279 22.915 4.907 1.00 63.16 649 ASN A CA 1
ATOM 5331 C C . ASN A 1 649 ? 20.473 22.621 6.164 1.00 63.16 649 ASN A C 1
ATOM 5333 O O . ASN A 1 649 ? 21.038 22.489 7.248 1.00 63.16 649 ASN A O 1
ATOM 5337 N N . TYR A 1 650 ? 19.161 22.487 6.007 1.00 61.94 650 TYR A N 1
ATOM 5338 C CA . TYR A 1 650 ? 18.247 22.176 7.098 1.00 61.94 650 TYR A CA 1
ATOM 5339 C C . TYR A 1 650 ? 17.986 20.671 7.132 1.00 61.94 650 TYR A C 1
ATOM 5341 O O . TYR A 1 650 ? 17.427 20.110 6.194 1.00 61.94 650 TYR A O 1
ATOM 5349 N N . SER A 1 651 ? 18.376 20.008 8.215 1.00 60.66 651 SER A N 1
ATOM 5350 C CA . SER A 1 651 ? 17.986 18.626 8.488 1.00 60.66 651 SER A CA 1
ATOM 5351 C C . SER A 1 651 ? 16.703 18.599 9.312 1.00 60.66 651 SER A C 1
ATOM 5353 O O . SER A 1 651 ? 16.597 19.255 10.341 1.00 60.66 651 SER A O 1
ATOM 5355 N N . GLU A 1 652 ? 15.688 17.882 8.846 1.00 67.06 652 GLU A N 1
ATOM 5356 C CA . GLU A 1 652 ? 14.405 17.815 9.541 1.00 67.06 652 GLU A CA 1
ATOM 5357 C C . GLU A 1 652 ? 14.468 16.746 10.645 1.00 67.06 652 GLU A C 1
ATOM 5359 O O . GLU A 1 652 ? 14.714 15.563 10.401 1.00 67.06 652 GLU A O 1
ATOM 5364 N N . ASN A 1 653 ? 14.257 17.164 11.888 1.00 70.38 653 ASN A N 1
ATOM 5365 C CA . ASN A 1 653 ? 14.044 16.298 13.035 1.00 70.38 653 ASN A CA 1
ATOM 5366 C C . ASN A 1 653 ? 12.540 16.279 13.345 1.00 70.38 653 ASN A C 1
ATOM 5368 O O . ASN A 1 653 ? 11.966 17.290 13.742 1.00 70.38 653 ASN A O 1
ATOM 5372 N N . ILE A 1 654 ? 11.903 15.119 13.207 1.00 76.62 654 ILE A N 1
ATOM 5373 C CA . ILE A 1 654 ? 10.520 14.908 13.632 1.00 76.62 654 ILE A CA 1
ATOM 5374 C C . ILE A 1 654 ? 10.533 14.325 15.041 1.00 76.62 654 ILE A C 1
ATOM 5376 O O . ILE A 1 654 ? 11.023 13.216 15.259 1.00 76.62 654 ILE A O 1
ATOM 5380 N N . ILE A 1 655 ? 9.963 15.051 15.994 1.00 79.38 655 ILE A N 1
ATOM 5381 C CA . ILE A 1 655 ? 9.673 14.551 17.334 1.00 79.38 655 ILE A CA 1
ATOM 5382 C C . ILE A 1 655 ? 8.238 14.033 17.337 1.00 79.38 655 ILE A C 1
ATOM 5384 O O . ILE A 1 655 ? 7.290 14.763 17.061 1.00 79.38 655 ILE A O 1
ATOM 5388 N N . VAL A 1 656 ? 8.087 12.752 17.645 1.00 82.06 656 VAL A N 1
ATOM 5389 C CA . VAL A 1 656 ? 6.798 12.097 17.832 1.00 82.06 656 VAL A CA 1
ATOM 5390 C C . VAL A 1 656 ? 6.584 11.883 19.322 1.00 82.06 656 VAL A C 1
ATOM 5392 O O . VAL A 1 656 ? 7.397 11.237 19.986 1.00 82.06 656 VAL A O 1
ATOM 5395 N N . ILE A 1 657 ? 5.473 12.410 19.817 1.00 85.50 657 ILE A N 1
ATOM 5396 C CA . ILE A 1 657 ? 5.040 12.314 21.206 1.00 85.50 657 ILE A CA 1
ATOM 5397 C C . ILE A 1 657 ? 3.739 11.521 21.204 1.00 85.50 657 ILE A C 1
ATOM 5399 O O . ILE A 1 657 ? 2.804 11.872 20.487 1.00 85.50 657 ILE A O 1
ATOM 5403 N N . GLU A 1 658 ? 3.671 10.442 21.975 1.00 82.06 658 GLU A N 1
ATOM 5404 C CA . GLU A 1 658 ? 2.465 9.620 22.081 1.00 82.06 658 GLU A CA 1
ATOM 5405 C C . GLU A 1 658 ? 1.935 9.666 23.515 1.00 82.06 658 GLU A C 1
ATOM 5407 O O . GLU A 1 658 ? 2.601 9.237 24.455 1.00 82.06 658 GLU A O 1
ATOM 5412 N N . ASN A 1 659 ? 0.719 10.189 23.675 1.00 86.06 659 ASN A N 1
ATOM 5413 C CA . ASN A 1 659 ? -0.020 10.218 24.930 1.00 86.06 659 ASN A CA 1
ATOM 5414 C C . ASN A 1 659 ? -1.260 9.307 24.826 1.00 86.06 659 ASN A C 1
ATOM 5416 O O . ASN A 1 659 ? -2.303 9.730 24.319 1.00 86.06 659 ASN A O 1
ATOM 5420 N N . PRO A 1 660 ? -1.197 8.053 25.303 1.00 77.38 660 PRO A N 1
ATOM 5421 C CA . PRO A 1 660 ? -2.322 7.123 25.217 1.00 77.38 660 PRO A CA 1
ATOM 5422 C C . PRO A 1 660 ? -3.436 7.401 26.245 1.00 77.38 660 PRO A C 1
ATOM 5424 O O . PRO A 1 660 ? -4.475 6.735 26.203 1.00 77.38 660 PRO A O 1
ATOM 5427 N N . PHE A 1 661 ? -3.238 8.342 27.174 1.00 83.38 661 PHE A N 1
ATOM 5428 C CA . PHE A 1 661 ? -4.095 8.526 28.345 1.00 83.38 661 PHE A CA 1
ATOM 5429 C C . PHE A 1 661 ? -5.206 9.561 28.101 1.00 83.38 661 PHE A C 1
ATOM 5431 O O . PHE A 1 661 ? -6.203 9.261 27.435 1.00 83.38 661 PHE A O 1
ATOM 5438 N N . GLU A 1 662 ? -5.064 10.763 28.653 1.00 79.75 662 GLU A N 1
ATOM 5439 C CA . GLU A 1 662 ? -6.019 11.865 28.561 1.00 79.75 662 GLU A CA 1
ATOM 5440 C C . GLU A 1 662 ? -5.319 13.169 28.183 1.00 79.75 662 GLU A C 1
ATOM 5442 O O . GLU A 1 662 ? -4.109 13.307 28.354 1.00 79.75 662 GLU A O 1
ATOM 5447 N N . GLU A 1 663 ? -6.080 14.100 27.614 1.00 81.62 663 GLU A N 1
ATOM 5448 C CA . GLU A 1 663 ? -5.572 15.407 27.207 1.00 81.62 663 GLU A CA 1
ATOM 5449 C C . GLU A 1 663 ? -5.182 16.237 28.433 1.00 81.62 663 GLU A C 1
ATOM 5451 O O . GLU A 1 663 ? -5.970 16.404 29.366 1.00 81.62 663 GLU A O 1
ATOM 5456 N N . ILE A 1 664 ? -3.960 16.765 28.422 1.00 84.44 664 ILE A N 1
ATOM 5457 C CA . ILE A 1 664 ? -3.437 17.620 29.485 1.00 84.44 664 ILE A CA 1
ATOM 5458 C C . ILE A 1 664 ? -3.324 19.037 28.942 1.00 84.44 664 ILE A C 1
ATOM 5460 O O . ILE A 1 664 ? -2.390 19.362 28.216 1.00 84.44 664 ILE A O 1
ATOM 5464 N N . ASN A 1 665 ? -4.254 19.900 29.340 1.00 81.88 665 ASN A N 1
ATOM 5465 C CA . ASN A 1 665 ? -4.267 21.316 28.964 1.00 81.88 665 ASN A CA 1
ATOM 5466 C C . ASN A 1 665 ? -3.525 22.173 29.993 1.00 81.88 665 ASN A C 1
ATOM 5468 O O . ASN A 1 665 ? -4.099 23.054 30.633 1.00 81.88 665 ASN A O 1
ATOM 5472 N N . LYS A 1 666 ? -2.247 21.848 30.205 1.00 83.06 666 LYS A N 1
ATOM 5473 C CA . LYS A 1 666 ? -1.325 22.564 31.093 1.00 83.06 666 LYS A CA 1
ATOM 5474 C C . LYS A 1 666 ? 0.061 22.603 30.463 1.00 83.06 666 LYS A C 1
ATOM 5476 O O . LYS A 1 666 ? 0.435 21.689 29.732 1.00 83.06 666 LYS A O 1
ATOM 5481 N N . GLU A 1 667 ? 0.828 23.627 30.824 1.00 83.38 667 GLU A N 1
ATOM 5482 C CA . GLU A 1 667 ? 2.227 23.740 30.426 1.00 83.38 667 GLU A CA 1
ATOM 5483 C C . GLU A 1 667 ? 3.050 22.593 31.033 1.00 83.38 667 GLU A C 1
ATOM 5485 O O . GLU A 1 667 ? 3.081 22.424 32.256 1.00 83.38 667 GLU A O 1
ATOM 5490 N N . ILE A 1 668 ? 3.707 21.807 30.180 1.00 87.25 668 ILE A N 1
ATOM 5491 C CA . ILE A 1 668 ? 4.598 20.716 30.586 1.00 87.25 668 ILE A CA 1
ATOM 5492 C C . ILE A 1 668 ? 5.945 20.820 29.873 1.00 87.25 668 ILE A C 1
ATOM 5494 O O . ILE A 1 668 ? 6.058 21.326 28.755 1.00 87.25 668 ILE A O 1
ATOM 5498 N N . TYR A 1 669 ? 6.970 20.300 30.538 1.00 85.44 669 TYR A N 1
ATOM 5499 C CA . TYR A 1 669 ? 8.332 20.244 30.031 1.00 85.44 669 TYR A CA 1
ATOM 5500 C C . TYR A 1 669 ? 8.716 18.784 29.867 1.00 85.44 669 TYR A C 1
ATOM 5502 O O . TYR A 1 669 ? 8.677 18.040 30.842 1.00 85.44 669 TYR A O 1
ATOM 5510 N N . LEU A 1 670 ? 9.079 18.392 28.648 1.00 85.75 670 LEU A N 1
ATOM 5511 C CA . LEU A 1 670 ? 9.557 17.048 28.354 1.00 85.75 670 LEU A CA 1
ATOM 5512 C C . LEU A 1 670 ? 11.052 17.077 28.062 1.00 85.75 670 LEU A C 1
ATOM 5514 O O . LEU A 1 670 ? 11.519 17.813 27.189 1.00 85.75 670 LEU A O 1
ATOM 5518 N N . LYS A 1 671 ? 11.816 16.251 28.765 1.00 82.50 671 LYS A N 1
ATOM 5519 C CA . LYS A 1 671 ? 13.239 16.078 28.515 1.00 82.50 671 LYS A CA 1
ATOM 5520 C C . LYS A 1 671 ? 13.462 15.132 27.339 1.00 82.50 671 LYS A C 1
ATOM 5522 O O . LYS A 1 671 ? 13.039 13.982 27.354 1.00 82.50 671 LYS A O 1
ATOM 5527 N N . ILE A 1 672 ? 14.199 15.598 26.338 1.00 79.44 672 ILE A N 1
ATOM 5528 C CA . ILE A 1 672 ? 14.620 14.791 25.195 1.00 79.44 672 ILE A CA 1
ATOM 5529 C C . ILE A 1 672 ? 16.086 14.363 25.321 1.00 79.44 672 ILE A C 1
ATOM 5531 O O . ILE A 1 672 ? 16.942 15.072 25.845 1.00 79.44 672 ILE A O 1
ATOM 5535 N N . ASN A 1 673 ? 16.420 13.185 24.801 1.00 68.00 673 ASN A N 1
ATOM 5536 C CA . ASN A 1 673 ? 17.768 12.616 24.934 1.00 68.00 673 ASN A CA 1
ATOM 5537 C C . ASN A 1 673 ? 18.810 13.223 23.973 1.00 68.00 673 ASN A C 1
ATOM 5539 O O . ASN A 1 673 ? 19.941 12.742 23.910 1.00 68.00 673 ASN A O 1
ATOM 5543 N N . LYS A 1 674 ? 18.463 14.276 23.223 1.00 66.19 674 LYS A N 1
ATOM 5544 C CA . LYS A 1 674 ? 19.328 14.891 22.211 1.00 66.19 674 LYS A CA 1
ATOM 5545 C C . LYS A 1 674 ? 19.282 16.414 22.315 1.00 66.19 674 LYS A C 1
ATOM 5547 O O . LYS A 1 674 ? 18.212 16.984 22.498 1.00 66.19 674 LYS A O 1
ATOM 5552 N N . LYS A 1 675 ? 20.437 17.067 22.168 1.00 60.22 675 LYS A N 1
ATOM 5553 C CA . LYS A 1 675 ? 20.502 18.524 22.030 1.00 60.22 675 LYS A CA 1
ATOM 5554 C C . LYS A 1 675 ? 20.110 18.916 20.615 1.00 60.22 675 LYS A C 1
ATOM 5556 O O . LYS A 1 675 ? 20.712 18.431 19.662 1.00 60.22 675 LYS A O 1
ATOM 5561 N N . ILE A 1 676 ? 19.062 19.724 20.509 1.00 61.94 676 ILE A N 1
ATOM 5562 C CA . ILE A 1 676 ? 18.512 20.247 19.260 1.00 61.94 676 ILE A CA 1
ATOM 5563 C C . ILE A 1 676 ? 18.403 21.756 19.468 1.00 61.94 676 ILE A C 1
ATOM 5565 O O . ILE A 1 676 ? 17.711 22.191 20.386 1.00 61.94 676 ILE A O 1
ATOM 5569 N N . ASP A 1 677 ? 19.123 22.537 18.668 1.00 55.56 677 ASP A N 1
ATOM 5570 C CA . ASP A 1 677 ? 19.251 23.988 18.846 1.00 55.56 677 ASP A CA 1
ATOM 5571 C C . ASP A 1 677 ? 18.468 24.755 17.760 1.00 55.56 677 ASP A C 1
ATOM 5573 O O . ASP A 1 677 ? 19.115 25.445 16.989 1.00 55.56 677 ASP A O 1
ATOM 5577 N N . LEU A 1 678 ? 17.131 24.641 17.606 1.00 57.62 678 LEU A N 1
ATOM 5578 C CA . LEU A 1 678 ? 16.449 25.274 16.447 1.00 57.62 678 LEU A CA 1
ATOM 5579 C C . LEU A 1 678 ? 14.994 25.764 16.569 1.00 57.62 678 LEU A C 1
ATOM 5581 O O . LEU A 1 678 ? 14.243 25.409 17.474 1.00 57.62 678 LEU A O 1
ATOM 5585 N N . PHE A 1 679 ? 14.664 26.610 15.576 1.00 55.25 679 PHE A N 1
ATOM 5586 C CA . PHE A 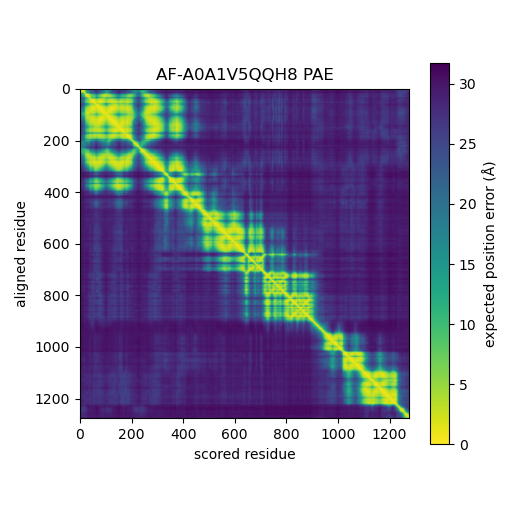1 679 ? 13.486 27.456 15.352 1.00 55.25 679 PHE A CA 1
ATOM 5587 C C . PHE A 1 679 ? 12.280 26.753 14.683 1.00 55.25 679 PHE A C 1
ATOM 5589 O O . PHE A 1 679 ? 12.444 25.972 13.749 1.00 55.25 679 PHE A O 1
ATOM 5596 N N . ALA A 1 680 ? 11.091 27.202 15.117 1.00 52.75 680 ALA A N 1
ATOM 5597 C CA . ALA A 1 680 ? 9.738 27.112 14.541 1.00 52.75 680 ALA A CA 1
ATOM 5598 C C . ALA A 1 680 ? 9.082 25.723 14.368 1.00 52.75 680 ALA A C 1
ATOM 5600 O O . ALA A 1 680 ? 9.390 24.968 13.449 1.00 52.75 680 ALA A O 1
ATOM 5601 N N . THR A 1 681 ? 8.062 25.477 15.196 1.00 55.78 681 THR A N 1
ATOM 5602 C CA . THR A 1 681 ? 7.059 24.404 15.103 1.00 55.78 681 THR A CA 1
ATOM 5603 C C . THR A 1 681 ? 5.781 24.916 14.413 1.00 55.78 681 THR A C 1
ATOM 5605 O O . THR A 1 681 ? 5.482 26.109 14.433 1.00 55.78 681 THR A O 1
ATOM 5608 N N . LYS A 1 682 ? 5.017 24.019 13.774 1.00 54.81 682 LYS A N 1
ATOM 5609 C CA . LYS A 1 682 ? 3.684 24.292 13.181 1.00 54.81 682 LYS A CA 1
ATOM 5610 C C . LYS A 1 682 ? 2.526 23.728 14.025 1.00 54.81 682 LYS A C 1
ATOM 5612 O O . LYS A 1 682 ? 1.415 23.614 13.520 1.00 54.81 682 LYS A O 1
ATOM 5617 N N . ASP A 1 683 ? 2.802 23.327 15.263 1.00 67.62 683 ASP A N 1
ATOM 5618 C CA . ASP A 1 683 ? 1.845 22.645 16.137 1.00 67.62 683 ASP A CA 1
ATOM 5619 C C . ASP A 1 683 ? 1.449 23.568 17.296 1.00 67.62 683 ASP A C 1
ATOM 5621 O O . ASP A 1 683 ? 2.319 24.058 18.017 1.00 67.62 683 ASP A O 1
ATOM 5625 N N . ASP A 1 684 ? 0.146 23.793 17.470 1.00 66.94 684 ASP A N 1
ATOM 5626 C CA . ASP A 1 684 ? -0.417 24.701 18.477 1.00 66.94 684 ASP A CA 1
ATOM 5627 C C . ASP A 1 684 ? -0.102 24.263 19.922 1.00 66.94 684 ASP A C 1
ATOM 5629 O O . ASP A 1 684 ? -0.096 25.089 20.839 1.00 66.94 684 ASP A O 1
ATOM 5633 N N . CYS A 1 685 ? 0.201 22.976 20.142 1.00 74.88 685 CYS A N 1
ATOM 5634 C CA . CYS A 1 685 ? 0.569 22.458 21.458 1.00 74.88 685 CYS A CA 1
ATOM 5635 C C . CYS A 1 685 ? 2.069 22.543 21.762 1.00 74.88 685 CYS A C 1
ATOM 5637 O O . CYS A 1 685 ? 2.441 22.405 22.930 1.00 74.88 685 CYS A O 1
ATOM 5639 N N . VAL A 1 686 ? 2.936 22.773 20.769 1.00 76.12 686 VAL A N 1
ATOM 5640 C CA . VAL A 1 686 ? 4.396 22.755 20.948 1.00 76.12 686 VAL A CA 1
ATOM 5641 C C . VAL A 1 686 ? 4.966 24.158 20.793 1.00 76.12 686 VAL A C 1
ATOM 5643 O O . VAL A 1 686 ? 5.090 24.666 19.683 1.00 76.12 686 VAL A O 1
ATOM 5646 N N . ASP A 1 687 ? 5.364 24.758 21.914 1.00 73.62 687 ASP A N 1
ATOM 5647 C CA . ASP A 1 687 ? 5.789 26.159 21.981 1.00 73.62 687 ASP A CA 1
ATOM 5648 C C . ASP A 1 687 ? 7.261 26.331 21.573 1.00 73.62 687 ASP A C 1
ATOM 5650 O O . ASP A 1 687 ? 7.601 27.099 20.674 1.00 73.62 687 ASP A O 1
ATOM 5654 N N . SER A 1 688 ? 8.174 25.601 22.223 1.00 73.06 688 SER A N 1
ATOM 5655 C CA . SER A 1 688 ? 9.616 25.749 21.974 1.00 73.06 688 SER A CA 1
ATOM 5656 C C . SER A 1 688 ? 10.439 24.537 22.408 1.00 73.06 688 SER A C 1
ATOM 5658 O O . SER A 1 688 ? 9.982 23.697 23.182 1.00 73.06 688 SER A O 1
ATOM 5660 N N . ILE A 1 689 ? 11.684 24.459 21.926 1.00 73.62 689 ILE A N 1
ATOM 5661 C CA . ILE A 1 689 ? 12.691 23.508 22.402 1.00 73.62 689 ILE A CA 1
ATOM 5662 C C . ILE A 1 689 ? 13.979 24.254 22.764 1.00 73.62 689 ILE A C 1
ATOM 5664 O O . ILE A 1 689 ? 14.509 25.018 21.961 1.00 73.62 689 ILE A O 1
ATOM 5668 N N . GLN A 1 690 ? 14.476 24.081 23.989 1.00 70.44 690 GLN A N 1
ATOM 5669 C CA . GLN A 1 690 ? 15.719 24.706 24.458 1.00 70.44 690 GLN A CA 1
ATOM 5670 C C . GLN A 1 690 ? 16.512 23.724 25.317 1.00 70.44 690 GLN A C 1
ATOM 5672 O O . GLN A 1 690 ? 15.978 23.184 26.279 1.00 70.44 690 GLN A O 1
ATOM 5677 N N . ASN A 1 691 ? 17.800 23.511 25.017 1.00 67.25 691 ASN A N 1
ATOM 5678 C CA . ASN A 1 691 ? 18.704 22.692 25.843 1.00 67.25 691 ASN A CA 1
ATOM 5679 C C . ASN A 1 691 ? 18.110 21.330 26.259 1.00 67.25 691 ASN A C 1
ATOM 5681 O O . ASN A 1 691 ? 18.157 20.958 27.432 1.00 67.25 691 ASN A O 1
ATOM 5685 N N . ASN A 1 692 ? 17.552 20.592 25.296 1.00 75.88 692 ASN A N 1
ATOM 5686 C CA . ASN A 1 692 ? 16.914 19.285 25.492 1.00 75.88 692 ASN A CA 1
ATOM 5687 C C . ASN A 1 692 ? 15.565 19.316 26.233 1.00 75.88 692 ASN A C 1
ATOM 5689 O O . ASN A 1 692 ? 15.060 18.256 26.595 1.00 75.88 692 ASN A O 1
ATOM 5693 N N . LEU A 1 693 ? 14.984 20.486 26.486 1.00 80.69 693 LEU A N 1
ATOM 5694 C CA . LEU A 1 693 ? 13.658 20.620 27.082 1.00 80.69 693 LEU A CA 1
ATOM 5695 C C . LEU A 1 693 ? 12.674 21.070 26.013 1.00 80.69 693 LEU A C 1
ATOM 5697 O O . LEU A 1 693 ? 12.833 22.138 25.425 1.00 80.69 693 LEU A O 1
ATOM 5701 N N . LEU A 1 694 ? 11.670 20.239 25.772 1.00 83.62 694 LEU A N 1
ATOM 5702 C CA . LEU A 1 694 ? 10.537 20.533 24.918 1.00 83.62 694 LEU A CA 1
ATOM 5703 C C . LEU A 1 694 ? 9.422 21.131 25.775 1.00 83.62 694 LEU A C 1
ATOM 5705 O O . LEU A 1 694 ? 8.906 20.463 26.671 1.00 83.62 694 LEU A O 1
ATOM 5709 N N . LYS A 1 695 ? 9.061 22.381 25.499 1.00 85.69 695 LYS A N 1
ATOM 5710 C CA . LYS A 1 695 ? 7.958 23.075 26.156 1.00 85.69 695 LYS A CA 1
ATOM 5711 C C . LYS A 1 695 ? 6.671 22.843 25.369 1.00 85.69 695 LYS A C 1
ATOM 5713 O O . LYS A 1 695 ? 6.577 23.219 24.199 1.00 85.69 695 LYS A O 1
ATOM 5718 N N . LEU A 1 696 ? 5.683 22.248 26.026 1.00 85.25 696 LEU A N 1
ATOM 5719 C CA . LEU A 1 696 ? 4.354 22.006 25.479 1.00 85.25 696 LEU A CA 1
ATOM 5720 C C . LEU A 1 696 ? 3.322 22.828 26.251 1.00 85.25 696 LEU A C 1
ATOM 5722 O O . LEU A 1 696 ? 3.315 22.798 27.479 1.00 85.25 696 LEU A O 1
ATOM 5726 N N . ASN A 1 697 ? 2.432 23.521 25.545 1.00 82.88 697 ASN A N 1
ATOM 5727 C CA . ASN A 1 697 ? 1.289 24.222 26.144 1.00 82.88 697 ASN A CA 1
ATOM 5728 C C . ASN A 1 697 ? 0.124 23.265 26.442 1.00 82.88 697 ASN A C 1
ATOM 5730 O O . ASN A 1 697 ? -0.686 23.518 27.334 1.00 82.88 697 ASN A O 1
ATOM 5734 N N . CYS A 1 698 ? 0.055 22.169 25.687 1.00 85.31 698 CYS A N 1
ATOM 5735 C CA . CYS A 1 698 ? -0.886 21.077 25.873 1.00 85.31 698 CYS A CA 1
ATOM 5736 C C . CYS A 1 698 ? -0.256 19.743 25.465 1.00 85.31 698 CYS A C 1
ATOM 5738 O O . CYS A 1 698 ? 0.673 19.692 24.661 1.00 85.31 698 CYS A O 1
ATOM 5740 N N . LEU A 1 699 ? -0.786 18.648 26.004 1.00 84.56 699 LEU A N 1
ATOM 5741 C CA . LEU A 1 699 ? -0.476 17.291 25.572 1.00 84.56 699 LEU A CA 1
ATOM 5742 C C . LEU A 1 699 ? -1.782 16.591 25.180 1.00 84.56 699 LEU A C 1
ATOM 5744 O O . LEU A 1 699 ? -2.453 16.021 26.046 1.00 84.56 699 LEU A O 1
ATOM 5748 N N . PRO A 1 700 ? -2.174 16.643 23.897 1.00 81.56 700 PRO A N 1
ATOM 5749 C CA . PRO A 1 700 ? -3.421 16.053 23.445 1.00 81.56 700 PRO A CA 1
ATOM 5750 C C . PRO A 1 700 ? -3.374 14.533 23.579 1.00 81.56 700 PRO A C 1
ATOM 5752 O O . PRO A 1 700 ? -2.307 13.916 23.583 1.00 81.56 700 PRO A O 1
ATOM 5755 N N . LYS A 1 701 ? -4.547 13.912 23.692 1.00 82.12 701 LYS A N 1
ATOM 5756 C CA . LYS A 1 701 ? -4.657 12.454 23.658 1.00 82.12 701 LYS A CA 1
ATOM 5757 C C . LYS A 1 701 ? -4.355 11.950 22.244 1.00 82.12 701 LYS A C 1
ATOM 5759 O O . LYS A 1 701 ? -4.969 12.397 21.280 1.00 82.12 701 LYS A O 1
ATOM 5764 N N . GLY A 1 702 ? -3.470 10.966 22.127 1.00 79.31 702 GLY A N 1
ATOM 5765 C CA . GLY A 1 702 ? -3.036 10.383 20.862 1.00 79.31 702 GLY A CA 1
ATOM 5766 C C . GLY A 1 702 ? -1.611 10.789 20.493 1.00 79.31 702 GLY A C 1
ATOM 5767 O O . GLY A 1 702 ? -0.743 10.891 21.355 1.00 79.31 702 GLY A O 1
ATOM 5768 N N . LYS A 1 703 ? -1.357 10.945 19.194 1.00 80.69 703 LYS A N 1
ATOM 5769 C CA . LYS A 1 703 ? -0.024 11.193 18.641 1.00 80.69 703 LYS A CA 1
ATOM 5770 C C . LYS A 1 703 ? 0.128 12.653 18.226 1.00 80.69 703 LYS A C 1
ATOM 5772 O O . LYS A 1 703 ? -0.596 13.107 17.344 1.00 80.69 703 LYS A O 1
ATOM 5777 N N . THR A 1 704 ? 1.116 13.332 18.795 1.00 78.75 704 THR A N 1
ATOM 5778 C CA . THR A 1 704 ? 1.541 14.689 18.428 1.00 78.75 704 THR A CA 1
ATOM 5779 C C . THR A 1 704 ? 2.839 14.607 17.636 1.00 78.75 704 THR A C 1
ATOM 5781 O O . THR A 1 704 ? 3.747 13.851 17.991 1.00 78.75 704 THR A O 1
ATOM 5784 N N . ILE A 1 705 ? 2.929 15.360 16.540 1.00 77.44 705 ILE A N 1
ATOM 5785 C CA . ILE A 1 705 ? 4.091 15.354 15.648 1.00 77.44 705 ILE A CA 1
ATOM 5786 C C . ILE A 1 705 ? 4.618 16.781 15.549 1.00 77.44 705 ILE A C 1
ATOM 5788 O O . ILE A 1 705 ? 3.996 17.633 14.925 1.00 77.44 705 ILE A O 1
ATOM 5792 N N . ALA A 1 706 ? 5.791 17.020 16.127 1.00 74.81 706 ALA A N 1
ATOM 5793 C CA . ALA A 1 706 ? 6.465 18.305 16.072 1.00 74.81 706 ALA A CA 1
ATOM 5794 C C . ALA A 1 706 ? 7.691 18.220 15.160 1.00 74.81 706 ALA A C 1
ATOM 5796 O O . ALA A 1 706 ? 8.592 17.407 15.374 1.00 74.81 706 ALA A O 1
ATOM 5797 N N . THR A 1 707 ? 7.727 19.074 14.143 1.00 70.38 707 THR A N 1
ATOM 5798 C CA . THR A 1 707 ? 8.864 19.193 13.230 1.00 70.38 707 THR A CA 1
ATOM 5799 C C . THR A 1 707 ? 9.805 20.296 13.703 1.00 70.38 707 THR A C 1
ATOM 5801 O O . THR A 1 707 ? 9.367 21.417 13.948 1.00 70.38 707 THR A O 1
ATOM 5804 N N . PHE A 1 708 ? 11.097 19.979 13.775 1.00 70.44 708 PHE A N 1
ATOM 5805 C CA . PHE A 1 708 ? 12.190 20.909 14.045 1.00 70.44 708 PHE A CA 1
ATOM 5806 C C . PHE A 1 708 ? 13.215 20.819 12.922 1.00 70.44 708 PHE A C 1
ATOM 5808 O O . PHE A 1 708 ? 13.491 19.737 12.414 1.00 70.44 708 PHE A O 1
ATOM 5815 N N . PHE A 1 709 ? 13.822 21.935 12.552 1.00 63.72 709 PHE A N 1
ATOM 5816 C CA . PHE A 1 709 ? 14.885 21.951 11.546 1.00 63.72 709 PHE A CA 1
ATOM 5817 C C . PHE A 1 709 ? 16.250 21.917 12.229 1.00 63.72 709 PHE A C 1
ATOM 5819 O O . PHE A 1 709 ? 16.325 22.237 13.402 1.00 63.72 709 PHE A O 1
ATOM 5826 N N . GLU A 1 710 ? 17.326 21.527 11.543 1.00 65.38 710 GLU A N 1
ATOM 5827 C CA . GLU A 1 710 ? 18.708 21.654 12.014 1.00 65.38 710 GLU A CA 1
ATOM 5828 C C . GLU A 1 710 ? 19.651 22.190 10.944 1.00 65.38 710 GLU A C 1
ATOM 5830 O O . GLU A 1 710 ? 19.900 21.508 9.957 1.00 65.38 710 GLU A O 1
ATOM 5835 N N . GLU A 1 711 ? 20.143 23.420 11.133 1.00 64.38 711 GLU A N 1
ATOM 5836 C CA . GLU A 1 711 ? 20.955 24.155 10.159 1.00 64.38 711 GLU A CA 1
ATOM 5837 C C . GLU A 1 711 ? 22.434 23.748 10.237 1.00 64.38 711 GLU A C 1
ATOM 5839 O O . GLU A 1 711 ? 23.077 23.860 11.281 1.00 64.38 711 GLU A O 1
ATOM 5844 N N . THR A 1 712 ? 22.988 23.295 9.111 1.00 65.25 712 THR A N 1
ATOM 5845 C CA . THR A 1 712 ? 24.410 22.967 8.944 1.00 65.25 712 THR A CA 1
ATOM 5846 C C . THR A 1 712 ? 24.966 23.580 7.659 1.00 65.25 712 THR A C 1
ATOM 5848 O O . THR A 1 712 ? 24.327 23.533 6.608 1.00 65.25 712 THR A O 1
ATOM 5851 N N . THR A 1 713 ? 26.184 24.123 7.722 1.00 63.03 713 THR A N 1
ATOM 5852 C CA . THR A 1 713 ? 26.855 24.749 6.569 1.00 63.03 713 THR A CA 1
ATOM 5853 C C . THR A 1 713 ? 28.228 24.112 6.365 1.00 63.03 713 THR A C 1
ATOM 5855 O O . THR A 1 713 ? 29.049 24.096 7.282 1.00 63.03 713 THR A O 1
ATOM 5858 N N . LEU A 1 714 ? 28.483 23.581 5.165 1.00 69.12 714 LEU A N 1
ATOM 5859 C CA . LEU A 1 714 ? 29.793 23.073 4.741 1.00 69.12 714 LEU A CA 1
ATOM 5860 C C . LEU A 1 714 ? 30.445 24.069 3.777 1.00 69.12 714 LEU A C 1
ATOM 5862 O O . LEU A 1 714 ? 29.780 24.588 2.879 1.00 69.12 714 LEU A O 1
ATOM 5866 N N . HIS A 1 715 ? 31.743 24.316 3.949 1.00 70.38 715 HIS A N 1
ATOM 5867 C CA . HIS A 1 715 ? 32.496 25.293 3.161 1.00 70.38 715 HIS A CA 1
ATOM 5868 C C . HIS A 1 715 ? 33.413 24.621 2.133 1.00 70.38 715 HIS A C 1
ATOM 5870 O O . HIS A 1 715 ? 34.016 23.582 2.409 1.00 70.38 715 HIS A O 1
ATOM 5876 N N . GLN A 1 716 ? 33.548 25.249 0.961 1.00 80.12 716 GLN A N 1
ATOM 5877 C CA . GLN A 1 716 ? 34.503 24.847 -0.079 1.00 80.12 716 GLN A CA 1
ATOM 5878 C C . GLN A 1 716 ? 35.520 25.961 -0.354 1.00 80.12 716 GLN A C 1
ATOM 5880 O O . GLN A 1 716 ? 35.187 27.146 -0.297 1.00 80.12 716 GLN A O 1
ATOM 5885 N N . THR A 1 717 ? 36.744 25.581 -0.715 1.00 78.88 717 THR A N 1
ATOM 5886 C CA . THR A 1 717 ? 37.773 26.498 -1.227 1.00 78.88 717 THR A CA 1
ATOM 5887 C C . THR A 1 717 ? 38.199 26.078 -2.632 1.00 78.88 717 THR A C 1
ATOM 5889 O O . THR A 1 717 ? 38.290 24.888 -2.929 1.00 78.88 717 THR A O 1
ATOM 5892 N N . GLU A 1 718 ? 38.437 27.053 -3.512 1.00 83.62 718 GLU A N 1
ATOM 5893 C CA . GLU A 1 718 ? 38.767 26.823 -4.923 1.00 83.62 718 GLU A CA 1
ATOM 5894 C C . GLU A 1 718 ? 40.105 27.475 -5.282 1.00 83.62 718 GLU A C 1
ATOM 5896 O O . GLU A 1 718 ? 40.378 28.616 -4.897 1.00 83.62 718 GLU A O 1
ATOM 5901 N N . LYS A 1 719 ? 40.935 26.770 -6.053 1.00 82.88 719 LYS A N 1
ATOM 5902 C CA . LYS A 1 719 ? 42.217 27.278 -6.543 1.00 82.88 719 LYS A CA 1
ATOM 5903 C C . LYS A 1 719 ? 42.402 26.974 -8.026 1.00 82.88 719 LYS A C 1
ATOM 5905 O O . LYS A 1 719 ? 42.506 25.816 -8.419 1.00 82.88 719 LYS A O 1
ATOM 5910 N N . ASP A 1 720 ? 42.519 28.026 -8.831 1.00 80.50 720 ASP A N 1
ATOM 5911 C CA . ASP A 1 720 ? 42.721 27.914 -10.277 1.00 80.50 720 ASP A CA 1
ATOM 5912 C C . ASP A 1 720 ? 44.201 27.839 -10.653 1.00 80.50 720 ASP A C 1
ATOM 5914 O O . ASP A 1 720 ? 45.049 28.568 -10.134 1.00 80.50 720 ASP A O 1
ATOM 5918 N N . SER A 1 721 ? 44.509 26.978 -11.618 1.00 81.81 721 SER A N 1
ATOM 5919 C CA . SER A 1 721 ? 45.815 26.879 -12.258 1.00 81.81 721 SER A CA 1
ATOM 5920 C C . SER A 1 721 ? 45.652 26.667 -13.762 1.00 81.81 721 SER A C 1
ATOM 5922 O O . SER A 1 721 ? 44.846 25.856 -14.206 1.00 81.81 721 SER A O 1
ATOM 5924 N N . ILE A 1 722 ? 46.416 27.391 -14.577 1.00 82.81 722 ILE A N 1
ATOM 5925 C CA . ILE A 1 722 ? 46.381 27.231 -16.036 1.00 82.81 722 ILE A CA 1
ATOM 5926 C C . ILE A 1 722 ? 47.465 26.230 -16.417 1.00 82.81 722 ILE A C 1
ATOM 5928 O O . ILE A 1 722 ? 48.650 26.491 -16.211 1.00 82.81 722 ILE A O 1
ATOM 5932 N N . LYS A 1 723 ? 47.063 25.071 -16.945 1.00 82.38 723 LYS A N 1
ATOM 5933 C CA . LYS A 1 723 ? 47.996 24.008 -17.350 1.00 82.38 723 LYS A CA 1
ATOM 5934 C C . LYS A 1 723 ? 48.519 24.222 -18.763 1.00 82.38 723 LYS A C 1
ATOM 5936 O O . LYS A 1 723 ? 49.679 23.937 -19.041 1.00 82.38 723 LYS A O 1
ATOM 5941 N N . TYR A 1 724 ? 47.666 24.742 -19.641 1.00 82.06 724 TYR A N 1
ATOM 5942 C CA . TYR A 1 724 ? 47.993 25.007 -21.037 1.00 82.06 724 TYR A CA 1
ATOM 5943 C C . TYR A 1 724 ? 47.217 26.228 -21.535 1.00 82.06 724 TYR A C 1
ATOM 5945 O O . TYR A 1 724 ? 46.029 26.353 -21.251 1.00 82.06 724 TYR A O 1
ATOM 5953 N N . ALA A 1 725 ? 47.861 27.119 -22.287 1.00 84.12 725 ALA A N 1
ATOM 5954 C CA . ALA A 1 725 ? 47.206 28.277 -22.888 1.00 84.12 725 ALA A CA 1
ATOM 5955 C C . ALA A 1 725 ? 47.535 28.363 -24.380 1.00 84.12 725 ALA A C 1
ATOM 5957 O O . ALA A 1 725 ? 48.702 28.417 -24.768 1.00 84.12 725 ALA A O 1
ATOM 5958 N N . SER A 1 726 ? 46.503 28.412 -25.216 1.00 86.12 726 SER A N 1
ATOM 5959 C CA . SER A 1 726 ? 46.617 28.749 -26.634 1.00 86.12 726 SER A CA 1
ATOM 5960 C C . SER A 1 726 ? 45.386 29.515 -27.101 1.00 86.12 726 SER A C 1
ATOM 5962 O O . SER A 1 726 ? 44.359 29.563 -26.414 1.00 86.12 726 SER A O 1
ATOM 5964 N N . ASN A 1 727 ? 45.482 30.122 -28.278 1.00 80.38 727 ASN A N 1
ATOM 5965 C CA . ASN A 1 727 ? 44.351 30.808 -28.895 1.00 80.38 727 ASN A CA 1
ATOM 5966 C C . ASN A 1 727 ? 43.335 29.866 -29.556 1.00 80.38 727 ASN A C 1
ATOM 5968 O O . ASN A 1 727 ? 42.239 30.313 -29.871 1.00 80.38 727 ASN A O 1
ATOM 5972 N N . GLU A 1 728 ? 43.660 28.583 -29.737 1.00 79.88 728 GLU A N 1
ATOM 5973 C CA . GLU A 1 728 ? 42.693 27.575 -30.192 1.00 79.88 728 GLU A CA 1
ATOM 5974 C C . GLU A 1 728 ? 41.968 26.932 -29.003 1.00 79.88 728 GLU A C 1
ATOM 5976 O O . GLU A 1 728 ? 40.737 26.901 -28.954 1.00 79.88 728 GLU A O 1
ATOM 5981 N N . LEU A 1 729 ? 42.727 26.468 -28.007 1.00 80.75 729 LEU A N 1
ATOM 5982 C CA . LEU A 1 729 ? 42.198 25.841 -26.797 1.00 80.75 729 LEU A CA 1
ATOM 5983 C C . LEU A 1 729 ? 43.143 26.038 -25.610 1.00 80.75 729 LEU A C 1
ATOM 5985 O O . LEU A 1 729 ? 44.349 25.820 -25.713 1.00 80.75 729 LEU A O 1
ATOM 5989 N N . SER A 1 730 ? 42.602 26.431 -24.465 1.00 83.62 730 SER A N 1
ATOM 5990 C CA . SER A 1 730 ? 43.344 26.548 -23.207 1.00 83.62 730 SER A CA 1
ATOM 5991 C C . SER A 1 730 ? 42.764 25.599 -22.158 1.00 83.62 730 SER A C 1
ATOM 5993 O O . SER A 1 730 ? 41.560 25.382 -22.143 1.00 83.62 730 SER A O 1
ATOM 5995 N N . LEU A 1 731 ? 43.594 25.047 -21.275 1.00 83.06 731 LEU A N 1
ATOM 5996 C CA . LEU A 1 731 ? 43.185 24.178 -20.171 1.00 83.06 731 LEU A CA 1
ATOM 5997 C C . LEU A 1 731 ? 43.403 24.888 -18.831 1.00 83.06 731 LEU A C 1
ATOM 5999 O O . LEU A 1 731 ? 44.544 25.116 -18.413 1.00 83.06 731 LEU A O 1
ATOM 6003 N N . LEU A 1 732 ? 42.301 25.202 -18.155 1.00 83.69 732 LEU A N 1
ATOM 6004 C CA . LEU A 1 732 ? 42.264 25.707 -16.787 1.00 83.69 732 LEU A CA 1
ATOM 6005 C C . LEU A 1 732 ? 41.854 24.567 -15.855 1.00 83.69 732 LEU A C 1
ATOM 6007 O O . LEU A 1 732 ? 40.783 24.000 -16.016 1.00 83.69 732 LEU A O 1
ATOM 6011 N N . GLN A 1 733 ? 42.689 24.245 -14.876 1.00 85.69 733 GLN A N 1
ATOM 6012 C CA . GLN A 1 733 ? 42.396 23.266 -13.835 1.00 85.69 733 GLN A CA 1
ATOM 6013 C C . GLN A 1 733 ? 42.082 23.987 -12.525 1.00 85.69 733 GLN A C 1
ATOM 6015 O O . GLN A 1 733 ? 42.917 24.738 -12.017 1.00 85.69 733 GLN A O 1
ATOM 6020 N N . ARG A 1 734 ? 40.908 23.713 -11.963 1.00 86.62 734 ARG A N 1
ATOM 6021 C CA . ARG A 1 734 ? 40.469 24.163 -10.643 1.00 86.62 734 ARG A CA 1
ATOM 6022 C C . ARG A 1 734 ? 40.573 23.019 -9.645 1.00 86.62 734 ARG A C 1
ATOM 6024 O O . ARG A 1 734 ? 39.942 21.985 -9.833 1.00 86.62 734 ARG A O 1
ATOM 6031 N N . GLU A 1 735 ? 41.345 23.208 -8.585 1.00 85.38 735 GLU A N 1
ATOM 6032 C CA . GLU A 1 735 ? 41.377 22.305 -7.432 1.00 85.38 735 GLU A CA 1
ATOM 6033 C C . GLU A 1 735 ? 40.352 22.799 -6.402 1.00 85.38 735 GLU A C 1
ATOM 6035 O O . GLU A 1 735 ? 40.414 23.955 -5.975 1.00 85.38 735 GLU A O 1
ATOM 6040 N N . ILE A 1 736 ? 39.392 21.949 -6.034 1.00 84.38 736 ILE A N 1
ATOM 6041 C CA . ILE A 1 736 ? 38.387 22.225 -5.002 1.00 84.38 736 ILE A CA 1
ATOM 6042 C C . ILE A 1 736 ? 38.729 21.383 -3.777 1.00 84.38 736 ILE A C 1
ATOM 6044 O O . ILE A 1 736 ? 38.842 20.158 -3.866 1.00 84.38 736 ILE A O 1
ATOM 6048 N N . THR A 1 737 ? 38.893 22.054 -2.637 1.00 77.88 737 THR A N 1
ATOM 6049 C CA . THR A 1 737 ? 39.113 21.414 -1.335 1.00 77.88 737 THR A CA 1
ATOM 6050 C C . THR A 1 737 ? 37.901 21.674 -0.450 1.00 77.88 737 THR A C 1
ATOM 6052 O O . THR A 1 737 ? 37.504 22.825 -0.250 1.00 77.88 737 THR A O 1
ATOM 6055 N N . ILE A 1 738 ? 37.306 20.600 0.062 1.00 74.62 738 ILE A N 1
ATOM 6056 C CA . ILE A 1 738 ? 36.170 20.634 0.986 1.00 74.62 738 ILE A CA 1
ATOM 6057 C C . ILE A 1 738 ? 36.712 20.212 2.349 1.00 74.62 738 ILE A C 1
ATOM 6059 O O . ILE A 1 738 ? 37.319 19.151 2.440 1.00 74.62 738 ILE A O 1
ATOM 6063 N N . GLU A 1 739 ? 36.522 21.021 3.390 1.00 62.97 739 GLU A N 1
ATOM 6064 C CA . GLU A 1 739 ? 36.929 20.674 4.760 1.00 62.97 739 GLU A CA 1
ATOM 6065 C C . GLU A 1 739 ? 35.783 19.912 5.452 1.00 62.97 739 GLU A C 1
ATOM 6067 O O . GLU A 1 739 ? 34.777 20.536 5.813 1.00 62.97 739 GLU A O 1
ATOM 6072 N N . PRO A 1 740 ? 35.856 18.582 5.654 1.00 54.88 740 PRO A N 1
ATOM 6073 C CA . PRO A 1 740 ? 34.764 17.866 6.291 1.00 54.88 740 PRO A CA 1
ATOM 6074 C C . PRO A 1 740 ? 34.955 17.868 7.813 1.00 54.88 740 PRO A C 1
ATOM 6076 O O . PRO A 1 740 ? 35.962 17.394 8.328 1.00 54.88 740 PRO A O 1
ATOM 6079 N N . LYS A 1 741 ? 33.952 18.350 8.559 1.00 54.75 741 LYS A N 1
ATOM 6080 C CA . LYS A 1 741 ? 33.781 18.008 9.989 1.00 54.75 741 LYS A CA 1
ATOM 6081 C C . LYS A 1 741 ? 32.801 16.846 10.205 1.00 54.75 741 LYS A C 1
ATOM 6083 O O . LYS A 1 741 ? 32.619 16.412 11.337 1.00 54.75 741 LYS A O 1
ATOM 6088 N N . ILE A 1 742 ? 32.135 16.376 9.145 1.00 57.12 742 ILE A N 1
ATOM 6089 C CA . ILE A 1 742 ? 31.046 15.389 9.195 1.00 57.12 742 ILE A CA 1
ATOM 6090 C C . ILE A 1 742 ? 31.131 14.486 7.951 1.00 57.12 742 ILE A C 1
ATOM 6092 O O . ILE A 1 742 ? 31.396 14.979 6.855 1.00 57.12 742 ILE A O 1
ATOM 6096 N N . GLN A 1 743 ? 30.883 13.180 8.107 1.00 55.00 743 GLN A N 1
ATOM 6097 C CA . GLN A 1 743 ? 30.656 12.259 6.985 1.00 55.00 743 GLN A CA 1
ATOM 6098 C C . GLN A 1 743 ? 29.291 12.547 6.345 1.00 55.00 743 GLN A C 1
ATOM 6100 O O . GLN A 1 743 ? 28.261 12.330 6.980 1.00 55.00 743 GLN A O 1
ATOM 6105 N N . ALA A 1 744 ? 29.282 13.009 5.094 1.00 59.78 744 ALA A N 1
ATOM 6106 C CA . ALA A 1 744 ? 28.069 13.234 4.307 1.00 59.78 744 ALA A CA 1
ATOM 6107 C C . ALA A 1 744 ? 27.948 12.195 3.184 1.00 59.78 744 ALA A C 1
ATOM 6109 O O . ALA A 1 744 ? 28.925 11.927 2.477 1.00 59.78 744 ALA A O 1
ATOM 6110 N N . LYS A 1 745 ? 26.742 11.634 2.996 1.00 60.97 745 LYS A N 1
ATOM 6111 C CA . LYS A 1 745 ? 26.493 10.606 1.967 1.00 60.97 745 LYS A CA 1
ATOM 6112 C C . LYS A 1 745 ? 26.319 11.167 0.559 1.00 60.97 745 LYS A C 1
ATOM 6114 O O . LYS A 1 745 ? 26.608 10.465 -0.391 1.00 60.97 745 LYS A O 1
ATOM 6119 N N . LYS A 1 746 ? 25.796 12.380 0.374 1.00 69.88 746 LYS A N 1
ATOM 6120 C CA . LYS A 1 746 ? 25.644 12.980 -0.964 1.00 69.88 746 LYS A CA 1
ATOM 6121 C C . LYS A 1 746 ? 25.881 14.480 -0.903 1.00 69.88 746 LYS A C 1
ATOM 6123 O O . LYS A 1 746 ? 25.113 15.193 -0.263 1.00 69.88 746 LYS A O 1
ATOM 6128 N N . VAL A 1 747 ? 26.921 14.953 -1.586 1.00 73.12 747 VAL A N 1
ATOM 6129 C CA . VAL A 1 747 ? 27.284 16.376 -1.645 1.00 73.12 747 VAL A CA 1
ATOM 6130 C C . VAL A 1 747 ? 27.189 16.854 -3.087 1.00 73.12 747 VAL A C 1
ATOM 6132 O O . VAL A 1 747 ? 27.831 16.280 -3.967 1.00 73.12 747 VAL A O 1
ATOM 6135 N N . LEU A 1 748 ? 26.394 17.895 -3.341 1.00 80.81 748 LEU A N 1
ATOM 6136 C CA . LEU A 1 748 ? 26.384 18.576 -4.634 1.00 80.81 748 LEU A CA 1
ATOM 6137 C C . LEU A 1 748 ? 27.384 19.722 -4.590 1.00 80.81 748 LEU A C 1
ATOM 6139 O O . LEU A 1 748 ? 27.197 20.710 -3.878 1.00 80.81 748 LEU A O 1
ATOM 6143 N N . VAL A 1 749 ? 28.434 19.595 -5.390 1.00 80.12 749 VAL A N 1
ATOM 6144 C CA . VAL A 1 749 ? 29.417 20.657 -5.578 1.00 80.12 749 VAL A CA 1
ATOM 6145 C C . VAL A 1 749 ? 28.964 21.511 -6.749 1.00 80.12 749 VAL A C 1
ATOM 6147 O O . VAL A 1 749 ? 28.697 20.984 -7.828 1.00 80.12 749 VAL A O 1
ATOM 6150 N N . LYS A 1 750 ? 28.882 22.827 -6.545 1.00 82.31 750 LYS A N 1
ATOM 6151 C CA . LYS A 1 750 ? 28.661 23.817 -7.606 1.00 82.31 750 LYS A CA 1
ATOM 6152 C C . LYS A 1 750 ? 29.881 24.724 -7.677 1.00 82.31 750 LYS A C 1
ATOM 6154 O O . LYS A 1 750 ? 30.279 25.308 -6.672 1.00 82.31 750 LYS A O 1
ATOM 6159 N N . THR A 1 751 ? 30.456 24.863 -8.866 1.00 83.56 751 THR A N 1
ATOM 6160 C CA . THR A 1 751 ? 31.611 25.735 -9.102 1.00 83.56 751 THR A CA 1
ATOM 6161 C C . THR A 1 751 ? 31.439 26.533 -10.394 1.00 83.56 751 THR A C 1
ATOM 6163 O O . THR A 1 751 ? 30.802 26.076 -11.343 1.00 83.56 751 THR A O 1
ATOM 6166 N N . LEU A 1 752 ? 31.957 27.761 -10.429 1.00 80.75 752 LEU A N 1
ATOM 6167 C CA . LEU A 1 752 ? 31.758 28.696 -11.541 1.00 80.75 752 LEU A CA 1
ATOM 6168 C C . LEU A 1 752 ? 32.541 28.291 -12.797 1.00 80.75 752 LEU A C 1
ATOM 6170 O O . LEU A 1 752 ? 33.745 28.058 -12.749 1.00 80.75 752 LEU A O 1
ATOM 6174 N N . ILE A 1 753 ? 31.889 28.318 -13.951 1.00 77.44 753 ILE A N 1
ATOM 6175 C CA . ILE A 1 753 ? 32.516 28.083 -15.248 1.00 77.44 753 ILE A CA 1
ATOM 6176 C C . ILE A 1 753 ? 33.284 29.338 -15.680 1.00 77.44 753 ILE A C 1
ATOM 6178 O O . ILE A 1 753 ? 32.704 30.426 -15.748 1.00 77.44 753 ILE A O 1
ATOM 6182 N N . PRO A 1 754 ? 34.568 29.219 -16.049 1.00 69.06 754 PRO A N 1
ATOM 6183 C CA . PRO A 1 754 ? 35.308 30.328 -16.627 1.00 69.06 754 PRO A CA 1
ATOM 6184 C C . PRO A 1 754 ? 34.831 30.603 -18.070 1.00 69.06 754 PRO A C 1
ATOM 6186 O O . PRO A 1 754 ? 35.302 29.960 -19.003 1.00 69.06 754 PRO A O 1
ATOM 6189 N N . LYS A 1 755 ? 33.910 31.574 -18.229 1.00 64.44 755 LYS A N 1
ATOM 6190 C CA . LYS A 1 755 ? 33.363 32.163 -19.482 1.00 64.44 755 LYS A CA 1
ATOM 6191 C C . LYS A 1 755 ? 32.728 31.196 -20.511 1.00 64.44 755 LYS A C 1
ATOM 6193 O O . LYS A 1 755 ? 33.015 30.002 -20.583 1.00 64.44 755 LYS A O 1
ATOM 6198 N N . ASP A 1 756 ? 31.843 31.753 -21.342 1.00 54.38 756 ASP A N 1
ATOM 6199 C CA . ASP A 1 756 ? 31.026 31.042 -22.336 1.00 54.38 756 ASP A CA 1
ATOM 6200 C C . ASP A 1 756 ? 31.870 30.451 -23.476 1.00 54.38 756 ASP A C 1
ATOM 6202 O O . ASP A 1 756 ? 32.118 31.116 -24.479 1.00 54.38 756 ASP A O 1
ATOM 6206 N N . ASN A 1 757 ? 32.376 29.227 -23.280 1.00 55.44 757 ASN A N 1
ATOM 6207 C CA . ASN A 1 757 ? 32.700 28.184 -24.280 1.00 55.44 757 ASN A CA 1
ATOM 6208 C C . ASN A 1 757 ? 33.779 27.220 -23.756 1.00 55.44 757 ASN A C 1
ATOM 6210 O O . ASN A 1 757 ? 34.780 26.960 -24.430 1.00 55.44 757 ASN A O 1
ATOM 6214 N N . SER A 1 758 ? 33.584 26.689 -22.548 1.00 61.91 758 SER A N 1
ATOM 6215 C CA . SER A 1 758 ? 34.430 25.634 -21.992 1.00 61.91 758 SER A CA 1
ATOM 6216 C C . SER A 1 758 ? 33.740 24.271 -21.976 1.00 61.91 758 SER A C 1
ATOM 6218 O O . SER A 1 758 ? 32.563 24.169 -21.611 1.00 61.91 758 SER A O 1
ATOM 6220 N N . LEU A 1 759 ? 34.479 23.243 -22.410 1.00 67.94 759 LEU A N 1
ATOM 6221 C CA . LEU A 1 759 ? 34.162 21.835 -22.150 1.00 67.94 759 LEU A CA 1
ATOM 6222 C C . LEU A 1 759 ? 34.733 21.489 -20.772 1.00 67.94 759 LEU A C 1
ATOM 6224 O O . LEU A 1 759 ? 35.870 21.864 -20.485 1.00 67.94 759 LEU A O 1
ATOM 6228 N N . THR A 1 760 ? 33.946 20.838 -19.920 1.00 71.56 760 THR A N 1
ATOM 6229 C CA . THR A 1 760 ? 34.327 20.566 -18.528 1.00 71.56 760 THR A CA 1
ATOM 6230 C C . THR A 1 760 ? 34.519 19.071 -18.313 1.00 71.56 760 THR A C 1
ATOM 6232 O O . THR A 1 760 ? 33.662 18.282 -18.698 1.00 71.56 760 THR A O 1
ATOM 6235 N N . LEU A 1 761 ? 35.627 18.695 -17.681 1.00 75.12 761 LEU A N 1
ATOM 6236 C CA . LEU A 1 761 ? 35.937 17.341 -17.235 1.00 75.12 761 LEU A CA 1
ATOM 6237 C C . LEU A 1 761 ? 36.182 17.382 -15.723 1.00 75.12 761 LEU A C 1
ATOM 6239 O O . LEU A 1 761 ? 37.053 18.121 -15.268 1.00 75.12 761 LEU A O 1
ATOM 6243 N N . VAL A 1 762 ? 35.436 16.606 -14.940 1.00 76.56 762 VAL A N 1
ATOM 6244 C CA . VAL A 1 762 ? 35.595 16.546 -13.477 1.00 76.56 762 VAL A CA 1
ATOM 6245 C C . VAL A 1 762 ? 36.286 15.244 -13.096 1.00 76.56 762 VAL A C 1
ATOM 6247 O O . VAL A 1 762 ? 35.827 14.168 -13.470 1.00 76.56 762 VAL A O 1
ATOM 6250 N N . LEU A 1 763 ? 37.374 15.342 -12.335 1.00 73.88 763 LEU A N 1
ATOM 6251 C CA . LEU A 1 763 ? 38.128 14.217 -11.799 1.00 73.88 763 LEU A CA 1
ATOM 6252 C C . LEU A 1 763 ? 38.110 14.257 -10.265 1.00 73.88 763 LEU A C 1
ATOM 6254 O O . LEU A 1 763 ? 38.473 15.261 -9.655 1.00 73.88 763 LEU A O 1
ATOM 6258 N N . ILE A 1 764 ? 37.756 13.144 -9.625 1.00 72.81 764 ILE A N 1
ATOM 6259 C CA . ILE A 1 764 ? 37.927 12.946 -8.178 1.00 72.81 764 ILE A CA 1
ATOM 6260 C C . ILE A 1 764 ? 38.858 11.762 -7.980 1.00 72.81 764 ILE A C 1
ATOM 6262 O O . ILE A 1 764 ? 38.593 10.676 -8.491 1.00 72.81 764 ILE A O 1
ATOM 6266 N N . ASN A 1 765 ? 39.965 11.956 -7.257 1.00 68.38 765 ASN A N 1
ATOM 6267 C CA . ASN A 1 765 ? 40.986 10.917 -7.068 1.00 68.38 765 ASN A CA 1
ATOM 6268 C C . ASN A 1 765 ? 41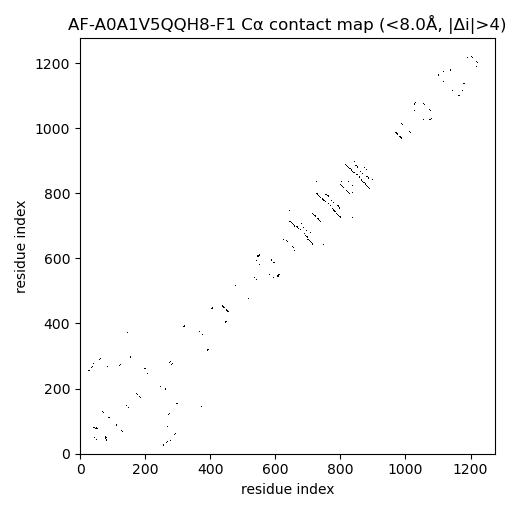.409 10.250 -8.398 1.00 68.38 765 ASN A C 1
ATOM 6270 O O . ASN A 1 765 ? 41.558 9.032 -8.476 1.00 68.38 765 ASN A O 1
ATOM 6274 N N . SER A 1 766 ? 41.578 11.054 -9.457 1.00 66.62 766 SER A N 1
ATOM 6275 C CA . SER A 1 766 ? 41.899 10.609 -10.828 1.00 66.62 766 SER A CA 1
ATOM 6276 C C . SER A 1 766 ? 40.827 9.761 -11.540 1.00 66.62 766 SER A C 1
ATOM 6278 O O . SER A 1 766 ? 41.127 9.146 -12.561 1.00 66.62 766 SER A O 1
ATOM 6280 N N . LYS A 1 767 ? 39.581 9.721 -11.047 1.00 68.06 767 LYS A N 1
ATOM 6281 C CA . LYS A 1 767 ? 38.438 9.097 -11.735 1.00 68.06 767 LYS A CA 1
ATOM 6282 C C . LYS A 1 767 ? 37.478 10.152 -12.263 1.00 68.06 767 LYS A C 1
ATOM 6284 O O . LYS A 1 767 ? 37.125 11.077 -11.536 1.00 68.06 767 LYS A O 1
ATOM 6289 N N . GLU A 1 768 ? 37.055 9.987 -13.509 1.00 72.56 768 GLU A N 1
ATOM 6290 C CA . GLU A 1 768 ? 36.067 10.854 -14.144 1.00 72.56 768 GLU A CA 1
ATOM 6291 C C . GLU A 1 768 ? 34.685 10.674 -13.518 1.00 72.56 768 GLU A C 1
ATOM 6293 O O . GLU A 1 768 ? 34.248 9.551 -13.259 1.00 72.56 768 GLU A O 1
ATOM 6298 N N . ILE A 1 769 ? 34.010 11.796 -13.269 1.00 75.62 769 ILE A N 1
ATOM 6299 C CA . ILE A 1 769 ? 32.643 11.833 -12.756 1.00 75.62 769 ILE A CA 1
ATOM 6300 C C . ILE A 1 769 ? 31.784 12.681 -13.687 1.00 75.62 769 ILE A C 1
ATOM 6302 O O . ILE A 1 769 ? 32.208 13.732 -14.175 1.00 75.62 769 ILE A O 1
ATOM 6306 N N . LEU A 1 770 ? 30.554 12.217 -13.909 1.00 73.62 770 LEU A N 1
ATOM 6307 C CA . LEU A 1 770 ? 29.554 12.937 -14.686 1.00 73.62 770 LEU A CA 1
ATOM 6308 C C . LEU A 1 770 ? 29.257 14.292 -14.033 1.00 73.62 770 LEU A C 1
ATOM 6310 O O . LEU A 1 770 ? 28.918 14.375 -12.853 1.00 73.62 770 LEU A O 1
ATOM 6314 N N . SER A 1 771 ? 29.369 15.352 -14.828 1.00 79.00 771 SER A N 1
ATOM 6315 C CA . SER A 1 771 ? 29.053 16.714 -14.410 1.00 79.00 771 SER A CA 1
ATOM 6316 C C . SER A 1 771 ? 27.968 17.305 -15.300 1.00 79.00 771 SER A C 1
ATOM 6318 O O . SER A 1 771 ? 27.919 17.048 -16.503 1.00 79.00 771 SER A O 1
ATOM 6320 N N . SER A 1 772 ? 27.080 18.089 -14.701 1.00 76.50 772 SER A N 1
ATOM 6321 C CA . SER A 1 772 ? 26.065 18.873 -15.394 1.00 76.50 772 SER A CA 1
ATOM 6322 C C . SER A 1 772 ? 26.500 20.330 -15.488 1.00 76.50 772 SER A C 1
ATOM 6324 O O . SER A 1 772 ? 27.126 20.881 -14.582 1.00 76.50 772 SER A O 1
ATOM 6326 N N . LYS A 1 773 ? 26.158 20.974 -16.602 1.00 72.12 773 LYS A N 1
ATOM 6327 C CA . LYS A 1 773 ? 26.394 22.399 -16.827 1.00 72.12 773 LYS A CA 1
ATOM 6328 C C . LYS A 1 773 ? 25.061 23.131 -16.775 1.00 72.12 773 LYS A C 1
ATOM 6330 O O . LYS A 1 773 ? 24.216 22.921 -17.638 1.00 72.12 773 LYS A O 1
ATOM 6335 N N . GLU A 1 774 ? 24.896 24.002 -15.786 1.00 68.69 774 GLU A N 1
ATOM 6336 C CA . GLU A 1 774 ? 23.703 24.833 -15.616 1.00 68.69 774 GLU A CA 1
ATOM 6337 C C . GLU A 1 774 ? 24.116 26.305 -15.539 1.00 68.69 774 GLU A C 1
ATOM 6339 O O . GLU A 1 774 ? 24.886 26.710 -14.663 1.00 68.69 774 GLU A O 1
ATOM 6344 N N . ASN A 1 775 ? 23.602 27.127 -16.459 1.00 72.44 775 ASN A N 1
ATOM 6345 C CA . ASN A 1 775 ? 23.963 28.541 -16.593 1.00 72.44 775 ASN A CA 1
ATOM 6346 C C . ASN A 1 775 ? 25.498 28.729 -16.686 1.00 72.44 775 ASN A C 1
ATOM 6348 O O . ASN A 1 775 ? 26.132 28.248 -17.626 1.00 72.44 775 ASN A O 1
ATOM 6352 N N . ASN A 1 776 ? 26.085 29.378 -15.669 1.00 73.94 776 ASN A N 1
ATOM 6353 C CA . ASN A 1 776 ? 27.516 29.657 -15.515 1.00 73.94 776 ASN A CA 1
ATOM 6354 C C . ASN A 1 776 ? 28.200 28.737 -14.489 1.00 73.94 776 ASN A C 1
ATOM 6356 O O . ASN A 1 776 ? 29.258 29.098 -13.985 1.00 73.94 776 ASN A O 1
ATOM 6360 N N . HIS A 1 777 ? 27.617 27.590 -14.130 1.00 79.25 777 HIS A N 1
ATOM 6361 C CA . HIS A 1 777 ? 28.185 26.674 -13.136 1.00 79.25 777 HIS A CA 1
ATOM 6362 C C . HIS A 1 777 ? 28.323 25.252 -13.683 1.00 79.25 777 HIS A C 1
ATOM 6364 O O . HIS A 1 777 ? 27.504 24.783 -14.472 1.00 79.25 777 HIS A O 1
ATOM 6370 N N . THR A 1 778 ? 29.382 24.569 -13.250 1.00 81.19 778 THR A N 1
ATOM 6371 C CA . THR A 1 778 ? 29.495 23.112 -13.332 1.00 81.19 778 THR A CA 1
ATOM 6372 C C . THR A 1 778 ? 29.055 22.550 -11.993 1.00 81.19 778 THR A C 1
ATOM 6374 O O . THR A 1 778 ? 29.551 22.976 -10.946 1.00 81.19 778 THR A O 1
ATOM 6377 N N . SER A 1 779 ? 28.116 21.615 -12.036 1.00 82.56 779 SER A N 1
ATOM 6378 C CA . SER A 1 779 ? 27.601 20.898 -10.882 1.00 82.56 779 SER A CA 1
ATOM 6379 C C . SER A 1 779 ? 27.894 19.406 -11.006 1.00 82.56 779 SER A C 1
ATOM 6381 O O . SER A 1 779 ? 27.823 18.836 -12.093 1.00 82.56 779 SER A O 1
ATOM 6383 N N . PHE A 1 780 ? 28.269 18.764 -9.905 1.00 85.19 780 PHE A N 1
ATOM 6384 C CA . PHE A 1 780 ? 28.508 17.320 -9.870 1.00 85.19 780 PHE A CA 1
ATOM 6385 C C . PHE A 1 780 ? 28.284 16.770 -8.464 1.00 85.19 780 PHE A C 1
ATOM 6387 O O . PHE A 1 780 ? 28.474 17.465 -7.461 1.00 85.19 780 PHE A O 1
ATOM 6394 N N . LEU A 1 781 ? 27.841 15.515 -8.406 1.00 82.00 781 LEU A N 1
ATOM 6395 C CA . LEU A 1 781 ? 27.473 14.841 -7.169 1.00 82.00 781 LEU A CA 1
ATOM 6396 C C . LEU A 1 781 ? 28.628 13.969 -6.668 1.00 82.00 781 LEU A C 1
ATOM 6398 O O . LEU A 1 781 ? 29.199 13.187 -7.426 1.00 82.00 781 LEU A O 1
ATOM 6402 N N . ILE A 1 782 ? 28.931 14.072 -5.378 1.00 78.50 782 ILE A N 1
ATOM 6403 C CA . ILE A 1 782 ? 29.873 13.203 -4.672 1.00 78.50 782 ILE A CA 1
ATOM 6404 C C . ILE A 1 782 ? 29.063 12.251 -3.799 1.00 78.50 782 ILE A C 1
ATOM 6406 O O . ILE A 1 782 ? 28.385 12.693 -2.873 1.00 78.50 782 ILE A O 1
ATOM 6410 N N . GLU A 1 783 ? 29.128 10.956 -4.108 1.00 70.06 783 GLU A N 1
ATOM 6411 C CA . GLU A 1 783 ? 28.382 9.896 -3.409 1.00 70.06 783 GLU A CA 1
ATOM 6412 C C . GLU A 1 783 ? 28.999 9.468 -2.071 1.00 70.06 783 GLU A C 1
ATOM 6414 O O . GLU A 1 783 ? 28.378 8.733 -1.311 1.00 70.06 783 GLU A O 1
ATOM 6419 N N . GLU A 1 784 ? 30.233 9.876 -1.780 1.00 70.12 784 GLU A N 1
ATOM 6420 C CA . GLU A 1 784 ? 30.856 9.655 -0.476 1.00 70.12 784 GLU A CA 1
ATOM 6421 C C . GLU A 1 784 ? 32.001 10.658 -0.291 1.00 70.12 784 GLU A C 1
ATOM 6423 O O . GLU A 1 784 ? 33.023 10.580 -0.979 1.00 70.12 784 GLU A O 1
ATOM 6428 N N . LEU A 1 785 ? 31.836 11.625 0.619 1.00 68.56 785 LEU A N 1
ATOM 6429 C CA . LEU A 1 785 ? 32.896 12.582 0.936 1.00 68.56 785 LEU A CA 1
ATOM 6430 C C . LEU A 1 785 ? 33.806 11.993 2.023 1.00 68.56 785 LEU A C 1
ATOM 6432 O O . LEU A 1 785 ? 33.421 11.913 3.190 1.00 68.56 785 LEU A O 1
ATOM 6436 N N . LYS A 1 786 ? 35.015 11.572 1.637 1.00 64.88 786 LYS A N 1
ATOM 6437 C CA . LYS A 1 786 ? 36.055 11.103 2.567 1.00 64.88 786 LYS A CA 1
ATOM 6438 C C . LYS A 1 786 ? 36.877 12.283 3.086 1.00 64.88 786 LYS A C 1
ATOM 6440 O O . LYS A 1 786 ? 36.968 13.313 2.411 1.00 64.88 786 LYS A O 1
ATOM 6445 N N . GLU A 1 787 ? 37.493 12.121 4.256 1.00 60.31 787 GLU A N 1
ATOM 6446 C CA . GLU A 1 787 ? 38.505 13.069 4.739 1.00 60.31 787 GLU A CA 1
ATOM 6447 C C . GLU A 1 787 ? 39.574 13.286 3.651 1.00 60.31 787 GLU A C 1
ATOM 6449 O O . GLU A 1 787 ? 39.964 12.345 2.957 1.00 60.31 787 GLU A O 1
ATOM 6454 N N . ASP A 1 788 ? 39.967 14.546 3.451 1.00 61.28 788 ASP A N 1
ATOM 6455 C CA . ASP A 1 788 ? 40.966 14.989 2.466 1.00 61.28 788 ASP A CA 1
ATOM 6456 C C . ASP A 1 788 ? 40.636 14.727 0.980 1.00 61.28 788 ASP A C 1
ATOM 6458 O O . ASP A 1 788 ? 41.533 14.656 0.134 1.00 61.28 788 ASP A O 1
ATOM 6462 N N . THR A 1 789 ? 39.351 14.621 0.616 1.00 68.06 789 THR A N 1
ATOM 6463 C CA . THR A 1 789 ? 38.952 14.469 -0.795 1.00 68.06 789 THR A CA 1
ATOM 6464 C C . THR A 1 789 ? 39.319 15.716 -1.609 1.00 68.06 789 THR A C 1
ATOM 6466 O O . THR A 1 789 ? 38.741 16.789 -1.428 1.00 68.06 789 THR A O 1
ATOM 6469 N N . LYS A 1 790 ? 40.251 15.556 -2.556 1.00 73.06 790 LYS A N 1
ATOM 6470 C CA . LYS A 1 790 ? 40.617 16.577 -3.544 1.00 73.06 790 LYS A CA 1
ATOM 6471 C C . LYS A 1 790 ? 39.879 16.357 -4.854 1.00 73.06 790 LYS A C 1
ATOM 6473 O O . LYS A 1 790 ? 39.875 15.251 -5.400 1.00 73.06 790 LYS A O 1
ATOM 6478 N N . ILE A 1 791 ? 39.294 17.430 -5.369 1.00 82.50 791 ILE A N 1
ATOM 6479 C CA . ILE A 1 791 ? 38.545 17.411 -6.622 1.00 82.50 791 ILE A CA 1
ATOM 6480 C C . ILE A 1 791 ? 39.260 18.297 -7.630 1.00 82.50 791 ILE A C 1
ATOM 6482 O O . ILE A 1 791 ? 39.576 19.448 -7.337 1.00 82.50 791 ILE A O 1
ATOM 6486 N N . GLU A 1 792 ? 39.481 17.778 -8.829 1.00 84.44 792 GLU A N 1
ATOM 6487 C CA . GLU A 1 792 ? 40.089 18.509 -9.931 1.00 84.44 792 GLU A CA 1
ATOM 6488 C C . GLU A 1 792 ? 39.061 18.710 -11.043 1.00 84.44 792 GLU A C 1
ATOM 6490 O O . GLU A 1 792 ? 38.565 17.756 -11.637 1.00 84.44 792 GLU A O 1
ATOM 6495 N N . VAL A 1 793 ? 38.743 19.963 -11.356 1.00 83.81 793 VAL A N 1
ATOM 6496 C CA . VAL A 1 793 ? 37.848 20.322 -12.458 1.00 83.81 793 VAL A CA 1
ATOM 6497 C C . VAL A 1 793 ? 38.662 20.950 -13.579 1.00 83.81 793 VAL A C 1
ATOM 6499 O O . VAL A 1 793 ? 39.264 22.008 -13.418 1.00 83.81 793 VAL A O 1
ATOM 6502 N N . ASN A 1 794 ? 38.677 20.293 -14.729 1.00 81.12 794 ASN A N 1
ATOM 6503 C CA . ASN A 1 794 ? 39.410 20.686 -15.921 1.00 81.12 794 ASN A CA 1
ATOM 6504 C C . ASN A 1 794 ? 38.470 21.373 -16.919 1.00 81.12 794 ASN A C 1
ATOM 6506 O O . ASN A 1 794 ? 37.548 20.759 -17.449 1.00 81.12 794 ASN A O 1
ATOM 6510 N N . TYR A 1 795 ? 38.722 22.647 -17.198 1.00 82.88 795 TYR A N 1
ATOM 6511 C CA . TYR A 1 795 ? 37.982 23.478 -18.141 1.00 82.88 795 TYR A CA 1
ATOM 6512 C C . TYR A 1 795 ? 38.804 23.732 -19.404 1.00 82.88 795 TYR A C 1
ATOM 6514 O O . TYR A 1 795 ? 39.832 24.414 -19.374 1.00 82.88 795 TYR A O 1
ATOM 6522 N N . TYR A 1 796 ? 38.312 23.251 -20.540 1.00 80.69 796 TYR A N 1
ATOM 6523 C CA . TYR A 1 796 ? 38.880 23.508 -21.861 1.00 80.69 796 TYR A CA 1
ATOM 6524 C C . TYR A 1 796 ? 38.282 24.785 -22.456 1.00 80.69 796 TYR A C 1
ATOM 6526 O O . TYR A 1 796 ? 37.267 24.740 -23.143 1.00 80.69 796 TYR A O 1
ATOM 6534 N N . VAL A 1 797 ? 38.888 25.934 -22.169 1.00 79.50 797 VAL A N 1
ATOM 6535 C CA . VAL A 1 797 ? 38.418 27.274 -22.541 1.00 79.50 797 VAL A CA 1
ATOM 6536 C C . VAL A 1 797 ? 38.825 27.622 -23.977 1.00 79.50 797 VAL A C 1
ATOM 6538 O O . VAL A 1 797 ? 40.016 27.743 -24.286 1.00 79.50 797 VAL A O 1
ATOM 6541 N N . LYS A 1 798 ? 37.841 27.851 -24.856 1.00 71.38 798 LYS A N 1
ATOM 6542 C CA . LYS A 1 798 ? 38.075 28.468 -26.175 1.00 71.38 798 LYS A CA 1
ATOM 6543 C C . LYS A 1 798 ? 38.357 29.968 -26.020 1.00 71.38 798 LYS A C 1
ATOM 6545 O O . LYS A 1 798 ? 37.751 30.627 -25.180 1.00 71.38 798 LYS A O 1
ATOM 6550 N N . ASN A 1 799 ? 39.256 30.520 -26.839 1.00 70.62 799 ASN A N 1
ATOM 6551 C CA . ASN A 1 799 ? 39.647 31.943 -26.823 1.00 70.62 799 ASN A CA 1
ATOM 6552 C C . ASN A 1 799 ? 40.261 32.441 -25.493 1.00 70.62 799 ASN A C 1
ATOM 6554 O O . ASN A 1 799 ? 40.188 33.636 -25.178 1.00 70.62 799 ASN A O 1
ATOM 6558 N N . GLY A 1 800 ? 40.880 31.547 -24.707 1.00 78.31 800 GLY A N 1
ATOM 6559 C CA . GLY A 1 800 ? 41.657 31.928 -23.517 1.00 78.31 800 GLY A CA 1
ATOM 6560 C C . GLY A 1 800 ? 42.769 32.930 -23.849 1.00 78.31 800 GLY A C 1
ATOM 6561 O O . GLY A 1 800 ? 43.016 33.876 -23.102 1.00 78.31 800 GLY A O 1
ATOM 6562 N N . ILE A 1 801 ? 43.343 32.790 -25.044 1.00 86.12 801 ILE A N 1
ATOM 6563 C CA . ILE A 1 801 ? 44.105 33.833 -25.723 1.00 86.12 801 ILE A CA 1
ATOM 6564 C C . ILE A 1 801 ? 43.298 34.280 -26.939 1.00 86.12 801 ILE A C 1
ATOM 6566 O O . ILE A 1 801 ? 42.932 33.453 -27.769 1.00 86.12 801 ILE A O 1
ATOM 6570 N N . ASN A 1 802 ? 42.998 35.569 -27.056 1.00 84.62 802 ASN A N 1
ATOM 6571 C CA . ASN A 1 802 ? 42.318 36.093 -28.237 1.00 84.62 802 ASN A CA 1
ATOM 6572 C C . ASN A 1 802 ? 43.347 36.637 -29.221 1.00 84.62 802 ASN A C 1
ATOM 6574 O O . ASN A 1 802 ? 44.206 37.423 -28.827 1.00 84.62 802 ASN A O 1
ATOM 6578 N N . ILE A 1 803 ? 43.255 36.229 -30.483 1.00 85.19 803 ILE A N 1
ATOM 6579 C CA . ILE A 1 803 ? 44.112 36.733 -31.551 1.00 85.19 803 ILE A CA 1
ATOM 6580 C C . ILE A 1 803 ? 43.245 37.456 -32.573 1.00 85.19 803 ILE A C 1
ATOM 6582 O O . ILE A 1 803 ? 42.369 36.850 -33.186 1.00 85.19 803 ILE A O 1
ATOM 6586 N N . SER A 1 804 ? 43.531 38.734 -32.798 1.00 84.38 804 SER A N 1
ATOM 6587 C CA . SER A 1 804 ? 43.059 39.472 -33.967 1.00 84.38 804 SER A CA 1
ATOM 6588 C C . SER A 1 804 ? 44.219 39.695 -34.932 1.00 84.38 804 SER A C 1
ATOM 6590 O O . SER A 1 804 ? 45.364 39.897 -34.528 1.00 84.38 804 SER A O 1
ATOM 6592 N N . LYS A 1 805 ? 43.924 39.616 -36.229 1.00 84.25 805 LYS A N 1
ATOM 6593 C CA . LYS A 1 805 ? 44.886 39.821 -37.311 1.00 84.25 805 LYS A CA 1
ATOM 6594 C C . LYS A 1 805 ? 44.292 40.803 -38.305 1.00 84.25 805 LYS A C 1
ATOM 6596 O O . LYS A 1 805 ? 43.184 40.584 -38.785 1.00 84.25 805 LYS A O 1
ATOM 6601 N N . GLU A 1 806 ? 45.059 41.820 -38.655 1.00 83.19 806 GLU A N 1
ATOM 6602 C CA . GLU A 1 806 ? 44.693 42.828 -39.643 1.00 83.19 806 GLU A CA 1
ATOM 6603 C C . GLU A 1 806 ? 45.837 42.985 -40.644 1.00 83.19 806 GLU A C 1
ATOM 6605 O O . GLU A 1 806 ? 47.002 43.042 -40.251 1.00 83.19 806 GLU A O 1
ATOM 6610 N N . LEU A 1 807 ? 45.528 43.022 -41.940 1.00 79.94 807 LEU A N 1
ATOM 6611 C CA . LEU A 1 807 ? 46.502 43.425 -42.950 1.00 79.94 807 LEU A CA 1
ATOM 6612 C C . LEU A 1 807 ? 46.621 44.946 -42.911 1.00 79.94 807 LEU A C 1
ATOM 6614 O O . LEU A 1 807 ? 45.629 45.638 -43.117 1.00 79.94 807 LEU A O 1
ATOM 6618 N N . VAL A 1 808 ? 47.828 45.456 -42.701 1.00 81.88 808 VAL A N 1
ATOM 6619 C CA . VAL A 1 808 ? 48.044 46.899 -42.529 1.00 81.88 808 VAL A CA 1
ATOM 6620 C C . VAL A 1 808 ? 48.770 47.515 -43.714 1.00 81.88 808 VAL A C 1
ATOM 6622 O O . VAL A 1 808 ? 48.540 48.677 -44.034 1.00 81.88 808 VAL A O 1
ATOM 6625 N N . GLU A 1 809 ? 49.629 46.756 -44.393 1.00 80.56 809 GLU A N 1
ATOM 6626 C CA . GLU A 1 809 ? 50.415 47.287 -45.503 1.00 80.56 809 GLU A CA 1
ATOM 6627 C C . GLU A 1 809 ? 50.696 46.204 -46.552 1.00 80.56 809 GLU A C 1
ATOM 6629 O O . GLU A 1 809 ? 50.912 45.039 -46.219 1.00 80.56 809 GLU A O 1
ATOM 6634 N N . THR A 1 810 ? 50.701 46.595 -47.826 1.00 77.00 810 THR A N 1
ATOM 6635 C CA . THR A 1 810 ? 51.181 45.773 -48.945 1.00 77.00 810 THR A CA 1
ATOM 6636 C C . THR A 1 810 ? 52.263 46.561 -49.668 1.00 77.00 810 THR A C 1
ATOM 6638 O O . THR A 1 810 ? 52.006 47.668 -50.136 1.00 77.00 810 THR A O 1
ATOM 6641 N N . LYS A 1 811 ? 53.481 46.017 -49.726 1.00 78.25 811 LYS A N 1
ATOM 6642 C CA . LYS A 1 811 ? 54.617 46.626 -50.429 1.00 78.25 811 LYS A CA 1
ATOM 6643 C C . LYS A 1 811 ? 54.926 45.820 -51.676 1.00 78.25 811 LYS A C 1
ATOM 6645 O O . LYS A 1 811 ? 55.245 44.638 -51.569 1.00 78.25 811 LYS A O 1
ATOM 6650 N N . THR A 1 812 ? 54.882 46.469 -52.830 1.00 67.31 812 THR A N 1
ATOM 6651 C CA . THR A 1 812 ? 55.205 45.853 -54.119 1.00 67.31 812 THR A CA 1
ATOM 6652 C C . THR A 1 812 ? 56.622 46.248 -54.525 1.00 67.31 812 THR A C 1
ATOM 6654 O O . THR A 1 812 ? 56.957 47.432 -54.566 1.00 67.31 812 THR A O 1
ATOM 6657 N N . THR A 1 813 ? 57.460 45.255 -54.807 1.00 61.78 813 THR A N 1
ATOM 6658 C CA . THR A 1 813 ? 58.771 45.419 -55.456 1.00 61.78 813 THR A CA 1
ATOM 6659 C C . THR A 1 813 ? 58.748 44.692 -56.800 1.00 61.78 813 THR A C 1
ATOM 6661 O O . THR A 1 813 ? 57.910 43.815 -56.975 1.00 61.78 813 THR A O 1
ATOM 6664 N N . ASP A 1 814 ? 59.640 45.025 -57.742 1.00 56.72 814 ASP A N 1
ATOM 6665 C CA . ASP A 1 814 ? 59.557 44.598 -59.159 1.00 56.72 814 ASP A CA 1
ATOM 6666 C C . ASP A 1 814 ? 59.423 43.074 -59.412 1.00 56.72 814 ASP A C 1
ATOM 6668 O O . ASP A 1 814 ? 59.115 42.676 -60.535 1.00 56.72 814 ASP A O 1
ATOM 6672 N N . LEU A 1 815 ? 59.642 42.215 -58.405 1.00 57.91 815 LEU A N 1
ATOM 6673 C CA . LEU A 1 815 ? 59.519 40.752 -58.506 1.00 57.91 815 LEU A CA 1
ATOM 6674 C C . LEU A 1 815 ? 58.755 40.060 -57.351 1.00 57.91 815 LEU A C 1
ATOM 6676 O O . LEU A 1 815 ? 58.408 38.896 -57.515 1.00 57.91 815 LEU A O 1
ATOM 6680 N N . ASP A 1 816 ? 58.468 40.735 -56.226 1.00 68.38 816 ASP A N 1
ATOM 6681 C CA . ASP A 1 816 ? 57.792 40.156 -55.047 1.00 68.38 816 ASP A CA 1
ATOM 6682 C C . ASP A 1 816 ? 56.867 41.184 -54.357 1.00 68.38 816 ASP A C 1
ATOM 6684 O O . ASP A 1 816 ? 57.183 42.378 -54.270 1.00 68.38 816 ASP A O 1
ATOM 6688 N N . GLU A 1 817 ? 55.773 40.705 -53.763 1.00 75.44 817 GLU A N 1
ATOM 6689 C CA . GLU A 1 817 ? 54.854 41.456 -52.904 1.00 75.44 817 GLU A CA 1
ATOM 6690 C C . GLU A 1 817 ? 55.005 41.031 -51.437 1.00 75.44 817 GLU A C 1
ATOM 6692 O O . GLU A 1 817 ? 54.990 39.851 -51.092 1.00 75.44 817 GLU A O 1
ATOM 6697 N N . THR A 1 818 ? 55.163 42.004 -50.538 1.00 81.94 818 THR A N 1
ATOM 6698 C CA . THR A 1 818 ? 55.227 41.766 -49.089 1.00 81.94 818 THR A CA 1
ATOM 6699 C C . THR A 1 818 ? 53.956 42.265 -48.418 1.00 81.94 818 THR A C 1
ATOM 6701 O O . THR A 1 818 ? 53.662 43.460 -48.443 1.00 81.94 818 THR A O 1
ATOM 6704 N N . LEU A 1 819 ? 53.228 41.353 -47.781 1.00 82.12 819 LEU A N 1
ATOM 6705 C CA . LEU A 1 819 ? 52.031 41.622 -46.991 1.00 82.12 819 LEU A CA 1
ATOM 6706 C C . LEU A 1 819 ? 52.408 41.713 -45.513 1.00 82.12 819 LEU A C 1
ATOM 6708 O O . LEU A 1 819 ? 52.975 40.771 -44.960 1.00 82.12 819 LEU A O 1
ATOM 6712 N N . ILE A 1 820 ? 52.086 42.828 -44.862 1.00 84.31 820 ILE A N 1
ATOM 6713 C CA . ILE A 1 820 ? 52.377 43.046 -43.442 1.00 84.31 820 ILE A CA 1
ATOM 6714 C C . ILE A 1 820 ? 51.077 42.953 -42.648 1.00 84.31 820 ILE A C 1
ATOM 6716 O O . ILE A 1 820 ? 50.194 43.807 -42.758 1.00 84.31 820 ILE A O 1
ATOM 6720 N N . TYR A 1 821 ? 50.981 41.918 -41.819 1.00 85.44 821 TYR A N 1
ATOM 6721 C CA . TYR A 1 821 ? 49.882 41.718 -40.885 1.00 85.44 821 TYR A CA 1
ATOM 6722 C C . TYR A 1 821 ? 50.267 42.194 -39.493 1.00 85.44 821 TYR A C 1
ATOM 6724 O O . TYR A 1 821 ? 51.263 41.727 -38.941 1.00 85.44 821 TYR A O 1
ATOM 6732 N N . LYS A 1 822 ? 49.438 43.039 -38.881 1.00 85.56 822 LYS A N 1
ATOM 6733 C CA . LYS A 1 822 ? 49.488 43.262 -37.438 1.00 85.56 822 LYS A CA 1
ATOM 6734 C C . LYS A 1 822 ? 48.637 42.213 -36.753 1.00 85.56 822 LYS A C 1
ATOM 6736 O O . LYS A 1 822 ? 47.448 42.071 -37.031 1.00 85.56 822 LYS A O 1
ATOM 6741 N N . VAL A 1 823 ? 49.270 41.463 -35.865 1.00 88.31 823 VAL A N 1
ATOM 6742 C CA . VAL A 1 823 ? 48.616 40.470 -35.027 1.00 88.31 823 VAL A CA 1
ATOM 6743 C C . VAL A 1 823 ? 48.636 40.965 -33.599 1.00 88.31 823 VAL A C 1
ATOM 6745 O O . VAL A 1 823 ? 49.696 41.235 -33.045 1.00 88.31 823 VAL A O 1
ATOM 6748 N N . GLN A 1 824 ? 47.462 41.056 -33.000 1.00 90.31 824 GLN A N 1
ATOM 6749 C CA . GLN A 1 824 ? 47.281 41.408 -31.606 1.00 90.31 824 GLN A CA 1
ATOM 6750 C C . GLN A 1 824 ? 46.839 40.152 -30.855 1.00 90.31 824 GLN A C 1
ATOM 6752 O O . GLN A 1 824 ? 45.777 39.598 -31.127 1.00 90.31 824 GLN A O 1
ATOM 6757 N N . ALA A 1 825 ? 47.660 39.701 -29.911 1.00 90.00 825 ALA A N 1
ATOM 6758 C CA . ALA A 1 825 ? 47.353 38.593 -29.019 1.00 90.00 825 ALA A CA 1
ATOM 6759 C C . ALA A 1 825 ? 47.046 39.143 -27.625 1.00 90.00 825 ALA A C 1
ATOM 6761 O O . ALA A 1 825 ? 47.886 39.798 -27.015 1.00 90.00 825 ALA A O 1
ATOM 6762 N N . LYS A 1 826 ? 45.853 38.866 -27.104 1.00 89.44 826 LYS A N 1
ATOM 6763 C CA . LYS A 1 826 ? 45.413 39.278 -25.771 1.00 89.44 826 LYS A CA 1
ATOM 6764 C C . LYS A 1 826 ? 45.251 38.067 -24.861 1.00 89.44 826 LYS A C 1
ATOM 6766 O O . LYS A 1 826 ? 44.485 37.159 -25.181 1.00 89.44 826 LYS A O 1
ATOM 6771 N N . ASN A 1 827 ? 45.914 38.086 -23.710 1.00 88.19 827 ASN A N 1
ATOM 6772 C CA . ASN A 1 827 ? 45.651 37.137 -22.637 1.00 88.19 827 ASN A CA 1
ATOM 6773 C C . ASN A 1 827 ? 44.309 37.495 -21.989 1.00 88.19 827 ASN A C 1
ATOM 6775 O O . ASN A 1 827 ? 44.169 38.587 -21.457 1.00 88.19 827 ASN A O 1
ATOM 6779 N N . ASN A 1 828 ? 43.308 36.617 -22.040 1.00 82.75 828 ASN A N 1
ATOM 6780 C CA . ASN A 1 828 ? 42.019 36.867 -21.386 1.00 82.75 828 ASN A CA 1
ATOM 6781 C C . ASN A 1 828 ? 41.931 36.260 -19.978 1.00 82.75 828 ASN A C 1
ATOM 6783 O O . ASN A 1 828 ? 40.878 36.364 -19.342 1.00 82.75 828 ASN A O 1
ATOM 6787 N N . PHE A 1 829 ? 43.005 35.628 -19.499 1.00 82.12 829 PHE A N 1
ATOM 6788 C CA . PHE A 1 829 ? 43.109 35.132 -18.136 1.00 82.12 829 PHE A CA 1
ATOM 6789 C C . PHE A 1 829 ? 43.537 36.239 -17.166 1.00 82.12 829 PHE A C 1
ATOM 6791 O O . PHE A 1 829 ? 44.273 37.166 -17.510 1.00 82.12 829 PHE A O 1
ATOM 6798 N N . SER A 1 830 ? 43.090 36.111 -15.917 1.00 76.56 830 SER A N 1
ATOM 6799 C CA . SER A 1 830 ? 43.456 36.989 -14.798 1.00 76.56 830 SER A CA 1
ATOM 6800 C C . SER A 1 830 ? 44.839 36.685 -14.210 1.00 76.56 830 SER A C 1
ATOM 6802 O O . SER A 1 830 ? 45.254 37.338 -13.256 1.00 76.56 830 SER A O 1
ATOM 6804 N N . THR A 1 831 ? 45.561 35.713 -14.767 1.00 80.06 831 THR A N 1
ATOM 6805 C CA . THR A 1 831 ? 46.891 35.286 -14.327 1.00 80.06 831 THR A CA 1
ATOM 6806 C C . THR A 1 831 ? 47.872 35.258 -15.499 1.00 80.06 831 THR A C 1
ATOM 6808 O O . THR A 1 831 ? 47.478 35.245 -16.670 1.00 80.06 831 THR A O 1
ATOM 6811 N N . LYS A 1 832 ? 49.170 35.281 -15.180 1.00 86.06 832 LYS A N 1
ATOM 6812 C CA . LYS A 1 832 ? 50.249 35.161 -16.164 1.00 86.06 832 LYS A CA 1
ATOM 6813 C C . LYS A 1 832 ? 50.233 33.778 -16.814 1.00 86.06 832 LYS A C 1
ATOM 6815 O O . LYS A 1 832 ? 50.136 32.768 -16.117 1.00 86.06 832 LYS A O 1
ATOM 6820 N N . VAL A 1 833 ? 50.394 33.732 -18.132 1.00 86.50 833 VAL A N 1
ATOM 6821 C CA . VAL A 1 833 ? 50.411 32.493 -18.921 1.00 86.50 833 VAL A CA 1
ATOM 6822 C C . VAL A 1 833 ? 51.597 32.453 -19.873 1.00 86.50 833 VAL A C 1
ATOM 6824 O O . VAL A 1 833 ? 52.057 33.482 -20.358 1.00 86.50 833 VAL A O 1
ATOM 6827 N N . ASN A 1 834 ? 52.063 31.245 -20.178 1.00 86.31 834 ASN A N 1
ATOM 6828 C CA . ASN A 1 834 ? 52.951 31.000 -21.311 1.00 86.31 834 ASN A CA 1
ATOM 6829 C C . ASN A 1 834 ? 52.095 30.468 -22.460 1.00 86.31 834 ASN A C 1
ATOM 6831 O O . ASN A 1 834 ? 51.761 29.284 -22.502 1.00 86.31 834 ASN A O 1
ATOM 6835 N N . ALA A 1 835 ? 51.689 31.363 -23.354 1.00 87.25 835 ALA A N 1
ATOM 6836 C CA . ALA A 1 835 ? 50.771 31.054 -24.434 1.00 87.25 835 ALA A CA 1
ATOM 6837 C C . ALA A 1 835 ? 51.491 30.442 -25.641 1.00 87.25 835 ALA A C 1
ATOM 6839 O O . ALA A 1 835 ? 52.580 30.868 -26.027 1.00 87.25 835 ALA A O 1
ATOM 6840 N N . THR A 1 836 ? 50.846 29.476 -26.286 1.00 87.88 836 THR A N 1
ATOM 6841 C CA . THR A 1 836 ? 51.162 29.083 -27.661 1.00 87.88 836 THR A CA 1
ATOM 6842 C C . THR A 1 836 ? 50.230 29.839 -28.601 1.00 87.88 836 THR A C 1
ATOM 6844 O O . THR A 1 836 ? 49.016 29.667 -28.532 1.00 87.88 836 THR A O 1
ATOM 6847 N N . LEU A 1 837 ? 50.784 30.691 -29.461 1.00 88.50 837 LEU A N 1
ATOM 6848 C CA . LEU A 1 837 ? 50.011 31.457 -30.438 1.00 88.50 837 LEU A CA 1
ATOM 6849 C C . LEU A 1 837 ? 50.058 30.742 -31.784 1.00 88.50 837 LEU A C 1
ATOM 6851 O O . LEU A 1 837 ? 51.132 30.532 -32.337 1.00 88.50 837 LEU A O 1
ATOM 6855 N N . ILE A 1 838 ? 48.895 30.379 -32.297 1.00 84.81 838 ILE A N 1
ATOM 6856 C CA . ILE A 1 838 ? 48.668 29.677 -33.552 1.00 84.81 838 ILE A CA 1
ATOM 6857 C C . ILE A 1 838 ? 47.974 30.653 -34.495 1.00 84.81 838 ILE A C 1
ATOM 6859 O O . ILE A 1 838 ? 46.822 31.029 -34.294 1.00 84.81 838 ILE A O 1
ATOM 6863 N N . ILE A 1 839 ? 48.685 31.102 -35.516 1.00 85.81 839 ILE A N 1
ATOM 6864 C CA . ILE A 1 839 ? 48.232 32.167 -36.403 1.00 85.81 839 ILE A CA 1
ATOM 6865 C C . ILE A 1 839 ? 48.036 31.568 -37.789 1.00 85.81 839 ILE A C 1
ATOM 6867 O O . ILE A 1 839 ? 49.007 31.217 -38.456 1.00 85.81 839 ILE A O 1
ATOM 6871 N N . SER A 1 840 ? 46.782 31.452 -38.221 1.00 79.50 840 SER A N 1
ATOM 6872 C CA . SER A 1 840 ? 46.455 30.948 -39.556 1.00 79.50 840 SER A CA 1
ATOM 6873 C C . SER A 1 840 ? 46.751 32.003 -40.623 1.00 79.50 840 SER A C 1
ATOM 6875 O O . SER A 1 840 ? 46.321 33.162 -40.518 1.00 79.50 840 SER A O 1
ATOM 6877 N N . LEU A 1 841 ? 47.463 31.602 -41.668 1.00 78.12 841 LEU A N 1
ATOM 6878 C CA . LEU A 1 841 ? 47.790 32.397 -42.843 1.00 78.12 841 LEU A CA 1
ATOM 6879 C C . LEU A 1 841 ? 47.215 31.712 -44.097 1.00 78.12 841 LEU A C 1
ATOM 6881 O O . LEU A 1 841 ? 47.356 30.505 -44.223 1.00 78.12 841 LEU A O 1
ATOM 6885 N N . PRO A 1 842 ? 46.593 32.468 -45.018 1.00 65.06 842 PRO A N 1
ATOM 6886 C CA . PRO A 1 842 ? 45.942 31.955 -46.227 1.00 65.06 842 PRO A CA 1
ATOM 6887 C C . PRO A 1 842 ? 46.718 30.973 -47.115 1.00 65.06 842 PRO A C 1
ATOM 6889 O O . PRO A 1 842 ? 46.069 30.257 -47.864 1.00 65.06 842 PRO A O 1
ATOM 6892 N N . SER A 1 843 ? 48.058 30.930 -47.077 1.00 63.44 843 SER A N 1
ATOM 6893 C CA . SER A 1 843 ? 48.830 30.094 -48.006 1.00 63.44 843 SER A CA 1
ATOM 6894 C C . SER A 1 843 ? 50.141 29.551 -47.421 1.00 63.44 843 SER A C 1
ATOM 6896 O O . SER A 1 843 ? 50.792 30.177 -46.577 1.00 63.44 843 SER A O 1
ATOM 6898 N N . THR A 1 844 ? 50.559 28.374 -47.899 1.00 57.47 844 THR A N 1
ATOM 6899 C CA . THR A 1 844 ? 51.730 27.620 -47.409 1.00 57.47 844 THR A CA 1
ATOM 6900 C C . THR A 1 844 ? 53.035 27.933 -48.149 1.00 57.47 844 THR A C 1
ATOM 6902 O O . THR A 1 844 ? 54.111 27.608 -47.639 1.00 57.47 844 THR A O 1
ATOM 6905 N N . SER A 1 845 ? 52.986 28.614 -49.295 1.00 56.72 845 SER A N 1
ATOM 6906 C CA . SER A 1 845 ? 54.136 28.832 -50.192 1.00 56.72 845 SER A CA 1
ATOM 6907 C C . SER A 1 845 ? 54.923 30.128 -49.938 1.00 56.72 845 SER A C 1
ATOM 6909 O O . SER A 1 845 ? 55.992 30.314 -50.512 1.00 56.72 845 SER A O 1
ATOM 6911 N N . ALA A 1 846 ? 54.447 31.001 -49.046 1.00 68.69 846 ALA A N 1
ATOM 6912 C CA . ALA A 1 846 ? 55.088 32.282 -48.748 1.00 68.69 846 ALA A CA 1
ATOM 6913 C C . ALA A 1 846 ? 56.234 32.182 -47.717 1.00 68.69 846 ALA A C 1
ATOM 6915 O O . ALA A 1 846 ? 56.160 31.402 -46.751 1.00 68.69 846 ALA A O 1
ATOM 6916 N N . GLU A 1 847 ? 57.265 33.019 -47.890 1.00 80.19 847 GLU A N 1
ATOM 6917 C CA . GLU A 1 847 ? 58.306 33.254 -46.880 1.00 80.19 847 GLU A CA 1
ATOM 6918 C C . GLU A 1 847 ? 57.729 34.146 -45.772 1.00 80.19 847 GLU A C 1
ATOM 6920 O O . GLU A 1 847 ? 57.107 35.171 -46.049 1.00 80.19 847 GLU A O 1
ATOM 6925 N N . ILE A 1 848 ? 57.897 33.742 -44.509 1.00 83.81 848 ILE A N 1
ATOM 6926 C CA . ILE A 1 848 ? 57.280 34.413 -43.360 1.00 83.81 848 ILE A CA 1
ATOM 6927 C C . ILE A 1 848 ? 58.366 34.883 -42.397 1.00 83.81 848 ILE A C 1
ATOM 6929 O O . ILE A 1 848 ? 59.217 34.101 -41.972 1.00 83.81 848 ILE A O 1
ATOM 6933 N N . ILE A 1 849 ? 58.300 36.150 -41.999 1.00 85.38 849 ILE A N 1
ATOM 6934 C CA . ILE A 1 849 ? 59.126 36.724 -40.937 1.00 85.38 849 ILE A CA 1
ATOM 6935 C C . ILE A 1 849 ? 58.196 37.334 -39.891 1.00 85.38 849 ILE A C 1
ATOM 6937 O O . ILE A 1 849 ? 57.270 38.058 -40.236 1.00 85.38 849 ILE A O 1
ATOM 6941 N N . ILE A 1 850 ? 58.435 37.050 -38.609 1.00 86.44 850 ILE A N 1
ATOM 6942 C CA . ILE A 1 850 ? 57.641 37.602 -37.504 1.00 86.44 850 ILE A CA 1
ATOM 6943 C C . ILE A 1 850 ? 58.516 38.499 -36.641 1.00 86.44 850 ILE A C 1
ATOM 6945 O O . ILE A 1 850 ? 59.557 38.066 -36.144 1.00 86.44 850 ILE A O 1
ATOM 6949 N N . TYR A 1 851 ? 58.053 39.722 -36.409 1.00 84.75 851 TYR A N 1
ATOM 6950 C CA . TYR A 1 851 ? 58.624 40.667 -35.461 1.00 84.75 851 TYR A CA 1
ATOM 6951 C C . TYR A 1 851 ? 57.677 40.852 -34.276 1.00 84.75 851 TYR A C 1
ATOM 6953 O O . TYR A 1 851 ? 56.463 40.876 -34.443 1.00 84.75 851 TYR A O 1
ATOM 6961 N N . SER A 1 852 ? 58.217 40.986 -33.066 1.00 83.75 852 SER A N 1
ATOM 6962 C CA . SER A 1 852 ? 57.444 41.554 -31.951 1.00 83.75 852 SER A CA 1
ATOM 6963 C C . SER A 1 852 ? 57.484 43.084 -31.994 1.00 83.75 852 SER A C 1
ATOM 6965 O O . SER A 1 852 ? 58.299 43.651 -32.718 1.00 83.75 852 SER A O 1
ATOM 6967 N N . ASN A 1 853 ? 56.674 43.758 -31.178 1.00 73.06 853 ASN A N 1
ATOM 6968 C CA . ASN A 1 853 ? 56.608 45.228 -31.098 1.00 73.06 853 ASN A CA 1
ATOM 6969 C C . ASN A 1 853 ? 57.926 45.982 -30.923 1.00 73.06 853 ASN A C 1
ATOM 6971 O O . ASN A 1 853 ? 58.006 47.157 -31.267 1.00 73.06 853 ASN A O 1
ATOM 6975 N N . ASN A 1 854 ? 58.966 45.318 -30.423 1.00 75.75 854 ASN A N 1
ATOM 6976 C CA . ASN A 1 854 ? 60.294 45.911 -30.280 1.00 75.75 854 ASN A CA 1
ATOM 6977 C C . ASN A 1 854 ? 61.188 45.625 -31.502 1.00 75.75 854 ASN A C 1
ATOM 6979 O O . ASN A 1 854 ? 62.410 45.678 -31.393 1.00 75.75 854 ASN A O 1
ATOM 6983 N N . TYR A 1 855 ? 60.594 45.236 -32.635 1.00 74.25 855 TYR A N 1
ATOM 6984 C CA . TYR A 1 855 ? 61.252 44.825 -33.881 1.00 74.25 855 TYR A CA 1
ATOM 6985 C C . TYR A 1 855 ? 62.256 43.669 -33.726 1.00 74.25 855 TYR A C 1
ATOM 6987 O O . TYR A 1 855 ? 63.131 43.462 -34.567 1.00 74.25 855 TYR A O 1
ATOM 6995 N N . THR A 1 856 ? 62.126 42.861 -32.669 1.00 80.75 856 THR A N 1
ATOM 6996 C CA . THR A 1 856 ? 62.924 41.638 -32.513 1.00 80.75 856 THR A CA 1
ATOM 6997 C C . THR A 1 856 ? 62.296 40.496 -33.301 1.00 80.75 856 THR A C 1
ATOM 6999 O O . THR A 1 856 ? 61.110 40.194 -33.131 1.00 80.75 856 THR A O 1
ATOM 7002 N N . LYS A 1 857 ? 63.099 39.861 -34.164 1.00 85.69 857 LYS A N 1
ATOM 7003 C CA . LYS A 1 857 ? 62.691 38.685 -34.940 1.00 85.69 857 LYS A CA 1
ATOM 7004 C C . LYS A 1 857 ? 62.372 37.526 -33.987 1.00 85.69 857 LYS A C 1
ATOM 7006 O O . LYS A 1 857 ? 63.170 37.223 -33.101 1.00 85.69 857 LYS A O 1
ATOM 7011 N N . LYS A 1 858 ? 61.210 36.893 -34.154 1.00 85.38 858 LYS A N 1
ATOM 7012 C CA . LYS A 1 858 ? 60.756 35.751 -33.349 1.00 85.38 858 LYS A CA 1
ATOM 7013 C C . LYS A 1 858 ? 60.919 34.447 -34.119 1.00 85.38 858 LYS A C 1
ATOM 7015 O O . LYS A 1 858 ? 60.602 34.372 -35.304 1.00 85.38 858 LYS A O 1
ATOM 7020 N N . GLU A 1 859 ? 61.396 33.420 -33.426 1.00 83.19 859 GLU A N 1
ATOM 7021 C CA . GLU A 1 859 ? 61.384 32.054 -33.944 1.00 83.19 859 GLU A CA 1
ATOM 7022 C C . GLU A 1 859 ? 59.961 31.497 -33.919 1.00 83.19 859 GLU A C 1
ATOM 7024 O O . GLU A 1 859 ? 59.203 31.733 -32.976 1.00 83.19 859 GLU A O 1
ATOM 7029 N N . PHE A 1 860 ? 59.601 30.751 -34.959 1.00 84.88 860 PHE A N 1
ATOM 7030 C CA . PHE A 1 860 ? 58.288 30.140 -35.100 1.00 84.88 860 PHE A CA 1
ATOM 7031 C C . PHE A 1 860 ? 58.402 28.769 -35.761 1.00 84.88 860 PHE A C 1
ATOM 7033 O O . PHE A 1 860 ? 59.366 28.483 -36.472 1.00 84.88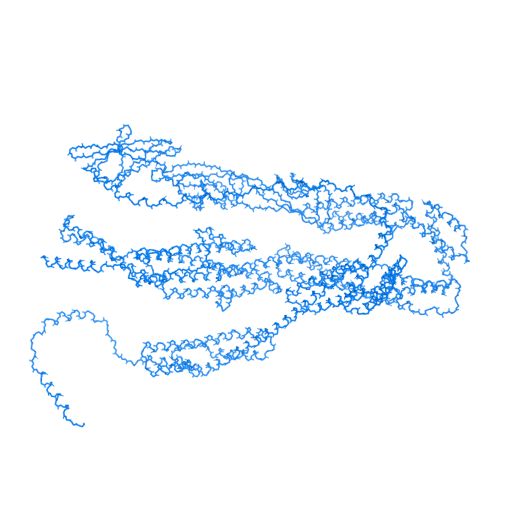 860 PHE A O 1
ATOM 7040 N N . LYS A 1 861 ? 57.391 27.925 -35.553 1.00 83.19 861 LYS A N 1
ATOM 7041 C CA . LYS A 1 861 ? 57.214 26.678 -36.305 1.00 83.19 861 LYS A CA 1
ATOM 7042 C C . LYS A 1 861 ? 56.093 26.865 -37.316 1.00 83.19 861 LYS A C 1
ATOM 7044 O O . LYS A 1 861 ? 55.007 27.303 -36.947 1.00 83.19 861 LYS A O 1
ATOM 7049 N N . LYS A 1 862 ? 56.350 26.542 -38.582 1.00 75.88 862 LYS A N 1
ATOM 7050 C CA . LYS A 1 862 ? 55.320 26.498 -39.626 1.00 75.88 862 LYS A CA 1
ATOM 7051 C C . LYS A 1 862 ? 54.753 25.083 -39.683 1.00 75.88 862 LYS A C 1
ATOM 7053 O O . LYS A 1 862 ? 55.518 24.137 -39.853 1.00 75.88 862 LYS A O 1
ATOM 7058 N N . ILE A 1 863 ? 53.445 24.943 -39.508 1.00 73.94 863 ILE A N 1
ATOM 7059 C CA . ILE A 1 863 ? 52.721 23.675 -39.640 1.00 73.94 863 ILE A CA 1
ATOM 7060 C C . ILE A 1 863 ? 51.575 23.956 -40.605 1.00 73.94 863 ILE A C 1
ATOM 7062 O O . ILE A 1 863 ? 50.643 24.672 -40.248 1.00 73.94 863 ILE A O 1
ATOM 7066 N N . GLU A 1 864 ? 51.683 23.455 -41.836 1.00 71.44 864 GLU A N 1
ATOM 7067 C CA . GLU A 1 864 ? 50.728 23.743 -42.916 1.00 71.44 864 GLU A CA 1
ATOM 7068 C C . GLU A 1 864 ? 50.517 25.265 -43.107 1.00 71.44 864 GLU A C 1
ATOM 7070 O O . GLU A 1 864 ? 51.476 26.015 -43.312 1.00 71.44 864 GLU A O 1
ATOM 7075 N N . GLU A 1 865 ? 49.265 25.721 -43.027 1.00 69.69 865 GLU A N 1
ATOM 7076 C CA . GLU A 1 865 ? 48.816 27.114 -43.132 1.00 69.69 865 GLU A CA 1
ATOM 7077 C C . GLU A 1 865 ? 48.920 27.879 -41.793 1.00 69.69 865 GLU A C 1
ATOM 7079 O O . GLU A 1 865 ? 48.449 29.009 -41.676 1.00 69.69 865 GLU A O 1
ATOM 7084 N N . LYS A 1 866 ? 49.523 27.299 -40.746 1.00 80.12 866 LYS A N 1
ATOM 7085 C CA . LYS A 1 866 ? 49.595 27.898 -39.404 1.00 80.12 866 LYS A CA 1
ATOM 7086 C C . LYS A 1 866 ? 51.025 28.222 -38.998 1.00 80.12 866 LYS A C 1
ATOM 7088 O O . LYS A 1 866 ? 51.951 27.424 -39.152 1.00 80.12 866 LYS A O 1
ATOM 7093 N N . VAL A 1 867 ? 51.191 29.392 -38.393 1.00 84.25 867 VAL A N 1
ATOM 7094 C CA . VAL A 1 867 ? 52.428 29.790 -37.728 1.00 84.25 867 VAL A CA 1
ATOM 7095 C C . VAL A 1 867 ? 52.258 29.670 -36.223 1.00 84.25 867 VAL A C 1
ATOM 7097 O O . VAL A 1 867 ? 51.375 30.295 -35.644 1.00 84.25 867 VAL A O 1
ATOM 7100 N N . VAL A 1 868 ? 53.115 28.869 -35.593 1.00 85.00 868 VAL A N 1
ATOM 7101 C CA . VAL A 1 868 ? 53.063 28.568 -34.164 1.00 85.00 868 VAL A CA 1
ATOM 7102 C C . VAL A 1 868 ? 54.229 29.239 -33.439 1.00 85.00 868 VAL A C 1
ATOM 7104 O O . VAL A 1 868 ? 55.388 28.848 -33.601 1.00 85.00 868 VAL A O 1
ATOM 7107 N N . LEU A 1 869 ? 53.915 30.228 -32.603 1.00 86.75 869 LEU A N 1
ATOM 7108 C CA . LEU A 1 869 ? 54.829 30.847 -31.644 1.00 86.75 869 LEU A CA 1
ATOM 7109 C C . LEU A 1 869 ? 54.634 30.170 -30.286 1.00 86.75 869 LEU A C 1
ATOM 7111 O O . LEU A 1 869 ? 53.624 30.379 -29.617 1.00 86.75 869 LEU A O 1
ATOM 7115 N N . GLN A 1 870 ? 55.589 29.340 -29.878 1.00 85.00 870 GLN A N 1
ATOM 7116 C CA . GLN A 1 870 ? 55.510 28.614 -28.608 1.00 85.00 870 GLN A CA 1
ATOM 7117 C C . GLN A 1 870 ? 56.001 29.485 -27.444 1.00 85.00 870 GLN A C 1
ATOM 7119 O O . GLN A 1 870 ? 56.868 30.341 -27.626 1.00 85.00 870 GLN A O 1
ATOM 7124 N N . ASN A 1 871 ? 55.468 29.235 -26.246 1.00 81.44 871 ASN A N 1
ATOM 7125 C CA . ASN A 1 871 ? 55.950 29.785 -24.973 1.00 81.44 871 ASN A CA 1
ATOM 7126 C C . ASN A 1 871 ? 56.086 31.317 -24.940 1.00 81.44 871 ASN A C 1
ATOM 7128 O O . ASN A 1 871 ? 57.103 31.842 -24.492 1.00 81.44 871 ASN A O 1
ATOM 7132 N N . GLN A 1 872 ? 55.076 32.041 -25.420 1.00 88.56 872 GLN A N 1
ATOM 7133 C CA . GLN A 1 872 ? 55.031 33.497 -25.313 1.00 88.56 872 GLN A CA 1
ATOM 7134 C C . GLN A 1 872 ? 54.544 33.887 -23.908 1.00 88.56 872 GLN A C 1
ATOM 7136 O O . GLN A 1 872 ? 53.384 33.616 -23.587 1.00 88.56 872 GLN A O 1
ATOM 7141 N N . PRO A 1 873 ? 55.395 34.478 -23.048 1.00 87.69 873 PRO A N 1
ATOM 7142 C CA . PRO A 1 873 ? 54.967 34.913 -21.726 1.00 87.69 873 PRO A CA 1
ATOM 7143 C C . PRO A 1 873 ? 54.049 36.130 -21.864 1.00 87.69 873 PRO A C 1
ATOM 7145 O O . PRO A 1 873 ? 54.421 37.106 -22.512 1.00 87.69 873 PRO A O 1
ATOM 7148 N N . MET A 1 874 ? 52.866 36.059 -21.260 1.00 89.50 874 MET A N 1
ATOM 7149 C CA . MET A 1 874 ? 51.868 37.128 -21.249 1.00 89.50 874 MET A CA 1
ATOM 7150 C C . MET A 1 874 ? 51.364 37.338 -19.821 1.00 89.50 874 MET A C 1
ATOM 7152 O O . MET A 1 874 ? 50.867 36.400 -19.194 1.00 89.50 874 MET A O 1
ATOM 7156 N N . GLU A 1 875 ? 51.474 38.556 -19.302 1.00 89.50 875 GLU A N 1
ATOM 7157 C CA . GLU A 1 875 ? 50.877 38.956 -18.028 1.00 89.50 875 GLU A CA 1
ATOM 7158 C C . GLU A 1 875 ? 49.338 38.948 -18.108 1.00 89.50 875 GLU A C 1
ATOM 7160 O O . GLU A 1 875 ? 48.734 38.867 -19.184 1.00 89.50 875 GLU A O 1
ATOM 7165 N N . ALA A 1 876 ? 48.675 38.986 -16.951 1.00 84.25 876 ALA A N 1
ATOM 7166 C CA . ALA A 1 876 ? 47.215 38.995 -16.867 1.00 84.25 876 ALA A CA 1
ATOM 7167 C C . ALA A 1 876 ? 46.614 40.159 -17.675 1.00 84.25 876 ALA A C 1
ATOM 7169 O O . ALA A 1 876 ? 46.996 41.312 -17.480 1.00 84.25 876 ALA A O 1
ATOM 7170 N N . ASN A 1 877 ? 45.650 39.872 -18.556 1.00 81.19 877 ASN A N 1
ATOM 7171 C CA . ASN A 1 877 ? 45.027 40.858 -19.453 1.00 81.19 877 ASN A CA 1
ATOM 7172 C C . ASN A 1 877 ? 45.980 41.591 -20.424 1.00 81.19 877 ASN A C 1
ATOM 7174 O O . ASN A 1 877 ? 45.546 42.533 -21.096 1.00 81.19 877 ASN A O 1
ATOM 7178 N N . GLU A 1 878 ? 47.247 41.174 -20.524 1.00 90.25 878 GLU A N 1
ATOM 7179 C CA . GLU A 1 878 ? 48.238 41.802 -21.396 1.00 90.25 878 GLU A CA 1
ATOM 7180 C C . GLU A 1 878 ? 47.896 41.594 -22.872 1.00 90.25 878 GLU A C 1
ATOM 7182 O O . GLU A 1 878 ? 47.356 40.563 -23.288 1.00 90.25 878 GLU A O 1
ATOM 7187 N N . ILE A 1 879 ? 48.242 42.600 -23.671 1.00 88.44 879 ILE A N 1
ATOM 7188 C CA . ILE A 1 879 ? 48.127 42.580 -25.119 1.00 88.44 879 ILE A CA 1
ATOM 7189 C C . ILE A 1 879 ? 49.534 42.660 -25.704 1.00 88.44 879 ILE A C 1
ATOM 7191 O O . ILE A 1 879 ? 50.202 43.688 -25.595 1.00 88.44 879 ILE A O 1
ATOM 7195 N N . LEU A 1 880 ? 49.956 41.593 -26.372 1.00 89.50 880 LEU A N 1
ATOM 7196 C CA . LEU A 1 880 ? 51.153 41.584 -27.199 1.00 89.50 880 LEU A CA 1
ATOM 7197 C C . LEU A 1 880 ? 50.771 41.884 -28.641 1.00 89.50 880 LEU A C 1
ATOM 7199 O O . LEU A 1 880 ? 49.719 41.449 -29.112 1.00 89.50 880 LEU A O 1
ATOM 7203 N N . TYR A 1 881 ? 51.645 42.588 -29.355 1.00 87.50 881 TYR A N 1
ATOM 7204 C CA . TYR A 1 881 ? 51.486 42.742 -30.790 1.00 87.50 881 TYR A CA 1
ATOM 7205 C C . TYR A 1 881 ? 52.723 42.249 -31.536 1.00 87.50 881 TYR A C 1
ATOM 7207 O O . TYR A 1 881 ? 53.857 42.265 -31.037 1.00 87.50 881 TYR A O 1
ATOM 7215 N N . TYR A 1 882 ? 52.445 41.745 -32.727 1.00 90.00 882 TYR A N 1
ATOM 7216 C CA . TYR A 1 882 ? 53.397 41.162 -33.644 1.00 90.00 882 TYR A CA 1
ATOM 7217 C C . TYR A 1 882 ? 53.139 41.719 -35.038 1.00 90.00 882 TYR A C 1
ATOM 7219 O O . TYR A 1 882 ? 51.994 41.965 -35.417 1.00 90.00 882 TYR A O 1
ATOM 7227 N N . GLU A 1 883 ? 54.200 41.860 -35.816 1.00 87.81 883 GLU A N 1
ATOM 7228 C CA . GLU A 1 883 ? 54.119 42.117 -37.246 1.00 87.81 883 GLU A CA 1
ATOM 7229 C C . GLU A 1 883 ? 54.576 40.871 -37.994 1.00 87.81 883 GLU A C 1
ATOM 7231 O O . GLU A 1 883 ? 55.702 40.406 -37.819 1.00 87.81 883 GLU A O 1
ATOM 7236 N N . ILE A 1 884 ? 53.694 40.316 -38.820 1.00 88.31 884 ILE A N 1
ATOM 7237 C CA . ILE A 1 884 ? 53.992 39.172 -39.678 1.00 88.31 884 ILE A CA 1
ATOM 7238 C C . ILE A 1 884 ? 54.155 39.682 -41.096 1.00 88.31 884 ILE A C 1
ATOM 7240 O O . ILE A 1 884 ? 53.207 40.176 -41.701 1.00 88.31 884 ILE A O 1
ATOM 7244 N N . TRP A 1 885 ? 55.363 39.547 -41.618 1.00 87.12 885 TRP A N 1
ATOM 7245 C CA . TRP A 1 885 ? 55.714 39.901 -42.978 1.00 87.12 885 TRP A CA 1
ATOM 7246 C C . TRP A 1 885 ? 55.652 38.629 -43.813 1.00 87.12 885 TRP A C 1
ATOM 7248 O O . TRP A 1 885 ? 56.384 37.674 -43.555 1.00 87.12 885 TRP A O 1
ATOM 7258 N N . VAL A 1 886 ? 54.745 38.609 -44.780 1.00 84.12 886 VAL A N 1
ATOM 7259 C CA . VAL A 1 886 ? 54.503 37.483 -45.678 1.00 84.12 886 VAL A CA 1
ATOM 7260 C C . VAL A 1 886 ? 54.946 37.904 -47.069 1.00 84.12 886 VAL A C 1
ATOM 7262 O O . VAL A 1 886 ? 54.323 38.771 -47.677 1.00 84.12 886 VAL A O 1
ATOM 7265 N N . LYS A 1 887 ? 56.032 37.315 -47.564 1.00 82.31 887 LYS A N 1
ATOM 7266 C CA . LYS A 1 887 ? 56.565 37.585 -48.899 1.00 82.31 887 LYS A CA 1
ATOM 7267 C C . LYS A 1 887 ? 56.007 36.561 -49.884 1.00 82.31 887 LYS A C 1
ATOM 7269 O O . LYS A 1 887 ? 56.185 35.357 -49.690 1.00 82.31 887 LYS A O 1
ATOM 7274 N N . THR A 1 888 ? 55.314 37.037 -50.910 1.00 78.19 888 THR A N 1
ATOM 7275 C CA . THR A 1 888 ? 54.674 36.233 -51.958 1.00 78.19 888 THR A CA 1
ATOM 7276 C C . THR A 1 888 ? 55.011 36.804 -53.333 1.00 78.19 888 THR A C 1
ATOM 7278 O O . THR A 1 888 ? 55.216 38.005 -53.468 1.00 78.19 888 THR A O 1
ATOM 7281 N N . SER A 1 889 ? 55.053 35.966 -54.366 1.00 72.88 889 SER A N 1
ATOM 7282 C CA . SER A 1 889 ? 55.239 36.420 -55.750 1.00 72.88 889 SER A CA 1
ATOM 7283 C C . SER A 1 889 ? 53.969 37.041 -56.358 1.00 72.88 889 SER A C 1
ATOM 7285 O O . SER A 1 889 ? 54.066 37.732 -57.368 1.00 72.88 889 SER A O 1
ATOM 7287 N N . ASN A 1 890 ? 52.788 36.813 -55.757 1.00 71.50 890 ASN A N 1
ATOM 7288 C CA . ASN A 1 890 ? 51.504 37.412 -56.152 1.00 71.50 890 ASN A CA 1
ATOM 7289 C C . ASN A 1 890 ? 50.517 37.450 -54.962 1.00 71.50 890 ASN A C 1
ATOM 7291 O O . ASN A 1 890 ? 50.101 36.403 -54.456 1.00 71.50 890 ASN A O 1
ATOM 7295 N N . ALA A 1 891 ? 50.117 38.635 -54.495 1.00 63.12 891 ALA A N 1
ATOM 7296 C CA . ALA A 1 891 ? 49.151 38.795 -53.408 1.00 63.12 891 ALA A CA 1
ATOM 7297 C C . ALA A 1 891 ? 47.715 38.506 -53.848 1.00 63.12 891 ALA A C 1
ATOM 7299 O O . ALA A 1 891 ? 46.899 38.100 -53.020 1.00 63.12 891 ALA A O 1
ATOM 7300 N N . LEU A 1 892 ? 47.391 38.678 -55.132 1.00 61.91 892 LEU A N 1
ATOM 7301 C CA . LEU A 1 892 ? 46.038 38.446 -55.636 1.00 61.91 892 LEU A CA 1
ATOM 7302 C C . LEU A 1 892 ? 45.669 36.959 -55.548 1.00 61.91 892 LEU A C 1
ATOM 7304 O O . LEU A 1 892 ? 44.568 36.630 -55.112 1.00 61.91 892 LEU A O 1
ATOM 7308 N N . ASP A 1 893 ? 46.617 36.072 -55.855 1.00 61.84 893 ASP A N 1
ATOM 7309 C CA . ASP A 1 893 ? 46.453 34.620 -55.703 1.00 61.84 893 ASP A CA 1
ATOM 7310 C C . ASP A 1 893 ? 46.379 34.212 -54.220 1.00 61.84 893 ASP A C 1
ATOM 7312 O O . ASP A 1 893 ? 45.528 33.409 -53.839 1.00 61.84 893 ASP A O 1
ATOM 7316 N N . TYR A 1 894 ? 47.182 34.853 -53.361 1.00 66.50 894 TYR A N 1
ATOM 7317 C CA . TYR A 1 894 ? 47.167 34.644 -51.908 1.00 66.50 894 TYR A CA 1
ATOM 7318 C C . TYR A 1 894 ? 45.810 34.995 -51.258 1.00 66.50 894 TYR A C 1
ATOM 7320 O O . TY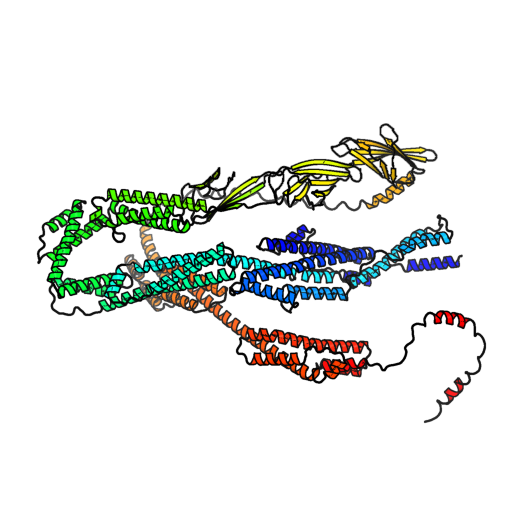R A 1 894 ? 45.368 34.309 -50.336 1.00 66.50 894 TYR A O 1
ATOM 7328 N N . TYR A 1 895 ? 45.119 36.048 -51.720 1.00 61.81 895 TYR A N 1
ATOM 7329 C CA . TYR A 1 895 ? 43.777 36.399 -51.222 1.00 61.81 895 TYR A CA 1
ATOM 7330 C C . TYR A 1 895 ? 42.664 35.540 -51.822 1.00 61.81 895 TYR A C 1
ATOM 7332 O O . TYR A 1 895 ? 41.664 35.284 -51.146 1.00 61.81 895 TYR A O 1
ATOM 7340 N N . LYS A 1 896 ? 42.830 35.082 -53.067 1.00 60.28 896 LYS A N 1
ATOM 7341 C CA . LYS A 1 896 ? 41.841 34.251 -53.759 1.00 60.28 896 LYS A CA 1
ATOM 7342 C C . LYS A 1 896 ? 41.701 32.872 -53.104 1.00 60.28 896 LYS A C 1
ATOM 7344 O O . LYS A 1 896 ? 40.575 32.448 -52.864 1.00 60.28 896 LYS A O 1
ATOM 7349 N N . GLU A 1 897 ? 42.815 32.263 -52.678 1.00 57.12 897 GLU A N 1
ATOM 7350 C CA . GLU A 1 897 ? 42.811 31.039 -51.850 1.00 57.12 897 GLU A CA 1
ATOM 7351 C C . GLU A 1 897 ? 42.053 31.219 -50.516 1.00 57.12 897 GLU A C 1
ATOM 7353 O O . GLU A 1 897 ? 41.431 30.280 -50.016 1.00 57.12 897 GLU A O 1
ATOM 7358 N N . GLY A 1 898 ? 42.066 32.427 -49.936 1.00 51.62 898 GLY A N 1
ATOM 7359 C CA . GLY A 1 898 ? 41.397 32.728 -48.665 1.00 51.62 898 GLY A CA 1
ATOM 7360 C C . GLY A 1 898 ? 39.889 33.004 -48.771 1.00 51.62 898 GLY A C 1
ATOM 7361 O O . GLY A 1 898 ? 39.143 32.672 -47.848 1.00 51.62 898 GLY A O 1
ATOM 7362 N N . LEU A 1 899 ? 39.431 33.607 -49.875 1.00 50.91 899 LEU A N 1
ATOM 7363 C CA . LEU A 1 899 ? 38.028 33.999 -50.091 1.00 50.91 899 LEU A CA 1
ATOM 7364 C C . LEU A 1 899 ? 37.121 32.818 -50.461 1.00 50.91 899 LEU A C 1
ATOM 7366 O O . LEU A 1 899 ? 35.996 32.752 -49.969 1.00 50.91 899 LEU A O 1
ATOM 7370 N N . GLU A 1 900 ? 37.615 31.846 -51.233 1.00 51.28 900 GLU A N 1
ATOM 7371 C CA . GLU A 1 900 ? 36.834 30.669 -51.658 1.00 51.28 900 GLU A CA 1
ATOM 7372 C C . GLU A 1 900 ? 36.391 29.767 -50.483 1.00 51.28 900 GLU A C 1
ATOM 7374 O O . GLU A 1 900 ? 35.491 28.943 -50.632 1.00 51.28 900 GLU A O 1
ATOM 7379 N N . ARG A 1 901 ? 36.959 29.942 -49.279 1.00 53.62 901 ARG A N 1
ATOM 7380 C CA . ARG A 1 901 ? 36.619 29.138 -48.089 1.00 53.62 901 ARG A CA 1
ATOM 7381 C C . ARG A 1 901 ? 35.592 29.792 -47.143 1.00 53.62 901 ARG A C 1
ATOM 7383 O O . ARG A 1 901 ? 34.906 29.067 -46.418 1.00 53.62 901 ARG A O 1
ATOM 7390 N N . GLN A 1 902 ? 35.439 31.126 -47.133 1.00 45.84 902 GLN A N 1
ATOM 7391 C CA . GLN A 1 902 ? 34.553 31.835 -46.181 1.00 45.84 902 GLN A CA 1
ATOM 7392 C C . GLN A 1 902 ? 33.051 31.780 -46.529 1.00 45.84 902 GLN A C 1
ATOM 7394 O O . GLN A 1 902 ? 32.221 31.931 -45.629 1.00 45.84 902 GLN A O 1
ATOM 7399 N N . GLU A 1 903 ? 32.673 31.493 -47.779 1.00 39.12 903 GLU A N 1
ATOM 7400 C CA . GLU A 1 903 ? 31.259 31.376 -48.191 1.00 39.12 903 GLU A CA 1
ATOM 7401 C C . GLU A 1 903 ? 30.523 30.170 -47.566 1.00 39.12 903 GLU A C 1
ATOM 7403 O O . GLU A 1 903 ? 29.294 30.136 -47.547 1.00 39.12 903 GLU A O 1
ATOM 7408 N N . SER A 1 904 ? 31.240 29.221 -46.955 1.00 39.19 904 SER A N 1
ATOM 7409 C CA . SER A 1 904 ? 30.653 28.039 -46.300 1.00 39.19 904 SER A CA 1
ATOM 7410 C C . SER A 1 904 ? 30.042 28.295 -44.909 1.00 39.19 904 SER A C 1
ATOM 7412 O O . SER A 1 904 ? 29.319 27.442 -44.398 1.00 39.19 904 SER A O 1
ATOM 7414 N N . PHE A 1 905 ? 30.290 29.456 -44.281 1.00 35.97 905 PHE A N 1
ATOM 7415 C CA . PHE A 1 905 ? 29.986 29.669 -42.852 1.00 35.97 905 PHE A CA 1
ATOM 7416 C C . PHE A 1 905 ? 28.765 30.573 -42.565 1.00 35.97 905 PHE A C 1
ATOM 7418 O O . PHE A 1 905 ? 28.271 30.605 -41.438 1.00 35.97 905 PHE A O 1
ATOM 7425 N N . PHE A 1 906 ? 28.252 31.319 -43.551 1.00 35.44 906 PHE A N 1
ATOM 7426 C CA . PHE A 1 906 ? 27.298 32.419 -43.313 1.00 35.44 906 PHE A CA 1
ATOM 7427 C C . PHE A 1 906 ? 25.798 32.062 -43.384 1.00 35.44 906 PHE A C 1
ATOM 7429 O O . PHE A 1 906 ? 24.952 32.925 -43.151 1.00 35.44 906 PHE A O 1
ATOM 7436 N N . SER A 1 907 ? 25.424 30.809 -43.641 1.00 36.31 907 SER A N 1
ATOM 7437 C CA . SER A 1 907 ? 24.031 30.424 -43.935 1.00 36.31 907 SER A CA 1
ATOM 7438 C C . SER A 1 907 ? 23.162 29.989 -42.732 1.00 36.31 907 SER A C 1
ATOM 7440 O O . SER A 1 907 ? 22.038 29.544 -42.949 1.00 36.31 907 SER A O 1
ATOM 7442 N N . ALA A 1 908 ? 23.593 30.149 -41.468 1.00 36.00 908 ALA A N 1
ATOM 7443 C CA . ALA A 1 908 ? 22.936 29.476 -40.326 1.00 36.00 908 ALA A CA 1
ATOM 7444 C C . ALA A 1 908 ? 22.408 30.335 -39.144 1.00 36.00 908 ALA A C 1
ATOM 7446 O O . ALA A 1 908 ? 22.148 29.761 -38.088 1.00 36.00 908 ALA A O 1
ATOM 7447 N N . ARG A 1 909 ? 22.231 31.671 -39.231 1.00 35.72 909 ARG A N 1
ATOM 7448 C CA . ARG A 1 909 ? 22.004 32.485 -38.000 1.00 35.72 909 ARG A CA 1
ATOM 7449 C C . ARG A 1 909 ? 20.788 33.421 -37.877 1.00 35.72 909 ARG A C 1
ATOM 7451 O O . ARG A 1 909 ? 20.767 34.181 -36.920 1.00 35.72 909 ARG A O 1
ATOM 7458 N N . ASN A 1 910 ? 19.752 33.368 -38.717 1.00 35.56 910 ASN A N 1
ATOM 7459 C CA . ASN A 1 910 ? 18.635 34.336 -38.610 1.00 35.56 910 ASN A CA 1
ATOM 7460 C C . ASN A 1 910 ? 17.229 33.715 -38.546 1.00 35.56 910 ASN A C 1
ATOM 7462 O O . ASN A 1 910 ? 16.474 33.874 -39.498 1.00 35.56 910 ASN A O 1
ATOM 7466 N N . LEU A 1 911 ? 16.840 33.055 -37.439 1.00 36.31 911 LEU A N 1
ATOM 7467 C CA . LEU A 1 911 ? 15.430 32.645 -37.236 1.00 36.31 911 LEU A CA 1
ATOM 7468 C C . LEU A 1 911 ? 15.026 32.274 -35.780 1.00 36.31 911 LEU A C 1
ATOM 7470 O O . LEU A 1 911 ? 14.366 31.262 -35.581 1.00 36.31 911 LEU A O 1
ATOM 7474 N N . VAL A 1 912 ? 15.387 33.055 -34.743 1.00 37.25 912 VAL A N 1
ATOM 7475 C CA . VAL A 1 912 ? 14.907 32.786 -33.350 1.00 37.25 912 VAL A CA 1
ATOM 7476 C C . VAL A 1 912 ? 14.371 34.013 -32.583 1.00 37.25 912 VAL A C 1
ATOM 7478 O O . VAL A 1 912 ? 13.797 33.873 -31.512 1.00 37.25 912 VAL A O 1
ATOM 7481 N N . GLU A 1 913 ? 14.424 35.233 -33.111 1.00 37.84 913 GLU A N 1
ATOM 7482 C CA . GLU A 1 913 ? 14.199 36.426 -32.272 1.00 37.84 913 GLU A CA 1
ATOM 7483 C C . GLU A 1 913 ? 12.777 37.030 -32.336 1.00 37.84 913 GLU A C 1
ATOM 7485 O O . GLU A 1 913 ? 12.624 38.245 -32.475 1.00 37.84 913 GLU A O 1
ATOM 7490 N N . LYS A 1 914 ? 11.699 36.220 -32.277 1.00 37.09 914 LYS A N 1
ATOM 7491 C CA . LYS A 1 914 ? 10.339 36.805 -32.383 1.00 37.09 914 LYS A CA 1
ATOM 7492 C C . LYS A 1 914 ? 9.145 36.176 -31.646 1.00 37.09 914 LYS A C 1
ATOM 7494 O O . LYS A 1 914 ? 8.022 36.464 -32.048 1.00 37.09 914 LYS A O 1
ATOM 7499 N N . GLU A 1 915 ? 9.309 35.432 -30.549 1.00 35.47 915 GLU A N 1
ATOM 7500 C CA . GLU A 1 915 ? 8.137 34.889 -29.813 1.00 35.47 915 GLU A CA 1
ATOM 7501 C C . GLU A 1 915 ? 8.213 34.926 -28.268 1.00 35.47 915 GLU A C 1
ATOM 7503 O O . GLU A 1 915 ? 7.629 34.080 -27.602 1.00 35.47 915 GLU A O 1
ATOM 7508 N N . GLU A 1 916 ? 8.853 35.931 -27.653 1.00 33.66 916 GLU A N 1
ATOM 7509 C CA . GLU A 1 916 ? 8.925 36.013 -26.171 1.00 33.66 916 GLU A CA 1
ATOM 7510 C C . GLU A 1 916 ? 8.183 37.205 -25.525 1.00 33.66 916 GLU A C 1
ATOM 7512 O O . GLU A 1 916 ? 8.119 37.325 -24.304 1.00 33.66 916 GLU A O 1
ATOM 7517 N N . ASN A 1 917 ? 7.517 38.067 -26.303 1.00 35.81 917 ASN A N 1
ATOM 7518 C CA . ASN A 1 917 ? 6.950 39.324 -25.780 1.00 35.81 917 ASN A CA 1
ATOM 7519 C C . ASN A 1 917 ? 5.420 39.364 -25.604 1.00 35.81 917 ASN A C 1
ATOM 7521 O O . ASN A 1 917 ? 4.825 40.440 -25.642 1.00 35.81 917 ASN A O 1
ATOM 7525 N N . THR A 1 918 ? 4.730 38.238 -25.383 1.00 38.44 918 THR A N 1
ATOM 7526 C CA . THR A 1 918 ? 3.256 38.281 -25.213 1.00 38.44 918 THR A CA 1
ATOM 7527 C C . THR A 1 918 ? 2.696 37.305 -24.178 1.00 38.44 918 THR A C 1
ATOM 7529 O O . THR A 1 918 ? 1.749 36.573 -24.445 1.00 38.44 918 THR A O 1
ATOM 7532 N N . ARG A 1 919 ? 3.239 37.302 -22.950 1.00 36.84 919 ARG A N 1
ATOM 7533 C CA . ARG A 1 919 ? 2.595 36.592 -21.821 1.00 36.84 919 ARG A CA 1
ATOM 7534 C C . ARG A 1 919 ? 2.768 37.237 -20.440 1.00 36.84 919 ARG A C 1
ATOM 7536 O O . ARG A 1 919 ? 2.777 36.542 -19.431 1.00 36.84 919 ARG A O 1
ATOM 7543 N N . LYS A 1 920 ? 2.887 38.567 -20.381 1.00 32.66 920 LYS A N 1
ATOM 7544 C CA . LYS A 1 920 ? 2.882 39.343 -19.123 1.00 32.66 920 LYS A CA 1
ATOM 7545 C C . LYS A 1 920 ? 1.779 40.404 -19.116 1.00 32.66 920 LYS A C 1
ATOM 7547 O O . LYS A 1 920 ? 2.044 41.595 -19.007 1.00 32.66 920 LYS A O 1
ATOM 7552 N N . ALA A 1 921 ? 0.532 39.958 -19.246 1.00 32.44 921 ALA A N 1
ATOM 7553 C CA . ALA A 1 921 ? -0.640 40.784 -18.994 1.00 32.44 921 ALA A CA 1
ATOM 7554 C C . ALA A 1 921 ? -1.736 39.951 -18.314 1.00 32.44 921 ALA A C 1
ATOM 7556 O O . ALA A 1 921 ? -2.226 39.002 -18.923 1.00 32.44 921 ALA A O 1
ATOM 7557 N N . ARG A 1 922 ? -2.141 40.416 -17.119 1.00 35.66 922 ARG A N 1
ATOM 7558 C CA . ARG A 1 922 ? -3.377 40.149 -16.345 1.00 35.66 922 ARG A CA 1
ATOM 7559 C C . ARG A 1 922 ? -3.197 39.325 -15.070 1.00 35.66 922 ARG A C 1
ATOM 7561 O O . ARG A 1 922 ? -3.290 38.111 -15.129 1.00 35.66 922 ARG A O 1
ATOM 7568 N N . GLU A 1 923 ? -3.058 40.029 -13.939 1.00 31.44 923 GLU A N 1
ATOM 7569 C CA . GLU A 1 923 ? -3.606 39.630 -12.625 1.00 31.44 923 GLU A CA 1
ATOM 7570 C C . GLU A 1 923 ? -3.449 40.753 -11.567 1.00 31.44 923 GLU A C 1
ATOM 7572 O O . GLU A 1 923 ? -2.623 40.675 -10.665 1.00 31.44 923 GLU A O 1
ATOM 7577 N N . SER A 1 924 ? -4.241 41.834 -11.654 1.00 32.84 924 SER A N 1
ATOM 7578 C CA . SER A 1 924 ? -4.421 42.751 -10.508 1.00 32.84 924 SER A CA 1
ATOM 7579 C C . SER A 1 924 ? -5.721 43.566 -10.599 1.00 32.84 924 SER A C 1
ATOM 7581 O O . SER A 1 924 ? -5.705 44.708 -11.048 1.00 32.84 924 SER A O 1
ATOM 7583 N N . GLU A 1 925 ? -6.856 43.001 -10.178 1.00 33.06 925 GLU A N 1
ATOM 7584 C CA . GLU A 1 925 ? -8.065 43.787 -9.859 1.00 33.06 925 GLU A CA 1
ATOM 7585 C C . GLU A 1 925 ? -9.102 42.923 -9.116 1.00 33.06 925 GLU A C 1
ATOM 7587 O O . GLU A 1 925 ? -9.784 42.115 -9.742 1.00 33.06 925 GLU A O 1
ATOM 7592 N N . LYS A 1 926 ? -9.206 43.059 -7.781 1.00 34.84 926 LYS A N 1
ATOM 7593 C CA . LYS A 1 926 ? -10.419 42.754 -6.980 1.00 34.84 926 LYS A CA 1
ATOM 7594 C C . LYS A 1 926 ? -10.215 43.076 -5.492 1.00 34.84 926 LYS A C 1
ATOM 7596 O O . LYS A 1 926 ? -10.091 42.192 -4.652 1.00 34.84 926 LYS A O 1
ATOM 7601 N N . LEU A 1 927 ? -10.197 44.366 -5.164 1.00 37.94 927 LEU A N 1
ATOM 7602 C CA . LEU A 1 927 ? -10.148 44.836 -3.779 1.00 37.94 927 LEU A CA 1
ATOM 7603 C C . LEU A 1 927 ? -10.940 46.144 -3.614 1.00 37.94 927 LEU A C 1
ATOM 7605 O O . LEU A 1 927 ? -10.326 47.158 -3.325 1.00 37.94 927 LEU A O 1
ATOM 7609 N N . ASP A 1 928 ? -12.269 46.152 -3.835 1.00 38.31 928 ASP A N 1
ATOM 7610 C CA . ASP A 1 928 ? -13.097 47.297 -3.379 1.00 38.31 928 ASP A CA 1
ATOM 7611 C C . ASP A 1 928 ? -14.637 47.109 -3.334 1.00 38.31 928 ASP A C 1
ATOM 7613 O O . ASP A 1 928 ? -15.390 48.045 -3.597 1.00 38.31 928 ASP A O 1
ATOM 7617 N N . LEU A 1 929 ? -15.172 45.913 -3.021 1.00 37.19 929 LEU A N 1
ATOM 7618 C CA . LEU A 1 929 ? -16.634 45.697 -3.130 1.00 37.19 929 LEU A CA 1
ATOM 7619 C C . LEU A 1 929 ? -17.327 44.896 -2.016 1.00 37.19 929 LEU A C 1
ATOM 7621 O O . LEU A 1 929 ? -18.362 44.288 -2.261 1.00 37.19 929 LEU A O 1
ATOM 7625 N N . MET A 1 930 ? -16.818 44.917 -0.778 1.00 35.00 930 MET A N 1
ATOM 7626 C CA . MET A 1 930 ? -17.508 44.269 0.362 1.00 35.00 930 MET A CA 1
ATOM 7627 C C . MET A 1 930 ? -17.625 45.132 1.629 1.00 35.00 930 MET A C 1
ATOM 7629 O O . MET A 1 930 ? -17.770 44.598 2.722 1.00 35.00 930 MET A O 1
ATOM 7633 N N . LYS A 1 931 ? -17.596 46.469 1.514 1.00 34.22 931 LYS A N 1
ATOM 7634 C CA . LYS A 1 931 ? -17.601 47.359 2.695 1.00 34.22 931 LYS A CA 1
ATOM 7635 C C . LYS A 1 931 ? -18.737 48.390 2.783 1.00 34.22 931 LYS A C 1
ATOM 7637 O O . LYS A 1 931 ? -18.616 49.324 3.563 1.00 34.22 931 LYS A O 1
ATOM 7642 N N . LYS A 1 932 ? -19.827 48.271 2.008 1.00 39.41 932 LYS A N 1
ATOM 7643 C CA . LYS A 1 932 ? -20.809 49.378 1.882 1.00 39.41 932 LYS A CA 1
ATOM 7644 C C . LYS A 1 932 ? -22.312 49.038 1.864 1.00 39.41 932 LYS A C 1
ATOM 7646 O O . LYS A 1 932 ? -23.075 49.818 1.309 1.00 39.41 932 LYS A O 1
ATOM 7651 N N . VAL A 1 933 ? -22.772 47.928 2.459 1.00 36.94 933 VAL A N 1
ATOM 7652 C CA . VAL A 1 933 ? -24.216 47.565 2.395 1.00 36.94 933 VAL A CA 1
ATOM 7653 C C . VAL A 1 933 ? -24.885 47.234 3.743 1.00 36.94 933 VAL A C 1
ATOM 7655 O O . VAL A 1 933 ? -26.087 47.015 3.763 1.00 36.94 933 VAL A O 1
ATOM 7658 N N . PHE A 1 934 ? -24.195 47.264 4.889 1.00 33.00 934 PHE A N 1
ATOM 7659 C CA . PHE A 1 934 ? -24.788 46.756 6.146 1.00 33.00 934 PHE A CA 1
ATOM 7660 C C . PHE A 1 934 ? -25.087 47.771 7.256 1.00 33.00 934 PHE A C 1
ATOM 7662 O O . PHE A 1 934 ? -25.338 47.373 8.389 1.00 33.00 934 PHE A O 1
ATOM 7669 N N . GLU A 1 935 ? -25.145 49.066 6.949 1.00 32.91 935 GLU A N 1
ATOM 7670 C CA . GLU A 1 935 ? -25.519 50.079 7.941 1.00 32.91 935 GLU A CA 1
ATOM 7671 C C . GLU A 1 935 ? -26.536 51.058 7.346 1.00 32.91 935 GLU A C 1
ATOM 7673 O O . GLU A 1 935 ? -26.171 51.897 6.527 1.00 32.91 935 GLU A O 1
ATOM 7678 N N . SER A 1 936 ? -27.810 50.905 7.736 1.00 30.58 936 SER A N 1
ATOM 7679 C CA . SER A 1 936 ? -28.792 51.977 8.013 1.00 30.58 936 SER A CA 1
ATOM 7680 C C . SER A 1 936 ? -30.226 51.548 7.662 1.00 30.58 936 SER A C 1
ATOM 7682 O O . SER A 1 936 ? -30.557 51.389 6.490 1.00 30.58 936 SER A O 1
ATOM 7684 N N . ASN A 1 937 ? -31.084 51.527 8.691 1.00 35.50 937 ASN A N 1
ATOM 7685 C CA . ASN A 1 937 ? -32.558 51.593 8.679 1.00 35.50 937 ASN A CA 1
ATOM 7686 C C . ASN A 1 937 ? -33.311 50.263 8.782 1.00 35.50 937 ASN A C 1
ATOM 7688 O O . ASN A 1 937 ? -33.361 49.506 7.825 1.00 35.50 937 ASN A O 1
ATOM 7692 N N . ILE A 1 938 ? -33.996 50.069 9.915 1.00 34.75 938 ILE A N 1
ATOM 7693 C CA . ILE A 1 938 ? -35.416 49.673 10.002 1.00 34.75 938 ILE A CA 1
ATOM 7694 C C . ILE A 1 938 ? -35.855 49.947 11.456 1.00 34.75 938 ILE A C 1
ATOM 7696 O O . ILE A 1 938 ? -35.968 49.072 12.304 1.00 34.75 938 ILE A O 1
ATOM 7700 N N . GLU A 1 939 ? -36.044 51.233 11.760 1.00 36.66 939 GLU A N 1
ATOM 7701 C CA . GLU A 1 939 ? -36.598 51.731 13.034 1.00 36.66 939 GLU A CA 1
ATOM 7702 C C . GLU A 1 939 ? -38.055 52.224 12.854 1.00 36.66 939 GLU A C 1
ATOM 7704 O O . GLU A 1 939 ? -38.623 52.903 13.702 1.00 36.66 939 GLU A O 1
ATOM 7709 N N . GLU A 1 940 ? -38.699 51.852 11.740 1.00 42.09 940 GLU A N 1
ATOM 7710 C CA . GLU A 1 940 ? -40.013 52.370 11.321 1.00 42.09 940 GLU A CA 1
ATOM 7711 C C . GLU A 1 940 ? -41.160 51.339 11.397 1.00 42.09 940 GLU A C 1
ATOM 7713 O O . GLU A 1 940 ? -42.284 51.625 10.995 1.00 42.09 940 GLU A O 1
ATOM 7718 N N . ILE A 1 941 ? -40.918 50.145 11.957 1.00 41.12 941 ILE A N 1
ATOM 7719 C CA . ILE A 1 941 ? -41.910 49.046 11.999 1.00 41.12 941 ILE A CA 1
ATOM 7720 C C . ILE A 1 941 ? -42.788 49.054 13.277 1.00 41.12 941 ILE A C 1
ATOM 7722 O O . ILE A 1 941 ? -43.853 48.444 13.305 1.00 41.12 941 ILE A O 1
ATOM 7726 N N . ASN A 1 942 ? -42.448 49.836 14.307 1.00 40.38 942 ASN A N 1
ATOM 7727 C CA . ASN A 1 942 ? -43.079 49.739 15.639 1.00 40.38 942 ASN A CA 1
ATOM 7728 C C . ASN A 1 942 ? -44.331 50.619 15.880 1.00 40.38 942 ASN A C 1
ATOM 7730 O O . ASN A 1 942 ? -44.637 50.944 17.025 1.00 40.38 942 ASN A O 1
ATOM 7734 N N . LYS A 1 943 ? -45.078 51.054 14.849 1.00 41.56 943 LYS A N 1
ATOM 7735 C CA . LYS A 1 943 ? -46.237 51.968 15.048 1.00 41.56 943 LYS A CA 1
ATOM 7736 C C . LYS A 1 943 ? -47.609 51.510 14.527 1.00 41.56 943 LYS A C 1
ATOM 7738 O O . LYS A 1 943 ? -48.566 52.267 14.659 1.00 41.56 943 LYS A O 1
ATOM 7743 N N . ILE A 1 944 ? -47.760 50.277 14.032 1.00 44.00 944 ILE A N 1
ATOM 7744 C CA . ILE A 1 944 ? -49.051 49.736 13.524 1.00 44.00 944 ILE A CA 1
ATOM 7745 C C . ILE A 1 944 ? -49.723 48.747 14.524 1.00 44.00 944 ILE A C 1
ATOM 7747 O O . ILE A 1 944 ? -50.841 48.277 14.332 1.00 44.00 944 ILE A O 1
ATOM 7751 N N . GLU A 1 945 ? -49.102 48.515 15.683 1.00 44.38 945 GLU A N 1
ATOM 7752 C CA . GLU A 1 945 ? -49.290 47.331 16.544 1.00 44.38 945 GLU A CA 1
ATOM 7753 C C . GLU A 1 945 ? -50.592 47.175 17.366 1.00 44.38 945 GLU A C 1
ATOM 7755 O O . GLU A 1 945 ? -50.753 46.156 18.036 1.00 44.38 945 GLU A O 1
ATOM 7760 N N . LEU A 1 946 ? -51.541 48.119 17.370 1.00 47.16 946 LEU A N 1
ATOM 7761 C CA . LEU A 1 946 ? -52.598 48.122 18.409 1.00 47.16 946 LEU A CA 1
ATOM 7762 C C . LEU A 1 946 ? -54.056 48.137 17.932 1.00 47.16 946 LEU A C 1
ATOM 7764 O O . LEU A 1 946 ? -54.955 48.097 18.765 1.00 47.16 946 LEU A O 1
ATOM 7768 N N . LYS A 1 947 ? -54.323 48.123 16.620 1.00 45.97 947 LYS A N 1
ATOM 7769 C CA . LYS A 1 947 ? -55.697 47.942 16.089 1.00 45.97 947 LYS A CA 1
ATOM 7770 C C . LYS A 1 947 ? -55.860 46.784 15.104 1.00 45.97 947 LYS A C 1
ATOM 7772 O O . LYS A 1 947 ? -56.988 46.380 14.843 1.00 45.97 947 LYS A O 1
ATOM 7777 N N . GLU A 1 948 ? -54.763 46.208 14.616 1.00 49.66 948 GLU A N 1
ATOM 7778 C CA . GLU A 1 948 ? -54.788 44.939 13.879 1.00 49.66 948 GLU A CA 1
ATOM 7779 C C . GLU A 1 948 ? -54.853 43.725 14.818 1.00 49.66 948 GLU A C 1
ATOM 7781 O O . GLU A 1 948 ? -55.455 42.725 14.454 1.00 49.66 948 GLU A O 1
ATOM 7786 N N . LYS A 1 949 ? -54.348 43.825 16.055 1.00 49.91 949 LYS A N 1
ATOM 7787 C CA . LYS A 1 949 ? -54.114 42.686 16.962 1.00 49.91 949 LYS A CA 1
ATOM 7788 C C . LYS A 1 949 ? -55.327 41.759 17.175 1.00 49.91 949 LYS A C 1
ATOM 7790 O O . LYS A 1 949 ? -55.183 40.553 17.029 1.00 49.91 949 LYS A O 1
ATOM 7795 N N . GLU A 1 950 ? -56.530 42.295 17.381 1.00 49.19 950 GLU A N 1
ATOM 7796 C CA . GLU A 1 950 ? -57.741 41.476 17.606 1.00 49.19 950 GLU A CA 1
ATOM 7797 C C . GLU A 1 950 ? -58.325 40.868 16.315 1.00 49.19 950 GLU A C 1
ATOM 7799 O O . GLU A 1 950 ? -58.908 39.785 16.331 1.00 49.19 950 GLU A O 1
ATOM 7804 N N . LYS A 1 951 ? -58.142 41.525 15.159 1.00 54.62 951 LYS A N 1
ATOM 7805 C CA . LYS A 1 951 ? -58.588 40.995 13.856 1.00 54.62 951 LYS A CA 1
ATOM 7806 C C . LYS A 1 951 ? -57.582 39.983 13.296 1.00 54.62 951 LYS A C 1
ATOM 7808 O O . LYS A 1 951 ? -57.976 39.028 12.625 1.00 54.62 951 LYS A O 1
ATOM 7813 N N . THR A 1 952 ? -56.303 40.173 13.617 1.00 57.78 952 THR A N 1
ATOM 7814 C CA . THR A 1 952 ? -55.210 39.259 13.296 1.00 57.78 952 THR A CA 1
ATOM 7815 C C . THR A 1 952 ? -55.264 38.015 14.170 1.00 57.78 952 THR A C 1
ATOM 7817 O O . THR A 1 952 ? -55.023 36.947 13.639 1.00 57.78 952 THR A O 1
ATOM 7820 N N . GLU A 1 953 ? -55.646 38.079 15.450 1.00 57.38 953 GLU A N 1
ATOM 7821 C CA . GLU A 1 953 ? -55.728 36.882 16.308 1.00 57.38 953 GLU A CA 1
ATOM 7822 C C . GLU A 1 953 ? -56.779 35.871 15.824 1.00 57.38 953 GLU A C 1
ATOM 7824 O O . GLU A 1 953 ? -56.465 34.687 15.687 1.00 57.38 953 GLU A O 1
ATOM 7829 N N . LEU A 1 954 ? -57.981 36.320 15.440 1.00 63.84 954 LEU A N 1
ATOM 7830 C CA . LEU A 1 954 ? -59.009 35.425 14.888 1.00 63.84 954 LEU A CA 1
ATOM 7831 C C . LEU A 1 954 ? -58.612 34.875 13.503 1.00 63.84 954 LEU A C 1
ATOM 7833 O O . LEU A 1 954 ? -58.805 33.689 13.218 1.00 63.84 954 LEU A O 1
ATOM 7837 N N . ALA A 1 955 ? -58.019 35.714 12.644 1.00 65.06 955 ALA A N 1
ATOM 7838 C CA . ALA A 1 955 ? -57.496 35.287 11.346 1.00 65.06 955 ALA A CA 1
ATOM 7839 C C . ALA A 1 955 ? -56.316 34.310 11.496 1.00 65.06 955 ALA A C 1
ATOM 7841 O O . ALA A 1 955 ? -56.243 33.331 10.760 1.00 65.06 955 ALA A O 1
ATOM 7842 N N . LEU A 1 956 ? -55.451 34.522 12.489 1.00 70.94 956 LEU A N 1
ATOM 7843 C CA . LEU A 1 956 ? -54.296 33.690 12.811 1.00 70.94 956 LEU A CA 1
ATOM 7844 C C . LEU A 1 956 ? -54.727 32.342 13.388 1.00 70.94 956 LEU A C 1
ATOM 7846 O O . LEU A 1 956 ? -54.152 31.326 13.019 1.00 70.94 956 LEU A O 1
ATOM 7850 N N . MET A 1 957 ? -55.749 32.288 14.249 1.00 70.12 957 MET A N 1
ATOM 7851 C CA . MET A 1 957 ? -56.289 31.010 14.727 1.00 70.12 957 MET A CA 1
ATOM 7852 C C . MET A 1 957 ? -56.955 30.219 13.596 1.00 70.12 957 MET A C 1
ATOM 7854 O O . MET A 1 957 ? -56.745 29.011 13.485 1.00 70.12 957 MET A O 1
ATOM 7858 N N . LYS A 1 958 ? -57.699 30.893 12.708 1.00 74.38 958 LYS A N 1
ATOM 7859 C CA . LYS A 1 958 ? -58.309 30.258 11.530 1.00 74.38 958 LYS A CA 1
ATOM 7860 C C . LYS A 1 958 ? -57.252 29.779 10.530 1.00 74.38 958 LYS A C 1
ATOM 7862 O O . LYS A 1 958 ? -57.374 28.678 10.002 1.00 74.38 958 LYS A O 1
ATOM 7867 N N . GLN A 1 959 ? -56.193 30.561 10.323 1.00 74.50 959 GLN A N 1
ATOM 7868 C CA . GLN A 1 959 ? -55.047 30.184 9.501 1.00 74.50 959 GLN A CA 1
ATOM 7869 C C . GLN A 1 959 ? -54.294 28.992 10.105 1.00 74.50 959 GLN A C 1
ATOM 7871 O O . GLN A 1 959 ? -54.074 28.015 9.401 1.00 74.50 959 GLN A O 1
ATOM 7876 N N . LYS A 1 960 ? -53.993 29.004 11.410 1.00 75.69 960 LYS A N 1
ATOM 7877 C CA . LYS A 1 960 ? -53.344 27.879 12.106 1.00 75.69 960 LYS A CA 1
ATOM 7878 C C . LYS A 1 960 ? -54.171 26.596 12.046 1.00 75.69 960 LYS A C 1
ATOM 7880 O O . LYS A 1 960 ? -53.612 25.514 11.897 1.00 75.69 960 LYS A O 1
ATOM 7885 N N . LEU A 1 961 ? -55.499 26.694 12.145 1.00 77.12 961 LEU A N 1
ATOM 7886 C CA . LEU A 1 961 ? -56.384 25.538 11.990 1.00 77.12 961 LEU A CA 1
ATOM 7887 C C . LEU A 1 961 ? -56.352 24.997 10.550 1.00 77.12 961 LEU A C 1
ATOM 7889 O O . LEU A 1 961 ? -56.268 23.786 10.365 1.00 77.12 961 LEU A O 1
ATOM 7893 N N . LEU A 1 962 ? -56.369 25.871 9.538 1.00 76.31 962 LEU A N 1
ATOM 7894 C CA . LEU A 1 962 ? -56.245 25.474 8.129 1.00 76.31 962 LEU A CA 1
ATOM 7895 C C . LEU A 1 962 ? -54.874 24.861 7.816 1.00 76.31 962 LEU A C 1
ATOM 7897 O O . LEU A 1 962 ? -54.809 23.840 7.138 1.00 76.31 962 LEU A O 1
ATOM 7901 N N . GLU A 1 963 ? -53.794 25.421 8.359 1.00 76.19 963 GLU A N 1
ATOM 7902 C CA . GLU A 1 963 ? -52.444 24.858 8.270 1.00 76.19 963 GLU A CA 1
ATOM 7903 C C . GLU A 1 963 ? -52.390 23.464 8.908 1.00 76.19 963 GLU A C 1
ATOM 7905 O O . GLU A 1 963 ? -51.844 22.538 8.309 1.00 76.19 963 GLU A O 1
ATOM 7910 N N . LYS A 1 964 ? -53.033 23.270 10.068 1.00 77.88 964 LYS A N 1
ATOM 7911 C CA . LYS A 1 964 ? -53.106 21.961 10.731 1.00 77.88 964 LYS A CA 1
ATOM 7912 C C . LYS A 1 964 ? -53.946 20.946 9.952 1.00 77.88 964 LYS A C 1
ATOM 7914 O O . LYS A 1 964 ? -53.596 19.768 9.904 1.00 77.88 964 LYS A O 1
ATOM 7919 N N . ILE A 1 965 ? -55.037 21.387 9.325 1.00 77.44 965 ILE A N 1
ATOM 7920 C CA . ILE A 1 965 ? -55.859 20.560 8.428 1.00 77.44 965 ILE A CA 1
ATOM 7921 C C . ILE A 1 965 ? -55.034 20.102 7.221 1.00 77.44 965 ILE A C 1
ATOM 7923 O O . ILE A 1 965 ? -55.077 18.924 6.866 1.00 77.44 965 ILE A O 1
ATOM 7927 N N . GLU A 1 966 ? -54.258 21.001 6.618 1.00 76.50 966 GLU A N 1
ATOM 7928 C CA . GLU A 1 966 ? -53.437 20.685 5.450 1.00 76.50 966 GLU A CA 1
ATOM 7929 C C . GLU A 1 966 ? -52.239 19.788 5.813 1.00 76.50 966 GLU A C 1
ATOM 7931 O O . GLU A 1 966 ? -51.931 18.841 5.088 1.00 76.50 966 GLU A O 1
ATOM 7936 N N . GLU A 1 967 ? -51.617 20.006 6.979 1.00 76.00 967 GLU A N 1
ATOM 7937 C CA . GLU A 1 967 ? -50.606 19.109 7.557 1.00 76.00 967 GLU A CA 1
ATOM 7938 C C . GLU A 1 967 ? -51.166 17.690 7.731 1.00 76.00 967 GLU A C 1
ATOM 7940 O O . GLU A 1 967 ? -50.545 16.709 7.320 1.00 76.00 967 GLU A O 1
ATOM 7945 N N . LEU A 1 968 ? -52.370 17.565 8.295 1.00 75.19 968 LEU A N 1
ATOM 7946 C CA . LEU A 1 968 ? -53.008 16.270 8.515 1.00 75.19 968 LEU A CA 1
ATOM 7947 C C . LEU A 1 968 ? -53.497 15.617 7.216 1.00 75.19 968 LEU A C 1
ATOM 7949 O O . LEU A 1 968 ? -53.481 14.390 7.140 1.00 75.19 968 LEU A O 1
ATOM 7953 N N . ARG A 1 969 ? -53.861 16.382 6.177 1.00 76.69 969 ARG A N 1
ATOM 7954 C CA . ARG A 1 969 ? -54.120 15.837 4.831 1.00 76.69 969 ARG A CA 1
ATOM 7955 C C . ARG A 1 969 ? -52.868 15.246 4.204 1.00 76.69 969 ARG A C 1
ATOM 7957 O O . ARG A 1 969 ? -52.917 14.112 3.737 1.00 76.69 969 ARG A O 1
ATOM 7964 N N . LYS A 1 970 ? -51.742 15.960 4.258 1.00 73.50 970 LYS A N 1
ATOM 7965 C CA . LYS A 1 970 ? -50.457 15.419 3.791 1.00 73.50 970 LYS A CA 1
ATOM 7966 C C . LYS A 1 970 ? -50.086 14.160 4.563 1.00 73.50 970 LYS A C 1
ATOM 7968 O O . LYS A 1 970 ? -49.794 13.134 3.960 1.00 73.50 970 LYS A O 1
ATOM 7973 N N . LYS A 1 971 ? -50.241 14.182 5.888 1.00 70.00 971 LYS A N 1
ATOM 7974 C CA . LYS A 1 971 ? -49.988 13.010 6.734 1.00 70.00 971 LYS A CA 1
ATOM 7975 C C . LYS A 1 971 ? -50.937 11.847 6.427 1.00 70.00 971 LYS A C 1
ATOM 7977 O O . LYS A 1 971 ? -50.533 10.691 6.473 1.00 70.00 971 LYS A O 1
ATOM 7982 N N . GLN A 1 972 ? -52.194 12.122 6.078 1.00 77.94 972 GLN A N 1
ATOM 7983 C CA . GLN A 1 972 ? -53.153 11.113 5.626 1.00 77.94 972 GLN A CA 1
ATOM 7984 C C . GLN A 1 972 ? -52.711 10.449 4.311 1.00 77.94 972 GLN A C 1
ATOM 7986 O O . GLN A 1 972 ? -52.868 9.230 4.179 1.00 77.94 972 GLN A O 1
ATOM 7991 N N . GLU A 1 973 ? -52.205 11.231 3.354 1.00 66.50 973 GLU A N 1
ATOM 7992 C CA . GLU A 1 973 ? -51.683 10.760 2.064 1.00 66.50 973 GLU A CA 1
ATOM 7993 C C . GLU A 1 973 ? -50.382 9.966 2.234 1.00 66.50 973 GLU A C 1
ATOM 7995 O O . GLU A 1 973 ? -50.262 8.870 1.689 1.00 66.50 973 GLU A O 1
ATOM 8000 N N . GLU A 1 974 ? -49.465 10.442 3.077 1.00 59.97 974 GLU A N 1
ATOM 8001 C CA . GLU A 1 974 ? -48.249 9.723 3.477 1.00 59.97 974 GLU A CA 1
ATOM 8002 C C . GLU A 1 974 ? -48.589 8.380 4.137 1.00 59.97 974 GLU A C 1
ATOM 8004 O O . GLU A 1 974 ? -48.058 7.342 3.744 1.00 59.97 974 GLU A O 1
ATOM 8009 N N . LEU A 1 975 ? -49.548 8.361 5.072 1.00 59.53 975 LEU A N 1
ATOM 8010 C CA . LEU A 1 975 ? -50.024 7.137 5.730 1.00 59.53 975 LEU A CA 1
ATOM 8011 C C . LEU A 1 975 ? -50.694 6.157 4.752 1.00 59.53 975 LEU A C 1
ATOM 8013 O O . LEU A 1 975 ? -50.651 4.944 4.968 1.00 59.53 975 LEU A O 1
ATOM 8017 N N . LEU A 1 976 ? -51.312 6.665 3.681 1.00 59.31 976 LEU A N 1
ATOM 8018 C CA . LEU A 1 976 ? -51.862 5.864 2.583 1.00 59.31 976 LEU A CA 1
ATOM 8019 C C . LEU A 1 976 ? -50.751 5.262 1.713 1.00 59.31 976 LEU A C 1
ATOM 8021 O O . LEU A 1 976 ? -50.832 4.081 1.376 1.00 59.31 976 LEU A O 1
ATOM 8025 N N . LEU A 1 977 ? -49.705 6.036 1.408 1.00 49.34 977 LEU A N 1
ATOM 8026 C CA . LEU A 1 977 ? -48.536 5.601 0.636 1.00 49.34 977 LEU A CA 1
ATOM 8027 C C . LEU A 1 977 ? -47.709 4.533 1.366 1.00 49.34 977 LEU A C 1
ATOM 8029 O O . LEU A 1 977 ? -47.218 3.603 0.728 1.00 49.34 977 LEU A O 1
ATOM 8033 N N . ILE A 1 978 ? -47.616 4.603 2.698 1.00 42.97 978 ILE A N 1
ATOM 8034 C CA . ILE A 1 978 ? -46.907 3.607 3.525 1.00 42.97 978 ILE A CA 1
ATOM 8035 C C . ILE A 1 978 ? -47.806 2.456 4.026 1.00 42.97 978 ILE A C 1
ATOM 8037 O O . ILE A 1 978 ? -47.392 1.664 4.868 1.00 42.97 978 ILE A O 1
ATOM 8041 N N . GLY A 1 979 ? -49.039 2.327 3.514 1.00 44.31 979 GLY A N 1
ATOM 8042 C CA . GLY A 1 979 ? -49.903 1.155 3.736 1.00 44.31 979 GLY A CA 1
ATOM 8043 C C . GLY A 1 979 ? -50.666 1.108 5.071 1.00 44.31 979 GLY A C 1
ATOM 8044 O O . GLY A 1 979 ? -51.317 0.105 5.378 1.00 44.31 979 GLY A O 1
ATOM 8045 N N . LEU A 1 980 ? -50.672 2.186 5.862 1.00 47.59 980 LEU A N 1
ATOM 8046 C CA . LEU A 1 980 ? -51.364 2.281 7.159 1.00 47.59 980 LEU A CA 1
ATOM 8047 C C . LEU A 1 980 ? -52.825 2.754 7.013 1.00 47.59 980 LEU A C 1
ATOM 8049 O O . LEU A 1 980 ? -53.288 3.705 7.651 1.00 47.59 980 LEU A O 1
ATOM 8053 N N . ILE A 1 981 ? -53.590 2.017 6.201 1.00 63.56 981 ILE A N 1
ATOM 8054 C CA . ILE A 1 981 ? -54.953 2.356 5.741 1.00 63.56 981 ILE A CA 1
ATOM 8055 C C . ILE A 1 981 ? -55.921 2.674 6.898 1.00 63.56 981 ILE A C 1
ATOM 8057 O O . ILE A 1 981 ? -56.733 3.594 6.800 1.00 63.56 981 ILE A O 1
ATOM 8061 N N . SER A 1 982 ? -55.835 1.957 8.025 1.00 57.56 982 SER A N 1
ATOM 8062 C CA . SER A 1 982 ? -56.729 2.178 9.174 1.00 57.56 982 SER A CA 1
ATOM 8063 C C . SER A 1 982 ? -56.511 3.525 9.871 1.00 57.56 982 SER A C 1
ATOM 8065 O O . SER A 1 982 ? -57.469 4.067 10.424 1.00 57.56 982 SER A O 1
ATOM 8067 N N . GLN A 1 983 ? -55.281 4.042 9.898 1.00 59.50 983 GLN A N 1
ATOM 8068 C CA . GLN A 1 983 ? -54.964 5.319 10.548 1.00 59.50 983 GLN A CA 1
ATOM 8069 C C . GLN A 1 983 ? -55.285 6.487 9.614 1.00 59.50 983 GLN A C 1
ATOM 8071 O O . GLN A 1 983 ? -55.938 7.440 10.034 1.00 59.50 983 GLN A O 1
ATOM 8076 N N . SER A 1 984 ? -54.972 6.336 8.323 1.00 72.88 984 SER A N 1
ATOM 8077 C CA . SER A 1 984 ? -55.403 7.266 7.274 1.00 72.88 984 SER A CA 1
ATOM 8078 C C . SER A 1 984 ? -56.931 7.448 7.260 1.00 72.88 984 SER A C 1
ATOM 8080 O O . SER A 1 984 ? -57.436 8.569 7.233 1.00 72.88 984 SER A O 1
ATOM 8082 N N . LYS A 1 985 ? -57.700 6.358 7.409 1.00 75.56 985 LYS A N 1
ATOM 8083 C CA . LYS A 1 985 ? -59.170 6.425 7.472 1.00 75.56 985 LYS A CA 1
ATOM 8084 C C . LYS A 1 985 ? -59.691 7.192 8.698 1.00 75.56 985 LYS A C 1
ATOM 8086 O O . LYS A 1 985 ? -60.698 7.890 8.579 1.00 75.56 985 LYS A O 1
ATOM 8091 N N . LYS A 1 986 ? -59.019 7.101 9.854 1.00 73.38 986 LYS A N 1
ATOM 8092 C CA . LYS A 1 986 ? -59.379 7.881 11.055 1.00 73.38 986 LYS A CA 1
ATOM 8093 C C . LYS A 1 986 ? -59.134 9.376 10.845 1.00 73.38 986 LYS A C 1
ATOM 8095 O O . LYS A 1 986 ? -60.046 10.150 11.107 1.00 73.38 986 LYS A O 1
ATOM 8100 N N . ILE A 1 987 ? -57.975 9.758 10.295 1.00 73.94 987 ILE A N 1
ATOM 8101 C CA . ILE A 1 987 ? -57.674 11.161 9.958 1.00 73.94 987 ILE A CA 1
ATOM 8102 C C . ILE A 1 987 ? -58.720 11.712 8.993 1.00 73.94 987 ILE A C 1
ATOM 8104 O O . ILE A 1 987 ? -59.307 12.755 9.262 1.00 73.94 987 ILE A O 1
ATOM 8108 N N . LYS A 1 988 ? -59.008 10.970 7.917 1.00 79.94 988 LYS A N 1
ATOM 8109 C CA . LYS A 1 988 ? -59.996 11.377 6.916 1.00 79.94 988 LYS A CA 1
ATOM 8110 C C . LYS A 1 988 ? -61.358 11.671 7.545 1.00 79.94 988 LYS A C 1
ATOM 8112 O O . LYS A 1 988 ? -61.949 12.707 7.281 1.00 79.94 988 LYS A O 1
ATOM 8117 N N . THR A 1 989 ? -61.827 10.782 8.421 1.00 79.94 989 THR A N 1
ATOM 8118 C CA . THR A 1 989 ? -63.144 10.918 9.062 1.00 79.94 989 THR A CA 1
ATOM 8119 C C . THR A 1 989 ? -63.204 12.143 9.986 1.00 79.94 989 THR A C 1
ATOM 8121 O O . THR A 1 989 ? -64.199 12.867 9.984 1.00 79.94 989 THR A O 1
ATOM 8124 N N . THR A 1 990 ? -62.139 12.416 10.746 1.00 77.12 990 THR A N 1
ATOM 8125 C CA . THR A 1 990 ? -62.062 13.599 11.619 1.00 77.12 990 THR A CA 1
ATOM 8126 C C . THR A 1 990 ? -61.959 14.896 10.809 1.00 77.12 990 THR A C 1
ATOM 8128 O O . THR A 1 990 ? -62.654 15.861 11.120 1.00 77.12 990 THR A O 1
ATOM 8131 N N . LEU A 1 991 ? -61.163 14.910 9.732 1.00 81.31 991 LEU A N 1
ATOM 8132 C CA . LEU A 1 991 ? -61.049 16.056 8.824 1.00 81.31 991 LEU A CA 1
ATOM 8133 C C . LEU A 1 991 ? -62.377 16.367 8.128 1.00 81.31 991 LEU A C 1
ATOM 8135 O O . LEU A 1 991 ? -62.806 17.518 8.132 1.00 81.31 991 LEU A O 1
ATOM 8139 N N . ASP A 1 992 ? -63.058 15.350 7.594 1.00 79.12 992 ASP A N 1
ATOM 8140 C CA . ASP A 1 992 ? -64.361 15.507 6.938 1.00 79.12 992 ASP A CA 1
ATOM 8141 C C . ASP A 1 992 ? -65.421 16.055 7.914 1.00 79.12 992 ASP A C 1
ATOM 8143 O O . ASP A 1 992 ? -66.309 16.805 7.516 1.00 79.12 992 ASP A O 1
ATOM 8147 N N . THR A 1 993 ? -65.317 15.729 9.207 1.00 79.00 993 THR A N 1
ATOM 8148 C CA . THR A 1 993 ? -66.220 16.259 10.241 1.00 79.00 993 THR A CA 1
ATOM 8149 C C . THR A 1 993 ? -65.966 17.749 10.498 1.00 79.00 993 THR A C 1
ATOM 8151 O O . THR A 1 993 ? -66.913 18.529 10.541 1.00 79.00 993 THR A O 1
ATOM 8154 N N . ILE A 1 994 ? -64.699 18.161 10.595 1.00 78.88 994 ILE A N 1
ATOM 8155 C CA . ILE A 1 994 ? -64.305 19.553 10.882 1.00 78.88 994 ILE A CA 1
ATOM 8156 C C . ILE A 1 994 ? -64.544 20.477 9.684 1.00 78.88 994 ILE A C 1
ATOM 8158 O O . ILE A 1 994 ? -64.984 21.609 9.859 1.00 78.88 994 ILE A O 1
ATOM 8162 N N . ILE A 1 995 ? -64.311 19.997 8.459 1.00 75.75 995 ILE A N 1
ATOM 8163 C CA . ILE A 1 995 ? -64.544 20.772 7.227 1.00 75.75 995 ILE A CA 1
ATOM 8164 C C . ILE A 1 995 ? -66.029 21.137 7.062 1.00 75.75 995 ILE A C 1
ATOM 8166 O O . ILE A 1 995 ? -66.350 22.154 6.449 1.00 75.75 995 ILE A O 1
ATOM 8170 N N . ASN A 1 996 ? -66.931 20.328 7.622 1.00 74.88 996 ASN A N 1
ATOM 8171 C CA . ASN A 1 996 ? -68.372 20.558 7.567 1.00 74.88 996 ASN A CA 1
ATOM 8172 C C . ASN A 1 996 ? -68.917 21.396 8.748 1.00 74.88 996 ASN A C 1
ATOM 8174 O O . ASN A 1 996 ? -70.096 21.759 8.727 1.00 74.88 996 ASN A O 1
ATOM 8178 N N . GLU A 1 997 ? -68.105 21.734 9.761 1.00 72.12 997 GLU A N 1
ATOM 8179 C CA . GLU A 1 997 ? -68.495 22.636 10.858 1.00 72.12 997 GLU A CA 1
ATOM 8180 C C . GLU A 1 997 ? -68.307 24.120 10.466 1.00 72.12 997 GLU A C 1
ATOM 8182 O O . GLU A 1 997 ? -67.349 24.500 9.793 1.00 72.12 997 GLU A O 1
ATOM 8187 N N . LYS A 1 998 ? -69.229 25.000 10.889 1.00 66.56 998 LYS A N 1
ATOM 8188 C CA . LYS A 1 998 ? -69.115 26.453 10.658 1.00 66.56 998 LYS A CA 1
ATOM 8189 C C . LYS A 1 998 ? -68.119 27.078 11.645 1.00 66.56 998 LYS A C 1
ATOM 8191 O O . LYS A 1 998 ? -68.415 27.192 12.829 1.00 66.56 998 LYS A O 1
ATOM 8196 N N . LEU A 1 999 ? -66.952 27.494 11.147 1.00 73.44 999 LEU A N 1
ATOM 8197 C CA . LEU A 1 999 ? -65.828 28.046 11.923 1.00 73.44 999 LEU A CA 1
ATOM 8198 C C . LEU A 1 999 ? -65.807 29.585 11.884 1.00 73.44 999 LEU A C 1
ATOM 8200 O O . LEU A 1 999 ? -64.898 30.198 11.305 1.00 73.44 999 LEU A O 1
ATOM 8204 N N . ASP A 1 1000 ? -66.837 30.206 12.456 1.00 69.62 1000 ASP A N 1
ATOM 8205 C CA . ASP A 1 1000 ? -67.051 31.661 12.386 1.00 69.62 1000 ASP A CA 1
ATOM 8206 C C . ASP A 1 1000 ? -66.686 32.402 13.688 1.00 69.62 1000 ASP A C 1
ATOM 8208 O O . ASP A 1 1000 ? -66.676 33.631 13.713 1.00 69.62 1000 ASP A O 1
ATOM 8212 N N . ASP A 1 1001 ? -66.331 31.671 14.749 1.00 73.12 1001 ASP A N 1
ATOM 8213 C CA . ASP A 1 1001 ? -65.951 32.219 16.052 1.00 73.12 1001 ASP A CA 1
ATOM 8214 C C . ASP A 1 1001 ? -64.810 31.423 16.718 1.00 73.12 1001 ASP A C 1
ATOM 8216 O O . ASP A 1 1001 ? -64.536 30.268 16.380 1.00 73.12 1001 ASP A O 1
ATOM 8220 N N . GLU A 1 1002 ? -64.140 32.058 17.680 1.00 67.25 1002 GLU A N 1
ATOM 8221 C CA . GLU A 1 1002 ? -62.960 31.536 18.381 1.00 67.25 1002 GLU A CA 1
ATOM 8222 C C . GLU A 1 1002 ? -63.232 30.220 19.128 1.00 67.25 1002 GLU A C 1
ATOM 8224 O O . GLU A 1 1002 ? -62.384 29.329 19.170 1.00 67.25 1002 GLU A O 1
ATOM 8229 N N . LYS A 1 1003 ? -64.445 30.043 19.660 1.00 73.81 1003 LYS A N 1
ATOM 8230 C CA . LYS A 1 1003 ? -64.830 28.860 20.439 1.00 73.81 1003 LYS A CA 1
ATOM 8231 C C . LYS A 1 1003 ? -65.031 27.644 19.535 1.00 73.81 1003 LYS A C 1
ATOM 8233 O O . LYS A 1 1003 ? -64.630 26.534 19.887 1.00 73.81 1003 LYS A O 1
ATOM 8238 N N . SER A 1 1004 ? -65.614 27.866 18.361 1.00 72.50 1004 SER A N 1
ATOM 8239 C CA . SER A 1 1004 ? -65.772 26.865 17.304 1.00 72.50 1004 SER A CA 1
ATOM 8240 C C . SER A 1 1004 ? -64.412 26.443 16.725 1.00 72.50 1004 SER A C 1
ATOM 8242 O O . SER A 1 1004 ? -64.165 25.251 16.539 1.00 72.50 1004 SER A O 1
ATOM 8244 N N . ILE A 1 1005 ? -63.486 27.395 16.539 1.00 70.81 1005 ILE A N 1
ATOM 8245 C CA . ILE A 1 1005 ? -62.107 27.128 16.090 1.00 70.81 1005 ILE A CA 1
ATOM 8246 C C . ILE A 1 1005 ? -61.311 26.346 17.146 1.00 70.81 1005 ILE A C 1
ATOM 8248 O O . ILE A 1 1005 ? -60.660 25.362 16.800 1.00 70.81 1005 ILE A O 1
ATOM 8252 N N . ALA A 1 1006 ? -61.404 26.711 18.429 1.00 70.69 1006 ALA A N 1
ATOM 8253 C CA . ALA A 1 1006 ? -60.713 26.011 19.514 1.00 70.69 1006 ALA A CA 1
ATOM 8254 C C . ALA A 1 1006 ? -61.181 24.552 19.665 1.00 70.69 1006 ALA A C 1
ATOM 8256 O O . ALA A 1 1006 ? -60.363 23.647 19.810 1.00 70.69 1006 ALA A O 1
ATOM 8257 N N . LYS A 1 1007 ? -62.491 24.297 19.545 1.00 76.12 1007 LYS A N 1
ATOM 8258 C CA . LYS A 1 1007 ? -63.057 22.939 19.611 1.00 76.12 1007 LYS A CA 1
ATOM 8259 C C . LYS A 1 1007 ? -62.605 22.055 18.440 1.00 76.12 1007 LYS A C 1
ATOM 8261 O O . LYS A 1 1007 ? -62.313 20.870 18.634 1.00 76.12 1007 LYS A O 1
ATOM 8266 N N . ALA A 1 1008 ? -62.530 22.623 17.236 1.00 73.19 1008 ALA A N 1
ATOM 8267 C CA . ALA A 1 1008 ? -61.968 21.942 16.073 1.00 73.19 1008 ALA A CA 1
ATOM 8268 C C . ALA A 1 1008 ? -60.475 21.642 16.278 1.00 73.19 1008 ALA A C 1
ATOM 8270 O O . ALA A 1 1008 ? -60.027 20.534 15.989 1.00 73.19 1008 ALA A O 1
ATOM 8271 N N . PHE A 1 1009 ? -59.723 22.585 16.852 1.00 72.56 1009 PHE A N 1
ATOM 8272 C CA . PHE A 1 1009 ? -58.303 22.415 17.150 1.00 72.56 1009 PHE A CA 1
ATOM 8273 C C . PHE A 1 1009 ? -58.055 21.299 18.180 1.00 72.56 1009 PHE A C 1
ATOM 8275 O O . PHE A 1 1009 ? -57.253 20.406 17.921 1.00 72.56 1009 PHE A O 1
ATOM 8282 N N . ASP A 1 1010 ? -58.809 21.258 19.283 1.00 70.00 1010 ASP A N 1
ATOM 8283 C CA . ASP A 1 1010 ? -58.720 20.187 20.292 1.00 70.00 1010 ASP A CA 1
ATOM 8284 C C . ASP A 1 1010 ? -59.060 18.805 19.718 1.00 70.00 1010 ASP A C 1
ATOM 8286 O O . ASP A 1 1010 ? -58.445 17.795 20.073 1.00 70.00 1010 ASP A O 1
ATOM 8290 N N . SER A 1 1011 ? -60.021 18.742 18.794 1.00 71.12 1011 SER A N 1
ATOM 8291 C CA . SER A 1 1011 ? -60.391 17.494 18.116 1.00 71.12 1011 SER A CA 1
ATOM 8292 C C . SER A 1 1011 ? -59.279 16.988 17.184 1.00 71.12 1011 SER A C 1
ATOM 8294 O O . SER A 1 1011 ? -59.132 15.776 17.014 1.00 71.12 1011 SER A O 1
ATOM 8296 N N . LEU A 1 1012 ? -58.468 17.891 16.614 1.00 71.50 1012 LEU A N 1
ATOM 8297 C CA . LEU A 1 1012 ? -57.278 17.546 15.825 1.00 71.50 1012 LEU A CA 1
ATOM 8298 C C . LEU A 1 1012 ? -56.073 17.179 16.700 1.00 71.50 1012 LEU A C 1
ATOM 8300 O O . LEU A 1 1012 ? -55.334 16.260 16.353 1.00 71.50 1012 LEU A O 1
ATOM 8304 N N . VAL A 1 1013 ? -55.872 17.869 17.826 1.00 61.22 1013 VAL A N 1
ATOM 8305 C CA . VAL A 1 1013 ? -54.733 17.647 18.737 1.00 61.22 1013 VAL A CA 1
ATOM 8306 C C . VAL A 1 1013 ? -54.844 16.307 19.475 1.00 61.22 1013 VAL A C 1
ATOM 8308 O O . VAL A 1 1013 ? -53.831 15.656 19.715 1.00 61.22 1013 VAL A O 1
ATOM 8311 N N . ASN A 1 1014 ? -56.061 15.833 19.756 1.00 56.91 1014 ASN A N 1
ATOM 8312 C CA . ASN A 1 1014 ? -56.300 14.560 20.452 1.00 56.91 1014 ASN A CA 1
ATOM 8313 C C . ASN A 1 1014 ? -56.225 13.300 19.558 1.00 56.91 1014 ASN A C 1
ATOM 8315 O O . ASN A 1 1014 ? -56.503 12.190 20.022 1.00 56.91 1014 ASN A O 1
ATOM 8319 N N . LEU A 1 1015 ? -55.832 13.424 18.284 1.00 58.16 1015 LEU A N 1
ATOM 8320 C CA . LEU A 1 1015 ? -55.509 12.274 17.430 1.00 58.16 1015 LEU A CA 1
ATOM 8321 C C . LEU A 1 1015 ? -54.162 11.659 17.861 1.00 58.16 1015 LEU A C 1
ATOM 8323 O O . LEU A 1 1015 ? -53.111 11.970 17.308 1.00 58.16 1015 LEU A O 1
ATOM 8327 N N . VAL A 1 1016 ? -54.188 10.769 18.858 1.00 45.50 1016 VAL A N 1
ATOM 8328 C CA . VAL A 1 1016 ? -52.997 10.034 19.319 1.00 45.50 1016 VAL A CA 1
ATOM 8329 C C . VAL A 1 1016 ? -52.671 8.884 18.358 1.00 45.50 1016 VAL A C 1
ATOM 8331 O O . VAL A 1 1016 ? -53.460 7.949 18.181 1.00 45.50 1016 VAL A O 1
ATOM 8334 N N . TYR A 1 1017 ? -51.481 8.942 17.755 1.00 52.69 1017 TYR A N 1
ATOM 8335 C CA . TYR A 1 1017 ? -50.933 7.905 16.880 1.00 52.69 1017 TYR A CA 1
ATOM 8336 C C . TYR A 1 1017 ? -50.123 6.896 17.696 1.00 52.69 1017 TYR A C 1
ATOM 8338 O O . TYR A 1 1017 ? -49.175 7.258 18.379 1.00 52.69 1017 TYR A O 1
ATOM 8346 N N . SER A 1 1018 ? -50.467 5.612 17.595 1.00 47.62 1018 SER A N 1
ATOM 8347 C CA . SER A 1 1018 ? -49.586 4.517 18.017 1.00 47.62 1018 SER A CA 1
ATOM 8348 C C . SER A 1 1018 ? -48.939 3.903 16.771 1.00 47.62 1018 SER A C 1
ATOM 8350 O O . SER A 1 1018 ? -49.483 2.978 16.166 1.00 47.62 1018 SER A O 1
ATOM 8352 N N . SER A 1 1019 ? -47.813 4.469 16.325 1.00 48.78 1019 SER A N 1
ATOM 8353 C CA . SER A 1 1019 ? -47.040 3.983 15.164 1.00 48.78 1019 SER A CA 1
ATOM 8354 C C . SER A 1 1019 ? -45.663 3.406 15.515 1.00 48.78 1019 SER A C 1
ATOM 8356 O O . SER A 1 1019 ? -45.087 2.700 14.690 1.00 48.78 1019 SER A O 1
ATOM 8358 N N . ASP A 1 1020 ? -45.157 3.605 16.731 1.00 55.88 1020 ASP A N 1
ATOM 8359 C CA . ASP A 1 1020 ? -43.713 3.458 16.966 1.00 55.88 1020 ASP A CA 1
ATOM 8360 C C . ASP A 1 1020 ? -43.218 1.997 16.966 1.00 55.88 1020 ASP A C 1
ATOM 8362 O O . ASP A 1 1020 ? -42.184 1.665 16.388 1.00 55.88 1020 ASP A O 1
ATOM 8366 N N . ASN A 1 1021 ? -43.993 1.045 17.484 1.00 56.78 1021 ASN A N 1
ATOM 8367 C CA . ASN A 1 1021 ? -43.506 -0.341 17.543 1.00 56.78 1021 ASN A CA 1
ATOM 8368 C C . ASN A 1 1021 ? -43.537 -1.083 16.193 1.00 56.78 1021 ASN A C 1
ATOM 8370 O O . ASN A 1 1021 ? -42.805 -2.058 16.022 1.00 56.78 1021 ASN A O 1
ATOM 8374 N N . LYS A 1 1022 ? -44.348 -0.643 15.218 1.00 62.09 1022 LYS A N 1
ATOM 8375 C CA . LYS A 1 1022 ? -44.426 -1.307 13.902 1.00 62.09 1022 LYS A CA 1
ATOM 8376 C C . LYS A 1 1022 ? -43.261 -0.930 12.990 1.00 62.09 1022 LYS A C 1
ATOM 8378 O O . LYS A 1 1022 ? -42.656 -1.833 12.420 1.00 62.09 1022 LYS A O 1
ATOM 8383 N N . ILE A 1 1023 ? -42.913 0.354 12.909 1.00 70.94 1023 ILE A N 1
ATOM 8384 C CA . ILE A 1 1023 ? -41.813 0.841 12.057 1.00 70.94 1023 ILE A CA 1
ATOM 8385 C C . ILE A 1 1023 ? -40.484 0.233 12.523 1.00 70.94 1023 ILE A C 1
ATOM 8387 O O . ILE A 1 1023 ? -39.747 -0.342 11.723 1.00 70.94 1023 ILE A O 1
ATOM 8391 N N . LYS A 1 1024 ? -40.240 0.227 13.840 1.00 75.50 1024 LYS A N 1
ATOM 8392 C CA . LYS A 1 1024 ? -39.064 -0.425 14.431 1.00 75.50 1024 LYS A CA 1
ATOM 8393 C C . LYS A 1 1024 ? -38.991 -1.921 14.098 1.00 75.50 1024 LYS A C 1
ATOM 8395 O O . LYS A 1 1024 ? -37.927 -2.427 13.755 1.00 75.50 1024 LYS A O 1
ATOM 8400 N N . SER A 1 1025 ? -40.126 -2.629 14.142 1.00 76.12 1025 SER A N 1
ATOM 8401 C CA . SER A 1 1025 ? -40.174 -4.056 13.787 1.00 76.12 1025 SER A CA 1
ATOM 8402 C C . SER A 1 1025 ? -39.866 -4.329 12.309 1.00 76.12 1025 SER A C 1
ATOM 8404 O O . SER A 1 1025 ? -39.322 -5.381 11.977 1.00 76.12 1025 SER A O 1
ATOM 8406 N N . GLU A 1 1026 ? -40.190 -3.387 11.422 1.00 80.75 1026 GLU A N 1
ATOM 8407 C CA . GLU A 1 1026 ? -39.969 -3.511 9.981 1.00 80.75 1026 GLU A CA 1
ATOM 8408 C C . GLU A 1 1026 ? -38.498 -3.269 9.615 1.00 80.75 1026 GLU A C 1
ATOM 8410 O O . GLU A 1 1026 ? -37.930 -4.049 8.852 1.00 80.75 1026 GLU A O 1
ATOM 8415 N N . VAL A 1 1027 ? -37.845 -2.284 10.245 1.00 85.06 1027 VAL A N 1
ATOM 8416 C CA . VAL A 1 1027 ? -36.387 -2.065 10.134 1.00 85.06 1027 VAL A CA 1
ATOM 8417 C C . VAL A 1 1027 ? -35.598 -3.278 10.625 1.00 85.06 1027 VAL A C 1
ATOM 8419 O O . VAL A 1 1027 ? -34.689 -3.752 9.944 1.00 85.06 1027 VAL A O 1
ATOM 8422 N N . GLU A 1 1028 ? -35.992 -3.845 11.766 1.00 84.31 1028 GLU A N 1
ATOM 8423 C CA . GLU A 1 1028 ? -35.378 -5.064 12.304 1.00 84.31 1028 GLU A CA 1
ATOM 8424 C C . GLU A 1 1028 ? -35.542 -6.271 11.374 1.00 84.31 1028 GLU A C 1
ATOM 8426 O O . GLU A 1 1028 ? -34.634 -7.094 11.231 1.00 84.31 1028 GLU A O 1
ATOM 8431 N N . LYS A 1 1029 ? -36.690 -6.381 10.699 1.00 88.25 1029 LYS A N 1
ATOM 8432 C CA . LYS A 1 1029 ? -36.916 -7.434 9.708 1.00 88.25 1029 LYS A CA 1
ATOM 8433 C C . LYS A 1 1029 ? -35.997 -7.268 8.493 1.00 88.25 1029 LYS A C 1
ATOM 8435 O O . LYS A 1 1029 ? -35.351 -8.240 8.108 1.00 88.25 1029 LYS A O 1
ATOM 8440 N N . MET A 1 1030 ? -35.903 -6.058 7.933 1.00 91.56 1030 MET A N 1
ATOM 8441 C CA . MET A 1 1030 ? -35.020 -5.754 6.796 1.00 91.56 1030 MET A CA 1
ATOM 8442 C C . MET A 1 1030 ? -33.556 -6.073 7.122 1.00 91.56 1030 MET A C 1
ATOM 8444 O O . MET A 1 1030 ? -32.873 -6.734 6.340 1.00 91.56 1030 MET A O 1
ATOM 8448 N N . TRP A 1 1031 ? -33.100 -5.709 8.323 1.00 91.25 1031 TRP A N 1
ATOM 8449 C CA . TRP A 1 1031 ? -31.741 -6.002 8.776 1.00 91.25 1031 TRP A CA 1
ATOM 8450 C C . TRP A 1 1031 ? -31.455 -7.504 8.896 1.00 91.25 1031 TRP A C 1
ATOM 8452 O O . TRP A 1 1031 ? -30.441 -7.996 8.396 1.00 91.25 1031 TRP A O 1
ATOM 8462 N N . LYS A 1 1032 ? -32.373 -8.265 9.505 1.00 86.19 1032 LYS A N 1
ATOM 8463 C CA . LYS A 1 1032 ? -32.247 -9.728 9.607 1.00 86.19 1032 LYS A CA 1
ATOM 8464 C C . LYS A 1 1032 ? -32.203 -10.405 8.241 1.00 86.19 1032 LYS A C 1
ATOM 8466 O O . LYS A 1 1032 ? -31.501 -11.402 8.086 1.00 86.19 1032 LYS A O 1
ATOM 8471 N N . ASP A 1 1033 ? -32.944 -9.886 7.268 1.00 83.00 1033 ASP A N 1
ATOM 8472 C CA . ASP A 1 1033 ? -32.948 -10.422 5.910 1.00 83.00 1033 ASP A CA 1
ATOM 8473 C C . ASP A 1 1033 ? -31.619 -10.147 5.181 1.00 83.00 1033 ASP A C 1
ATOM 8475 O O . ASP A 1 1033 ? -31.122 -11.045 4.501 1.00 83.00 1033 ASP A O 1
ATOM 8479 N N . ILE A 1 1034 ? -30.995 -8.977 5.387 1.00 86.44 1034 ILE A N 1
ATOM 8480 C CA . ILE A 1 1034 ? -29.647 -8.665 4.870 1.00 86.44 1034 ILE A CA 1
ATOM 8481 C C . ILE A 1 1034 ? -28.583 -9.569 5.519 1.00 86.44 1034 ILE A C 1
ATOM 8483 O O . ILE A 1 1034 ? -27.725 -10.110 4.823 1.00 86.44 1034 ILE A O 1
ATOM 8487 N N . LEU A 1 1035 ? -28.639 -9.784 6.840 1.00 80.56 1035 LEU A N 1
ATOM 8488 C CA . LEU A 1 1035 ? -27.646 -10.592 7.567 1.00 80.56 1035 LEU A CA 1
ATOM 8489 C C . LEU A 1 1035 ? -27.638 -12.076 7.177 1.00 80.56 1035 LEU A C 1
ATOM 8491 O O . LEU A 1 1035 ? -26.593 -12.717 7.236 1.00 80.56 1035 LEU A O 1
ATOM 8495 N N . LYS A 1 1036 ? -28.783 -12.631 6.768 1.00 81.81 1036 LYS A N 1
ATOM 8496 C CA . LYS A 1 1036 ? -28.891 -14.038 6.344 1.00 81.81 1036 LYS A CA 1
ATOM 8497 C C . LYS A 1 1036 ? -28.221 -14.332 5.001 1.00 81.81 1036 LYS A C 1
ATOM 8499 O O . LYS A 1 1036 ? -28.160 -15.496 4.607 1.00 81.81 1036 LYS A O 1
ATOM 8504 N N . LYS A 1 1037 ? -27.791 -13.310 4.262 1.00 77.62 1037 LYS A N 1
ATOM 8505 C CA . LYS A 1 1037 ? -27.191 -13.459 2.937 1.00 77.62 1037 LYS A CA 1
ATOM 8506 C C . LYS A 1 1037 ? -25.672 -13.345 3.049 1.00 77.62 1037 LYS A C 1
ATOM 8508 O O . LYS A 1 1037 ? -25.153 -12.336 3.516 1.00 77.62 1037 LYS A O 1
ATOM 8513 N N . THR A 1 1038 ? -24.967 -14.387 2.614 1.00 64.44 1038 THR A N 1
ATOM 8514 C CA . THR A 1 1038 ? -23.519 -14.356 2.384 1.00 64.44 1038 THR A CA 1
ATOM 8515 C C . THR A 1 1038 ? -23.234 -13.475 1.170 1.00 64.44 1038 THR A C 1
ATOM 8517 O O . THR A 1 1038 ? -23.805 -13.684 0.100 1.00 64.44 1038 THR A O 1
ATOM 8520 N N . ILE A 1 1039 ? -22.400 -12.453 1.356 1.00 66.00 1039 ILE A N 1
ATOM 8521 C CA . ILE A 1 1039 ? -22.109 -11.424 0.354 1.00 66.00 1039 ILE A CA 1
ATOM 8522 C C . ILE A 1 1039 ? -20.610 -11.471 0.073 1.00 66.00 1039 ILE A C 1
ATOM 8524 O O . ILE A 1 1039 ? -19.815 -11.312 0.992 1.00 66.00 1039 ILE A O 1
ATOM 8528 N N . ASP A 1 1040 ? -20.261 -11.683 -1.190 1.00 60.06 1040 ASP A N 1
ATOM 8529 C CA . ASP A 1 1040 ? -18.889 -11.703 -1.716 1.00 60.06 1040 ASP A CA 1
ATOM 8530 C C . ASP A 1 1040 ? -18.812 -10.741 -2.915 1.00 60.06 1040 ASP A C 1
ATOM 8532 O O . ASP A 1 1040 ? -18.444 -11.103 -4.028 1.00 60.06 1040 ASP A O 1
ATOM 8536 N N . ASP A 1 1041 ? -19.356 -9.538 -2.715 1.00 82.31 1041 ASP A N 1
ATOM 8537 C CA . ASP A 1 1041 ? -19.434 -8.469 -3.709 1.00 82.31 1041 ASP A CA 1
ATOM 8538 C C . ASP A 1 1041 ? -19.255 -7.119 -3.003 1.00 82.31 1041 ASP A C 1
ATOM 8540 O O . ASP A 1 1041 ? -19.903 -6.831 -1.988 1.00 82.31 1041 ASP A O 1
ATOM 8544 N N . GLU A 1 1042 ? -18.331 -6.308 -3.515 1.00 73.81 1042 GLU A N 1
ATOM 8545 C CA . GLU A 1 1042 ? -17.927 -5.036 -2.910 1.00 73.81 1042 GLU A CA 1
ATOM 8546 C C . GLU A 1 1042 ? -19.086 -4.029 -2.903 1.00 73.81 1042 GLU A C 1
ATOM 8548 O O . GLU A 1 1042 ? -19.324 -3.370 -1.892 1.00 73.81 1042 GLU A O 1
ATOM 8553 N N . GLU A 1 1043 ? -19.883 -3.986 -3.974 1.00 76.31 1043 GLU A N 1
ATOM 8554 C CA . GLU A 1 1043 ? -21.012 -3.063 -4.123 1.00 76.31 1043 GLU A CA 1
ATOM 8555 C C . GLU A 1 1043 ? -22.154 -3.416 -3.153 1.00 76.31 1043 GLU A C 1
ATOM 8557 O O . GLU A 1 1043 ? -22.680 -2.541 -2.460 1.00 76.31 1043 GLU A O 1
ATOM 8562 N N . LEU A 1 1044 ? -22.491 -4.704 -3.009 1.00 80.56 1044 LEU A N 1
ATOM 8563 C CA . LEU A 1 1044 ? -23.431 -5.178 -1.984 1.00 80.56 1044 LEU A CA 1
ATOM 8564 C C . LEU A 1 1044 ? -22.919 -4.942 -0.556 1.00 80.56 1044 LEU A C 1
ATOM 8566 O O . LEU A 1 1044 ? -23.725 -4.681 0.342 1.00 80.56 1044 LEU A O 1
ATOM 8570 N N . THR A 1 1045 ? -21.604 -5.014 -0.334 1.00 80.19 1045 THR A N 1
ATOM 8571 C CA . THR A 1 1045 ? -20.989 -4.717 0.969 1.00 80.19 1045 THR A CA 1
ATOM 8572 C C . THR A 1 1045 ? -21.112 -3.232 1.301 1.00 80.19 1045 THR A C 1
ATOM 8574 O O . THR A 1 1045 ? -21.500 -2.886 2.417 1.00 80.19 1045 THR A O 1
ATOM 8577 N N . THR A 1 1046 ? -20.881 -2.347 0.328 1.00 82.44 1046 THR A N 1
ATOM 8578 C CA . THR A 1 1046 ? -21.112 -0.904 0.478 1.00 82.44 1046 THR A CA 1
ATOM 8579 C C . THR A 1 1046 ? -22.580 -0.598 0.774 1.00 82.44 1046 THR A C 1
ATOM 8581 O O . THR A 1 1046 ? -22.864 0.130 1.721 1.00 82.44 1046 THR A O 1
ATOM 8584 N N . ILE A 1 1047 ? -23.527 -1.193 0.037 1.00 84.31 1047 ILE A N 1
ATOM 8585 C CA . ILE A 1 1047 ? -24.967 -0.987 0.277 1.00 84.31 1047 ILE A CA 1
ATOM 8586 C C . ILE A 1 1047 ? -25.366 -1.480 1.679 1.00 84.31 1047 ILE A C 1
ATOM 8588 O O . ILE A 1 1047 ? -26.109 -0.799 2.383 1.00 84.31 1047 ILE A O 1
ATOM 8592 N N . LYS A 1 1048 ? -24.840 -2.631 2.121 1.00 86.25 1048 LYS A N 1
ATOM 8593 C CA . LYS A 1 1048 ? -25.065 -3.166 3.474 1.00 86.25 1048 LYS A CA 1
ATOM 8594 C C . LYS A 1 1048 ? -24.513 -2.248 4.569 1.00 86.25 1048 LYS A C 1
ATOM 8596 O O . LYS A 1 1048 ? -25.171 -2.083 5.594 1.00 86.25 1048 LYS A O 1
ATOM 8601 N N . ASN A 1 1049 ? -23.332 -1.666 4.367 1.00 84.12 1049 ASN A N 1
ATOM 8602 C CA . ASN A 1 1049 ? -22.724 -0.749 5.331 1.00 84.12 1049 ASN A CA 1
ATOM 8603 C C . ASN A 1 1049 ? -23.494 0.574 5.405 1.00 84.12 1049 ASN A C 1
ATOM 8605 O O . ASN A 1 1049 ? -23.796 1.024 6.505 1.00 84.12 1049 ASN A O 1
ATOM 8609 N N . ASN A 1 1050 ? -23.916 1.125 4.263 1.00 86.06 1050 ASN A N 1
ATOM 8610 C CA . ASN A 1 1050 ? -24.776 2.312 4.223 1.00 86.06 1050 ASN A CA 1
ATOM 8611 C C . ASN A 1 1050 ? -26.110 2.063 4.948 1.00 86.06 1050 ASN A C 1
ATOM 8613 O O . ASN A 1 1050 ? -26.533 2.888 5.757 1.00 86.06 1050 ASN A O 1
ATOM 8617 N N . PHE A 1 1051 ? -26.720 0.888 4.741 1.00 92.50 1051 PHE A N 1
ATOM 8618 C CA . PHE A 1 1051 ? -27.920 0.471 5.473 1.00 92.50 1051 PHE A CA 1
ATOM 8619 C C . PHE A 1 1051 ? -27.675 0.393 6.985 1.00 92.50 1051 PHE A C 1
ATOM 8621 O O . PHE A 1 1051 ? -28.518 0.824 7.769 1.00 92.50 1051 PHE A O 1
ATOM 8628 N N . LEU A 1 1052 ? -26.526 -0.136 7.421 1.00 89.31 1052 LEU A N 1
ATOM 8629 C CA . LEU A 1 1052 ? -26.171 -0.202 8.840 1.00 89.31 1052 LEU A CA 1
ATOM 8630 C C . LEU A 1 1052 ? -25.992 1.195 9.450 1.00 89.31 1052 LEU A C 1
ATOM 8632 O O . LEU A 1 1052 ? -26.534 1.457 10.521 1.00 89.31 1052 LEU A O 1
ATOM 8636 N N . GLU A 1 1053 ? -25.279 2.092 8.771 1.00 87.50 1053 GLU A N 1
ATOM 8637 C CA . GLU A 1 1053 ? -25.085 3.475 9.222 1.00 87.50 1053 GLU A CA 1
ATOM 8638 C C . GLU A 1 1053 ? -26.423 4.216 9.341 1.00 87.50 1053 GLU A C 1
ATOM 8640 O O . GLU A 1 1053 ? -26.729 4.783 10.391 1.00 87.50 1053 GLU A O 1
ATOM 8645 N N . THR A 1 1054 ? -27.274 4.128 8.312 1.00 87.88 1054 THR A N 1
ATOM 8646 C CA . THR A 1 1054 ? -28.613 4.729 8.338 1.00 87.88 1054 THR A CA 1
ATOM 8647 C C . THR A 1 1054 ? -29.499 4.087 9.421 1.00 87.88 1054 THR A C 1
ATOM 8649 O O . THR A 1 1054 ? -30.334 4.771 10.013 1.00 87.88 1054 THR A O 1
ATOM 8652 N N . LYS A 1 1055 ? -29.315 2.794 9.741 1.00 90.31 1055 LYS A N 1
ATOM 8653 C CA . LYS A 1 1055 ? -30.064 2.090 10.804 1.00 90.31 1055 LYS A CA 1
ATOM 8654 C C . LYS A 1 1055 ? -29.670 2.596 12.183 1.00 90.31 1055 LYS A C 1
ATOM 8656 O O . LYS A 1 1055 ? -30.553 2.802 13.010 1.00 90.31 1055 LYS A O 1
ATOM 8661 N N . ILE A 1 1056 ? -28.376 2.799 12.419 1.00 85.88 1056 ILE A N 1
ATOM 8662 C CA . ILE A 1 1056 ? -27.868 3.346 13.681 1.00 85.88 1056 ILE A CA 1
ATOM 8663 C C . ILE A 1 1056 ? -28.434 4.754 13.888 1.00 85.88 1056 ILE A C 1
ATOM 8665 O O . ILE A 1 1056 ? -29.037 5.018 14.927 1.00 85.88 1056 ILE A O 1
ATOM 8669 N N . GLU A 1 1057 ? -28.354 5.620 12.869 1.00 85.81 1057 GLU A N 1
ATOM 8670 C CA . GLU A 1 1057 ? -28.927 6.970 12.953 1.00 85.81 1057 GLU A CA 1
ATOM 8671 C C . GLU A 1 1057 ? -30.452 6.922 13.167 1.00 85.81 1057 GLU A C 1
ATOM 8673 O O . GLU A 1 1057 ? -31.005 7.685 13.961 1.00 85.81 1057 GLU A O 1
ATOM 8678 N N . PHE A 1 1058 ? -31.151 5.993 12.502 1.00 88.12 1058 PHE A N 1
ATOM 8679 C CA . PHE A 1 1058 ? -32.580 5.775 12.713 1.00 88.12 1058 PHE A CA 1
ATOM 8680 C C . PHE A 1 1058 ? -32.884 5.409 14.169 1.00 88.12 1058 PHE A C 1
ATOM 8682 O O . PHE A 1 1058 ? -33.795 5.995 14.743 1.00 88.12 1058 PHE A O 1
ATOM 8689 N N . GLU A 1 1059 ? -32.137 4.484 14.777 1.00 83.12 1059 GLU A N 1
ATOM 8690 C CA . GLU A 1 1059 ? -32.356 4.016 16.153 1.00 83.12 1059 GLU A CA 1
ATOM 8691 C C . GLU A 1 1059 ? -32.074 5.082 17.213 1.00 83.12 1059 GLU A C 1
ATOM 8693 O O . GLU A 1 1059 ? -32.831 5.180 18.182 1.00 83.12 1059 GLU A O 1
ATOM 8698 N N . GLU A 1 1060 ? -31.036 5.895 17.016 1.00 80.62 1060 GLU A N 1
ATOM 8699 C CA . GLU A 1 1060 ? -30.695 7.012 17.905 1.00 80.62 1060 GLU A CA 1
ATOM 8700 C C . GLU A 1 1060 ? -31.781 8.092 17.897 1.00 80.62 1060 GLU A C 1
ATOM 8702 O O . GLU A 1 1060 ? -32.146 8.643 18.936 1.00 80.62 1060 GLU A O 1
ATOM 8707 N N . ILE A 1 1061 ? -32.338 8.372 16.719 1.00 76.31 1061 ILE A N 1
ATOM 8708 C CA . ILE A 1 1061 ? -33.275 9.478 16.509 1.00 76.31 1061 ILE A CA 1
ATOM 8709 C C . ILE A 1 1061 ? -34.731 9.032 16.673 1.00 76.31 1061 ILE A C 1
ATOM 8711 O O . ILE A 1 1061 ? -35.610 9.865 16.895 1.00 76.31 1061 ILE A O 1
ATOM 8715 N N . PHE A 1 1062 ? -34.995 7.723 16.646 1.00 74.88 1062 PHE A N 1
ATOM 8716 C CA . PHE A 1 1062 ? -36.330 7.127 16.659 1.00 74.88 1062 PHE A CA 1
ATOM 8717 C C . PHE A 1 1062 ? -37.253 7.679 17.753 1.00 74.88 1062 PHE A C 1
ATOM 8719 O O . PHE A 1 1062 ? -38.419 7.965 17.490 1.00 74.88 1062 PHE A O 1
ATOM 8726 N N . TYR A 1 1063 ? -36.719 7.852 18.964 1.00 65.25 1063 TYR A N 1
ATOM 8727 C CA . TYR A 1 1063 ? -37.462 8.351 20.125 1.00 65.25 1063 TYR A CA 1
ATOM 8728 C C . TYR A 1 1063 ? -37.318 9.865 20.346 1.00 65.25 1063 TYR A C 1
ATOM 8730 O O . TYR A 1 1063 ? -38.003 10.419 21.203 1.00 65.25 1063 TYR A O 1
ATOM 8738 N N . LEU A 1 1064 ? -36.425 10.524 19.600 1.00 57.75 1064 LEU A N 1
ATOM 8739 C CA . LEU A 1 1064 ? -36.072 11.936 19.768 1.00 57.75 1064 LEU A CA 1
ATOM 8740 C C . LEU A 1 1064 ? -36.777 12.840 18.747 1.00 57.75 1064 LEU A C 1
ATOM 8742 O O . LEU A 1 1064 ? -37.231 13.923 19.107 1.00 57.75 1064 LEU A O 1
ATOM 8746 N N . ASP A 1 1065 ? -36.890 12.403 17.489 1.00 68.12 1065 ASP A N 1
ATOM 8747 C CA . ASP A 1 1065 ? -37.492 13.177 16.399 1.00 68.12 1065 ASP A CA 1
ATOM 8748 C C . ASP A 1 1065 ? -38.211 12.258 15.400 1.00 68.12 1065 ASP A C 1
ATOM 8750 O O . ASP A 1 1065 ? -37.599 11.606 14.551 1.00 68.12 1065 ASP A O 1
ATOM 8754 N N . ALA A 1 1066 ? -39.543 12.245 15.479 1.00 58.41 1066 ALA A N 1
ATOM 8755 C CA . ALA A 1 1066 ? -40.405 11.417 14.638 1.00 58.41 1066 ALA A CA 1
ATOM 8756 C C . ALA A 1 1066 ? -40.366 11.791 13.141 1.00 58.41 1066 ALA A C 1
ATOM 8758 O O . ALA A 1 1066 ? -40.675 10.963 12.285 1.00 58.41 1066 ALA A O 1
ATOM 8759 N N . SER A 1 1067 ? -40.038 13.040 12.798 1.00 62.94 1067 SER A N 1
ATOM 8760 C CA . SER A 1 1067 ? -39.938 13.483 11.402 1.00 62.94 1067 SER A CA 1
ATOM 8761 C C . SER A 1 1067 ? -38.626 12.997 10.795 1.00 62.94 1067 SER A C 1
ATOM 8763 O O . SER A 1 1067 ? -38.605 12.375 9.729 1.00 62.94 1067 SER A O 1
ATOM 8765 N N . LYS A 1 1068 ? -37.525 13.207 11.524 1.00 72.12 1068 LYS A N 1
ATOM 8766 C CA . LYS A 1 1068 ? -36.202 12.758 11.098 1.00 72.12 1068 LYS A CA 1
ATOM 8767 C C . LYS A 1 1068 ? -36.102 11.228 11.079 1.00 72.12 1068 LYS A C 1
ATOM 8769 O O . LYS A 1 1068 ? -35.556 10.682 10.122 1.00 72.12 1068 LYS A O 1
ATOM 8774 N N . SER A 1 1069 ? -36.706 10.527 12.041 1.00 72.75 1069 SER A N 1
ATOM 8775 C CA . SER A 1 1069 ? -36.760 9.059 12.036 1.00 72.75 1069 SER A CA 1
ATOM 8776 C C . SER A 1 1069 ? -37.571 8.499 10.861 1.00 72.75 1069 SER A C 1
ATOM 8778 O O . SER A 1 1069 ? -37.154 7.521 10.246 1.00 72.75 1069 SER A O 1
ATOM 8780 N N . ASN A 1 1070 ? -38.668 9.146 10.455 1.00 70.81 1070 ASN A N 1
ATOM 8781 C CA . ASN A 1 1070 ? -39.415 8.735 9.260 1.00 70.81 1070 ASN A CA 1
ATOM 8782 C C . ASN A 1 1070 ? -38.611 8.915 7.962 1.00 70.81 1070 ASN A C 1
ATOM 8784 O O . ASN A 1 1070 ? -38.649 8.039 7.099 1.00 70.81 1070 ASN A O 1
ATOM 8788 N N . ASN A 1 1071 ? -37.843 10.001 7.829 1.00 75.19 1071 ASN A N 1
ATOM 8789 C CA . ASN A 1 1071 ? -36.961 10.189 6.671 1.00 75.19 1071 ASN A CA 1
ATOM 8790 C C . ASN A 1 1071 ? -35.867 9.113 6.613 1.00 75.19 1071 ASN A C 1
ATOM 8792 O O . ASN A 1 1071 ? -35.583 8.568 5.546 1.00 75.19 1071 ASN A O 1
ATOM 8796 N N . LEU A 1 1072 ? -35.296 8.761 7.766 1.00 81.88 1072 LEU A N 1
ATOM 8797 C CA . LEU A 1 1072 ? -34.304 7.691 7.871 1.00 81.88 1072 LEU A CA 1
ATOM 8798 C C . LEU A 1 1072 ? -34.911 6.312 7.576 1.00 81.88 1072 LEU A C 1
ATOM 8800 O O . LEU A 1 1072 ? -34.275 5.499 6.913 1.00 81.88 1072 LEU A O 1
ATOM 8804 N N . PHE A 1 1073 ? -36.164 6.061 7.970 1.00 85.94 1073 PHE A N 1
ATOM 8805 C CA . PHE A 1 1073 ? -36.887 4.841 7.600 1.00 85.94 1073 PHE A CA 1
ATOM 8806 C C . PHE A 1 1073 ? -37.083 4.699 6.084 1.00 85.94 1073 PHE A C 1
ATOM 8808 O O . PHE A 1 1073 ? -36.884 3.614 5.537 1.00 85.94 1073 PHE A O 1
ATOM 8815 N N . LEU A 1 1074 ? -37.457 5.780 5.390 1.00 81.69 1074 LEU A N 1
ATOM 8816 C CA . LEU A 1 1074 ? -37.596 5.762 3.929 1.00 81.69 1074 LEU A CA 1
ATOM 8817 C C . LEU A 1 1074 ? -36.253 5.483 3.247 1.00 81.69 1074 LEU A C 1
ATOM 8819 O O . LEU A 1 1074 ? -36.192 4.636 2.359 1.00 81.69 1074 LEU A O 1
ATOM 8823 N N . LYS A 1 1075 ? -35.176 6.112 3.729 1.00 87.38 1075 LYS A N 1
ATOM 8824 C CA . LYS A 1 1075 ? -33.816 5.869 3.236 1.00 87.38 1075 LYS A CA 1
ATOM 8825 C C . LYS A 1 1075 ? -33.379 4.413 3.444 1.00 87.38 1075 LYS A C 1
ATOM 8827 O O . LYS A 1 1075 ? -32.879 3.789 2.513 1.00 87.38 1075 LYS A O 1
ATOM 8832 N N . LEU A 1 1076 ? -33.656 3.833 4.615 1.00 89.38 1076 LEU A N 1
ATOM 8833 C CA . LEU A 1 1076 ? -33.420 2.408 4.881 1.00 89.38 1076 LEU A CA 1
ATOM 8834 C C . LEU A 1 1076 ? -34.160 1.511 3.887 1.00 89.38 1076 LEU A C 1
ATOM 8836 O O . LEU A 1 1076 ? -33.600 0.545 3.376 1.00 89.38 1076 LEU A O 1
ATOM 8840 N N . LYS A 1 1077 ? -35.419 1.828 3.583 1.00 88.06 1077 LYS A N 1
ATOM 8841 C CA . LYS A 1 1077 ? -36.216 1.048 2.634 1.00 88.06 1077 LYS A CA 1
ATOM 8842 C C . LYS A 1 1077 ? -35.645 1.107 1.212 1.00 88.06 1077 LYS A C 1
ATOM 8844 O O . LYS A 1 1077 ? -35.570 0.073 0.553 1.00 88.06 1077 LYS A O 1
ATOM 8849 N N . GLU A 1 1078 ? -35.198 2.278 0.765 1.00 86.44 1078 GLU A N 1
ATOM 8850 C CA . GLU A 1 1078 ? -34.527 2.446 -0.531 1.00 86.44 1078 GLU A CA 1
ATOM 8851 C C . GLU A 1 1078 ? -33.221 1.641 -0.611 1.00 86.44 1078 GLU A C 1
ATOM 8853 O O . GLU A 1 1078 ? -32.981 0.938 -1.595 1.00 86.44 1078 GLU A O 1
ATOM 8858 N N . GLU A 1 1079 ? -32.401 1.692 0.441 1.00 89.56 1079 GLU A N 1
ATOM 8859 C CA . GLU A 1 1079 ? -31.146 0.937 0.535 1.00 89.56 1079 GLU A CA 1
ATOM 8860 C C . GLU A 1 1079 ? -31.396 -0.585 0.549 1.00 89.56 1079 GLU A C 1
ATOM 8862 O O . GLU A 1 1079 ? -30.684 -1.338 -0.121 1.00 89.56 1079 GLU A O 1
ATOM 8867 N N . TYR A 1 1080 ? -32.452 -1.048 1.227 1.00 92.00 1080 TYR A N 1
ATOM 8868 C CA . TYR A 1 1080 ? -32.874 -2.453 1.211 1.00 92.00 1080 TYR A CA 1
ATOM 8869 C C . TYR A 1 1080 ? -33.346 -2.913 -0.176 1.00 92.00 1080 TYR A C 1
ATOM 8871 O O . TYR A 1 1080 ? -32.931 -3.972 -0.655 1.00 92.00 1080 TYR A O 1
ATOM 8879 N N . ASP A 1 1081 ? -34.181 -2.128 -0.858 1.00 88.56 1081 ASP A N 1
ATOM 8880 C CA . ASP A 1 1081 ? -34.668 -2.472 -2.199 1.00 88.56 1081 ASP A CA 1
ATOM 8881 C C . ASP A 1 1081 ? -33.517 -2.525 -3.219 1.00 88.56 1081 ASP A C 1
ATOM 8883 O O . ASP A 1 1081 ? -33.466 -3.425 -4.069 1.00 88.56 1081 ASP A O 1
ATOM 8887 N N . LEU A 1 1082 ? -32.550 -1.608 -3.098 1.00 86.44 1082 LEU A N 1
ATOM 8888 C CA . LEU A 1 1082 ? -31.330 -1.605 -3.903 1.00 86.44 1082 LEU A CA 1
ATOM 8889 C C . LEU A 1 1082 ? -30.489 -2.867 -3.658 1.00 86.44 1082 LEU A C 1
ATOM 8891 O O . LEU A 1 1082 ? -30.062 -3.515 -4.618 1.00 86.44 1082 LEU A O 1
ATOM 8895 N N . PHE A 1 1083 ? -30.318 -3.259 -2.392 1.00 89.19 1083 PHE A N 1
ATOM 8896 C CA . PHE A 1 1083 ? -29.619 -4.484 -2.001 1.00 89.19 1083 PHE A CA 1
ATOM 8897 C C . PHE A 1 1083 ? -30.258 -5.731 -2.633 1.00 89.19 1083 PHE A C 1
ATOM 8899 O O . PHE A 1 1083 ? -29.581 -6.531 -3.282 1.00 89.19 1083 PHE A O 1
ATOM 8906 N N . ILE A 1 1084 ? -31.582 -5.884 -2.515 1.00 85.44 1084 ILE A N 1
ATOM 8907 C CA . ILE A 1 1084 ? -32.311 -7.036 -3.069 1.00 85.44 1084 ILE A CA 1
ATOM 8908 C C . ILE A 1 1084 ? -32.230 -7.080 -4.598 1.00 85.44 1084 ILE A C 1
ATOM 8910 O O . ILE A 1 1084 ? -32.107 -8.162 -5.182 1.00 85.44 1084 ILE A O 1
ATOM 8914 N N . LYS A 1 1085 ? -32.300 -5.924 -5.266 1.00 86.44 1085 LYS A N 1
ATOM 8915 C CA . LYS A 1 1085 ? -32.165 -5.844 -6.724 1.00 86.44 1085 LYS A CA 1
ATOM 8916 C C . LYS A 1 1085 ? -30.783 -6.317 -7.176 1.00 86.44 1085 LYS A C 1
ATOM 8918 O O . LYS A 1 1085 ? -30.699 -7.176 -8.053 1.00 86.44 1085 LYS A O 1
ATOM 8923 N N . LYS A 1 1086 ? -29.722 -5.802 -6.554 1.00 82.06 1086 LYS A N 1
ATOM 8924 C CA . LYS A 1 1086 ? -28.341 -6.125 -6.926 1.00 82.06 1086 LYS A CA 1
ATOM 8925 C C . LYS A 1 1086 ? -27.989 -7.586 -6.637 1.00 82.06 1086 LYS A C 1
ATOM 8927 O O . LYS A 1 1086 ? -27.360 -8.241 -7.465 1.00 82.06 1086 LYS A O 1
ATOM 8932 N N . LEU A 1 1087 ? -28.497 -8.140 -5.533 1.00 80.31 1087 LEU A N 1
ATOM 8933 C CA . LEU A 1 1087 ? -28.350 -9.560 -5.209 1.00 80.31 1087 LEU A CA 1
ATOM 8934 C C . LEU A 1 1087 ? -28.936 -10.463 -6.311 1.00 80.31 1087 LEU A C 1
ATOM 8936 O O . LEU A 1 1087 ? -28.290 -11.417 -6.736 1.00 80.31 1087 LEU A O 1
ATOM 8940 N N . LYS A 1 1088 ? -30.123 -10.128 -6.836 1.00 79.94 1088 LYS A N 1
ATOM 8941 C CA . LYS A 1 1088 ? -30.744 -10.873 -7.948 1.00 79.94 1088 LYS A CA 1
ATOM 8942 C C . LYS A 1 1088 ? -29.962 -10.756 -9.257 1.00 79.94 1088 LYS A C 1
ATOM 8944 O O . LYS A 1 1088 ? -29.957 -11.697 -10.049 1.00 79.94 1088 LYS A O 1
ATOM 8949 N N . GLU A 1 1089 ? -29.337 -9.609 -9.514 1.00 75.62 1089 GLU A N 1
ATOM 8950 C CA . GLU A 1 1089 ? -28.481 -9.417 -10.690 1.00 75.62 1089 GLU A CA 1
ATOM 8951 C C . GLU A 1 1089 ? -27.227 -10.301 -10.603 1.00 75.62 1089 GLU A C 1
ATOM 8953 O O . GLU A 1 1089 ? -26.925 -11.012 -11.560 1.00 75.62 1089 GLU A O 1
ATOM 8958 N N . LEU A 1 1090 ? -26.575 -10.361 -9.439 1.00 73.44 1090 LEU A N 1
ATOM 8959 C CA . LEU A 1 1090 ? -25.422 -11.235 -9.185 1.00 73.44 1090 LEU A CA 1
ATOM 8960 C C . LEU A 1 1090 ? -25.760 -12.728 -9.292 1.00 73.44 1090 LEU A C 1
ATOM 8962 O O . LEU A 1 1090 ? -25.034 -13.481 -9.941 1.00 73.44 1090 LEU A O 1
ATOM 8966 N N . GLU A 1 1091 ? -26.887 -13.163 -8.719 1.00 70.31 1091 GLU A N 1
ATOM 8967 C CA . GLU A 1 1091 ? -27.366 -14.550 -8.840 1.00 70.31 1091 GLU A CA 1
ATOM 8968 C C . GLU A 1 1091 ? -27.649 -14.937 -10.305 1.00 70.31 1091 GLU A C 1
ATOM 8970 O O . GLU A 1 1091 ? -27.467 -16.092 -10.706 1.00 70.31 1091 GLU A O 1
ATOM 8975 N N . LYS A 1 1092 ? -28.066 -13.976 -11.138 1.00 71.75 1092 LYS A N 1
ATOM 8976 C CA . LYS A 1 1092 ? -28.278 -14.191 -12.573 1.00 71.75 1092 LYS A CA 1
ATOM 8977 C C . LYS A 1 1092 ? -26.955 -14.301 -13.335 1.00 71.75 1092 LYS A C 1
ATOM 8979 O O . LYS A 1 1092 ? -26.848 -15.170 -14.197 1.00 71.75 1092 LYS A O 1
ATOM 8984 N N . THR A 1 1093 ? -25.963 -13.472 -13.011 1.00 65.94 1093 THR A N 1
ATOM 8985 C CA . THR A 1 1093 ? -24.633 -13.495 -13.645 1.00 65.94 1093 THR A CA 1
ATOM 8986 C C . THR A 1 1093 ? -23.881 -14.789 -13.331 1.00 65.94 1093 THR A C 1
ATOM 8988 O O . THR A 1 1093 ? -23.445 -15.462 -14.263 1.00 65.94 1093 THR A O 1
ATOM 8991 N N . LYS A 1 1094 ? -23.858 -15.231 -12.063 1.00 63.97 1094 LYS A N 1
ATOM 8992 C CA . LYS A 1 1094 ? -23.212 -16.501 -11.665 1.00 63.97 1094 LYS A CA 1
ATOM 8993 C C . LYS A 1 1094 ? -23.797 -17.720 -12.394 1.00 63.97 1094 LYS A C 1
ATOM 8995 O O . LYS A 1 1094 ? -23.066 -18.602 -12.831 1.00 63.97 1094 LYS A O 1
ATOM 9000 N N . ASN A 1 1095 ? -25.117 -17.749 -12.599 1.00 67.69 1095 ASN A N 1
ATOM 9001 C CA . ASN A 1 1095 ? -25.779 -18.819 -13.356 1.00 67.69 1095 ASN A CA 1
ATOM 9002 C C . ASN A 1 1095 ? -25.452 -18.811 -14.862 1.00 67.69 1095 ASN A C 1
ATOM 9004 O O . ASN A 1 1095 ? -25.531 -19.857 -15.510 1.00 67.69 1095 ASN A O 1
ATOM 9008 N N . ILE A 1 1096 ? -25.143 -17.648 -15.445 1.00 67.81 1096 ILE A N 1
ATOM 9009 C CA . ILE A 1 1096 ? -24.730 -17.540 -16.852 1.00 67.81 1096 ILE A CA 1
ATOM 9010 C C . ILE A 1 1096 ? -23.285 -18.025 -16.999 1.00 67.81 1096 ILE A C 1
ATOM 9012 O O . ILE A 1 1096 ? -23.022 -18.863 -17.859 1.00 67.81 1096 ILE A O 1
ATOM 9016 N N . GLU A 1 1097 ? -22.391 -17.581 -16.116 1.00 66.75 1097 GLU A N 1
ATOM 9017 C CA . GLU A 1 1097 ? -20.980 -17.987 -16.102 1.00 66.75 1097 GLU A CA 1
ATOM 9018 C C . GLU A 1 1097 ? -20.828 -19.505 -15.943 1.00 66.75 1097 GLU A C 1
ATOM 9020 O O . GLU A 1 1097 ? -20.120 -20.140 -16.724 1.00 66.75 1097 GLU A O 1
ATOM 9025 N N . GLN A 1 1098 ? -21.574 -20.124 -15.022 1.00 69.75 1098 GLN A N 1
ATOM 9026 C CA . GLN A 1 1098 ? -21.525 -21.575 -14.822 1.00 69.75 1098 GLN A CA 1
ATOM 9027 C C . GLN A 1 1098 ? -21.938 -22.359 -16.084 1.00 69.75 1098 GLN A C 1
ATOM 9029 O O . GLN A 1 1098 ? -21.289 -23.342 -16.446 1.00 69.75 1098 GLN A O 1
ATOM 9034 N N . LYS A 1 1099 ? -22.962 -21.894 -16.814 1.00 73.62 1099 LYS A N 1
ATOM 9035 C CA . LYS A 1 1099 ? -23.391 -22.513 -18.083 1.00 73.62 1099 LYS A CA 1
ATOM 9036 C C . LYS A 1 1099 ? -22.369 -22.340 -19.207 1.00 73.62 1099 LYS A C 1
ATOM 9038 O O . LYS A 1 1099 ? -22.228 -23.230 -20.049 1.00 73.62 1099 LYS A O 1
ATOM 9043 N N . GLU A 1 1100 ? -21.669 -21.209 -19.260 1.00 73.62 1100 GLU A N 1
ATOM 9044 C CA . GLU A 1 1100 ? -20.609 -20.989 -20.249 1.00 73.62 1100 GLU A CA 1
ATOM 9045 C C . GLU A 1 1100 ? -19.387 -21.870 -19.979 1.00 73.62 1100 GLU A C 1
ATOM 9047 O O . GLU A 1 1100 ? -18.833 -22.454 -20.916 1.00 73.62 1100 GLU A O 1
ATOM 9052 N N . LEU A 1 1101 ? -19.020 -22.043 -18.707 1.00 78.06 1101 LEU A N 1
ATOM 9053 C CA . LEU A 1 1101 ? -17.940 -22.938 -18.296 1.00 78.06 1101 LEU A CA 1
ATOM 9054 C C . LEU A 1 1101 ? -18.261 -24.406 -18.623 1.00 78.06 1101 LEU A C 1
ATOM 9056 O O . LEU A 1 1101 ? -17.409 -25.106 -19.173 1.00 78.06 1101 LEU A O 1
ATOM 9060 N N . GLU A 1 1102 ? -19.496 -24.864 -18.389 1.00 80.25 1102 GLU A N 1
ATOM 9061 C CA . GLU A 1 1102 ? -19.945 -26.210 -18.791 1.00 80.25 1102 GLU A CA 1
ATOM 9062 C C . GLU A 1 1102 ? -19.851 -26.419 -20.305 1.00 80.25 1102 GLU A C 1
ATOM 9064 O O . GLU A 1 1102 ? -19.356 -27.445 -20.779 1.00 80.25 1102 GLU A O 1
ATOM 9069 N N . LYS A 1 1103 ? -20.286 -25.426 -21.090 1.00 84.56 1103 LYS A N 1
ATOM 9070 C CA . LYS A 1 1103 ? -20.209 -25.482 -22.554 1.00 84.56 1103 LYS A CA 1
ATOM 9071 C C . LYS A 1 1103 ? -18.760 -25.569 -23.039 1.00 84.56 1103 LYS A C 1
ATOM 9073 O O . LYS A 1 1103 ? -18.467 -26.357 -23.938 1.00 84.56 1103 LYS A O 1
ATOM 9078 N N . LYS A 1 1104 ? -17.860 -24.784 -22.439 1.00 84.31 1104 LYS A N 1
ATOM 9079 C CA . LYS A 1 1104 ? -16.423 -24.788 -22.748 1.00 84.31 1104 LYS A CA 1
ATOM 9080 C C . LYS A 1 1104 ? -15.782 -26.139 -22.420 1.00 84.31 1104 LYS A C 1
ATOM 9082 O O . LYS A 1 1104 ? -15.049 -26.681 -23.242 1.00 84.31 1104 LYS A O 1
ATOM 9087 N N . PHE A 1 1105 ? -16.108 -26.706 -21.259 1.00 89.38 1105 PHE A N 1
ATOM 9088 C CA . PHE A 1 1105 ? -15.616 -28.015 -20.832 1.00 89.38 1105 PHE A CA 1
ATOM 9089 C C . PHE A 1 1105 ? -16.024 -29.126 -21.807 1.00 89.38 1105 PHE A C 1
ATOM 9091 O O . PHE A 1 1105 ? -15.173 -29.885 -22.275 1.00 89.38 1105 PHE A O 1
ATOM 9098 N N . ASN A 1 1106 ? -17.308 -29.171 -22.174 1.00 87.06 1106 ASN A N 1
ATOM 9099 C CA . ASN A 1 1106 ? -17.831 -30.165 -23.112 1.00 87.06 1106 ASN A CA 1
ATOM 9100 C C . ASN A 1 1106 ? -17.157 -30.064 -24.487 1.00 87.06 1106 ASN A C 1
ATOM 9102 O O . ASN A 1 1106 ? -16.767 -31.083 -25.054 1.00 87.06 1106 ASN A O 1
ATOM 9106 N N . TYR A 1 1107 ? -16.950 -28.840 -24.984 1.00 90.88 1107 TYR A N 1
ATOM 9107 C CA . TYR A 1 1107 ? -16.237 -28.602 -26.239 1.00 90.88 1107 TYR A CA 1
ATOM 9108 C C . TYR A 1 1107 ? -14.798 -29.147 -26.210 1.00 90.88 1107 TYR A C 1
ATOM 9110 O O . TYR A 1 1107 ? -14.374 -29.816 -27.152 1.00 90.88 1107 TYR A O 1
ATOM 9118 N N . TYR A 1 1108 ? -14.047 -28.916 -25.128 1.00 92.00 1108 TYR A N 1
ATOM 9119 C CA . TYR A 1 1108 ? -12.675 -29.422 -25.017 1.00 92.00 1108 TYR A CA 1
ATOM 9120 C C . TYR A 1 1108 ? -12.603 -30.945 -24.953 1.00 92.00 1108 TYR A C 1
ATOM 9122 O O . TYR A 1 1108 ? -11.753 -31.539 -25.617 1.00 92.00 1108 TYR A O 1
ATOM 9130 N N . ILE A 1 1109 ? -13.509 -31.593 -24.216 1.00 90.00 1109 ILE A N 1
ATOM 9131 C CA . ILE A 1 1109 ? -13.578 -33.058 -24.186 1.00 90.00 1109 ILE A CA 1
ATOM 9132 C C . ILE A 1 1109 ? -13.885 -33.627 -25.573 1.00 90.00 1109 ILE A C 1
ATOM 9134 O O . ILE A 1 1109 ? -13.231 -34.578 -26.007 1.00 90.00 1109 ILE A O 1
ATOM 9138 N N . GLU A 1 1110 ? -14.858 -33.055 -26.279 1.00 90.75 1110 GLU A N 1
ATOM 9139 C CA . GLU A 1 1110 ? -15.233 -33.497 -27.623 1.00 90.75 1110 GLU A CA 1
ATOM 9140 C C . GLU A 1 1110 ? -14.071 -33.338 -28.615 1.00 90.75 1110 GLU A C 1
ATOM 9142 O O . GLU A 1 1110 ? -13.740 -34.275 -29.351 1.00 90.75 1110 GLU A O 1
ATOM 9147 N N . TYR A 1 1111 ? -13.392 -32.187 -28.581 1.00 92.75 1111 TYR A N 1
ATOM 9148 C CA . TYR A 1 1111 ? -12.236 -31.917 -29.432 1.00 92.75 1111 TYR A CA 1
ATOM 9149 C C . TYR A 1 1111 ? -11.088 -32.899 -29.170 1.00 92.75 1111 TYR A C 1
ATOM 9151 O O . TYR A 1 1111 ? -10.546 -33.485 -30.114 1.00 92.75 1111 TYR A O 1
ATOM 9159 N N . CYS A 1 1112 ? -10.731 -33.113 -27.899 1.00 91.94 1112 CYS A N 1
ATOM 9160 C CA . CYS A 1 1112 ? -9.675 -34.045 -27.514 1.00 91.94 1112 CYS A CA 1
ATOM 9161 C C . CYS A 1 1112 ? -9.985 -35.466 -27.989 1.00 91.94 1112 CYS A C 1
ATOM 9163 O O . CYS A 1 1112 ? -9.151 -36.085 -28.644 1.00 91.94 1112 CYS A O 1
ATOM 9165 N N . ASN A 1 1113 ? -11.192 -35.972 -27.722 1.00 91.50 1113 ASN A N 1
ATOM 9166 C CA . ASN A 1 1113 ? -11.582 -37.323 -28.131 1.00 91.50 1113 ASN A CA 1
ATOM 9167 C C . ASN A 1 1113 ? -11.538 -37.507 -29.653 1.00 91.50 1113 ASN A C 1
ATOM 9169 O O . ASN A 1 1113 ? -11.019 -38.514 -30.132 1.00 91.50 1113 ASN A O 1
ATOM 9173 N N . THR A 1 1114 ? -12.031 -36.525 -30.411 1.00 91.12 1114 THR A N 1
ATOM 9174 C CA . THR A 1 1114 ? -12.047 -36.576 -31.880 1.00 91.12 1114 THR A CA 1
ATOM 9175 C C . THR A 1 1114 ? -10.634 -36.662 -32.458 1.00 91.12 1114 THR A C 1
ATOM 9177 O O . THR A 1 1114 ? -10.353 -37.517 -33.296 1.00 91.12 1114 THR A O 1
ATOM 9180 N N . ASN A 1 1115 ? -9.716 -35.821 -31.979 1.00 89.94 1115 ASN A N 1
ATOM 9181 C CA . ASN A 1 1115 ? -8.349 -35.780 -32.502 1.00 89.94 1115 ASN A CA 1
ATOM 9182 C C . ASN A 1 1115 ? -7.488 -36.952 -32.009 1.00 89.94 1115 ASN A C 1
ATOM 9184 O O . ASN A 1 1115 ? -6.657 -37.453 -32.762 1.00 89.94 1115 ASN A O 1
ATOM 9188 N N . LEU A 1 1116 ? -7.703 -37.443 -30.784 1.00 91.00 1116 LEU A N 1
ATOM 9189 C CA . LEU A 1 1116 ? -7.036 -38.660 -30.309 1.00 91.00 1116 LEU A CA 1
ATOM 9190 C C . LEU A 1 1116 ? -7.464 -39.886 -31.128 1.00 91.00 1116 LEU A C 1
ATOM 9192 O O . LEU A 1 1116 ? -6.599 -40.676 -31.495 1.00 91.00 1116 LEU A O 1
ATOM 9196 N N . ASN A 1 1117 ? -8.752 -40.008 -31.484 1.00 89.81 1117 ASN A N 1
ATOM 9197 C CA . ASN A 1 1117 ? -9.221 -41.051 -32.409 1.00 89.81 1117 ASN A CA 1
ATOM 9198 C C . ASN A 1 1117 ? -8.498 -40.954 -33.764 1.00 89.81 1117 ASN A C 1
ATOM 9200 O O . ASN A 1 1117 ? -8.002 -41.959 -34.265 1.00 89.81 1117 ASN A O 1
ATOM 9204 N N . TYR A 1 1118 ? -8.397 -39.745 -34.329 1.00 88.25 1118 TYR A N 1
ATOM 9205 C CA . TYR A 1 1118 ? -7.683 -39.507 -35.587 1.00 88.25 1118 TYR A CA 1
ATOM 9206 C C . TYR A 1 1118 ? -6.202 -39.913 -35.500 1.00 88.25 1118 TYR A C 1
ATOM 9208 O O . TYR A 1 1118 ? -5.688 -40.598 -36.384 1.00 88.25 1118 TYR A O 1
ATOM 9216 N N . PHE A 1 1119 ? -5.507 -39.554 -34.416 1.00 87.94 1119 PHE A N 1
ATOM 9217 C CA . PHE A 1 1119 ? -4.114 -39.955 -34.217 1.00 87.94 1119 PHE A CA 1
ATOM 9218 C C . PHE A 1 1119 ? -3.951 -41.467 -34.067 1.00 87.94 1119 PHE A C 1
ATOM 9220 O O . PHE A 1 1119 ? -3.032 -42.042 -34.647 1.00 87.94 1119 PHE A O 1
ATOM 9227 N N . GLU A 1 1120 ? -4.836 -42.138 -33.338 1.00 86.19 1120 GLU A N 1
ATOM 9228 C CA . GLU A 1 1120 ? -4.791 -43.596 -33.221 1.00 86.19 1120 GLU A CA 1
ATOM 9229 C C . GLU A 1 1120 ? -5.058 -44.288 -34.559 1.00 86.19 1120 GLU A C 1
ATOM 9231 O O . GLU A 1 1120 ? -4.378 -45.255 -34.905 1.00 86.19 1120 GLU A O 1
ATOM 9236 N N . GLU A 1 1121 ? -6.009 -43.776 -35.337 1.00 84.44 1121 GLU A N 1
ATOM 9237 C CA . GLU A 1 1121 ? -6.358 -44.351 -36.627 1.00 84.44 1121 GLU A CA 1
ATOM 9238 C C . GLU A 1 1121 ? -5.258 -44.157 -37.673 1.00 84.44 1121 GLU A C 1
ATOM 9240 O O . GLU A 1 1121 ? -4.916 -45.116 -38.364 1.00 84.44 1121 GLU A O 1
ATOM 9245 N N . HIS A 1 1122 ? -4.672 -42.964 -37.773 1.00 79.81 1122 HIS A N 1
ATOM 9246 C CA . HIS A 1 1122 ? -3.788 -42.623 -38.889 1.00 79.81 1122 HIS A CA 1
ATOM 9247 C C . HIS A 1 1122 ? -2.296 -42.575 -38.519 1.00 79.81 1122 HIS A C 1
ATOM 9249 O O . HIS A 1 1122 ? -1.465 -42.888 -39.372 1.00 79.81 1122 HIS A O 1
ATOM 9255 N N . LEU A 1 1123 ? -1.908 -42.241 -37.276 1.00 74.12 1123 LEU A N 1
ATOM 9256 C CA . LEU A 1 1123 ? -0.488 -42.264 -36.869 1.00 74.12 1123 LEU A CA 1
ATOM 9257 C C . LEU A 1 1123 ? -0.034 -43.663 -36.451 1.00 74.12 1123 LEU A C 1
ATOM 9259 O O . LEU A 1 1123 ? 1.057 -44.085 -36.831 1.00 74.12 1123 LEU A O 1
ATOM 9263 N N . LEU A 1 1124 ? -0.840 -44.395 -35.672 1.00 72.88 1124 LEU A N 1
ATOM 9264 C CA . LEU A 1 1124 ? -0.413 -45.698 -35.147 1.00 72.88 1124 LEU A CA 1
ATOM 9265 C C . LEU A 1 1124 ? -0.462 -46.799 -36.214 1.00 72.88 1124 LEU A C 1
ATOM 9267 O O . LEU A 1 1124 ? 0.462 -47.611 -36.272 1.00 72.88 1124 LEU A O 1
ATOM 9271 N N . LYS A 1 1125 ? -1.469 -46.796 -37.103 1.00 74.06 1125 LYS A N 1
ATOM 9272 C CA . LYS A 1 1125 ? -1.543 -47.758 -38.223 1.00 74.06 1125 LYS A CA 1
ATOM 9273 C C . LYS A 1 1125 ? -0.393 -47.576 -39.223 1.00 74.06 1125 LYS A C 1
ATOM 9275 O O . LYS A 1 1125 ? 0.167 -48.568 -39.681 1.00 74.06 1125 LYS A O 1
ATOM 9280 N N . ASN A 1 1126 ? 0.018 -46.332 -39.485 1.00 75.00 1126 ASN A N 1
ATOM 9281 C CA . ASN A 1 1126 ? 1.061 -46.007 -40.468 1.00 75.00 1126 ASN A CA 1
ATOM 9282 C C . ASN A 1 1126 ? 2.442 -45.763 -39.837 1.00 75.00 1126 ASN A C 1
ATOM 9284 O O . ASN A 1 1126 ? 3.355 -45.277 -40.504 1.00 75.00 1126 ASN A O 1
ATOM 9288 N N . ASN A 1 1127 ? 2.635 -46.108 -38.558 1.00 73.94 1127 ASN A N 1
ATOM 9289 C CA . ASN A 1 1127 ? 3.838 -45.761 -37.794 1.00 73.94 1127 ASN A CA 1
ATOM 9290 C C . ASN A 1 1127 ? 5.140 -46.220 -38.484 1.00 73.94 1127 ASN A C 1
ATOM 9292 O O . ASN A 1 1127 ? 6.129 -45.491 -38.523 1.00 73.94 1127 ASN A O 1
ATOM 9296 N N . SER A 1 1128 ? 5.137 -47.404 -39.107 1.00 75.12 1128 SER A N 1
ATOM 9297 C CA . SER A 1 1128 ? 6.318 -47.910 -39.823 1.00 75.12 1128 SER A CA 1
ATOM 9298 C C . SER A 1 1128 ? 6.673 -47.094 -41.076 1.00 75.12 1128 SER A C 1
ATOM 9300 O O . SER A 1 1128 ? 7.855 -46.897 -41.362 1.00 75.12 1128 SER A O 1
ATOM 9302 N N . GLU A 1 1129 ? 5.677 -46.580 -41.800 1.00 76.88 1129 GLU A N 1
ATOM 9303 C CA . GLU A 1 1129 ? 5.863 -45.730 -42.983 1.00 76.88 1129 GLU A CA 1
ATOM 9304 C C . GLU A 1 1129 ? 6.242 -44.304 -42.578 1.00 76.88 1129 GLU A C 1
ATOM 9306 O O . GLU A 1 1129 ? 7.170 -43.721 -43.138 1.00 76.88 1129 GLU A O 1
ATOM 9311 N N . LEU A 1 1130 ? 5.624 -43.782 -41.517 1.00 78.62 1130 LEU A N 1
ATOM 9312 C CA . LEU A 1 1130 ? 5.959 -42.481 -40.943 1.00 78.62 1130 LEU A CA 1
ATOM 9313 C C . LEU A 1 1130 ? 7.410 -42.445 -40.445 1.00 78.62 1130 LEU A C 1
ATOM 9315 O O . LEU A 1 1130 ? 8.147 -41.518 -40.785 1.00 78.62 1130 LEU A O 1
ATOM 9319 N N . LEU A 1 1131 ? 7.873 -43.487 -39.752 1.00 74.62 1131 LEU A N 1
ATOM 9320 C CA . LEU A 1 1131 ? 9.272 -43.603 -39.330 1.00 74.62 1131 LEU A CA 1
ATOM 9321 C C . LEU A 1 1131 ? 10.235 -43.708 -40.521 1.00 74.62 1131 LEU A C 1
ATOM 9323 O O . LEU A 1 1131 ? 11.262 -43.027 -40.527 1.00 74.62 1131 LEU A O 1
ATOM 9327 N N . LYS A 1 1132 ? 9.903 -44.494 -41.558 1.00 76.00 1132 LYS A N 1
ATOM 9328 C CA . LYS A 1 1132 ? 10.698 -44.558 -42.805 1.00 76.00 1132 LYS A CA 1
ATOM 9329 C C . LYS A 1 1132 ? 10.790 -43.198 -43.488 1.00 76.00 1132 LYS A C 1
ATOM 9331 O O . LYS A 1 1132 ? 11.851 -42.823 -43.981 1.00 76.00 1132 LYS A O 1
ATOM 9336 N N . SER A 1 1133 ? 9.704 -42.436 -43.447 1.00 70.31 1133 SER A N 1
ATOM 9337 C CA . SER A 1 1133 ? 9.663 -41.080 -43.969 1.00 70.31 1133 SER A CA 1
ATOM 9338 C C . SER A 1 1133 ? 10.399 -40.074 -43.070 1.00 70.31 1133 SER A C 1
ATOM 9340 O O . SER A 1 1133 ? 10.538 -38.928 -43.459 1.00 70.31 1133 SER A O 1
ATOM 9342 N N . LYS A 1 1134 ? 10.943 -40.438 -41.899 1.00 76.62 1134 LYS A N 1
ATOM 9343 C CA . LYS A 1 1134 ? 11.505 -39.493 -40.904 1.00 76.62 1134 LYS A CA 1
ATOM 9344 C C . LYS A 1 1134 ? 10.477 -38.477 -40.377 1.00 76.62 1134 LYS A C 1
ATOM 9346 O O . LYS A 1 1134 ? 10.846 -37.355 -40.028 1.00 76.62 1134 LYS A O 1
ATOM 9351 N N . PHE A 1 1135 ? 9.195 -38.836 -40.349 1.00 78.94 1135 PHE A N 1
ATOM 9352 C CA . PHE A 1 1135 ? 8.162 -38.045 -39.686 1.00 78.94 1135 PHE A CA 1
ATOM 9353 C C . PHE A 1 1135 ? 8.302 -38.196 -38.171 1.00 78.94 1135 PHE A C 1
ATOM 9355 O O . PHE A 1 1135 ? 8.325 -39.312 -37.650 1.00 78.94 1135 PHE A O 1
ATOM 9362 N N . ILE A 1 1136 ? 8.409 -37.076 -37.458 1.00 76.50 1136 ILE A N 1
ATOM 9363 C CA . ILE A 1 1136 ? 8.453 -37.074 -35.995 1.00 76.50 1136 ILE A CA 1
ATOM 9364 C C . ILE A 1 1136 ? 7.014 -37.013 -35.492 1.00 76.50 1136 ILE A C 1
ATOM 9366 O O . ILE A 1 1136 ? 6.316 -36.027 -35.732 1.00 76.50 1136 ILE A O 1
ATOM 9370 N N . LEU A 1 1137 ? 6.580 -38.067 -34.798 1.00 76.81 1137 LEU A N 1
ATOM 9371 C CA . LEU A 1 1137 ? 5.243 -38.134 -34.216 1.00 76.81 1137 LEU A CA 1
ATOM 9372 C C . LEU A 1 1137 ? 5.061 -37.013 -33.178 1.00 76.81 1137 LEU A C 1
ATOM 9374 O O . LEU A 1 1137 ? 5.854 -36.938 -32.237 1.00 76.81 1137 LEU A O 1
ATOM 9378 N N . PRO A 1 1138 ? 4.020 -36.171 -33.299 1.00 81.44 1138 PRO A N 1
ATOM 9379 C CA . PRO A 1 1138 ? 3.775 -35.102 -32.334 1.00 81.44 1138 PRO A CA 1
ATOM 9380 C C . PRO A 1 1138 ? 3.279 -35.630 -30.980 1.00 81.44 1138 PRO A C 1
ATOM 9382 O O . PRO A 1 1138 ? 3.465 -34.962 -29.969 1.00 81.44 1138 PRO A O 1
ATOM 9385 N N . LEU A 1 1139 ? 2.689 -36.832 -30.947 1.00 85.88 1139 LEU A N 1
ATOM 9386 C CA . LEU A 1 1139 ? 2.313 -37.550 -29.729 1.00 85.88 1139 LEU A CA 1
ATOM 9387 C C . LEU A 1 1139 ? 2.746 -39.014 -29.826 1.00 85.88 1139 LEU A C 1
ATOM 9389 O O . LEU A 1 1139 ? 2.564 -39.662 -30.857 1.00 85.88 1139 LEU A O 1
ATOM 9393 N N . THR A 1 1140 ? 3.305 -39.549 -28.740 1.00 84.12 1140 THR A N 1
ATOM 9394 C CA . THR A 1 1140 ? 3.625 -40.979 -28.634 1.00 84.12 1140 THR A CA 1
ATOM 9395 C C . THR A 1 1140 ? 2.381 -41.781 -28.256 1.00 84.12 1140 THR A C 1
ATOM 9397 O O . THR A 1 1140 ? 1.475 -41.263 -27.601 1.00 84.12 1140 THR A O 1
ATOM 9400 N N . GLN A 1 1141 ? 2.358 -43.073 -28.595 1.00 83.56 1141 GLN A N 1
ATOM 9401 C CA . GLN A 1 1141 ? 1.265 -43.975 -28.213 1.00 83.56 1141 GLN A CA 1
ATOM 9402 C C . GLN A 1 1141 ? 1.010 -43.963 -26.696 1.00 83.56 1141 GLN A C 1
ATOM 9404 O O . GLN A 1 1141 ? -0.118 -43.773 -26.252 1.00 83.56 1141 GLN A O 1
ATOM 9409 N N . THR A 1 1142 ? 2.074 -44.056 -25.893 1.00 84.56 1142 THR A N 1
ATOM 9410 C CA . THR A 1 1142 ? 1.984 -44.000 -24.426 1.00 84.56 1142 THR A CA 1
ATOM 9411 C C . THR A 1 1142 ? 1.391 -42.679 -23.930 1.00 84.56 1142 THR A C 1
ATOM 9413 O O . THR A 1 1142 ? 0.685 -42.651 -22.921 1.00 84.56 1142 THR A O 1
ATOM 9416 N N . ARG A 1 1143 ? 1.656 -41.559 -24.621 1.00 91.75 1143 ARG A N 1
ATOM 9417 C CA . ARG A 1 1143 ? 1.076 -40.264 -24.253 1.00 91.75 1143 ARG A CA 1
ATOM 9418 C C . ARG A 1 1143 ? -0.413 -40.205 -24.587 1.00 91.75 1143 ARG A C 1
ATOM 9420 O O . ARG A 1 1143 ? -1.174 -39.763 -23.734 1.00 91.75 1143 ARG A O 1
ATOM 9427 N N . ILE A 1 1144 ? -0.824 -40.703 -25.754 1.00 88.88 1144 ILE A N 1
ATOM 9428 C CA . ILE A 1 1144 ? -2.237 -40.812 -26.160 1.00 88.88 1144 ILE A CA 1
ATOM 9429 C C . ILE A 1 1144 ? -3.036 -41.638 -25.136 1.00 88.88 1144 ILE A C 1
ATOM 9431 O O . ILE A 1 1144 ? -4.058 -41.169 -24.633 1.00 88.88 1144 ILE A O 1
ATOM 9435 N N . GLU A 1 1145 ? -2.525 -42.808 -24.740 1.00 87.88 1145 GLU A N 1
ATOM 9436 C CA . GLU A 1 1145 ? -3.148 -43.674 -23.724 1.00 87.88 1145 GLU A CA 1
ATOM 9437 C C . GLU A 1 1145 ? -3.295 -42.959 -22.369 1.00 87.88 1145 GLU A C 1
ATOM 9439 O O . GLU A 1 1145 ? -4.350 -43.016 -21.731 1.00 87.88 1145 GLU A O 1
ATOM 9444 N N . LYS A 1 1146 ? -2.265 -42.211 -21.949 1.00 90.19 1146 LYS A N 1
ATOM 9445 C CA . LYS A 1 1146 ? -2.301 -41.417 -20.713 1.00 90.19 1146 LYS A CA 1
ATOM 9446 C C . LYS A 1 1146 ? -3.317 -40.274 -20.782 1.00 90.19 1146 LYS A C 1
ATOM 9448 O O . LYS A 1 1146 ? -3.998 -40.023 -19.791 1.00 90.19 1146 LYS A O 1
ATOM 9453 N N . ILE A 1 1147 ? -3.430 -39.584 -21.919 1.00 90.56 1147 ILE A N 1
ATOM 9454 C CA . ILE A 1 1147 ? -4.428 -38.520 -22.100 1.00 90.56 1147 ILE A CA 1
ATOM 9455 C C . ILE A 1 1147 ? -5.836 -39.124 -22.019 1.00 90.56 1147 ILE A C 1
ATOM 9457 O O . ILE A 1 1147 ? -6.658 -38.614 -21.265 1.00 90.56 1147 ILE A O 1
ATOM 9461 N N . ARG A 1 1148 ? -6.104 -40.256 -22.685 1.00 90.88 1148 ARG A N 1
ATOM 9462 C CA . ARG A 1 1148 ? -7.401 -40.951 -22.582 1.00 90.88 1148 ARG A CA 1
ATOM 9463 C C . ARG A 1 1148 ? -7.765 -41.341 -21.156 1.00 90.88 1148 ARG A C 1
ATOM 9465 O O . ARG A 1 1148 ? -8.913 -41.165 -20.755 1.00 90.88 1148 ARG A O 1
ATOM 9472 N N . PHE A 1 1149 ? -6.805 -41.863 -20.395 1.00 89.88 1149 PHE A N 1
ATOM 9473 C CA . PHE A 1 1149 ? -7.028 -42.199 -18.992 1.00 89.88 1149 PHE A CA 1
ATOM 9474 C C . PHE A 1 1149 ? -7.503 -40.973 -18.195 1.00 89.88 1149 PHE A C 1
ATOM 9476 O O . PHE A 1 1149 ? -8.514 -41.052 -17.502 1.00 89.88 1149 PHE A O 1
ATOM 9483 N N . LEU A 1 1150 ? -6.838 -39.826 -18.372 1.00 88.62 1150 LEU A N 1
ATOM 9484 C CA . LEU A 1 1150 ? -7.203 -38.572 -17.705 1.00 88.62 1150 LEU A CA 1
ATOM 9485 C C . LEU A 1 1150 ? -8.572 -38.037 -18.160 1.00 88.62 1150 LEU A C 1
ATOM 9487 O O . LEU A 1 1150 ? -9.352 -37.585 -17.327 1.00 88.62 1150 LEU A O 1
ATOM 9491 N N . LEU A 1 1151 ? -8.904 -38.130 -19.454 1.00 90.69 1151 LEU A N 1
ATOM 9492 C CA . LEU A 1 1151 ? -10.229 -37.748 -19.969 1.00 90.69 1151 LEU A CA 1
ATOM 9493 C C . LEU A 1 1151 ? -11.352 -38.590 -19.348 1.00 90.69 1151 LEU A C 1
ATOM 9495 O O . LEU A 1 1151 ? -12.397 -38.059 -18.973 1.00 90.69 1151 LEU A O 1
ATOM 9499 N N . ASN A 1 1152 ? -11.128 -39.898 -19.204 1.00 87.56 1152 ASN A N 1
ATOM 9500 C CA . ASN A 1 1152 ? -12.090 -40.800 -18.575 1.00 87.56 1152 ASN A CA 1
ATOM 9501 C C . ASN A 1 1152 ? -12.247 -40.506 -17.077 1.00 87.56 1152 ASN A C 1
ATOM 9503 O O . ASN A 1 1152 ? -13.364 -40.530 -16.565 1.00 87.56 1152 ASN A O 1
ATOM 9507 N N . GLU A 1 1153 ? -11.157 -40.178 -16.382 1.00 86.56 1153 GLU A N 1
ATOM 9508 C CA . GLU A 1 1153 ? -11.187 -39.797 -14.967 1.00 86.56 1153 GLU A CA 1
ATOM 9509 C C . GLU A 1 1153 ? -11.996 -38.505 -14.737 1.00 86.56 1153 GLU A C 1
ATOM 9511 O O . GLU A 1 1153 ? -12.801 -38.433 -13.806 1.00 86.56 1153 GLU A O 1
ATOM 9516 N N . LEU A 1 1154 ? -11.862 -37.516 -15.630 1.00 87.06 1154 LEU A N 1
ATOM 9517 C CA . LEU A 1 1154 ? -12.606 -36.249 -15.578 1.00 87.06 1154 LEU A CA 1
ATOM 9518 C C . LEU A 1 1154 ? -14.119 -36.406 -15.782 1.00 87.06 1154 LEU A C 1
ATOM 9520 O O . LEU A 1 1154 ? -14.900 -35.633 -15.219 1.00 87.06 1154 LEU A O 1
ATOM 9524 N N . ASN A 1 1155 ? -14.536 -37.411 -16.555 1.00 76.69 1155 ASN A N 1
ATOM 9525 C CA . ASN A 1 1155 ? -15.950 -37.738 -16.745 1.00 76.69 1155 ASN A CA 1
ATOM 9526 C C . ASN A 1 1155 ? -16.575 -38.431 -15.522 1.00 76.69 1155 ASN A C 1
ATOM 9528 O O . ASN A 1 1155 ? -17.791 -38.370 -15.359 1.00 76.69 1155 ASN A O 1
ATOM 9532 N N . ILE A 1 1156 ? -15.769 -39.076 -14.669 1.00 75.25 1156 ILE A N 1
ATOM 9533 C CA . ILE A 1 1156 ? -16.250 -39.874 -13.528 1.00 75.25 1156 ILE A CA 1
ATOM 9534 C C . ILE A 1 1156 ? -16.187 -39.090 -12.205 1.00 75.25 1156 ILE A C 1
ATOM 9536 O O . ILE A 1 1156 ? -17.019 -39.312 -11.330 1.00 75.25 1156 ILE A O 1
ATOM 9540 N N . LYS A 1 1157 ? -15.229 -38.167 -12.036 1.00 72.75 1157 LYS A N 1
ATOM 9541 C CA . LYS A 1 1157 ? -15.075 -37.392 -10.791 1.00 72.75 1157 LYS A CA 1
ATOM 9542 C C . LYS A 1 1157 ? -16.191 -36.359 -10.586 1.00 72.75 1157 LYS A C 1
ATOM 9544 O O . LYS A 1 1157 ? -16.462 -35.536 -11.465 1.00 72.75 1157 LYS A O 1
ATOM 9549 N N . GLU A 1 1158 ? -16.791 -36.347 -9.395 1.00 68.31 1158 GLU A N 1
ATOM 9550 C CA . GLU A 1 1158 ? -17.656 -35.261 -8.905 1.00 68.31 1158 GLU A CA 1
ATOM 9551 C C . GLU A 1 1158 ? -16.798 -34.081 -8.410 1.00 68.31 1158 GLU A C 1
ATOM 9553 O O . GLU A 1 1158 ? -16.655 -33.849 -7.216 1.00 68.31 1158 GLU A O 1
ATOM 9558 N N . ASP A 1 1159 ? -16.198 -33.347 -9.350 1.00 73.56 1159 ASP A N 1
ATOM 9559 C CA . ASP A 1 1159 ? -15.468 -32.093 -9.102 1.00 73.56 1159 ASP A CA 1
ATOM 9560 C C . ASP A 1 1159 ? -16.209 -30.890 -9.717 1.00 73.56 1159 ASP A C 1
ATOM 9562 O O . ASP A 1 1159 ? -16.984 -31.055 -10.667 1.00 73.56 1159 ASP A O 1
ATOM 9566 N N . SER A 1 1160 ? -15.948 -29.670 -9.220 1.00 80.31 1160 SER A N 1
ATOM 9567 C CA . SER A 1 1160 ? -16.487 -28.437 -9.824 1.00 80.31 1160 SER A CA 1
ATOM 9568 C C . SER A 1 1160 ? -16.018 -28.270 -11.276 1.00 80.31 1160 SER A C 1
ATOM 9570 O O . SER A 1 1160 ? -14.927 -28.712 -11.652 1.00 80.31 1160 SER A O 1
ATOM 9572 N N . ILE A 1 1161 ? -16.829 -27.609 -12.109 1.00 81.50 1161 ILE A N 1
ATOM 9573 C CA . ILE A 1 1161 ? -16.501 -27.379 -13.524 1.00 81.50 1161 ILE A CA 1
ATOM 9574 C C . ILE A 1 1161 ? -15.203 -26.578 -13.683 1.00 81.50 1161 ILE A C 1
ATOM 9576 O O . ILE A 1 1161 ? -14.439 -26.881 -14.599 1.00 81.50 1161 ILE A O 1
ATOM 9580 N N . GLU A 1 1162 ? -14.882 -25.628 -12.791 1.00 78.06 1162 GLU A N 1
ATOM 9581 C CA . GLU A 1 1162 ? -13.596 -24.917 -12.869 1.00 78.06 1162 GLU A CA 1
ATOM 9582 C C . GLU A 1 1162 ? -12.406 -25.856 -12.656 1.00 78.06 1162 GLU A C 1
ATOM 9584 O O . GLU A 1 1162 ? -11.401 -25.755 -13.361 1.00 78.06 1162 GLU A O 1
ATOM 9589 N N . ASN A 1 1163 ? -12.505 -26.792 -11.708 1.00 78.00 1163 ASN A N 1
ATOM 9590 C CA . ASN A 1 1163 ? -11.438 -27.759 -11.459 1.00 78.00 1163 ASN A CA 1
ATOM 9591 C C . ASN A 1 1163 ? -11.287 -28.736 -12.626 1.00 78.00 1163 ASN A C 1
ATOM 9593 O O . ASN A 1 1163 ? -10.165 -29.036 -13.035 1.00 78.00 1163 ASN A O 1
ATOM 9597 N N . LYS A 1 1164 ? -12.402 -29.168 -13.220 1.00 86.12 1164 LYS A N 1
ATOM 9598 C CA . LYS A 1 1164 ? -12.378 -29.986 -14.434 1.00 86.12 1164 LYS A CA 1
ATOM 9599 C C . LYS A 1 1164 ? -11.744 -29.236 -15.610 1.00 86.12 1164 LYS A C 1
ATOM 9601 O O . LYS A 1 1164 ? -10.906 -29.815 -16.301 1.00 86.12 1164 LYS A O 1
ATOM 9606 N N . LEU A 1 1165 ? -12.071 -27.950 -15.792 1.00 84.50 1165 LEU A N 1
ATOM 9607 C CA . LEU A 1 1165 ? -11.487 -27.069 -16.813 1.00 84.50 1165 LEU A CA 1
ATOM 9608 C C . LEU A 1 1165 ? -9.970 -26.921 -16.677 1.00 84.50 1165 LEU A C 1
ATOM 9610 O O . LEU A 1 1165 ? -9.262 -27.089 -17.668 1.00 84.50 1165 LEU A O 1
ATOM 9614 N N . LYS A 1 1166 ? -9.463 -26.714 -15.455 1.00 84.44 1166 LYS A N 1
ATOM 9615 C CA . LYS A 1 1166 ? -8.017 -26.615 -15.180 1.00 84.44 1166 LYS A CA 1
ATOM 9616 C C . LYS A 1 1166 ? -7.226 -27.848 -15.618 1.00 84.44 1166 LYS A C 1
ATOM 9618 O O . LYS A 1 1166 ? -6.047 -27.729 -15.937 1.00 84.44 1166 LYS A O 1
ATOM 9623 N N . ILE A 1 1167 ? -7.850 -29.026 -15.612 1.00 84.19 1167 ILE A N 1
ATOM 9624 C CA . ILE A 1 1167 ? -7.199 -30.278 -16.014 1.00 84.19 1167 ILE A CA 1
ATOM 9625 C C . ILE A 1 1167 ? -7.353 -30.518 -17.523 1.00 84.19 1167 ILE A C 1
ATOM 9627 O O . ILE A 1 1167 ? -6.398 -30.966 -18.154 1.00 84.19 1167 ILE A O 1
ATOM 9631 N N . ILE A 1 1168 ? -8.517 -30.222 -18.120 1.00 90.88 1168 ILE A N 1
ATOM 9632 C CA . ILE A 1 1168 ? -8.748 -30.463 -19.556 1.00 90.88 1168 ILE A CA 1
ATOM 9633 C C . ILE A 1 1168 ? -8.058 -29.431 -20.460 1.00 90.88 1168 ILE A C 1
ATOM 9635 O O . ILE A 1 1168 ? -7.640 -29.798 -21.552 1.00 90.88 1168 ILE A O 1
ATOM 9639 N N . GLU A 1 1169 ? -7.897 -28.174 -20.029 1.00 89.62 1169 GLU A N 1
ATOM 9640 C CA . GLU A 1 1169 ? -7.282 -27.106 -20.838 1.00 89.62 1169 GLU A CA 1
ATOM 9641 C C . GLU A 1 1169 ? -5.861 -27.451 -21.316 1.00 89.62 1169 GLU A C 1
ATOM 9643 O O . GLU A 1 1169 ? -5.626 -27.426 -22.525 1.00 89.62 1169 GLU A O 1
ATOM 9648 N N . PRO A 1 1170 ? -4.933 -27.885 -20.438 1.00 86.50 1170 PRO A N 1
ATOM 9649 C CA . PRO A 1 1170 ? -3.605 -28.318 -20.871 1.00 86.50 1170 PRO A CA 1
ATOM 9650 C C . PRO A 1 1170 ? -3.633 -29.504 -21.846 1.00 86.50 1170 PRO A C 1
ATOM 9652 O O . PRO A 1 1170 ? -2.798 -29.586 -22.745 1.00 86.50 1170 PRO A O 1
ATOM 9655 N N . LEU A 1 1171 ? -4.587 -30.429 -21.679 1.00 91.75 1171 LEU A N 1
ATOM 9656 C CA . LEU A 1 1171 ? -4.741 -31.585 -22.571 1.00 91.75 1171 LEU A CA 1
ATOM 9657 C C . LEU A 1 1171 ? -5.274 -31.157 -23.944 1.00 91.75 1171 LEU A C 1
ATOM 9659 O O . LEU A 1 1171 ? -4.812 -31.666 -24.964 1.00 91.75 1171 LEU A O 1
ATOM 9663 N N . PHE A 1 1172 ? -6.217 -30.212 -23.971 1.00 93.62 1172 PHE A N 1
ATOM 9664 C CA . PHE A 1 1172 ? -6.729 -29.605 -25.196 1.00 93.62 1172 PHE A CA 1
ATOM 9665 C C . PHE A 1 1172 ? -5.618 -28.908 -25.973 1.00 93.62 1172 PHE A C 1
ATOM 9667 O O . PHE A 1 1172 ? -5.456 -29.190 -27.160 1.00 93.62 1172 PHE A O 1
ATOM 9674 N N . ASP A 1 1173 ? -4.820 -28.070 -25.311 1.00 86.31 1173 ASP A N 1
ATOM 9675 C CA . ASP A 1 1173 ? -3.715 -27.353 -25.950 1.00 86.31 1173 ASP A CA 1
ATOM 9676 C C . ASP A 1 1173 ? -2.683 -28.321 -26.542 1.00 86.31 1173 ASP A C 1
ATOM 9678 O O . ASP A 1 1173 ? -2.241 -28.145 -27.679 1.00 86.31 1173 ASP A O 1
ATOM 9682 N N . GLU A 1 1174 ? -2.335 -29.383 -25.811 1.00 90.31 1174 GLU A N 1
ATOM 9683 C CA . GLU A 1 1174 ? -1.405 -30.416 -26.275 1.00 90.31 1174 GLU A CA 1
ATOM 9684 C C . GLU A 1 1174 ? -1.933 -31.155 -27.517 1.00 90.31 1174 GLU A C 1
ATOM 9686 O O . GLU A 1 1174 ? -1.216 -31.297 -28.513 1.00 90.31 1174 GLU A O 1
ATOM 9691 N N . VAL A 1 1175 ? -3.199 -31.588 -27.499 1.00 91.12 1175 VAL A N 1
ATOM 9692 C CA . VAL A 1 1175 ? -3.835 -32.285 -28.631 1.00 91.12 1175 VAL A CA 1
ATOM 9693 C C . VAL A 1 1175 ? -4.026 -31.349 -29.829 1.00 91.12 1175 VAL A C 1
ATOM 9695 O O . VAL A 1 1175 ? -3.827 -31.754 -30.977 1.00 91.12 1175 VAL A O 1
ATOM 9698 N N . TRP A 1 1176 ? -4.371 -30.084 -29.586 1.00 91.38 1176 TRP A N 1
ATOM 9699 C CA . TRP A 1 1176 ? -4.512 -29.066 -30.624 1.00 91.38 1176 TRP A CA 1
ATOM 9700 C C . TRP A 1 1176 ? -3.176 -28.763 -31.310 1.00 91.38 1176 TRP A C 1
ATOM 9702 O O . TRP A 1 1176 ? -3.101 -28.804 -32.540 1.00 91.38 1176 TRP A O 1
ATOM 9712 N N . LEU A 1 1177 ? -2.106 -28.548 -30.536 1.00 84.06 1177 LEU A N 1
ATOM 9713 C CA . LEU A 1 1177 ? -0.754 -28.333 -31.063 1.00 84.06 1177 LEU A CA 1
ATOM 9714 C C . LEU A 1 1177 ? -0.271 -29.524 -31.887 1.00 84.06 1177 LEU A C 1
ATOM 9716 O O . LEU A 1 1177 ? 0.337 -29.338 -32.945 1.00 84.06 1177 LEU A O 1
ATOM 9720 N N . ALA A 1 1178 ? -0.556 -30.743 -31.424 1.00 86.81 1178 ALA A N 1
ATOM 9721 C CA . ALA A 1 1178 ? -0.242 -31.945 -32.176 1.00 86.81 1178 ALA A CA 1
ATOM 9722 C C . ALA A 1 1178 ? -0.944 -31.946 -33.541 1.00 86.81 1178 ALA A C 1
ATOM 9724 O O . ALA A 1 1178 ? -0.295 -32.210 -34.553 1.00 86.81 1178 ALA A O 1
ATOM 9725 N N . ASN A 1 1179 ? -2.229 -31.582 -33.591 1.00 88.38 1179 ASN A N 1
ATOM 9726 C CA . ASN A 1 1179 ? -3.011 -31.574 -34.830 1.00 88.38 1179 ASN A CA 1
ATOM 9727 C C . ASN A 1 1179 ? -2.501 -30.513 -35.817 1.00 88.38 1179 ASN A C 1
ATOM 9729 O O . ASN A 1 1179 ? -2.259 -30.798 -36.992 1.00 88.38 1179 ASN A O 1
ATOM 9733 N N . GLU A 1 1180 ? -2.233 -29.303 -35.323 1.00 88.19 1180 GLU A N 1
ATOM 9734 C CA . GLU A 1 1180 ? -1.666 -28.220 -36.131 1.00 88.19 1180 GLU A CA 1
ATOM 9735 C C . GLU A 1 1180 ? -0.264 -28.552 -36.663 1.00 88.19 1180 GLU A C 1
ATOM 9737 O O . GLU A 1 1180 ? 0.081 -28.161 -37.780 1.00 88.19 1180 GLU A O 1
ATOM 9742 N N . ASN A 1 1181 ? 0.545 -29.307 -35.912 1.00 87.00 1181 ASN A N 1
ATOM 9743 C CA . ASN A 1 1181 ? 1.848 -29.774 -36.386 1.00 87.00 1181 ASN A CA 1
ATOM 9744 C C . ASN A 1 1181 ? 1.696 -30.719 -37.588 1.00 87.00 1181 ASN A C 1
ATOM 9746 O O . ASN A 1 1181 ? 2.321 -30.487 -38.624 1.00 87.00 1181 ASN A O 1
ATOM 9750 N N . VAL A 1 1182 ? 0.814 -31.721 -37.492 1.00 87.62 1182 VAL A N 1
ATOM 9751 C CA . VAL A 1 1182 ? 0.530 -32.641 -38.608 1.00 87.62 1182 VAL A CA 1
ATOM 9752 C C . VAL A 1 1182 ? 0.057 -31.866 -39.841 1.00 87.62 1182 VAL A C 1
ATOM 9754 O O . VAL A 1 1182 ? 0.593 -32.053 -40.935 1.00 87.62 1182 VAL A O 1
ATOM 9757 N N . LYS A 1 1183 ? -0.894 -30.943 -39.663 1.00 90.56 1183 LYS A N 1
ATOM 9758 C CA . LYS A 1 1183 ? -1.411 -30.091 -40.738 1.00 90.56 1183 LYS A CA 1
ATOM 9759 C C . LYS A 1 1183 ? -0.315 -29.253 -41.390 1.00 90.56 1183 LYS A C 1
ATOM 9761 O O . LYS A 1 1183 ? -0.215 -29.208 -42.616 1.00 90.56 1183 LYS A O 1
ATOM 9766 N N . ARG A 1 1184 ? 0.533 -28.608 -40.585 1.00 88.06 1184 ARG A N 1
ATOM 9767 C CA . ARG A 1 1184 ? 1.650 -27.802 -41.087 1.00 88.06 1184 ARG A CA 1
ATOM 9768 C C . ARG A 1 1184 ? 2.623 -28.655 -41.887 1.00 88.06 1184 ARG A C 1
ATOM 9770 O O . ARG A 1 1184 ? 3.005 -28.237 -42.971 1.00 88.06 1184 ARG A O 1
ATOM 9777 N N . GLN A 1 1185 ? 2.992 -29.836 -41.394 1.00 87.62 1185 GLN A N 1
ATOM 9778 C CA . GLN A 1 1185 ? 3.903 -30.725 -42.114 1.00 87.62 1185 GLN A CA 1
ATOM 9779 C C . GLN A 1 1185 ? 3.324 -31.176 -43.458 1.00 87.62 1185 GLN A C 1
ATOM 9781 O O . GLN A 1 1185 ? 4.042 -31.146 -44.452 1.00 87.62 1185 GLN A O 1
ATOM 9786 N N . ALA A 1 1186 ? 2.033 -31.513 -43.518 1.00 89.12 1186 ALA A N 1
ATOM 9787 C CA . ALA A 1 1186 ? 1.364 -31.865 -44.770 1.00 89.12 1186 ALA A CA 1
ATOM 9788 C C . ALA A 1 1186 ? 1.374 -30.707 -45.783 1.00 89.12 1186 ALA A C 1
ATOM 9790 O O . ALA A 1 1186 ? 1.711 -30.908 -46.948 1.00 89.12 1186 ALA A O 1
ATOM 9791 N N . ILE A 1 1187 ? 1.068 -29.483 -45.335 1.00 89.12 1187 ILE A N 1
ATOM 9792 C CA . ILE A 1 1187 ? 1.092 -28.279 -46.183 1.00 89.12 1187 ILE A CA 1
ATOM 9793 C C . ILE A 1 1187 ? 2.518 -27.952 -46.641 1.00 89.12 1187 ILE A C 1
ATOM 9795 O O . ILE A 1 1187 ? 2.724 -27.618 -47.805 1.00 89.12 1187 ILE A O 1
ATOM 9799 N N . THR A 1 1188 ? 3.512 -28.060 -45.758 1.00 88.38 1188 THR A N 1
ATOM 9800 C CA . THR A 1 1188 ? 4.918 -27.863 -46.128 1.00 88.38 1188 THR A CA 1
ATOM 9801 C C . THR A 1 1188 ? 5.336 -28.878 -47.185 1.00 88.38 1188 THR A C 1
ATOM 9803 O O . THR A 1 1188 ? 5.821 -28.476 -48.232 1.00 88.38 1188 THR A O 1
ATOM 9806 N N . SER A 1 1189 ? 5.052 -30.169 -46.983 1.00 88.00 1189 SER A N 1
ATOM 9807 C CA . SER A 1 1189 ? 5.351 -31.204 -47.981 1.00 88.00 1189 SER A CA 1
ATOM 9808 C C . SER A 1 1189 ? 4.592 -31.006 -49.293 1.00 88.00 1189 SER A C 1
ATOM 9810 O O . SER A 1 1189 ? 5.105 -31.362 -50.349 1.00 88.00 1189 SER A O 1
ATOM 9812 N N . PHE A 1 1190 ? 3.404 -30.399 -49.259 1.00 91.00 1190 PHE A N 1
ATOM 9813 C CA . PHE A 1 1190 ? 2.668 -30.021 -50.463 1.00 91.00 1190 PHE A CA 1
ATOM 9814 C C . PHE A 1 1190 ? 3.378 -28.923 -51.254 1.00 91.00 1190 PHE A C 1
ATOM 9816 O O . PHE A 1 1190 ? 3.545 -29.046 -52.466 1.00 91.00 1190 PHE A O 1
ATOM 9823 N N . ASN A 1 1191 ? 3.834 -27.876 -50.566 1.00 87.06 1191 ASN A N 1
ATOM 9824 C CA . ASN A 1 1191 ? 4.594 -26.793 -51.184 1.00 87.06 1191 ASN A CA 1
ATOM 9825 C C . ASN A 1 1191 ? 5.948 -27.294 -51.705 1.00 87.06 1191 ASN A C 1
ATOM 9827 O O . ASN A 1 1191 ? 6.294 -27.022 -52.850 1.00 87.06 1191 ASN A O 1
ATOM 9831 N N . ASP A 1 1192 ? 6.650 -28.122 -50.928 1.00 86.19 1192 ASP A N 1
ATOM 9832 C CA . ASP A 1 1192 ? 7.903 -28.749 -51.355 1.00 86.19 1192 ASP A CA 1
ATOM 9833 C C . ASP A 1 1192 ? 7.687 -29.618 -52.606 1.00 86.19 1192 ASP A C 1
ATOM 9835 O O . ASP A 1 1192 ? 8.508 -29.624 -53.522 1.00 86.19 1192 ASP A O 1
ATOM 9839 N N . ALA A 1 1193 ? 6.572 -30.351 -52.685 1.00 86.38 1193 ALA A N 1
ATOM 9840 C CA . ALA A 1 1193 ? 6.233 -31.149 -53.860 1.00 86.38 1193 ALA A CA 1
ATOM 9841 C C . ALA A 1 1193 ? 5.970 -30.277 -55.104 1.00 86.38 1193 ALA A C 1
ATOM 9843 O O . ALA A 1 1193 ? 6.317 -30.701 -56.212 1.00 86.38 1193 ALA A O 1
ATOM 9844 N N . ILE A 1 1194 ? 5.398 -29.074 -54.941 1.00 81.88 1194 ILE A N 1
ATOM 9845 C CA . ILE A 1 1194 ? 5.239 -28.081 -56.020 1.00 81.88 1194 ILE A CA 1
ATOM 9846 C C . ILE A 1 1194 ? 6.610 -27.590 -56.486 1.00 81.88 1194 ILE A C 1
ATOM 9848 O O . ILE A 1 1194 ? 6.894 -27.627 -57.685 1.00 81.88 1194 ILE A O 1
ATOM 9852 N N . ASP A 1 1195 ? 7.462 -27.181 -55.547 1.00 80.69 1195 ASP A N 1
ATOM 9853 C CA . ASP A 1 1195 ? 8.793 -26.642 -55.839 1.00 80.69 1195 ASP A CA 1
ATOM 9854 C C . ASP A 1 1195 ? 9.687 -27.685 -56.530 1.00 80.69 1195 ASP A C 1
ATOM 9856 O O . ASP A 1 1195 ? 10.453 -27.362 -57.441 1.00 80.69 1195 ASP A O 1
ATOM 9860 N N . ASN A 1 1196 ? 9.513 -28.963 -56.180 1.00 81.25 1196 ASN A N 1
ATOM 9861 C CA . ASN A 1 1196 ? 10.205 -30.098 -56.793 1.00 81.25 1196 ASN A CA 1
ATOM 9862 C C . ASN A 1 1196 ? 9.572 -30.601 -58.106 1.00 81.25 1196 ASN A C 1
ATOM 9864 O O . ASN A 1 1196 ? 10.026 -31.610 -58.648 1.00 81.25 1196 ASN A O 1
ATOM 9868 N N . GLN A 1 1197 ? 8.559 -29.910 -58.644 1.00 88.19 1197 GLN A N 1
ATOM 9869 C CA . GLN A 1 1197 ? 7.868 -30.258 -59.896 1.00 88.19 1197 GLN A CA 1
ATOM 9870 C C . GLN A 1 1197 ? 7.251 -31.670 -59.897 1.00 88.19 1197 GLN A C 1
ATOM 9872 O O . GLN A 1 1197 ? 7.301 -32.388 -60.899 1.00 88.19 1197 GLN A O 1
ATOM 9877 N N . SER A 1 1198 ? 6.652 -32.074 -58.773 1.00 84.62 1198 SER A N 1
ATOM 9878 C CA . SER A 1 1198 ? 5.939 -33.354 -58.666 1.00 84.62 1198 SER A CA 1
ATOM 9879 C C . SER A 1 1198 ? 4.794 -33.457 -59.680 1.00 84.62 1198 SER A C 1
ATOM 9881 O O . SER A 1 1198 ? 4.242 -32.451 -60.135 1.00 84.62 1198 SER A O 1
ATOM 9883 N N . SER A 1 1199 ? 4.413 -34.686 -60.048 1.00 87.94 1199 SER A N 1
ATOM 9884 C CA . SER A 1 1199 ? 3.375 -34.903 -61.060 1.00 87.94 1199 SER A CA 1
ATOM 9885 C C . SER A 1 1199 ? 2.038 -34.268 -60.650 1.00 87.94 1199 SER A C 1
ATOM 9887 O O . SER A 1 1199 ? 1.665 -34.226 -59.474 1.00 87.94 1199 SER A O 1
ATOM 9889 N N . LYS A 1 1200 ? 1.274 -33.797 -61.644 1.00 86.19 1200 LYS A N 1
ATOM 9890 C CA . LYS A 1 1200 ? -0.044 -33.175 -61.428 1.00 86.19 1200 LYS A CA 1
ATOM 9891 C C . LYS A 1 1200 ? -1.013 -34.099 -60.681 1.00 86.19 1200 LYS A C 1
ATOM 9893 O O . LYS A 1 1200 ? -1.866 -33.614 -59.946 1.00 86.19 1200 LYS A O 1
ATOM 9898 N N . GLU A 1 1201 ? -0.882 -35.410 -60.865 1.00 88.31 1201 GLU A N 1
ATOM 9899 C CA . GLU A 1 1201 ? -1.702 -36.413 -60.187 1.00 88.31 1201 GLU A CA 1
ATOM 9900 C C . GLU A 1 1201 ? -1.404 -36.470 -58.682 1.00 88.31 1201 GLU A C 1
ATOM 9902 O O . GLU A 1 1201 ? -2.335 -36.398 -57.884 1.00 88.31 1201 GLU A O 1
ATOM 9907 N N . ILE A 1 1202 ? -0.125 -36.464 -58.289 1.00 86.69 1202 ILE A N 1
ATOM 9908 C CA . ILE A 1 1202 ? 0.298 -36.477 -56.880 1.00 86.69 1202 ILE A CA 1
ATOM 9909 C C . ILE A 1 1202 ? -0.091 -35.175 -56.177 1.00 86.69 1202 ILE A C 1
ATOM 9911 O O . ILE A 1 1202 ? -0.637 -35.204 -55.076 1.00 86.69 1202 ILE A O 1
ATOM 9915 N N . LEU A 1 1203 ? 0.100 -34.026 -56.831 1.00 86.44 1203 LEU A N 1
ATOM 9916 C CA . LEU A 1 1203 ? -0.361 -32.741 -56.298 1.00 86.44 1203 LEU A CA 1
ATOM 9917 C C . LEU A 1 1203 ? -1.895 -32.686 -56.205 1.00 86.44 1203 LEU A C 1
ATOM 9919 O O . LEU A 1 1203 ? -2.447 -32.149 -55.250 1.00 86.44 1203 LEU A O 1
ATOM 9923 N N . SER A 1 1204 ? -2.626 -33.274 -57.154 1.00 89.94 1204 SER A N 1
ATOM 9924 C CA . SER A 1 1204 ? -4.088 -33.330 -57.060 1.00 89.94 1204 SER A CA 1
ATOM 9925 C C . SER A 1 1204 ? -4.558 -34.226 -55.910 1.00 89.94 1204 SER A C 1
ATOM 9927 O O . SER A 1 1204 ? -5.516 -33.870 -55.226 1.00 89.94 1204 SER A O 1
ATOM 9929 N N . GLN A 1 1205 ? -3.905 -35.370 -55.691 1.00 92.00 1205 GLN A N 1
ATOM 9930 C CA . GLN A 1 1205 ? -4.230 -36.300 -54.606 1.00 92.00 1205 GLN A CA 1
ATOM 9931 C C . GLN A 1 1205 ? -3.852 -35.725 -53.236 1.00 92.00 1205 GLN A C 1
ATOM 9933 O O . GLN A 1 1205 ? -4.689 -35.707 -52.338 1.00 92.00 1205 GLN A O 1
ATOM 9938 N N . GLY A 1 1206 ? -2.643 -35.173 -53.093 1.00 91.62 1206 GLY A N 1
ATOM 9939 C CA . GLY A 1 1206 ? -2.196 -34.531 -51.856 1.00 91.62 1206 GLY A CA 1
ATOM 9940 C C . GLY A 1 1206 ? -3.068 -33.336 -51.473 1.00 91.62 1206 GLY A C 1
ATOM 9941 O O . GLY A 1 1206 ? -3.457 -33.211 -50.315 1.00 91.62 1206 GLY A O 1
ATOM 9942 N N . LYS A 1 1207 ? -3.471 -32.507 -52.448 1.00 91.00 1207 LYS A N 1
ATOM 9943 C CA . LYS A 1 1207 ? -4.411 -31.406 -52.202 1.00 91.00 1207 LYS A CA 1
ATOM 9944 C C . LYS A 1 1207 ? -5.777 -31.913 -51.746 1.00 91.00 1207 LYS A C 1
ATOM 9946 O O . LYS A 1 1207 ? -6.311 -31.394 -50.775 1.00 91.00 1207 LYS A O 1
ATOM 9951 N N . LYS A 1 1208 ? -6.322 -32.934 -52.417 1.00 94.69 1208 LYS A N 1
ATOM 9952 C CA . LYS A 1 1208 ? -7.609 -33.532 -52.043 1.00 94.69 1208 LYS A CA 1
ATOM 9953 C C . LYS A 1 1208 ? -7.588 -34.040 -50.596 1.00 94.69 1208 LYS A C 1
ATOM 9955 O O . LYS A 1 1208 ? -8.508 -33.746 -49.847 1.00 94.69 1208 LYS A O 1
ATOM 9960 N N . LEU A 1 1209 ? -6.522 -34.733 -50.193 1.00 92.12 1209 LEU A N 1
ATOM 9961 C CA . LEU A 1 1209 ? -6.368 -35.234 -48.824 1.00 92.12 1209 LEU A CA 1
ATOM 9962 C C . LEU A 1 1209 ? -6.231 -34.102 -47.793 1.00 92.12 1209 LEU A C 1
ATOM 9964 O O . LEU A 1 1209 ? -6.798 -34.201 -46.710 1.00 92.12 1209 LEU A O 1
ATOM 9968 N N . ILE A 1 1210 ? -5.542 -33.004 -48.128 1.00 89.44 1210 ILE A N 1
ATOM 9969 C CA . ILE A 1 1210 ? -5.486 -31.799 -47.278 1.00 89.44 1210 ILE A CA 1
ATOM 9970 C C . ILE A 1 1210 ? -6.875 -31.163 -47.137 1.00 89.44 1210 ILE A C 1
ATOM 9972 O O . ILE A 1 1210 ? -7.269 -30.818 -46.023 1.00 89.44 1210 ILE A O 1
ATOM 9976 N N . ASP A 1 1211 ? -7.622 -31.036 -48.236 1.00 87.44 1211 ASP A N 1
ATOM 9977 C CA . ASP A 1 1211 ? -8.977 -30.469 -48.246 1.00 87.44 1211 ASP A CA 1
ATOM 9978 C C . ASP A 1 1211 ? -9.972 -31.355 -47.455 1.00 87.44 1211 ASP A C 1
ATOM 9980 O O . ASP A 1 1211 ? -10.918 -30.847 -46.854 1.00 87.44 1211 ASP A O 1
ATOM 9984 N N . GLU A 1 1212 ? -9.728 -32.669 -47.391 1.00 88.62 1212 GLU A N 1
ATOM 9985 C CA . GLU A 1 1212 ? -10.479 -33.653 -46.592 1.00 88.62 1212 GLU A CA 1
ATOM 9986 C C . GLU A 1 1212 ? -9.994 -33.761 -45.125 1.00 88.62 1212 GLU A C 1
ATOM 9988 O O . GLU A 1 1212 ? -10.524 -34.563 -44.359 1.00 88.62 1212 GLU A O 1
ATOM 9993 N N . ASN A 1 1213 ? -9.026 -32.934 -44.700 1.00 85.62 1213 ASN A N 1
ATOM 9994 C CA . ASN A 1 1213 ? -8.355 -32.961 -43.386 1.00 85.62 1213 ASN A CA 1
ATOM 9995 C C . ASN A 1 1213 ? -7.592 -34.262 -43.060 1.00 85.62 1213 ASN A C 1
ATOM 9997 O O . ASN A 1 1213 ? -7.287 -34.532 -41.898 1.00 85.62 1213 ASN A O 1
ATOM 10001 N N . ASN A 1 1214 ? -7.228 -35.055 -44.067 1.00 89.19 1214 ASN A N 1
ATOM 10002 C CA . ASN A 1 1214 ? -6.420 -36.260 -43.909 1.00 89.19 1214 ASN A CA 1
ATOM 10003 C C . ASN A 1 1214 ? -4.927 -35.947 -44.094 1.00 89.19 1214 ASN A C 1
ATOM 10005 O O . ASN A 1 1214 ? -4.271 -36.307 -45.076 1.00 89.19 1214 ASN A O 1
ATOM 10009 N N . PHE A 1 1215 ? -4.390 -35.194 -43.138 1.00 91.56 1215 PHE A N 1
ATOM 10010 C CA . PHE A 1 1215 ? -3.057 -34.604 -43.231 1.00 91.56 1215 PHE A CA 1
ATOM 10011 C C . PHE A 1 1215 ? -1.923 -35.640 -43.193 1.00 91.56 1215 PHE A C 1
ATOM 10013 O O . PHE A 1 1215 ? -0.863 -35.406 -43.771 1.00 91.56 1215 PHE A O 1
ATOM 10020 N N . ILE A 1 1216 ? -2.124 -36.789 -42.543 1.00 87.69 1216 ILE A N 1
ATOM 10021 C CA . ILE A 1 1216 ? -1.086 -37.828 -42.429 1.00 87.69 1216 ILE A CA 1
ATOM 10022 C C . ILE A 1 1216 ? -0.908 -38.554 -43.760 1.00 87.69 1216 ILE A C 1
ATOM 10024 O O . ILE A 1 1216 ? 0.219 -38.720 -44.223 1.00 87.69 1216 ILE A O 1
ATOM 10028 N N . GLU A 1 1217 ? -2.006 -38.938 -44.410 1.00 87.19 1217 GLU A N 1
ATOM 10029 C CA . GLU A 1 1217 ? -1.946 -39.571 -45.731 1.00 87.19 1217 GLU A CA 1
ATOM 10030 C C . GLU A 1 1217 ? -1.484 -38.581 -46.799 1.00 87.19 1217 GLU A C 1
ATOM 10032 O O . GLU A 1 1217 ? -0.676 -38.943 -47.655 1.00 87.19 1217 GLU A O 1
ATOM 10037 N N . ALA A 1 1218 ? -1.905 -37.311 -46.701 1.00 89.69 1218 ALA A N 1
ATOM 10038 C CA . ALA A 1 1218 ? -1.373 -36.254 -47.553 1.00 89.69 1218 ALA A CA 1
ATOM 10039 C C . ALA A 1 1218 ? 0.155 -36.171 -47.433 1.00 89.69 1218 ALA A C 1
ATOM 10041 O O . ALA A 1 1218 ? 0.856 -36.198 -48.441 1.00 89.69 1218 ALA A O 1
ATOM 10042 N N . TYR A 1 1219 ? 0.678 -36.125 -46.205 1.00 90.06 1219 TYR A N 1
ATOM 10043 C CA . TYR A 1 1219 ? 2.115 -36.074 -45.957 1.00 90.06 1219 TYR A CA 1
ATOM 10044 C C . TYR A 1 1219 ? 2.864 -37.273 -46.557 1.00 90.06 1219 TYR A C 1
ATOM 10046 O O . TYR A 1 1219 ? 3.883 -37.083 -47.222 1.00 90.06 1219 TYR A O 1
ATOM 10054 N N . LEU A 1 1220 ? 2.363 -38.496 -46.349 1.00 87.69 1220 LEU A N 1
ATOM 10055 C CA . LEU A 1 1220 ? 3.004 -39.719 -46.840 1.00 87.69 1220 LEU A CA 1
ATOM 10056 C C . LEU A 1 1220 ? 3.087 -39.744 -48.374 1.00 87.69 1220 LEU A C 1
ATOM 10058 O O . LEU A 1 1220 ? 4.174 -39.938 -48.919 1.00 87.69 1220 LEU A O 1
ATOM 10062 N N . ILE A 1 1221 ? 1.983 -39.448 -49.068 1.00 88.12 1221 ILE A N 1
ATOM 10063 C CA . ILE A 1 1221 ? 1.943 -39.418 -50.542 1.00 88.12 1221 ILE A CA 1
ATOM 10064 C C . ILE A 1 1221 ? 2.850 -38.321 -51.108 1.00 88.12 1221 ILE A C 1
ATOM 10066 O O . ILE A 1 1221 ? 3.516 -38.516 -52.126 1.00 88.12 1221 ILE A O 1
ATOM 10070 N N . LEU A 1 1222 ? 2.900 -37.160 -50.452 1.00 87.12 1222 LEU A N 1
ATOM 10071 C CA . LEU A 1 1222 ? 3.703 -36.030 -50.918 1.00 87.12 1222 LEU A CA 1
ATOM 10072 C C . LEU A 1 1222 ? 5.202 -36.264 -50.715 1.00 87.12 1222 LEU A C 1
ATOM 10074 O O . LEU A 1 1222 ? 6.005 -35.768 -51.503 1.00 87.12 1222 LEU A O 1
ATOM 10078 N N . LYS A 1 1223 ? 5.597 -37.047 -49.707 1.00 79.00 1223 LYS A N 1
ATOM 10079 C CA . LYS A 1 1223 ? 7.005 -37.266 -49.359 1.00 79.00 1223 LYS A CA 1
ATOM 10080 C C . LYS A 1 1223 ? 7.700 -38.366 -50.166 1.00 79.00 1223 LYS A C 1
ATOM 10082 O O . LYS A 1 1223 ? 8.908 -38.259 -50.397 1.00 79.00 1223 LYS A O 1
ATOM 10087 N N . ASP A 1 1224 ? 6.962 -39.363 -50.652 1.00 65.44 1224 ASP A N 1
ATOM 10088 C CA . ASP A 1 1224 ? 7.508 -40.439 -51.500 1.00 65.44 1224 ASP A CA 1
ATOM 10089 C C . ASP A 1 1224 ? 7.979 -39.962 -52.891 1.00 65.44 1224 ASP A C 1
ATOM 10091 O O . ASP A 1 1224 ? 8.659 -40.689 -53.616 1.00 65.44 1224 ASP A O 1
ATOM 10095 N N . THR A 1 1225 ? 7.729 -38.699 -53.247 1.00 61.00 1225 THR A N 1
ATOM 10096 C CA . THR A 1 1225 ? 8.183 -38.075 -54.504 1.00 61.00 1225 THR A CA 1
ATOM 10097 C C . THR A 1 1225 ? 9.693 -37.813 -54.583 1.00 61.00 1225 THR A C 1
ATOM 10099 O O . THR A 1 1225 ? 10.215 -37.570 -55.672 1.00 61.00 1225 THR A O 1
ATOM 10102 N N . ASN A 1 1226 ? 10.423 -37.909 -53.464 1.00 50.00 1226 ASN A N 1
ATOM 10103 C CA . ASN A 1 1226 ? 11.863 -37.627 -53.401 1.00 50.00 1226 ASN A CA 1
ATOM 10104 C C . ASN A 1 1226 ? 12.783 -38.821 -53.723 1.00 50.00 1226 ASN A C 1
ATOM 10106 O O . ASN A 1 1226 ? 14.006 -38.670 -53.686 1.00 50.00 1226 ASN A O 1
ATOM 10110 N N . GLN A 1 1227 ? 12.253 -39.994 -54.087 1.00 44.97 1227 GLN A N 1
ATOM 10111 C CA . GLN A 1 1227 ? 13.082 -41.086 -54.614 1.00 44.97 1227 GLN A CA 1
ATOM 10112 C C . GLN A 1 1227 ? 13.258 -40.955 -56.134 1.00 44.97 1227 GLN A C 1
ATOM 10114 O O . GLN A 1 1227 ? 12.624 -41.655 -56.921 1.00 44.97 1227 GLN A O 1
ATOM 10119 N N . ARG A 1 1228 ? 14.169 -40.069 -56.569 1.00 41.47 1228 ARG A N 1
ATOM 10120 C CA . ARG A 1 1228 ? 14.771 -40.214 -57.906 1.00 41.47 1228 ARG A CA 1
ATOM 10121 C C . ARG A 1 1228 ? 15.556 -41.537 -57.943 1.00 41.47 1228 ARG A C 1
ATOM 10123 O O . ARG A 1 1228 ? 16.306 -41.800 -56.999 1.00 41.47 1228 ARG A O 1
ATOM 10130 N N . PRO A 1 1229 ? 15.425 -42.359 -58.999 1.00 36.19 1229 PRO A N 1
ATOM 10131 C CA . PRO A 1 1229 ? 16.267 -43.537 -59.171 1.00 36.19 1229 PRO A CA 1
ATOM 10132 C C . PRO A 1 1229 ? 17.738 -43.107 -59.211 1.00 36.19 1229 PRO A C 1
ATOM 10134 O O . PRO A 1 1229 ? 18.067 -42.082 -59.810 1.00 36.19 1229 PRO A O 1
ATOM 10137 N N . LEU A 1 1230 ? 18.604 -43.878 -58.542 1.00 39.78 1230 LEU A N 1
ATOM 10138 C CA . LEU A 1 1230 ? 20.055 -43.741 -58.644 1.00 39.78 1230 LEU A CA 1
ATOM 10139 C C . LEU A 1 1230 ? 20.444 -43.720 -60.125 1.00 39.78 1230 LEU A C 1
ATOM 10141 O O . LEU A 1 1230 ? 20.334 -44.746 -60.793 1.00 39.78 1230 LEU A O 1
ATOM 10145 N N . ASP A 1 1231 ? 20.943 -42.580 -60.594 1.00 32.69 1231 ASP A N 1
ATOM 10146 C CA . ASP A 1 1231 ? 21.694 -42.504 -61.838 1.00 32.69 1231 ASP A CA 1
ATOM 10147 C C . ASP A 1 1231 ? 23.146 -42.134 -61.519 1.00 32.69 1231 ASP A C 1
ATOM 10149 O O . ASP A 1 1231 ? 23.446 -41.209 -60.755 1.00 32.69 1231 ASP A O 1
ATOM 10153 N N . LEU A 1 1232 ? 24.046 -42.966 -62.035 1.00 44.53 1232 LEU A N 1
ATOM 10154 C CA . LEU A 1 1232 ? 25.484 -42.936 -61.822 1.00 44.53 1232 LEU A CA 1
ATOM 10155 C C . LEU A 1 1232 ? 26.101 -41.737 -62.542 1.00 44.53 1232 LEU A C 1
ATOM 10157 O O . LEU A 1 1232 ? 26.276 -41.807 -63.748 1.00 44.53 1232 LEU A O 1
ATOM 10161 N N . THR A 1 1233 ? 26.594 -40.732 -61.815 1.00 36.12 1233 THR A N 1
ATOM 10162 C CA . THR A 1 1233 ? 27.753 -39.934 -62.266 1.00 36.12 1233 THR A CA 1
ATOM 10163 C C . THR A 1 1233 ? 28.434 -39.236 -61.089 1.00 36.12 1233 THR A C 1
ATOM 10165 O O . THR A 1 1233 ? 28.136 -38.091 -60.756 1.00 36.12 1233 THR A O 1
ATOM 10168 N N . GLY A 1 1234 ? 29.396 -39.922 -60.471 1.00 38.03 1234 GLY A N 1
ATOM 10169 C CA . GLY A 1 1234 ? 30.490 -39.270 -59.759 1.00 38.03 1234 GLY A CA 1
ATOM 10170 C C . GLY A 1 1234 ? 31.638 -39.019 -60.735 1.00 38.03 1234 GLY A C 1
ATOM 10171 O O . GLY A 1 1234 ? 32.185 -39.989 -61.243 1.00 38.03 1234 GLY A O 1
ATOM 10172 N N . LEU A 1 1235 ? 31.954 -37.745 -61.006 1.00 41.47 1235 LEU A N 1
ATOM 10173 C CA . LEU A 1 1235 ? 33.255 -37.176 -61.431 1.00 41.47 1235 LEU A CA 1
ATOM 10174 C C . LEU A 1 1235 ? 33.017 -35.830 -62.138 1.00 41.47 1235 LEU A C 1
ATOM 10176 O O . LEU A 1 1235 ? 32.632 -35.790 -63.301 1.00 41.47 1235 LEU A O 1
ATOM 10180 N N . GLY A 1 1236 ? 33.268 -34.715 -61.445 1.00 34.25 1236 GLY A N 1
ATOM 10181 C CA . GLY A 1 1236 ? 33.017 -33.378 -61.997 1.00 34.25 1236 GLY A CA 1
ATOM 10182 C C . GLY A 1 1236 ? 33.748 -32.234 -61.295 1.00 34.25 1236 GLY A C 1
ATOM 10183 O O . GLY A 1 1236 ? 33.180 -31.161 -61.155 1.00 34.25 1236 GLY A O 1
ATOM 10184 N N . VAL A 1 1237 ? 34.991 -32.448 -60.843 1.00 44.09 1237 VAL A N 1
ATOM 10185 C CA . VAL A 1 1237 ? 35.860 -31.390 -60.266 1.00 44.09 1237 VAL A CA 1
ATOM 10186 C C . VAL A 1 1237 ? 37.054 -31.046 -61.185 1.00 44.09 1237 VAL A C 1
ATOM 10188 O O . VAL A 1 1237 ? 37.941 -30.296 -60.808 1.00 44.09 1237 VAL A O 1
ATOM 10191 N N . PHE A 1 1238 ? 37.081 -31.503 -62.445 1.00 45.38 1238 PHE A N 1
ATOM 10192 C CA . PHE A 1 1238 ? 38.236 -31.287 -63.346 1.00 45.38 1238 PHE A CA 1
ATOM 10193 C C . PHE A 1 1238 ? 37.944 -30.601 -64.701 1.00 45.38 1238 PHE A C 1
ATOM 10195 O O . PHE A 1 1238 ? 38.790 -30.640 -65.592 1.00 45.38 1238 PHE A O 1
ATOM 10202 N N . LEU A 1 1239 ? 36.800 -29.922 -64.886 1.00 41.28 1239 LEU A N 1
ATOM 10203 C CA . LEU A 1 1239 ? 36.404 -29.394 -66.210 1.00 41.28 1239 LEU A CA 1
ATOM 10204 C C . LEU A 1 1239 ? 36.646 -27.892 -66.532 1.00 41.28 1239 LEU A C 1
ATOM 10206 O O . LEU A 1 1239 ? 36.685 -27.593 -67.723 1.00 41.28 1239 LEU A O 1
ATOM 10210 N N . PRO A 1 1240 ? 36.907 -26.932 -65.615 1.00 43.06 1240 PRO A N 1
ATOM 10211 C CA . PRO A 1 1240 ? 37.196 -25.553 -66.055 1.00 43.06 1240 PRO A CA 1
ATOM 10212 C C . PRO A 1 1240 ? 38.629 -25.353 -66.587 1.00 43.06 1240 PRO A C 1
ATOM 10214 O O . PRO A 1 1240 ? 38.869 -24.470 -67.405 1.00 43.06 1240 PRO A O 1
ATOM 10217 N N . ILE A 1 1241 ? 39.586 -26.191 -66.167 1.00 47.94 1241 ILE A N 1
ATOM 10218 C CA . ILE A 1 1241 ? 41.013 -26.058 -66.524 1.00 47.94 1241 ILE A CA 1
ATOM 10219 C C . ILE A 1 1241 ? 41.344 -26.810 -67.832 1.00 47.94 1241 ILE A C 1
ATOM 10221 O O . ILE A 1 1241 ? 42.222 -26.392 -68.586 1.00 47.94 1241 ILE A O 1
ATOM 10225 N N . LEU A 1 1242 ? 40.579 -27.856 -68.180 1.00 44.00 1242 LEU A N 1
ATOM 10226 C CA . LEU A 1 1242 ? 40.740 -28.598 -69.440 1.00 44.00 1242 LEU A CA 1
ATOM 10227 C C . LEU A 1 1242 ? 40.119 -27.862 -70.647 1.00 44.00 1242 LEU A C 1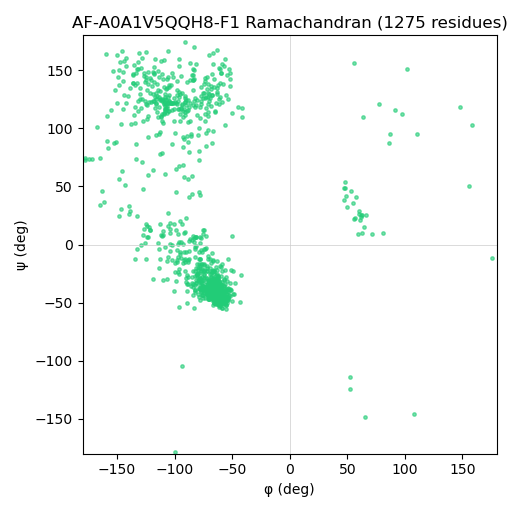
ATOM 10229 O O . LEU A 1 1242 ? 40.637 -27.958 -71.758 1.00 44.00 1242 LEU A O 1
ATOM 10233 N N . ILE A 1 1243 ? 39.057 -27.070 -70.435 1.00 50.91 1243 ILE A N 1
ATOM 10234 C CA . ILE A 1 1243 ? 38.378 -26.303 -71.497 1.00 50.91 1243 ILE A CA 1
ATOM 10235 C C . ILE A 1 1243 ? 39.254 -25.138 -71.994 1.00 50.91 1243 ILE A C 1
ATOM 10237 O O . ILE A 1 1243 ? 39.266 -24.856 -73.188 1.00 50.91 1243 ILE A O 1
ATOM 10241 N N . ILE A 1 1244 ? 40.095 -24.528 -71.154 1.00 51.62 1244 ILE A N 1
ATOM 10242 C CA . ILE A 1 1244 ? 41.017 -23.458 -71.587 1.00 51.62 1244 ILE A CA 1
ATOM 10243 C C . ILE A 1 1244 ? 42.218 -24.022 -72.382 1.00 51.62 1244 ILE A C 1
ATOM 10245 O O . ILE A 1 1244 ? 42.689 -23.381 -73.322 1.00 51.62 1244 ILE A O 1
ATOM 10249 N N . ILE A 1 1245 ? 42.659 -25.256 -72.097 1.00 52.69 1245 ILE A N 1
ATOM 10250 C CA . ILE A 1 1245 ? 43.795 -25.909 -72.784 1.00 52.69 1245 ILE A CA 1
ATOM 10251 C C . ILE A 1 1245 ? 43.359 -26.589 -74.101 1.00 52.69 1245 ILE A C 1
ATOM 10253 O O . ILE A 1 1245 ? 44.095 -26.553 -75.088 1.00 52.69 1245 ILE A O 1
ATOM 10257 N N . ILE A 1 1246 ? 42.138 -27.136 -74.171 1.00 53.56 1246 ILE A N 1
ATOM 10258 C CA . ILE A 1 1246 ? 41.590 -27.778 -75.382 1.00 53.56 1246 ILE A CA 1
ATOM 10259 C C . ILE A 1 1246 ? 41.136 -26.741 -76.425 1.00 53.56 1246 ILE A C 1
ATOM 10261 O O . ILE A 1 1246 ? 41.355 -26.941 -77.622 1.00 53.56 1246 ILE A O 1
ATOM 10265 N N . THR A 1 1247 ? 40.612 -25.583 -76.004 1.00 53.03 1247 THR A N 1
ATOM 10266 C CA . THR A 1 1247 ? 40.216 -24.507 -76.940 1.00 53.03 1247 THR A CA 1
ATOM 10267 C C . THR A 1 1247 ? 41.433 -23.846 -77.614 1.00 53.03 1247 THR A C 1
ATOM 10269 O O . THR A 1 1247 ? 41.341 -23.397 -78.755 1.00 53.03 1247 THR A O 1
ATOM 10272 N N . ALA A 1 1248 ? 42.611 -23.880 -76.973 1.00 45.97 1248 ALA A N 1
ATOM 10273 C CA . ALA A 1 1248 ? 43.878 -23.403 -77.540 1.00 45.97 1248 ALA A CA 1
ATOM 10274 C C . ALA A 1 1248 ? 44.571 -24.414 -78.489 1.00 45.97 1248 ALA A C 1
ATOM 10276 O O . ALA A 1 1248 ? 45.371 -24.008 -79.333 1.00 45.97 1248 ALA A O 1
ATOM 10277 N N . LEU A 1 1249 ? 44.247 -25.714 -78.405 1.00 46.22 1249 LEU A N 1
ATOM 10278 C CA . LEU A 1 1249 ? 44.797 -26.768 -79.278 1.00 46.22 1249 LEU A CA 1
ATOM 10279 C C . LEU A 1 1249 ? 43.895 -27.104 -80.487 1.00 46.22 1249 LEU A C 1
ATOM 10281 O O . LEU A 1 1249 ? 44.415 -27.508 -81.527 1.00 46.22 1249 LEU A O 1
ATOM 10285 N N . ILE A 1 1250 ? 42.576 -26.870 -80.410 1.00 45.59 1250 ILE A N 1
ATOM 10286 C CA . ILE A 1 1250 ? 41.623 -27.158 -81.505 1.00 45.59 1250 ILE A CA 1
ATOM 10287 C C . ILE A 1 1250 ? 41.562 -26.050 -82.577 1.00 45.59 1250 ILE A C 1
ATOM 10289 O O . ILE A 1 1250 ? 41.298 -26.346 -83.740 1.00 45.59 1250 ILE A O 1
ATOM 10293 N N . LEU A 1 1251 ? 41.937 -24.801 -82.273 1.00 42.88 1251 LEU A N 1
ATOM 10294 C CA . LEU A 1 1251 ? 42.062 -23.746 -83.298 1.00 42.88 1251 LEU A CA 1
ATOM 10295 C C . LEU A 1 1251 ? 43.300 -23.888 -84.209 1.00 42.88 1251 LEU A C 1
ATOM 10297 O O . LEU A 1 1251 ? 43.442 -23.120 -85.159 1.00 42.88 1251 LEU A O 1
ATOM 10301 N N . LYS A 1 1252 ? 44.186 -24.871 -83.974 1.00 41.50 1252 LYS A N 1
ATOM 10302 C CA . LYS A 1 1252 ? 45.414 -25.063 -84.770 1.00 41.50 1252 LYS A CA 1
ATOM 10303 C C . LYS A 1 1252 ? 45.380 -26.251 -85.743 1.00 41.50 1252 LYS A C 1
ATOM 10305 O O . LYS A 1 1252 ? 46.271 -26.329 -86.581 1.00 41.50 1252 LYS A O 1
ATOM 10310 N N . ASN A 1 1253 ? 44.403 -27.165 -85.690 1.00 39.03 1253 ASN A N 1
ATOM 10311 C CA . ASN A 1 1253 ? 44.545 -28.425 -86.435 1.00 39.03 1253 ASN A CA 1
ATOM 10312 C C . ASN A 1 1253 ? 43.246 -29.057 -86.961 1.00 39.03 1253 ASN A C 1
ATOM 10314 O O . ASN A 1 1253 ? 42.986 -30.208 -86.636 1.00 39.03 1253 ASN A O 1
ATOM 10318 N N . ASN A 1 1254 ? 42.446 -28.332 -87.759 1.00 34.44 1254 ASN A N 1
ATOM 10319 C CA . ASN A 1 1254 ? 41.822 -28.893 -88.978 1.00 34.44 1254 ASN A CA 1
ATOM 10320 C C . ASN A 1 1254 ? 40.988 -27.854 -89.750 1.00 34.44 1254 ASN A C 1
ATOM 10322 O O . ASN A 1 1254 ? 39.762 -27.908 -89.819 1.00 34.44 1254 ASN A O 1
ATOM 10326 N N . PHE A 1 1255 ? 41.691 -26.951 -90.435 1.00 34.59 1255 PHE A N 1
ATOM 10327 C CA . PHE A 1 1255 ? 41.326 -26.686 -91.824 1.00 34.59 1255 PHE A CA 1
ATOM 10328 C C . PHE A 1 1255 ? 41.807 -27.880 -92.662 1.00 34.59 1255 PHE A C 1
ATOM 10330 O O . PHE A 1 1255 ? 42.939 -28.331 -92.513 1.00 34.59 1255 PHE A O 1
ATOM 10337 N N . SER A 1 1256 ? 40.962 -28.298 -93.601 1.00 37.66 1256 SER A N 1
ATOM 10338 C CA . SER A 1 1256 ? 41.215 -29.246 -94.694 1.00 37.66 1256 SER A CA 1
ATOM 10339 C C . SER A 1 1256 ? 40.927 -30.736 -94.428 1.00 37.66 1256 SER A C 1
ATOM 10341 O O . SER A 1 1256 ? 41.650 -31.426 -93.717 1.00 37.66 1256 SER A O 1
ATOM 10343 N N . LYS A 1 1257 ? 39.945 -31.217 -95.207 1.00 34.41 1257 LYS A N 1
ATOM 10344 C CA . LYS A 1 1257 ? 39.668 -32.599 -95.638 1.00 34.41 1257 LYS A CA 1
ATOM 10345 C C . LYS A 1 1257 ? 38.829 -33.482 -94.712 1.00 34.41 1257 LYS A C 1
ATOM 10347 O O . LYS A 1 1257 ? 39.340 -34.388 -94.069 1.00 34.41 1257 LYS A O 1
ATOM 10352 N N . LYS A 1 1258 ? 37.508 -33.397 -94.880 1.00 37.25 1258 LYS A N 1
ATOM 10353 C CA . LYS A 1 1258 ? 36.796 -34.292 -95.820 1.00 37.25 1258 LYS A CA 1
ATOM 10354 C C . LYS A 1 1258 ? 35.318 -33.903 -95.924 1.00 37.25 1258 LYS A C 1
ATOM 10356 O O . LYS A 1 1258 ? 34.405 -34.572 -95.462 1.00 37.25 1258 LYS A O 1
ATOM 10361 N N . GLU A 1 1259 ? 35.111 -32.797 -96.620 1.00 42.66 1259 GLU A N 1
ATOM 10362 C CA . GLU A 1 1259 ? 33.971 -32.608 -97.507 1.00 42.66 1259 GLU A CA 1
ATOM 10363 C C . GLU A 1 1259 ? 33.991 -33.763 -98.532 1.00 42.66 1259 GLU A C 1
ATOM 10365 O O . GLU A 1 1259 ? 34.878 -33.766 -99.386 1.00 42.66 1259 GLU A O 1
ATOM 10370 N N . LYS A 1 1260 ? 33.130 -34.791 -98.377 1.00 43.47 1260 LYS A N 1
ATOM 10371 C CA . LYS A 1 1260 ? 32.515 -35.551 -99.498 1.00 43.47 1260 LYS A CA 1
ATOM 10372 C C . LYS A 1 1260 ? 31.628 -36.763 -99.160 1.00 43.47 1260 LYS A C 1
ATOM 10374 O O . LYS A 1 1260 ? 30.929 -37.184 -100.068 1.00 43.47 1260 LYS A O 1
ATOM 10379 N N . GLU A 1 1261 ? 31.572 -37.300 -97.940 1.00 41.22 1261 GLU A N 1
ATOM 10380 C CA . GLU A 1 1261 ? 30.930 -38.628 -97.739 1.00 41.22 1261 GLU A CA 1
ATOM 10381 C C . GLU A 1 1261 ? 29.574 -38.666 -97.013 1.00 41.22 1261 GLU A C 1
ATOM 10383 O O . GLU A 1 1261 ? 28.966 -39.727 -96.946 1.00 41.22 1261 GLU A O 1
ATOM 10388 N N . GLU A 1 1262 ? 29.014 -37.547 -96.542 1.00 38.03 1262 GLU A N 1
ATOM 10389 C CA . GLU A 1 1262 ? 27.703 -37.586 -95.854 1.00 38.03 1262 GLU A CA 1
ATOM 10390 C C . GLU A 1 1262 ? 26.598 -36.728 -96.483 1.00 38.03 1262 GLU A C 1
ATOM 10392 O O . GLU A 1 1262 ? 25.501 -36.610 -95.940 1.00 38.03 1262 GLU A O 1
ATOM 10397 N N . ASN A 1 1263 ? 26.840 -36.237 -97.706 1.00 43.53 1263 ASN A N 1
ATOM 10398 C CA . ASN A 1 1263 ? 25.790 -35.740 -98.605 1.00 43.53 1263 ASN A CA 1
ATOM 10399 C C . ASN A 1 1263 ? 25.020 -36.875 -99.319 1.00 43.53 1263 ASN A C 1
ATOM 10401 O O . ASN A 1 1263 ? 24.006 -36.600 -99.954 1.00 43.53 1263 ASN A O 1
ATOM 10405 N N . GLU A 1 1264 ? 25.433 -38.142 -99.178 1.00 46.19 1264 GLU A N 1
ATOM 10406 C CA . GLU A 1 1264 ? 24.684 -39.307 -99.689 1.00 46.19 1264 GLU A CA 1
ATOM 10407 C C . GLU A 1 1264 ? 23.650 -39.853 -98.690 1.00 46.19 1264 GLU A C 1
ATOM 10409 O O . GLU A 1 1264 ? 22.592 -40.327 -99.100 1.00 46.19 1264 GLU A O 1
ATOM 10414 N N . LYS A 1 1265 ? 23.857 -39.696 -97.374 1.00 44.47 1265 LYS A N 1
ATOM 10415 C CA . LYS A 1 1265 ? 22.893 -40.181 -96.364 1.00 44.47 1265 LYS A CA 1
ATOM 10416 C C . LYS A 1 1265 ? 21.631 -39.316 -96.252 1.00 44.47 1265 LYS A C 1
ATOM 10418 O O . LYS A 1 1265 ? 20.582 -39.807 -95.850 1.00 44.47 1265 LYS A O 1
ATOM 10423 N N . LYS A 1 1266 ? 21.701 -38.053 -96.688 1.00 44.06 1266 LYS A N 1
ATOM 10424 C CA . LYS A 1 1266 ? 20.556 -37.123 -96.767 1.00 44.06 1266 LYS A CA 1
ATOM 10425 C C . LYS A 1 1266 ? 19.618 -37.368 -97.956 1.00 44.06 1266 LYS A C 1
ATOM 10427 O O . LYS A 1 1266 ? 18.590 -36.705 -98.045 1.00 44.06 1266 LYS A O 1
ATOM 10432 N N . LYS A 1 1267 ? 19.947 -38.306 -98.851 1.00 47.12 1267 LYS A N 1
ATOM 10433 C CA . LYS A 1 1267 ? 19.111 -38.655 -100.008 1.00 47.12 1267 LYS A CA 1
ATOM 10434 C C . LYS A 1 1267 ? 18.264 -39.917 -99.786 1.00 47.12 1267 LYS A C 1
ATOM 10436 O O . LYS A 1 1267 ? 17.210 -40.030 -100.387 1.00 47.12 1267 LYS A O 1
ATOM 10441 N N . ILE A 1 1268 ? 18.680 -40.803 -98.876 1.00 48.62 1268 ILE A N 1
ATOM 10442 C CA . ILE A 1 1268 ? 18.032 -42.106 -98.634 1.00 48.62 1268 ILE A CA 1
ATOM 10443 C C . ILE A 1 1268 ? 16.898 -42.003 -97.597 1.00 48.62 1268 ILE A C 1
ATOM 10445 O O . ILE A 1 1268 ? 15.863 -42.636 -97.753 1.00 48.62 1268 ILE A O 1
ATOM 10449 N N . LEU A 1 1269 ? 17.019 -41.131 -96.587 1.00 39.56 1269 LEU A N 1
ATOM 10450 C CA . LEU A 1 1269 ? 15.989 -41.009 -95.540 1.00 39.56 1269 LEU A CA 1
ATOM 10451 C C . LEU A 1 1269 ? 14.707 -40.274 -95.992 1.00 39.56 1269 LEU A C 1
ATOM 10453 O O . LEU A 1 1269 ? 13.673 -40.392 -95.344 1.00 39.56 1269 LEU A O 1
ATOM 10457 N N . ASN A 1 1270 ? 14.769 -39.530 -97.105 1.00 46.47 1270 ASN A N 1
ATOM 10458 C CA . ASN A 1 1270 ? 13.614 -38.852 -97.712 1.00 46.47 1270 ASN A CA 1
ATOM 10459 C C . ASN A 1 1270 ? 12.833 -39.749 -98.696 1.00 46.47 1270 ASN A C 1
ATOM 10461 O O . ASN A 1 1270 ? 11.778 -39.330 -99.160 1.00 46.47 1270 ASN A O 1
ATOM 10465 N N . GLU A 1 1271 ? 13.312 -40.964 -99.001 1.00 46.41 1271 GLU A N 1
ATOM 10466 C CA . GLU A 1 1271 ? 12.620 -41.933 -99.873 1.00 46.41 1271 GLU A CA 1
ATOM 10467 C C . GLU A 1 1271 ? 11.830 -43.000 -99.079 1.00 46.41 1271 GLU A C 1
ATOM 10469 O O . GLU A 1 1271 ? 10.964 -43.665 -99.644 1.00 46.41 1271 GLU A O 1
ATOM 10474 N N . GLU A 1 1272 ? 12.045 -43.128 -97.760 1.00 43.25 1272 GLU A N 1
ATOM 10475 C CA . GLU A 1 1272 ? 11.303 -44.073 -96.897 1.00 43.25 1272 GLU A CA 1
ATOM 10476 C C . GLU A 1 1272 ? 9.992 -43.501 -96.322 1.00 43.25 1272 GLU A C 1
ATOM 10478 O O . GLU A 1 1272 ? 9.145 -44.260 -95.862 1.00 43.25 1272 GLU A O 1
ATOM 10483 N N . TRP A 1 1273 ? 9.754 -42.186 -96.417 1.00 40.53 1273 TRP A N 1
ATOM 10484 C CA . TRP A 1 1273 ? 8.488 -41.555 -95.995 1.00 40.53 1273 TRP A CA 1
ATOM 10485 C C . TRP A 1 1273 ? 7.365 -41.613 -97.052 1.00 40.53 1273 TRP A C 1
ATOM 10487 O O . TRP A 1 1273 ? 6.268 -41.116 -96.805 1.00 40.53 1273 TRP A O 1
ATOM 10497 N N . GLU A 1 1274 ? 7.598 -42.252 -98.207 1.00 43.50 1274 GLU A N 1
ATOM 10498 C CA . GLU A 1 1274 ? 6.606 -42.393 -99.289 1.00 43.50 1274 GLU A CA 1
ATOM 10499 C C . GLU A 1 1274 ? 6.054 -43.817 -99.491 1.00 43.50 1274 GLU A C 1
ATOM 10501 O O . GLU A 1 1274 ? 5.300 -44.051 -100.438 1.00 43.50 1274 GLU A O 1
ATOM 10506 N N . LYS A 1 1275 ? 6.356 -44.787 -98.617 1.00 34.78 1275 LYS A N 1
ATOM 10507 C CA . LYS A 1 1275 ? 5.824 -46.148 -98.771 1.00 34.78 1275 LYS A CA 1
ATOM 10508 C C . LYS A 1 1275 ? 5.357 -46.788 -97.462 1.00 34.78 1275 LYS A C 1
ATOM 10510 O O . LYS A 1 1275 ? 6.160 -47.379 -96.763 1.00 34.78 1275 LYS A O 1
ATOM 10515 N N . ILE A 1 1276 ? 4.029 -46.803 -97.307 1.00 36.12 1276 ILE A N 1
ATOM 10516 C CA . ILE A 1 1276 ? 3.251 -48.026 -97.029 1.00 36.12 1276 ILE A CA 1
ATOM 10517 C C . ILE A 1 1276 ? 3.298 -48.559 -95.578 1.00 36.12 1276 ILE A C 1
ATOM 10519 O O . ILE A 1 1276 ? 4.345 -48.973 -95.107 1.00 36.12 1276 ILE A O 1
ATOM 10523 N N . GLU A 1 1277 ? 2.094 -48.640 -94.989 1.00 40.31 1277 GLU A N 1
ATOM 10524 C CA . GLU A 1 1277 ? 1.644 -49.525 -93.883 1.00 40.31 1277 GLU A CA 1
ATOM 10525 C C . GLU A 1 1277 ? 2.275 -49.402 -92.487 1.00 40.31 1277 GLU A C 1
ATOM 10527 O O . GLU A 1 1277 ? 3.447 -49.780 -92.276 1.00 40.31 1277 GLU A O 1
#

Nearest PDB structures (foldseek):
  6qh7-assembly1_M  TM=4.234E-01  e=7.691E-02  Rattus norvegicus
  7oiq-assembly1_AAA  TM=4.670E-01  e=1.217E-01  Rattus norvegicus
  6oxl-assembly1_M  TM=4.438E-01  e=1.217E-01  Mus musculus
  3ml6-assembly3_C  TM=4.505E-01  e=2.690E-01  Mus musculus
  4hmy-assembly1_M  TM=3.701E-01  e=3.455E-01  Mus musculus

Solvent-accessible surface area (backbone atoms only — not comparable to full-atom values): 71323 Å² total; per-residue (Å²): 108,70,67,62,51,48,50,50,51,48,52,50,49,50,55,62,73,67,60,76,76,62,55,49,76,68,53,30,50,50,40,39,62,33,38,36,87,63,78,52,50,60,81,92,33,94,40,50,67,57,22,29,58,59,45,48,71,59,52,76,59,74,62,56,72,76,53,44,57,54,49,49,54,30,37,48,26,43,6,46,13,50,26,29,42,45,52,22,56,52,26,40,52,49,26,35,48,21,33,72,73,43,37,30,58,62,23,37,56,29,48,49,51,24,51,52,25,45,50,51,15,50,54,28,38,50,51,20,52,56,51,47,54,54,53,45,50,50,50,35,51,50,38,59,67,26,32,32,82,67,34,73,89,41,74,51,30,57,49,45,52,54,36,48,51,46,50,45,27,72,75,76,48,62,57,95,57,92,47,44,58,23,46,36,47,60,51,48,51,51,46,51,52,52,37,71,76,36,41,80,78,67,70,76,72,95,66,63,82,62,60,77,47,40,63,52,46,59,55,51,53,41,59,75,68,68,60,61,98,74,74,96,52,74,64,58,74,56,44,50,60,49,53,49,53,52,51,48,39,54,52,32,38,53,50,38,48,49,36,30,69,31,43,37,56,32,57,57,49,37,55,43,19,45,40,68,6,72,52,90,14,24,48,32,44,47,31,51,52,52,26,52,49,27,52,34,52,52,51,50,55,53,49,45,53,50,46,56,56,50,39,54,51,46,57,52,52,46,54,51,53,67,60,59,77,78,66,59,70,72,59,55,57,49,41,67,72,69,65,58,76,78,79,77,58,67,67,55,54,53,50,52,51,53,51,50,52,52,50,54,51,51,52,51,52,34,49,75,69,72,72,55,35,60,16,57,52,44,45,54,51,48,51,53,38,51,53,49,49,51,50,44,49,51,51,60,49,46,53,55,56,48,53,53,51,50,47,51,52,41,35,52,59,49,64,57,81,87,74,86,66,97,80,68,58,78,80,53,48,55,57,51,52,51,36,50,51,26,26,51,43,24,66,75,42,66,68,69,66,14,46,56,30,33,51,54,29,53,57,49,50,51,53,49,53,40,47,72,74,39,51,66,60,45,52,51,51,53,51,47,53,42,47,52,46,49,53,48,49,53,53,39,59,74,61,46,87,55,78,85,51,47,62,63,48,52,57,53,68,71,51,76,91,42,92,86,50,42,69,60,50,41,52,53,43,51,52,52,48,51,53,50,52,51,53,51,62,67,35,66,69,51,46,47,39,53,48,35,50,53,48,35,55,52,47,50,53,51,40,52,52,53,34,71,76,59,72,43,71,70,53,53,54,50,49,55,50,50,50,53,54,55,60,66,49,44,86,42,43,53,97,93,36,79,38,59,76,71,34,60,90,41,48,69,63,50,36,54,52,33,50,53,48,33,52,53,48,53,52,48,44,52,53,52,50,50,54,47,30,42,76,56,52,42,75,46,70,54,80,72,76,70,39,46,60,75,37,83,36,70,38,43,36,36,39,38,41,56,34,90,76,66,63,40,88,47,76,45,77,40,64,50,100,53,84,53,94,52,69,75,58,93,40,95,34,46,74,51,51,54,90,24,34,37,37,24,53,33,43,62,56,40,79,47,75,45,52,36,48,42,82,47,72,47,56,72,48,79,47,81,45,76,81,42,42,16,40,76,55,13,34,39,37,33,42,39,46,51,71,72,94,63,87,47,64,41,38,39,48,75,44,77,52,78,64,101,56,48,53,78,48,39,28,49,86,88,38,81,50,81,66,47,79,54,97,62,28,42,34,38,74,38,73,64,58,56,85,83,50,55,34,41,38,37,31,42,21,52,49,39,24,40,75,50,77,44,82,75,47,76,48,80,51,104,76,39,30,36,39,34,27,44,33,41,41,32,34,67,41,90,51,70,43,56,29,34,44,71,45,80,45,65,57,68,86,49,52,75,47,39,25,38,82,83,70,45,78,54,82,68,46,77,56,78,43,29,41,35,35,69,69,43,78,36,52,49,61,32,74,49,47,31,42,38,38,36,40,32,77,50,61,69,62,46,49,52,62,44,55,78,61,58,77,80,71,75,89,81,83,88,87,79,93,81,84,84,88,83,84,90,82,92,90,88,87,91,86,87,87,86,86,86,85,90,83,86,87,87,86,79,76,88,79,68,78,82,76,50,54,74,64,46,49,57,51,48,53,53,47,51,49,51,52,50,50,51,52,49,50,52,49,28,51,51,30,48,74,72,66,41,54,75,59,22,52,51,49,50,54,53,49,61,54,53,74,71,50,83,72,86,48,71,68,50,45,49,54,49,45,52,62,60,70,66,65,80,80,92,57,70,74,58,58,56,52,50,54,52,49,54,51,53,59,55,69,75,51,92,79,95,46,72,68,60,49,51,41,51,50,52,37,50,54,43,46,53,55,25,63,71,29,47,87,76,35,68,67,62,20,50,54,32,50,53,51,40,49,53,38,50,54,52,44,57,52,52,50,54,52,51,59,52,50,54,59,50,53,54,51,52,51,49,52,52,44,52,51,42,53,52,51,40,54,54,51,52,50,49,43,54,62,56,48,61,73,40,40,73,58,38,52,74,69,68,53,79,74,75,66,52,71,73,52,54,55,51,51,51,53,52,54,55,48,59,75,70,55,97,66,57,66,68,63,49,38,69,59,47,51,63,53,31,51,52,51,50,53,33,51,53,49,46,44,49,51,19,52,49,34,49,52,52,29,57,77,69,66,55,54,71,66,57,56,51,51,29,47,51,26,47,76,70,68,38,24,64,62,16,29,54,65,33,55,66,71,74,70,70,79,93,72,94,78,91,86,86,90,70,63,79,70,50,54,62,56,48,60,68,55,60,80,74,73,73,85,84,88,75,93,77,80,68,78,62,63,73,60,57,69,71,63,62,82,76,62,83,136

pLDDT: mean 73.56, std 15.44, range [30.58, 94.88]